Protein AF-A0A1V9YBP5-F1 (afdb_monomer_lite)

Radius of gyration: 39.42 Å; chains: 1; bounding box: 159×113×120 Å

Secondary structure (DSSP, 8-state):
----------PPPP--S---PPTT-EEEEE-TTSPEEEEEET-STT-SSSEEEEEEESSGGGSEEEEEEEETTEEEEE-TTS-EEEEEES-STTBSSSEEEEEEES-SSS-GGGPEEEEEEETTEEEEE-TTS-EEEEEET-BTTS-SEEEEEEESSTTS-GGG-EEEEETTEE-S-S--PPP-PPPP----------------------------------------PPPPP-PPPPP-------------------------PPP---GGGTT-SSEEETTTTSEEETT--HHHHTTSTTEEE-----------------------------------------------------------------------------PPP-----------------------------------------------PPPS----SPEEE-BGGGS-HHHHHHHHHHHHHHHHTTHHHHHHHHHHSHHHHHHHSSSTTHHHHHHHHHHHHHHHHHHH-GGGTT--PPB--HHHHHHHHHTTS-SSHHHH-THHHHSS-SS-SEEEEEEETTEEEEEEEE--TTGGG--SSTT-SS----EEE--TTT----GGGSHHHHHHHHHTSSSHHHHHHHHIIIIIHHHHHHH-BGGG-TTTGGGSTHHHHHHHHHHHHHHHHIIIIIGGG---HHHHTT-TTT---EESTTS-EE-TTPBP--EEEETTEEEETTT-TTTHHHHTTS--BGGGTT-TT-SGGG-EEEEE-HHHHHHHHHGGGTTTSS--------SS----TTS---EE---TT-HHHHHHHHHHHHHHHHHHHTT--HHHHHHHHHHHHHHHHHHHSTT-S-PPPHHHHHHTT--S--HHHHHHHHHHTTSS---STTHHHHHHHHH--------

Organism: Achlya hypogyna (NCBI:txid1202772)

Structure (mmCIF, N/CA/C/O backbone):
data_AF-A0A1V9YBP5-F1
#
_entry.id   AF-A0A1V9YBP5-F1
#
loop_
_atom_site.group_PDB
_atom_site.id
_atom_site.type_symbol
_atom_site.label_atom_id
_atom_site.label_alt_id
_atom_site.label_comp_id
_atom_site.label_asym_id
_atom_site.label_entity_id
_atom_site.label_seq_id
_atom_site.pdbx_PDB_ins_code
_atom_site.Cartn_x
_atom_site.Cartn_y
_atom_site.Cartn_z
_atom_site.occupancy
_atom_site.B_iso_or_equiv
_atom_site.auth_seq_id
_atom_site.auth_comp_id
_atom_site.auth_asym_id
_atom_site.auth_atom_id
_atom_site.pdbx_PDB_model_num
ATOM 1 N N . MET A 1 1 ? 101.303 16.355 13.276 1.00 32.88 1 MET A N 1
ATOM 2 C CA . MET A 1 1 ? 100.341 17.468 13.483 1.00 32.88 1 MET A CA 1
ATOM 3 C C . MET A 1 1 ? 99.201 16.957 14.373 1.00 32.88 1 MET A C 1
ATOM 5 O O . MET A 1 1 ? 99.223 15.772 14.683 1.00 32.88 1 MET A O 1
ATOM 9 N N . ARG A 1 2 ? 98.310 17.809 14.899 1.00 33.19 2 ARG A N 1
ATOM 10 C CA . ARG A 1 2 ? 97.448 17.455 16.053 1.00 33.19 2 ARG A CA 1
ATOM 11 C C . ARG A 1 2 ? 96.240 16.567 15.702 1.00 33.19 2 ARG A C 1
ATOM 13 O O . ARG A 1 2 ? 95.628 16.759 14.660 1.00 33.19 2 ARG A O 1
ATOM 20 N N . LEU A 1 3 ? 95.873 15.681 16.633 1.00 34.09 3 LEU A N 1
ATOM 21 C CA . LEU A 1 3 ? 94.508 15.154 16.797 1.00 34.09 3 LEU A CA 1
ATOM 22 C C . LEU A 1 3 ? 93.605 16.255 17.392 1.00 34.09 3 LEU A C 1
ATOM 24 O O . LEU A 1 3 ? 94.118 17.103 18.122 1.00 34.09 3 LEU A O 1
ATOM 28 N N . PHE A 1 4 ? 92.285 16.187 17.185 1.00 32.62 4 PHE A N 1
ATOM 29 C CA . PHE A 1 4 ? 91.336 15.867 18.271 1.00 32.62 4 PHE A CA 1
ATOM 30 C C . PHE A 1 4 ? 89.932 15.513 17.733 1.00 32.62 4 PHE A C 1
ATOM 32 O O . PHE A 1 4 ? 89.625 15.727 16.564 1.00 32.62 4 PHE A O 1
ATOM 39 N N . THR A 1 5 ? 89.145 14.881 18.602 1.00 32.84 5 THR A N 1
ATOM 40 C CA . THR A 1 5 ? 87.885 14.149 18.390 1.00 32.84 5 THR A CA 1
ATOM 41 C C . THR A 1 5 ? 86.724 14.957 17.788 1.00 32.84 5 THR A C 1
ATOM 43 O O . THR A 1 5 ? 86.536 16.120 18.134 1.00 32.84 5 THR A O 1
ATOM 46 N N . LEU A 1 6 ? 85.872 14.295 16.992 1.00 29.83 6 LEU A N 1
ATOM 47 C CA . LEU A 1 6 ? 84.506 14.740 16.675 1.00 29.83 6 LEU A CA 1
ATOM 48 C C . LEU A 1 6 ? 83.512 14.014 17.601 1.00 29.83 6 LEU A C 1
ATOM 50 O O . LEU A 1 6 ? 83.576 12.791 17.713 1.00 29.83 6 LEU A O 1
ATOM 54 N N . ALA A 1 7 ? 82.612 14.747 18.258 1.00 31.89 7 ALA A N 1
ATOM 55 C CA . ALA A 1 7 ? 81.588 14.190 19.147 1.00 31.89 7 ALA A CA 1
ATOM 56 C C . ALA A 1 7 ? 80.187 14.313 18.527 1.00 31.89 7 ALA A C 1
ATOM 58 O O . ALA A 1 7 ? 79.909 15.261 17.794 1.00 31.89 7 ALA A O 1
ATOM 59 N N . VAL A 1 8 ? 79.313 13.348 18.822 1.00 35.44 8 VAL A N 1
ATOM 60 C CA . VAL A 1 8 ? 77.949 13.280 18.275 1.00 35.44 8 VAL A CA 1
ATOM 61 C C . VAL A 1 8 ? 77.046 14.311 18.950 1.00 35.44 8 VAL A C 1
ATOM 63 O O . VAL A 1 8 ? 76.961 14.353 20.175 1.00 35.44 8 VAL A O 1
ATOM 66 N N . VAL A 1 9 ? 76.310 15.077 18.143 1.00 32.53 9 VAL A N 1
ATOM 67 C CA . VAL A 1 9 ? 75.100 15.782 18.578 1.00 32.53 9 VAL A CA 1
ATOM 68 C C . VAL A 1 9 ? 73.909 14.996 18.044 1.00 32.53 9 VAL A C 1
ATOM 70 O O . VAL A 1 9 ? 73.707 14.925 16.833 1.00 32.53 9 VAL A O 1
ATOM 73 N N . LEU A 1 10 ? 73.132 14.395 18.944 1.00 36.44 10 LEU A N 1
ATOM 74 C CA . LEU A 1 10 ? 71.813 13.860 18.614 1.00 36.44 10 LEU A CA 1
ATOM 75 C C . LEU A 1 10 ? 70.867 15.048 18.423 1.00 36.44 10 LEU A C 1
ATOM 77 O O . LEU A 1 10 ? 70.403 15.641 19.395 1.00 36.44 10 LEU A O 1
ATOM 81 N N . GLY A 1 11 ? 70.621 15.421 17.167 1.00 30.00 11 GLY A N 1
ATOM 82 C CA . GLY A 1 11 ? 69.506 16.302 16.835 1.00 30.00 11 GLY A CA 1
ATOM 83 C C . GLY A 1 11 ? 68.195 15.595 17.171 1.00 30.00 11 GLY A C 1
ATOM 84 O O . GLY A 1 11 ? 68.036 14.420 16.840 1.00 30.00 11 GLY A O 1
ATOM 85 N N . CYS A 1 12 ? 67.279 16.290 17.846 1.00 32.78 12 CYS A N 1
ATOM 86 C CA . CYS A 1 12 ? 65.944 15.752 18.085 1.00 32.78 12 CYS A CA 1
ATOM 87 C C . CYS A 1 12 ? 65.242 15.525 16.737 1.00 32.78 12 CYS A C 1
ATOM 89 O O . CYS A 1 12 ? 65.378 16.352 15.832 1.00 32.78 12 CYS A O 1
ATOM 91 N N . GLY A 1 13 ? 64.519 14.411 16.602 1.00 30.84 13 GLY A N 1
ATOM 92 C CA . GLY A 1 13 ? 63.706 14.143 15.417 1.00 30.84 13 GLY A CA 1
ATOM 93 C C . GLY A 1 13 ? 62.585 15.172 15.258 1.00 30.84 13 GLY A C 1
ATOM 94 O O . GLY A 1 13 ? 62.211 15.851 16.216 1.00 30.84 13 GLY A O 1
ATOM 95 N N . ALA A 1 14 ? 62.049 15.292 14.044 1.00 36.19 14 ALA A N 1
ATOM 96 C CA . ALA A 1 14 ? 60.869 16.113 13.814 1.00 36.19 14 ALA A CA 1
ATOM 97 C C . ALA A 1 14 ? 59.649 15.467 14.489 1.00 36.19 14 ALA A C 1
ATOM 99 O O . ALA A 1 14 ? 59.275 14.351 14.142 1.00 36.19 14 ALA A O 1
ATOM 100 N N . CYS A 1 15 ? 59.033 16.187 15.428 1.00 39.16 15 CYS A N 1
ATOM 101 C CA . CYS A 1 15 ? 57.689 15.902 15.923 1.00 39.16 15 CYS A CA 1
ATOM 102 C C . CYS A 1 15 ? 56.752 16.979 15.365 1.00 39.16 15 CYS A C 1
ATOM 104 O O . CYS A 1 15 ? 56.537 18.017 15.991 1.00 39.16 15 CYS A O 1
ATOM 106 N N . ALA A 1 16 ? 56.277 16.739 14.149 1.00 41.00 16 ALA A N 1
ATOM 107 C CA . ALA A 1 16 ? 55.246 17.480 13.433 1.00 41.00 16 ALA A CA 1
ATOM 108 C C . ALA A 1 16 ? 54.466 16.465 12.574 1.00 41.00 16 ALA A C 1
ATOM 110 O O . ALA A 1 16 ? 54.913 15.327 12.441 1.00 41.00 16 ALA A O 1
ATOM 111 N N . ASP A 1 17 ? 53.328 16.872 12.012 1.00 48.16 17 ASP A N 1
ATOM 112 C CA . ASP A 1 17 ? 52.487 16.053 11.122 1.00 48.16 17 ASP A CA 1
ATOM 113 C C . ASP A 1 17 ? 51.824 14.831 11.807 1.00 48.16 17 ASP A C 1
ATOM 115 O O . ASP A 1 17 ? 51.869 13.705 11.319 1.00 48.16 17 ASP A O 1
ATOM 119 N N . GLN A 1 18 ? 51.167 15.059 12.955 1.00 58.06 18 GLN A N 1
ATOM 120 C CA . GLN A 1 18 ? 50.241 14.099 13.577 1.00 58.06 18 GLN A CA 1
ATOM 121 C C . GLN A 1 18 ? 49.046 14.842 14.198 1.00 58.06 18 GLN A C 1
ATOM 123 O O . GLN A 1 18 ? 49.235 15.721 15.032 1.00 58.06 18 GLN A O 1
ATOM 128 N N . CYS A 1 19 ? 47.814 14.469 13.835 1.00 71.12 19 CYS A N 1
ATOM 129 C CA . CYS A 1 19 ? 46.570 15.208 14.133 1.00 71.12 19 CYS A CA 1
ATOM 130 C C . CYS A 1 19 ? 46.096 15.251 15.611 1.00 71.12 19 CYS A C 1
ATOM 132 O O . CYS A 1 19 ? 44.968 15.664 15.879 1.00 71.12 19 CYS A O 1
ATOM 134 N N . CYS A 1 20 ? 46.932 14.840 16.570 1.00 75.69 20 CYS A N 1
ATOM 135 C CA . CYS A 1 20 ? 46.666 14.909 18.015 1.00 75.69 20 CYS A CA 1
ATOM 136 C C . CYS A 1 20 ? 45.340 14.252 18.485 1.00 75.69 20 CYS A C 1
ATOM 138 O O . CYS A 1 20 ? 44.567 14.878 19.212 1.00 75.69 20 CYS A O 1
ATOM 140 N N . PHE A 1 21 ? 45.095 12.992 18.097 1.00 83.38 21 PHE A N 1
ATOM 141 C CA . PHE A 1 21 ? 43.982 12.159 18.593 1.00 83.38 21 PHE A CA 1
ATOM 142 C C . PHE A 1 21 ? 44.439 11.146 19.656 1.00 83.38 21 PHE A C 1
ATOM 144 O O . PHE A 1 21 ? 45.539 10.596 19.559 1.00 83.38 21 PHE A O 1
ATOM 151 N N . ASN A 1 22 ? 43.573 10.839 20.622 1.00 85.12 22 ASN A N 1
ATOM 152 C CA . ASN A 1 22 ? 43.739 9.726 21.563 1.00 85.12 22 ASN A CA 1
ATOM 153 C C . ASN A 1 22 ? 42.967 8.486 21.090 1.00 85.12 22 ASN A C 1
ATOM 155 O O . ASN A 1 22 ? 41.990 8.584 20.349 1.00 85.12 22 ASN A O 1
ATOM 159 N N . ASP A 1 23 ? 43.373 7.315 21.578 1.00 88.19 23 ASP A N 1
ATOM 160 C CA . ASP A 1 23 ? 42.643 6.069 21.339 1.00 88.19 23 ASP A CA 1
ATOM 161 C C . ASP A 1 23 ? 41.297 6.095 22.076 1.00 88.19 23 ASP A C 1
ATOM 163 O O . ASP A 1 23 ? 41.251 6.224 23.302 1.00 88.19 23 ASP A O 1
ATOM 167 N N . GLY A 1 24 ? 40.204 5.962 21.326 1.00 85.81 24 GLY A N 1
ATOM 168 C CA . GLY A 1 24 ? 38.839 6.094 21.834 1.00 85.81 24 GLY A CA 1
ATOM 169 C C . GLY A 1 24 ? 38.232 7.497 21.712 1.00 85.81 24 GLY A C 1
ATOM 170 O O . GLY A 1 24 ? 37.089 7.670 22.135 1.00 85.81 24 GLY A O 1
ATOM 171 N N . ASP A 1 25 ? 38.931 8.482 21.128 1.00 88.06 25 ASP A N 1
ATOM 172 C CA . ASP A 1 25 ? 38.303 9.752 20.728 1.00 88.06 25 ASP A CA 1
ATOM 173 C C . ASP A 1 25 ? 37.150 9.461 19.741 1.00 88.06 25 ASP A C 1
ATOM 175 O O . ASP A 1 25 ? 37.312 8.674 18.806 1.00 88.06 25 ASP A O 1
ATOM 179 N N . VAL A 1 26 ? 35.990 10.103 19.914 1.00 87.88 26 VAL A N 1
ATOM 180 C CA . VAL A 1 26 ? 34.838 9.970 19.003 1.00 87.88 26 VAL A CA 1
ATOM 181 C C . VAL A 1 26 ? 34.671 11.263 18.215 1.00 87.88 26 VAL A C 1
ATOM 183 O O . VAL A 1 26 ? 34.482 12.326 18.803 1.00 87.88 26 VAL A O 1
ATOM 186 N N . ILE A 1 27 ? 34.747 11.180 16.886 1.00 90.69 27 ILE A N 1
ATOM 187 C CA . ILE A 1 27 ? 34.760 12.353 16.001 1.00 90.69 27 ILE A CA 1
ATOM 188 C C . ILE A 1 27 ? 33.713 12.271 14.896 1.00 90.69 27 ILE A C 1
ATOM 190 O O . ILE A 1 27 ? 33.258 11.190 14.526 1.00 90.69 27 ILE A O 1
ATOM 194 N N . SER A 1 28 ? 33.384 13.422 14.316 1.00 90.44 28 SER A N 1
ATOM 195 C CA . SER A 1 28 ? 32.557 13.531 13.109 1.00 90.44 28 SER A CA 1
ATOM 196 C C . SER A 1 28 ? 33.322 14.282 12.019 1.00 90.44 28 SER A C 1
ATOM 198 O O . SER A 1 28 ? 33.986 15.282 12.298 1.00 90.44 28 SER A O 1
ATOM 200 N N . LEU A 1 29 ? 33.262 13.775 10.784 1.00 94.12 29 LEU A N 1
ATOM 201 C CA . LEU A 1 29 ? 34.045 14.267 9.644 1.00 94.12 29 LEU A CA 1
ATOM 202 C C . LEU A 1 29 ? 33.153 15.082 8.699 1.00 94.12 29 LEU A C 1
ATOM 204 O O . LEU A 1 29 ? 32.482 14.508 7.842 1.00 94.12 29 LEU A O 1
ATOM 208 N N . GLN A 1 30 ? 33.123 16.405 8.853 1.00 93.31 30 GLN A N 1
ATOM 209 C CA . GLN A 1 30 ? 32.312 17.291 8.013 1.00 93.31 30 GLN A CA 1
ATOM 210 C C . GLN A 1 30 ? 33.035 17.625 6.701 1.00 93.31 30 GLN A C 1
ATOM 212 O O . GLN A 1 30 ? 34.189 18.050 6.719 1.00 93.31 30 GLN A O 1
ATOM 217 N N . ALA A 1 31 ? 32.356 17.470 5.567 1.00 93.94 31 ALA A N 1
ATOM 218 C CA . ALA A 1 31 ? 32.867 17.868 4.258 1.00 93.94 31 ALA A CA 1
ATOM 219 C C . ALA A 1 31 ? 32.564 19.342 3.931 1.00 93.94 31 ALA A C 1
ATOM 221 O O . ALA A 1 31 ? 31.793 20.019 4.612 1.00 93.94 31 ALA A O 1
ATOM 222 N N . ASP A 1 32 ? 33.088 19.812 2.801 1.00 90.88 32 ASP A N 1
ATOM 223 C CA . ASP A 1 32 ? 32.848 21.148 2.238 1.00 90.88 32 ASP A CA 1
ATOM 224 C C . ASP A 1 32 ? 31.381 21.469 1.879 1.00 90.88 32 ASP A C 1
ATOM 226 O O . ASP A 1 32 ? 31.049 22.630 1.648 1.00 90.88 32 ASP A O 1
ATOM 230 N N . THR A 1 33 ? 30.488 20.474 1.871 1.00 87.31 33 THR A N 1
ATOM 231 C CA . THR A 1 33 ? 29.030 20.659 1.748 1.00 87.31 33 THR A CA 1
ATOM 232 C C . THR A 1 33 ? 28.329 20.953 3.078 1.00 87.31 33 THR A C 1
ATOM 234 O O . THR A 1 33 ? 27.140 21.259 3.071 1.00 87.31 33 THR A O 1
ATOM 237 N N . GLY A 1 34 ? 29.022 20.838 4.216 1.00 85.19 34 GLY A N 1
ATOM 238 C CA . GLY A 1 34 ? 28.441 20.940 5.561 1.00 85.19 34 GLY A CA 1
ATOM 239 C C . GLY A 1 34 ? 27.801 19.645 6.085 1.00 85.19 34 GLY A C 1
ATOM 240 O O . GLY A 1 34 ? 27.433 19.584 7.257 1.00 85.19 34 GLY A O 1
ATOM 241 N N . HIS A 1 35 ? 27.707 18.604 5.252 1.00 87.50 35 HIS A N 1
ATOM 242 C CA . HIS A 1 35 ? 27.275 17.259 5.644 1.00 87.50 35 HIS A CA 1
ATOM 243 C C . HIS A 1 35 ? 28.467 16.418 6.130 1.00 87.50 35 HIS A C 1
ATOM 245 O O . HIS A 1 35 ? 29.611 16.669 5.745 1.00 87.50 35 HIS A O 1
ATOM 251 N N . TYR A 1 36 ? 28.202 15.394 6.941 1.00 91.44 36 TYR A N 1
ATOM 252 C CA . TYR A 1 36 ? 29.223 14.526 7.534 1.00 91.44 36 TYR A CA 1
ATOM 253 C C . TYR A 1 36 ? 29.358 13.193 6.784 1.00 91.44 36 TYR A C 1
ATOM 255 O O . TYR A 1 36 ? 28.393 12.669 6.215 1.00 91.44 36 TYR A O 1
ATOM 263 N N . LEU A 1 37 ? 30.569 12.631 6.798 1.00 95.69 37 LEU A N 1
ATOM 264 C CA . LEU A 1 37 ? 30.846 11.279 6.321 1.00 95.69 37 LEU A CA 1
ATOM 265 C C . LEU A 1 37 ? 30.224 10.244 7.266 1.00 95.69 37 LEU A C 1
ATOM 267 O O . LEU A 1 37 ? 30.518 10.242 8.462 1.00 95.69 37 LEU A O 1
ATOM 271 N N . GLY A 1 38 ? 29.422 9.333 6.719 1.00 91.25 38 GLY A N 1
ATOM 272 C CA . GLY A 1 38 ? 28.832 8.211 7.449 1.00 91.25 38 GLY A CA 1
ATOM 273 C C . GLY A 1 38 ? 28.881 6.906 6.656 1.00 91.25 38 GLY A C 1
ATOM 274 O O . GLY A 1 38 ? 28.979 6.910 5.424 1.00 91.25 38 GLY A O 1
ATOM 275 N N . ARG A 1 39 ? 28.792 5.785 7.378 1.00 89.44 39 ARG A N 1
ATOM 276 C CA . ARG A 1 39 ? 28.556 4.446 6.819 1.00 89.44 39 ARG A CA 1
ATOM 277 C C . ARG A 1 39 ? 27.153 4.385 6.207 1.00 89.44 39 ARG A C 1
ATOM 279 O O . ARG A 1 39 ? 26.213 4.946 6.762 1.00 89.44 39 ARG A O 1
ATOM 286 N N . CYS A 1 40 ? 27.014 3.714 5.071 1.00 82.69 40 CYS A N 1
ATOM 287 C CA . CYS A 1 40 ? 25.776 3.616 4.310 1.00 82.69 40 CYS A CA 1
ATOM 288 C C . CYS A 1 40 ? 25.564 2.153 3.900 1.00 82.69 40 CYS A C 1
ATOM 290 O O . CYS A 1 40 ? 26.357 1.599 3.143 1.00 82.69 40 CYS A O 1
ATOM 292 N N . ASN A 1 41 ? 24.510 1.518 4.421 1.00 82.94 41 ASN A N 1
ATOM 293 C CA . ASN A 1 41 ? 24.295 0.082 4.245 1.00 82.94 41 ASN A CA 1
ATOM 294 C C . ASN A 1 41 ? 23.496 -0.234 2.966 1.00 82.94 41 ASN A C 1
ATOM 296 O O . ASN A 1 41 ? 22.398 0.300 2.789 1.00 82.94 41 ASN A O 1
ATOM 300 N N . ASN A 1 42 ? 24.002 -1.139 2.119 1.00 75.44 42 ASN A N 1
ATOM 301 C CA . ASN A 1 42 ? 23.423 -1.500 0.814 1.00 75.44 42 ASN A CA 1
ATOM 302 C C . ASN A 1 42 ? 23.148 -0.250 -0.048 1.00 75.44 42 ASN A C 1
ATOM 304 O O . ASN A 1 42 ? 22.003 0.029 -0.435 1.00 75.44 42 ASN A O 1
ATOM 308 N N . CYS A 1 43 ? 24.188 0.565 -0.260 1.00 72.88 43 CYS A N 1
ATOM 309 C CA . CYS A 1 43 ? 24.088 1.913 -0.829 1.00 72.88 43 CYS A CA 1
ATOM 310 C C . CYS A 1 43 ? 24.525 2.056 -2.287 1.00 72.88 43 CYS A C 1
ATOM 312 O O . CYS A 1 43 ? 24.180 3.058 -2.922 1.00 72.88 43 CYS A O 1
ATOM 314 N N . ILE A 1 44 ? 25.186 1.038 -2.830 1.00 74.19 44 ILE A N 1
ATOM 315 C CA . ILE A 1 44 ? 25.568 0.916 -4.237 1.00 74.19 44 ILE A CA 1
ATOM 316 C C . ILE A 1 44 ? 25.048 -0.440 -4.750 1.00 74.19 44 ILE A C 1
ATOM 318 O O . ILE A 1 44 ? 25.001 -1.413 -3.998 1.00 74.19 44 ILE A O 1
ATOM 322 N N . TRP A 1 45 ? 24.606 -0.509 -6.010 1.00 55.78 45 TRP A N 1
ATOM 323 C CA . TRP A 1 45 ? 24.168 -1.771 -6.622 1.00 55.78 45 TRP A CA 1
ATOM 324 C C . TRP A 1 45 ? 25.360 -2.698 -6.884 1.00 55.78 45 TRP A C 1
ATOM 326 O O . TRP A 1 45 ? 26.410 -2.236 -7.325 1.00 55.78 45 TRP A O 1
ATOM 336 N N . ASP A 1 46 ? 25.180 -3.995 -6.618 1.00 71.94 46 ASP A N 1
ATOM 337 C CA . ASP A 1 46 ? 26.199 -5.048 -6.752 1.00 71.94 46 ASP A CA 1
ATOM 338 C C . ASP A 1 46 ? 27.538 -4.740 -6.034 1.00 71.94 46 ASP A C 1
ATOM 340 O O . ASP A 1 46 ? 28.610 -5.180 -6.455 1.00 71.94 46 ASP A O 1
ATOM 344 N N . GLU A 1 47 ? 27.493 -3.978 -4.931 1.00 79.50 47 GLU A N 1
ATOM 345 C CA . GLU A 1 47 ? 28.689 -3.598 -4.170 1.00 79.50 47 GLU A CA 1
ATOM 346 C C . GLU A 1 47 ? 29.356 -4.782 -3.452 1.00 79.50 47 GLU A C 1
ATOM 348 O O . GLU A 1 47 ? 28.697 -5.645 -2.871 1.00 79.50 47 GLU A O 1
ATOM 353 N N . VAL A 1 48 ? 30.694 -4.812 -3.465 1.00 83.12 48 VAL A N 1
ATOM 354 C CA . VAL A 1 48 ? 31.489 -5.951 -2.954 1.00 83.12 48 VAL A CA 1
ATOM 355 C C . VAL A 1 48 ? 31.342 -6.137 -1.436 1.00 83.12 48 VAL A C 1
ATOM 357 O O . VAL A 1 48 ? 31.453 -7.256 -0.932 1.00 83.12 48 VAL A O 1
ATOM 360 N N . TYR A 1 49 ? 31.051 -5.057 -0.708 1.00 88.62 49 TYR A N 1
ATOM 361 C CA . TYR A 1 49 ? 30.757 -5.073 0.724 1.00 88.62 49 TYR A CA 1
ATOM 362 C C . TYR A 1 49 ? 29.564 -4.168 1.009 1.00 88.62 49 TYR A C 1
ATOM 364 O O . TYR A 1 49 ? 29.563 -3.016 0.599 1.00 88.62 49 TYR A O 1
ATOM 372 N N . ALA A 1 50 ? 28.586 -4.642 1.776 1.00 81.81 50 ALA A N 1
ATOM 373 C CA . ALA A 1 50 ? 27.312 -3.949 1.989 1.00 81.81 50 ALA A CA 1
ATOM 374 C C . ALA A 1 50 ? 27.371 -2.658 2.846 1.00 81.81 50 ALA A C 1
ATOM 376 O O . ALA A 1 50 ? 26.338 -2.259 3.372 1.00 81.81 50 ALA A O 1
ATOM 377 N N . ASP A 1 51 ? 28.542 -2.044 3.046 1.00 90.12 51 ASP A N 1
ATOM 378 C CA . ASP A 1 51 ? 28.763 -0.847 3.872 1.00 90.12 51 ASP A CA 1
ATOM 379 C C . ASP A 1 51 ? 29.741 0.127 3.185 1.00 90.12 51 ASP A C 1
ATOM 381 O O . ASP A 1 51 ? 30.934 0.184 3.499 1.00 90.12 51 ASP A O 1
ATOM 385 N N . SER A 1 52 ? 29.238 0.911 2.235 1.00 92.88 52 SER A N 1
ATOM 386 C CA . SER A 1 52 ? 29.973 1.987 1.554 1.00 92.88 52 SER A CA 1
ATOM 387 C C . SER A 1 52 ? 29.953 3.298 2.358 1.00 92.88 52 SER A C 1
ATOM 389 O O . SER A 1 52 ? 29.097 3.508 3.220 1.00 92.88 52 SER A O 1
ATOM 391 N N . ALA A 1 53 ? 30.908 4.203 2.119 1.00 95.19 53 ALA A N 1
ATOM 392 C CA . ALA A 1 53 ? 30.996 5.487 2.824 1.00 95.19 53 ALA A CA 1
ATOM 393 C C . ALA A 1 53 ? 30.452 6.656 1.979 1.00 95.19 53 ALA A C 1
ATOM 395 O O . ALA A 1 53 ? 30.846 6.852 0.829 1.00 95.19 53 ALA A O 1
ATOM 396 N N . PHE A 1 54 ? 29.559 7.459 2.567 1.00 93.62 54 PHE A N 1
ATOM 397 C CA . PHE A 1 54 ? 28.847 8.550 1.888 1.00 93.62 54 PHE A CA 1
ATOM 398 C C . PHE A 1 54 ? 28.756 9.811 2.753 1.00 93.62 54 PHE A C 1
ATOM 400 O O . PHE A 1 54 ? 28.498 9.746 3.956 1.00 93.62 54 PHE A O 1
ATOM 407 N N . VAL A 1 55 ? 28.888 10.978 2.125 1.00 92.81 55 VAL A N 1
ATOM 408 C CA . VAL A 1 55 ? 28.729 12.296 2.754 1.00 92.81 55 VAL A CA 1
ATOM 409 C C . VAL A 1 55 ? 27.267 12.731 2.664 1.00 92.81 55 VAL A C 1
ATOM 411 O O . VAL A 1 55 ? 26.873 13.500 1.790 1.00 92.81 55 VAL A O 1
ATOM 414 N N . HIS A 1 56 ? 26.451 12.180 3.558 1.00 83.50 56 HIS A N 1
ATOM 415 C CA . HIS A 1 56 ? 24.989 12.301 3.521 1.00 83.50 56 HIS A CA 1
ATOM 416 C C . HIS A 1 56 ? 24.376 12.700 4.872 1.00 83.50 56 HIS A C 1
ATOM 418 O O . HIS A 1 56 ? 23.250 13.194 4.931 1.00 83.50 56 HIS A O 1
ATOM 424 N N . ILE A 1 57 ? 25.124 12.531 5.963 1.00 83.75 57 ILE A N 1
ATOM 425 C CA . ILE A 1 57 ? 24.656 12.792 7.321 1.00 83.75 57 ILE A CA 1
ATOM 426 C C . ILE A 1 57 ? 24.489 14.302 7.543 1.00 83.75 57 ILE A C 1
ATOM 428 O O . ILE A 1 57 ? 25.391 15.078 7.237 1.00 83.75 57 ILE A O 1
ATOM 432 N N . THR A 1 58 ? 23.351 14.726 8.095 1.00 79.75 58 THR A N 1
ATOM 433 C CA . THR A 1 58 ? 23.063 16.141 8.405 1.00 79.75 58 THR A CA 1
ATOM 434 C C . THR A 1 58 ? 23.455 16.555 9.823 1.00 79.75 58 THR A C 1
ATOM 436 O O . THR A 1 58 ? 23.690 17.734 10.056 1.00 79.75 58 THR A O 1
ATOM 439 N N . GLU A 1 59 ? 23.529 15.606 10.760 1.00 75.19 59 GLU A N 1
ATOM 440 C CA . GLU A 1 59 ? 23.751 15.853 12.191 1.00 75.19 59 GLU A CA 1
ATOM 441 C C . GLU A 1 59 ? 24.985 15.074 12.682 1.00 75.19 59 GLU A C 1
ATOM 443 O O . GLU A 1 59 ? 25.042 13.858 12.468 1.00 75.19 59 GLU A O 1
ATOM 448 N N . PRO A 1 60 ? 25.961 15.704 13.362 1.00 74.00 60 PRO A N 1
ATOM 449 C CA . PRO A 1 60 ? 27.275 15.100 13.619 1.00 74.00 60 PRO A CA 1
ATOM 450 C C . PRO A 1 60 ? 27.199 13.785 14.407 1.00 74.00 60 PRO A C 1
ATOM 452 O O . PRO A 1 60 ? 27.892 12.820 14.089 1.00 74.00 60 PRO A O 1
ATOM 455 N N . TRP A 1 61 ? 26.285 13.686 15.380 1.00 72.00 61 TRP A N 1
ATOM 456 C CA . TRP A 1 61 ? 26.122 12.491 16.220 1.00 72.00 61 TRP A CA 1
ATOM 457 C C . TRP A 1 61 ? 25.617 11.241 15.473 1.00 72.00 61 TRP A C 1
ATOM 459 O O . TRP A 1 61 ? 25.617 10.159 16.052 1.00 72.00 61 TRP A O 1
ATOM 469 N N . LEU A 1 62 ? 25.196 11.361 14.207 1.00 70.69 62 LEU A N 1
ATOM 470 C CA . LEU A 1 62 ? 24.838 10.228 13.341 1.00 70.69 62 LEU A CA 1
ATOM 471 C C . LEU A 1 62 ? 25.994 9.787 12.419 1.00 70.69 62 LEU A C 1
ATOM 473 O O . LEU A 1 62 ? 25.893 8.756 11.763 1.00 70.69 62 LEU A O 1
ATOM 477 N N . GLY A 1 63 ? 27.083 10.561 12.358 1.00 81.94 63 GLY A N 1
ATOM 478 C CA . GLY A 1 63 ? 28.272 10.321 11.530 1.00 81.94 63 GLY A CA 1
ATOM 479 C C . GLY A 1 63 ? 29.530 10.158 12.382 1.00 81.94 63 GLY A C 1
ATOM 480 O O . GLY A 1 63 ? 30.556 10.779 12.097 1.00 81.94 63 GLY A O 1
ATOM 481 N N . GLN A 1 64 ? 29.419 9.401 13.477 1.00 88.88 64 GLN A N 1
ATOM 482 C CA . GLN A 1 64 ? 30.487 9.226 14.461 1.00 88.88 64 GLN A CA 1
ATOM 483 C C . GLN A 1 64 ? 31.455 8.097 14.097 1.00 88.88 64 GLN A C 1
ATOM 485 O O . GLN A 1 64 ? 31.047 7.006 13.702 1.00 88.88 64 GLN A O 1
ATOM 490 N N . TRP A 1 65 ? 32.741 8.367 14.314 1.00 94.38 65 TRP A N 1
ATOM 491 C CA . TRP A 1 65 ? 33.850 7.440 14.113 1.00 94.38 65 TRP A CA 1
ATOM 492 C C . TRP A 1 65 ? 34.706 7.392 15.379 1.00 94.38 65 TRP A C 1
ATOM 494 O O . TRP A 1 65 ? 35.101 8.442 15.891 1.00 94.38 65 TRP A O 1
ATOM 504 N N . THR A 1 66 ? 35.015 6.197 15.882 1.00 94.19 66 THR A N 1
ATOM 505 C CA . THR A 1 66 ? 35.966 6.024 16.990 1.00 94.19 66 THR A CA 1
ATOM 506 C C . THR A 1 66 ? 37.383 5.930 16.433 1.00 94.19 66 THR A C 1
ATOM 508 O O . THR A 1 66 ? 37.670 5.087 15.581 1.00 94.19 66 THR A O 1
ATOM 511 N N . VAL A 1 67 ? 38.268 6.810 16.898 1.00 93.88 67 VAL A N 1
ATOM 512 C CA . VAL A 1 67 ? 39.654 6.915 16.432 1.00 93.88 67 VAL A CA 1
ATOM 513 C C . VAL A 1 67 ? 40.565 6.008 17.255 1.00 93.88 67 VAL A C 1
ATOM 515 O O . VAL A 1 67 ? 40.481 5.980 18.483 1.00 93.88 67 VAL A O 1
ATOM 518 N N . PHE A 1 68 ? 41.492 5.321 16.589 1.00 93.31 68 PHE A N 1
ATOM 519 C CA . PHE A 1 68 ? 42.640 4.678 17.237 1.00 93.31 68 PHE A CA 1
ATOM 520 C C . PHE A 1 68 ? 43.926 5.006 16.471 1.00 93.31 68 PHE A C 1
ATOM 522 O O . PHE A 1 68 ? 43.916 5.112 15.243 1.00 93.31 68 PHE A O 1
ATOM 529 N N . ASN A 1 69 ? 45.041 5.165 17.180 1.00 91.88 69 ASN A N 1
ATOM 530 C CA . ASN A 1 69 ? 46.352 5.410 16.588 1.00 91.88 69 ASN A CA 1
ATOM 531 C C . ASN A 1 69 ? 46.956 4.094 16.074 1.00 91.88 69 ASN A C 1
ATOM 533 O O . ASN A 1 69 ? 47.203 3.167 16.842 1.00 91.88 69 ASN A O 1
ATOM 537 N N . ALA A 1 70 ? 47.275 4.036 14.780 1.00 88.56 70 ALA A N 1
ATOM 538 C CA . ALA A 1 70 ? 47.946 2.883 14.169 1.00 88.56 70 ALA A CA 1
ATOM 539 C C . ALA A 1 70 ? 49.486 2.955 14.249 1.00 88.56 70 ALA A C 1
ATOM 541 O O . ALA A 1 70 ? 50.170 2.019 13.837 1.00 88.56 70 ALA A O 1
ATOM 542 N N . GLY A 1 71 ? 50.033 4.050 14.789 1.00 82.88 71 GLY A N 1
ATOM 543 C CA . GLY A 1 71 ? 51.468 4.351 14.800 1.00 82.88 71 GLY A CA 1
ATOM 544 C C . GLY A 1 71 ? 51.909 5.176 13.587 1.00 82.88 71 GLY A C 1
ATOM 545 O O . GLY A 1 71 ? 51.132 5.406 12.666 1.00 82.88 71 GLY A O 1
ATOM 546 N N . ASP A 1 72 ? 53.152 5.665 13.610 1.00 81.62 72 ASP A N 1
ATOM 547 C CA . ASP A 1 72 ? 53.819 6.364 12.496 1.00 81.62 72 ASP A CA 1
ATOM 548 C C . ASP A 1 72 ? 52.982 7.472 11.805 1.00 81.62 72 ASP A C 1
ATOM 550 O O . ASP A 1 72 ? 52.988 7.609 10.584 1.00 81.62 72 ASP A O 1
ATOM 554 N N . GLY A 1 73 ? 52.239 8.265 12.592 1.00 79.69 73 GLY A N 1
ATOM 555 C CA . GLY A 1 73 ? 51.385 9.362 12.100 1.00 79.69 73 GLY A CA 1
ATOM 556 C C . GLY A 1 73 ? 50.012 8.934 11.555 1.00 79.69 73 GLY A C 1
ATOM 557 O O . GLY A 1 73 ? 49.243 9.774 11.081 1.00 79.69 73 GLY A O 1
ATOM 558 N N . LYS A 1 74 ? 49.676 7.641 11.627 1.00 91.44 74 LYS A N 1
ATOM 559 C CA . LYS A 1 74 ? 48.423 7.084 11.111 1.00 91.44 74 LYS A CA 1
ATOM 560 C C . LYS A 1 74 ? 47.350 6.882 12.175 1.00 91.44 74 LYS A C 1
ATOM 562 O O . LYS A 1 74 ? 47.637 6.546 13.326 1.00 91.44 74 LYS A O 1
ATOM 567 N N . ILE A 1 75 ? 46.101 6.968 11.730 1.00 95.19 75 ILE A N 1
ATOM 568 C CA . ILE A 1 75 ? 44.904 6.603 12.490 1.00 95.19 75 ILE A CA 1
ATOM 569 C C . ILE A 1 75 ? 44.054 5.577 11.737 1.00 95.19 75 ILE A C 1
ATOM 571 O O . ILE A 1 75 ? 44.154 5.433 10.518 1.00 95.19 75 ILE A O 1
ATOM 575 N N . VAL A 1 76 ? 43.183 4.893 12.469 1.00 96.94 76 VAL A N 1
ATOM 576 C CA . VAL A 1 76 ? 42.083 4.083 11.932 1.00 96.94 76 VAL A CA 1
ATOM 577 C C . VAL A 1 76 ? 40.761 4.618 12.475 1.00 96.94 76 VAL A C 1
ATOM 579 O O . VAL A 1 76 ? 40.714 5.169 13.577 1.00 96.94 76 VAL A O 1
ATOM 582 N N . LEU A 1 77 ? 39.696 4.477 11.687 1.00 97.62 77 LEU A N 1
ATOM 583 C CA . LEU A 1 77 ? 38.371 5.021 11.983 1.00 97.62 77 LEU A CA 1
ATOM 584 C C . LEU A 1 77 ? 37.368 3.871 12.064 1.00 97.62 77 LEU A C 1
ATOM 586 O O . LEU A 1 77 ? 37.004 3.293 11.041 1.00 97.62 77 LEU A O 1
ATOM 590 N N . GLN A 1 78 ? 36.954 3.517 13.278 1.00 96.88 78 GLN A N 1
ATOM 591 C CA . GLN A 1 78 ? 35.963 2.472 13.527 1.00 96.88 78 GLN A CA 1
ATOM 592 C C . GLN A 1 78 ? 34.549 3.052 13.436 1.00 96.88 78 GLN A C 1
ATOM 594 O O . GLN A 1 78 ? 34.288 4.120 13.992 1.00 96.88 78 GLN A O 1
ATOM 599 N N . ALA A 1 79 ? 33.639 2.353 12.761 1.00 91.94 79 ALA A N 1
ATOM 600 C CA . ALA A 1 79 ? 32.218 2.692 12.754 1.00 91.94 79 ALA A CA 1
ATOM 601 C C . ALA A 1 79 ? 31.445 1.949 13.856 1.00 91.94 79 ALA A C 1
ATOM 603 O O . ALA A 1 79 ? 31.958 1.041 14.513 1.00 91.94 79 ALA A O 1
ATOM 604 N N . ASP A 1 80 ? 30.160 2.271 13.979 1.00 84.50 80 ASP A N 1
ATOM 605 C CA . ASP A 1 80 ? 29.181 1.610 14.847 1.00 84.50 80 ASP A CA 1
ATOM 606 C C . ASP A 1 80 ? 29.057 0.085 14.624 1.00 84.50 80 ASP A C 1
ATOM 608 O O . ASP A 1 80 ? 28.699 -0.649 15.544 1.00 84.50 80 ASP A O 1
ATOM 612 N N . SER A 1 81 ? 29.408 -0.414 13.434 1.00 82.75 81 SER A N 1
ATOM 613 C CA . SER A 1 81 ? 29.507 -1.848 13.122 1.00 82.75 81 SER A CA 1
ATOM 614 C C . SER A 1 81 ? 30.690 -2.573 13.779 1.00 82.75 81 SER A C 1
ATOM 616 O O . SER A 1 81 ? 30.764 -3.795 13.695 1.00 82.75 81 SER A O 1
ATOM 618 N N . GLY A 1 82 ? 31.659 -1.856 14.355 1.00 89.62 82 GLY A N 1
ATOM 619 C CA . GLY A 1 82 ? 32.934 -2.415 14.827 1.00 89.62 82 GLY A CA 1
ATOM 620 C C . GLY A 1 82 ? 33.987 -2.620 13.726 1.00 89.62 82 GLY A C 1
ATOM 621 O O . GLY A 1 82 ? 35.174 -2.703 14.035 1.00 89.62 82 GLY A O 1
ATOM 622 N N . ASN A 1 83 ? 33.582 -2.633 12.454 1.00 94.81 83 ASN A N 1
ATOM 623 C CA . ASN A 1 83 ? 34.487 -2.575 11.301 1.00 94.81 83 ASN A CA 1
ATOM 624 C C . ASN A 1 83 ? 35.093 -1.171 11.099 1.00 94.81 83 ASN A C 1
ATOM 626 O O . ASN A 1 83 ? 34.547 -0.160 11.552 1.00 94.81 83 ASN A O 1
ATOM 630 N N . PHE A 1 84 ? 36.203 -1.114 10.365 1.00 97.88 84 PHE A N 1
ATOM 631 C CA . PHE A 1 84 ? 37.000 0.082 10.097 1.00 97.88 84 PHE A CA 1
ATOM 632 C C . PHE A 1 84 ? 36.805 0.605 8.667 1.00 97.88 84 PHE A C 1
ATOM 634 O O . PHE A 1 84 ? 36.694 -0.170 7.713 1.00 97.88 84 PHE A O 1
ATOM 641 N N . LEU A 1 85 ? 36.796 1.935 8.522 1.00 98.31 85 LEU A N 1
ATOM 642 C CA . LEU A 1 85 ? 36.804 2.627 7.234 1.00 98.31 85 LEU A CA 1
ATOM 643 C C . LEU A 1 85 ? 38.128 2.374 6.511 1.00 98.31 85 LEU A C 1
ATOM 645 O O . LEU A 1 85 ? 39.198 2.684 7.037 1.00 98.31 85 LEU A O 1
ATOM 649 N N . ALA A 1 86 ? 38.048 1.865 5.287 1.00 98.06 86 ALA A N 1
ATOM 650 C CA . ALA A 1 86 ? 39.208 1.484 4.500 1.00 98.06 86 ALA A CA 1
ATOM 651 C C . ALA A 1 86 ? 39.019 1.805 3.013 1.00 98.06 86 ALA A C 1
ATOM 653 O O . ALA A 1 86 ? 37.894 1.811 2.502 1.00 98.06 86 ALA A O 1
ATOM 654 N N . ARG A 1 87 ? 40.131 2.039 2.307 1.00 97.88 87 ARG A N 1
ATOM 655 C CA . ARG A 1 87 ? 40.138 2.081 0.843 1.00 97.88 87 ARG A CA 1
ATOM 656 C C . ARG A 1 87 ? 39.718 0.713 0.309 1.00 97.88 87 ARG A C 1
ATOM 658 O O . ARG A 1 87 ? 40.222 -0.316 0.752 1.00 97.88 87 ARG A O 1
ATOM 665 N N . CYS A 1 88 ? 38.808 0.716 -0.647 1.00 96.81 88 CYS A N 1
ATOM 666 C CA . CYS A 1 88 ? 38.343 -0.454 -1.379 1.00 96.81 88 CYS A CA 1
ATOM 667 C C . CYS A 1 88 ? 38.725 -0.268 -2.852 1.00 96.81 88 CYS A C 1
ATOM 669 O O . CYS A 1 88 ? 38.877 0.873 -3.281 1.00 96.81 88 CYS A O 1
ATOM 671 N N . ASN A 1 89 ? 38.958 -1.345 -3.606 1.00 96.06 89 ASN A N 1
ATOM 672 C CA . ASN A 1 89 ? 39.406 -1.237 -4.995 1.00 96.06 89 ASN A CA 1
ATOM 673 C C . ASN A 1 89 ? 38.456 -1.973 -5.946 1.00 96.06 89 ASN A C 1
ATOM 675 O O . ASN A 1 89 ? 38.340 -3.196 -5.872 1.00 96.06 89 ASN A O 1
ATOM 679 N N . ASN A 1 90 ? 37.819 -1.225 -6.850 1.00 92.94 90 ASN A N 1
ATOM 680 C CA . ASN A 1 90 ? 36.735 -1.673 -7.730 1.00 92.94 90 ASN A CA 1
ATOM 681 C C . ASN A 1 90 ? 35.568 -2.322 -6.954 1.00 92.94 90 ASN A C 1
ATOM 683 O O . ASN A 1 90 ? 34.984 -3.311 -7.399 1.00 92.94 90 ASN A O 1
ATOM 687 N N . CYS A 1 91 ? 35.247 -1.780 -5.778 1.00 90.81 91 CYS A N 1
ATOM 688 C CA . CYS A 1 91 ? 34.179 -2.276 -4.915 1.00 90.81 91 CYS A CA 1
ATOM 689 C C . CYS A 1 91 ? 32.795 -1.699 -5.257 1.00 90.81 91 CYS A C 1
ATOM 691 O O . CYS A 1 91 ? 31.792 -2.239 -4.787 1.00 90.81 91 CYS A O 1
ATOM 693 N N . ALA A 1 92 ? 32.735 -0.642 -6.076 1.00 87.31 92 ALA A N 1
ATOM 694 C CA . ALA A 1 92 ? 31.511 -0.042 -6.596 1.00 87.31 92 ALA A CA 1
ATOM 695 C C . ALA A 1 92 ? 31.403 -0.232 -8.126 1.00 87.31 92 ALA A C 1
ATOM 697 O O . ALA A 1 92 ? 32.099 0.441 -8.895 1.00 87.31 92 ALA A O 1
ATOM 698 N N . PRO A 1 93 ? 30.517 -1.119 -8.612 1.00 78.94 93 PRO A N 1
ATOM 699 C CA . PRO A 1 93 ? 30.283 -1.301 -10.042 1.00 78.94 93 PRO A CA 1
ATOM 700 C C . PRO A 1 93 ? 29.893 0.001 -10.756 1.00 78.94 93 PRO A C 1
ATOM 702 O O . PRO A 1 93 ? 29.042 0.764 -10.301 1.00 78.94 93 PRO A O 1
ATOM 705 N N . GLY A 1 94 ? 30.526 0.268 -11.902 1.00 77.12 94 GLY A N 1
ATOM 706 C CA . GLY A 1 94 ? 30.247 1.465 -12.703 1.00 77.12 94 GLY A CA 1
ATOM 707 C C . GLY A 1 94 ? 30.673 2.792 -12.057 1.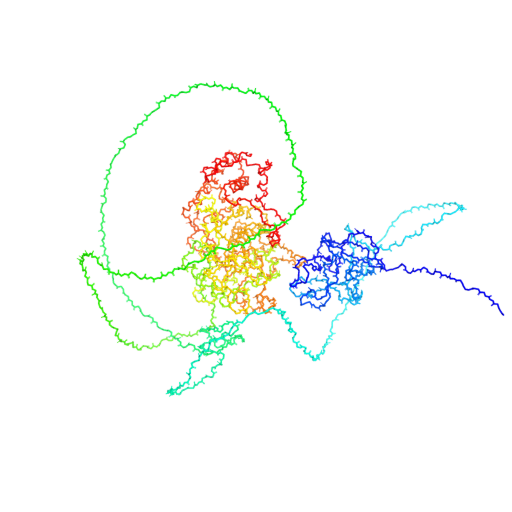00 77.12 94 GLY A C 1
ATOM 708 O O . GLY A 1 94 ? 30.147 3.839 -12.444 1.00 77.12 94 GLY A O 1
ATOM 709 N N . ALA A 1 95 ? 31.592 2.760 -11.086 1.00 86.31 95 ALA A N 1
ATOM 710 C CA . ALA A 1 95 ? 32.193 3.947 -10.489 1.00 86.31 95 ALA A CA 1
ATOM 711 C C . ALA A 1 95 ? 33.122 4.716 -11.448 1.00 86.31 95 ALA A C 1
ATOM 713 O O . ALA A 1 95 ? 33.730 4.159 -12.361 1.00 86.31 95 ALA A O 1
ATOM 714 N N . SER A 1 96 ? 33.264 6.019 -11.196 1.00 88.00 96 SER A N 1
ATOM 715 C CA . SER A 1 96 ? 34.115 6.936 -11.975 1.00 88.00 96 SER A CA 1
ATOM 716 C C . SER A 1 96 ? 35.613 6.829 -11.648 1.00 88.00 96 SER A C 1
ATOM 718 O O . SER A 1 96 ? 36.448 7.321 -12.406 1.00 88.00 96 SER A O 1
ATOM 720 N N . TYR A 1 97 ? 35.957 6.185 -10.531 1.00 92.75 97 TYR A N 1
ATOM 721 C CA . TYR A 1 97 ? 37.322 5.926 -10.074 1.00 92.75 97 TYR A CA 1
ATOM 722 C C . TYR A 1 97 ? 37.394 4.505 -9.492 1.00 92.75 97 TYR A C 1
ATOM 724 O O . TYR A 1 97 ? 36.382 4.022 -8.995 1.00 92.75 97 TYR A O 1
ATOM 732 N N . PRO A 1 98 ? 38.559 3.835 -9.511 1.00 92.88 98 PRO A N 1
ATOM 733 C CA . PRO A 1 98 ? 38.687 2.450 -9.056 1.00 92.88 98 PRO A CA 1
ATOM 734 C C . PRO A 1 98 ? 39.001 2.306 -7.558 1.00 92.88 98 PRO A C 1
ATOM 736 O O . PRO A 1 98 ? 39.272 1.193 -7.130 1.00 92.88 98 PRO A O 1
ATOM 739 N N . ASP A 1 99 ? 39.057 3.395 -6.784 1.00 96.69 99 ASP A N 1
ATOM 740 C CA . ASP A 1 99 ? 39.421 3.384 -5.359 1.00 96.69 99 ASP A CA 1
ATOM 741 C C . ASP A 1 99 ? 38.344 4.090 -4.517 1.00 96.69 99 ASP A C 1
ATOM 743 O O . ASP A 1 99 ? 38.335 5.318 -4.392 1.00 96.69 99 ASP A O 1
ATOM 747 N N . GLU A 1 100 ? 37.424 3.319 -3.944 1.00 94.62 100 GLU A N 1
ATOM 748 C CA . GLU A 1 100 ? 36.330 3.793 -3.090 1.00 94.62 100 GLU A CA 1
ATOM 749 C C . GLU A 1 100 ? 36.702 3.784 -1.595 1.00 94.62 100 GLU A C 1
ATOM 751 O O . GLU A 1 100 ? 37.772 3.313 -1.206 1.00 94.62 100 GLU A O 1
ATOM 756 N N . ALA A 1 101 ? 35.800 4.252 -0.726 1.00 97.31 101 ALA A N 1
ATOM 757 C CA . ALA A 1 101 ? 35.888 4.055 0.722 1.00 97.31 101 ALA A CA 1
ATOM 758 C C . ALA A 1 101 ? 34.704 3.218 1.252 1.00 97.31 101 ALA A C 1
ATOM 760 O O . ALA A 1 101 ? 33.541 3.545 1.015 1.00 97.31 101 ALA A O 1
ATOM 761 N N . PHE A 1 102 ? 35.004 2.139 1.982 1.00 97.19 102 PHE A N 1
ATOM 762 C CA . PHE A 1 102 ? 34.036 1.172 2.525 1.00 97.19 102 PHE A CA 1
ATOM 763 C C . PHE A 1 102 ? 34.407 0.774 3.961 1.00 97.19 102 PHE A C 1
ATOM 765 O O . PHE A 1 102 ? 35.588 0.696 4.301 1.00 97.19 102 PHE A O 1
ATOM 772 N N . VAL A 1 103 ? 33.418 0.445 4.791 1.00 97.06 103 VAL A N 1
ATOM 773 C CA . VAL A 1 103 ? 33.598 0.031 6.193 1.00 97.06 103 VAL A CA 1
ATOM 774 C C . VAL A 1 103 ? 33.553 -1.497 6.311 1.00 97.06 103 VAL A C 1
ATOM 776 O O . VAL A 1 103 ? 32.581 -2.089 6.778 1.00 97.06 103 VAL A O 1
ATOM 779 N N . HIS A 1 104 ? 34.611 -2.152 5.834 1.00 96.06 104 HIS A N 1
ATOM 780 C CA . HIS A 1 104 ? 34.614 -3.599 5.576 1.00 96.06 104 HIS A CA 1
ATOM 781 C C . HIS A 1 104 ? 35.737 -4.386 6.270 1.00 96.06 104 HIS A C 1
ATOM 783 O O . HIS A 1 104 ? 35.707 -5.613 6.258 1.00 96.06 104 HIS A O 1
ATOM 789 N N . VAL A 1 105 ? 36.724 -3.704 6.858 1.00 96.94 105 VAL A N 1
ATOM 790 C CA . VAL A 1 105 ? 37.872 -4.342 7.523 1.00 96.94 105 VAL A CA 1
ATOM 791 C C . VAL A 1 105 ? 37.556 -4.586 8.997 1.00 96.94 105 VAL A C 1
ATOM 793 O O . VAL A 1 105 ? 37.109 -3.668 9.679 1.00 96.94 105 VAL A O 1
ATOM 796 N N . ASP A 1 106 ? 37.824 -5.789 9.498 1.00 93.94 106 ASP A N 1
ATOM 797 C CA . ASP A 1 106 ? 37.700 -6.172 10.910 1.00 93.94 106 ASP A CA 1
ATOM 798 C C . ASP A 1 106 ? 39.041 -6.056 11.667 1.00 93.94 106 ASP A C 1
ATOM 800 O O . ASP A 1 106 ? 39.080 -5.514 12.771 1.00 93.94 106 ASP A O 1
ATOM 804 N N . ASP A 1 107 ? 40.153 -6.476 11.051 1.00 94.19 107 ASP A N 1
ATOM 805 C CA . ASP A 1 107 ? 41.521 -6.291 11.561 1.00 94.19 107 ASP A CA 1
ATOM 806 C C . ASP A 1 107 ? 42.330 -5.288 10.715 1.00 94.19 107 ASP A C 1
ATOM 808 O O . ASP A 1 107 ? 42.853 -5.593 9.637 1.00 94.19 107 ASP A O 1
ATOM 812 N N . TRP A 1 108 ? 42.490 -4.070 11.240 1.00 94.25 108 TRP A N 1
ATOM 813 C CA . TRP A 1 108 ? 43.313 -3.017 10.635 1.00 94.25 108 TRP A CA 1
ATOM 814 C C . TRP A 1 108 ? 44.825 -3.245 10.781 1.00 94.25 108 TRP A C 1
ATOM 816 O O . TRP A 1 108 ? 45.607 -2.633 10.049 1.00 94.25 108 TRP A O 1
ATOM 826 N N . THR A 1 109 ? 45.271 -4.107 11.702 1.00 92.81 109 THR A N 1
ATOM 827 C CA . THR A 1 109 ? 46.703 -4.357 11.940 1.00 92.81 109 THR A CA 1
ATOM 828 C C . THR A 1 109 ? 47.325 -5.154 10.792 1.00 92.81 109 THR A C 1
ATOM 830 O O . THR A 1 109 ? 48.475 -4.912 10.421 1.00 92.81 109 THR A O 1
ATOM 833 N N . ALA A 1 110 ? 46.531 -6.027 10.164 1.00 90.50 110 ALA A N 1
ATOM 834 C CA . ALA A 1 110 ? 46.878 -6.768 8.954 1.00 90.50 110 ALA A CA 1
ATOM 835 C C . ALA A 1 110 ? 46.547 -6.026 7.639 1.00 90.50 110 ALA A C 1
ATOM 837 O O . ALA A 1 110 ? 46.962 -6.482 6.571 1.00 90.50 110 ALA A O 1
ATOM 838 N N . SER A 1 111 ? 45.834 -4.892 7.701 1.00 94.75 111 SER A N 1
ATOM 839 C CA . SER A 1 111 ? 45.186 -4.253 6.542 1.00 94.75 111 SER A CA 1
ATOM 840 C C . SER A 1 111 ? 45.636 -2.793 6.340 1.00 94.75 111 SER A C 1
ATOM 842 O O . SER A 1 111 ? 44.957 -1.869 6.794 1.00 94.75 111 SER A O 1
ATOM 844 N N . PRO A 1 112 ? 46.762 -2.531 5.641 1.00 94.44 112 PRO A N 1
ATOM 845 C CA . PRO A 1 112 ? 47.287 -1.176 5.433 1.00 94.44 112 PRO A CA 1
ATOM 846 C C . PRO A 1 112 ? 46.305 -0.183 4.798 1.00 94.44 112 PRO A C 1
ATOM 848 O O . PRO A 1 112 ? 46.370 1.001 5.109 1.00 94.44 112 PRO A O 1
ATOM 851 N N . TRP A 1 113 ? 45.379 -0.653 3.957 1.00 95.56 113 TRP A N 1
ATOM 852 C CA . TRP A 1 113 ? 44.345 0.163 3.307 1.00 95.56 113 TRP A CA 1
ATOM 853 C C . TRP A 1 113 ? 43.251 0.674 4.266 1.00 95.56 113 TRP A C 1
ATOM 855 O O . TRP A 1 113 ? 42.467 1.539 3.880 1.00 95.56 113 TRP A O 1
ATOM 865 N N . ALA A 1 114 ? 43.212 0.194 5.516 1.00 96.94 114 ALA A N 1
ATOM 866 C CA . ALA A 1 114 ? 42.389 0.749 6.598 1.00 96.94 114 ALA A CA 1
ATOM 867 C C . ALA A 1 114 ? 43.104 1.839 7.422 1.00 96.94 114 ALA A C 1
ATOM 869 O O . ALA A 1 114 ? 42.476 2.484 8.260 1.00 96.94 114 ALA A O 1
ATOM 870 N N . GLN A 1 115 ? 44.414 2.030 7.222 1.00 97.00 115 GLN A N 1
ATOM 871 C CA . GLN A 1 115 ? 45.246 2.939 8.010 1.00 97.00 115 GLN A CA 1
ATOM 872 C C . GLN A 1 115 ? 45.486 4.244 7.248 1.00 97.00 115 GLN A C 1
ATOM 874 O O . GLN A 1 115 ? 46.159 4.258 6.216 1.00 97.00 115 GLN A O 1
ATOM 879 N N . TRP A 1 116 ? 45.000 5.350 7.798 1.00 97.25 116 TRP A N 1
ATOM 880 C CA . TRP A 1 116 ? 45.040 6.661 7.161 1.00 97.25 116 TRP A CA 1
ATOM 881 C C . TRP A 1 116 ? 46.149 7.516 7.770 1.00 97.25 116 TRP A C 1
ATOM 883 O O . TRP A 1 116 ? 46.112 7.815 8.965 1.00 97.25 116 TRP A O 1
ATOM 893 N N . THR A 1 117 ? 47.126 7.943 6.969 1.00 95.62 117 THR A N 1
ATOM 894 C CA . THR A 1 117 ? 48.094 8.966 7.395 1.00 95.62 117 THR A CA 1
ATOM 895 C C . THR A 1 117 ? 47.344 10.287 7.535 1.00 95.62 117 THR A C 1
ATOM 897 O O . THR A 1 117 ? 46.751 10.766 6.564 1.00 95.62 117 THR A O 1
ATOM 900 N N . CYS A 1 118 ? 47.326 10.858 8.740 1.00 92.25 118 CYS A N 1
ATOM 901 C CA . CYS A 1 118 ? 46.522 12.041 9.021 1.00 92.25 118 CYS A CA 1
ATOM 902 C C . CYS A 1 118 ? 47.346 13.321 8.862 1.00 92.25 118 CYS A C 1
ATOM 904 O O . CYS A 1 118 ? 48.328 13.525 9.573 1.00 92.25 118 CYS A O 1
ATOM 906 N N . VAL A 1 119 ? 46.920 14.193 7.947 1.00 91.12 119 VAL A N 1
ATOM 907 C CA . VAL A 1 119 ? 47.582 15.465 7.638 1.00 91.12 119 VAL A CA 1
ATOM 908 C C . VAL A 1 119 ? 46.723 16.615 8.159 1.00 91.12 119 VAL A C 1
ATOM 910 O O . VAL A 1 119 ? 45.596 16.790 7.701 1.00 91.12 119 VAL A O 1
ATOM 913 N N . ASP A 1 120 ? 47.244 17.413 9.092 1.00 87.19 120 ASP A N 1
ATOM 914 C CA . ASP A 1 120 ? 46.621 18.682 9.497 1.00 87.19 120 ASP A CA 1
ATOM 915 C C . ASP A 1 120 ? 46.762 19.691 8.343 1.00 87.19 120 ASP A C 1
ATOM 917 O O . ASP A 1 120 ? 47.869 19.937 7.858 1.00 87.19 120 ASP A O 1
ATOM 921 N N . VAL A 1 121 ? 45.641 20.246 7.871 1.00 86.12 121 VAL A N 1
ATOM 922 C CA . VAL A 1 121 ? 45.613 21.247 6.785 1.00 86.12 121 VAL A CA 1
ATOM 923 C C . VAL A 1 121 ? 45.198 22.639 7.281 1.00 86.12 121 VAL A C 1
ATOM 925 O O . VAL A 1 121 ? 44.973 23.549 6.483 1.00 86.12 121 VAL A O 1
ATOM 928 N N . GLY A 1 122 ? 45.143 22.830 8.603 1.00 82.00 122 GLY A N 1
ATOM 929 C CA . GLY A 1 122 ? 44.780 24.075 9.268 1.00 82.00 122 GLY A CA 1
ATOM 930 C C . GLY A 1 122 ? 43.278 24.248 9.507 1.00 82.00 122 GLY A C 1
ATOM 931 O O . GLY A 1 122 ? 42.439 23.469 9.060 1.00 82.00 122 GLY A O 1
ATOM 932 N N . GLU A 1 123 ? 42.925 25.301 10.250 1.00 79.31 123 GLU A N 1
ATOM 933 C CA . GLU A 1 123 ? 41.534 25.706 10.543 1.00 79.31 123 GLU A CA 1
ATOM 934 C C . GLU A 1 123 ? 40.654 24.630 11.226 1.00 79.31 123 GLU A C 1
ATOM 936 O O . GLU A 1 123 ? 39.429 24.731 11.204 1.00 79.31 123 GLU A O 1
ATOM 941 N N . GLY A 1 124 ? 41.251 23.608 11.853 1.00 78.75 124 GLY A N 1
ATOM 942 C CA . GLY A 1 124 ? 40.520 22.468 12.432 1.00 78.75 124 GLY A CA 1
ATOM 943 C C . GLY A 1 124 ? 40.094 21.404 11.410 1.00 78.75 124 GLY A C 1
ATOM 944 O O . GLY A 1 124 ? 39.204 20.600 11.697 1.00 78.75 124 GLY A O 1
ATOM 945 N N . LYS A 1 125 ? 40.711 21.405 10.222 1.00 87.62 125 LYS A N 1
ATOM 946 C CA . LYS A 1 125 ? 40.498 20.434 9.144 1.00 87.62 125 LYS A CA 1
ATOM 947 C C . LYS A 1 125 ? 41.691 19.488 9.018 1.00 87.62 125 LYS A C 1
ATOM 949 O O . LYS A 1 125 ? 42.835 19.888 9.233 1.00 87.62 125 LYS A O 1
ATOM 954 N N . ILE A 1 126 ? 41.429 18.261 8.583 1.00 92.50 126 ILE A N 1
ATOM 955 C CA . ILE A 1 126 ? 42.459 17.286 8.200 1.00 92.50 126 ILE A CA 1
ATOM 956 C C . ILE A 1 126 ? 42.241 16.811 6.760 1.00 92.50 126 ILE A C 1
ATOM 958 O O . ILE A 1 126 ? 41.141 16.915 6.214 1.00 92.50 126 ILE A O 1
ATOM 962 N N . ALA A 1 127 ? 43.275 16.219 6.176 1.00 94.69 127 ALA A N 1
ATOM 963 C CA . ALA A 1 127 ? 43.168 15.325 5.033 1.00 94.69 127 ALA A CA 1
ATOM 964 C C . ALA A 1 127 ? 43.657 13.923 5.438 1.00 94.69 127 ALA A C 1
ATOM 966 O O . ALA A 1 127 ? 44.571 13.785 6.255 1.00 94.69 127 ALA A O 1
ATOM 967 N N . LEU A 1 128 ? 43.043 12.881 4.877 1.00 97.06 128 LEU A N 1
ATOM 968 C CA . LEU A 1 128 ? 43.331 11.481 5.205 1.00 97.06 128 LEU A CA 1
ATOM 969 C C . LEU A 1 128 ? 43.943 10.789 3.986 1.00 97.06 128 LEU A C 1
ATOM 971 O O . LEU A 1 128 ? 43.252 10.585 2.989 1.00 97.06 128 LEU A O 1
ATOM 975 N N . GLN A 1 129 ? 45.231 10.453 4.047 1.00 97.19 129 GLN A N 1
ATOM 976 C CA . GLN A 1 129 ? 45.946 9.773 2.962 1.00 97.19 129 GLN A CA 1
ATOM 977 C C . GLN A 1 129 ? 45.908 8.254 3.161 1.00 97.19 129 GLN A C 1
ATOM 979 O O . GLN A 1 129 ? 46.199 7.776 4.257 1.00 97.19 129 GLN A O 1
ATOM 984 N N . ALA A 1 130 ? 45.589 7.496 2.114 1.00 97.19 130 ALA A N 1
ATOM 985 C CA . ALA A 1 130 ? 45.605 6.035 2.152 1.00 97.19 130 ALA A CA 1
ATOM 986 C C . ALA A 1 130 ? 46.974 5.444 1.769 1.00 97.19 130 ALA A C 1
ATOM 988 O O . ALA A 1 130 ? 47.910 6.140 1.371 1.00 97.19 130 ALA A O 1
ATOM 989 N N . ASP A 1 131 ? 47.061 4.116 1.823 1.00 94.81 131 ASP A N 1
ATOM 990 C CA . ASP A 1 131 ? 48.221 3.311 1.430 1.00 94.81 131 ASP A CA 1
ATOM 991 C C . ASP A 1 131 ? 48.644 3.468 -0.045 1.00 94.81 131 ASP A C 1
ATOM 993 O O . ASP A 1 131 ? 49.822 3.295 -0.356 1.00 94.81 131 ASP A O 1
ATOM 997 N N . ASN A 1 132 ? 47.721 3.831 -0.947 1.00 94.69 132 ASN A N 1
ATOM 998 C CA . ASN A 1 132 ? 48.026 4.136 -2.353 1.00 94.69 132 ASN A CA 1
ATOM 999 C C . ASN A 1 132 ? 48.640 5.541 -2.562 1.00 94.69 132 ASN A C 1
ATOM 1001 O O . ASN A 1 132 ? 49.066 5.856 -3.671 1.00 94.69 132 ASN A O 1
ATOM 1005 N N . GLY A 1 133 ? 48.697 6.380 -1.519 1.00 95.06 133 GLY A N 1
ATOM 1006 C CA . GLY A 1 133 ? 49.207 7.754 -1.572 1.00 95.06 133 GLY A CA 1
ATOM 1007 C C . GLY A 1 133 ? 48.188 8.818 -2.003 1.00 95.06 133 GLY A C 1
ATOM 1008 O O . GLY A 1 133 ? 48.492 10.006 -1.888 1.00 95.06 133 GLY A O 1
ATOM 1009 N N . ASN A 1 134 ? 46.987 8.427 -2.435 1.00 97.38 134 ASN A N 1
ATOM 1010 C CA . ASN A 1 134 ? 45.876 9.349 -2.676 1.00 97.38 134 ASN A CA 1
ATOM 1011 C C . ASN A 1 134 ? 45.130 9.664 -1.366 1.00 97.38 134 ASN A C 1
ATOM 1013 O O . ASN A 1 134 ? 45.292 8.990 -0.346 1.00 97.38 134 ASN A O 1
ATOM 1017 N N . PHE A 1 135 ? 44.282 10.691 -1.403 1.00 98.12 135 PHE A N 1
ATOM 1018 C CA . PHE A 1 135 ? 43.522 11.191 -0.260 1.00 98.12 135 PHE A CA 1
ATOM 1019 C C . PHE A 1 135 ? 42.028 10.866 -0.356 1.00 98.12 135 PHE A C 1
ATOM 1021 O O . PHE A 1 135 ? 41.442 10.886 -1.444 1.00 98.12 135 PHE A O 1
ATOM 1028 N N . LEU A 1 136 ? 41.415 10.611 0.805 1.00 98.25 136 LEU A N 1
ATOM 1029 C CA . LEU A 1 136 ? 39.970 10.472 0.974 1.00 98.25 136 LEU A CA 1
ATOM 1030 C C . LEU A 1 136 ? 39.269 11.796 0.654 1.00 98.25 136 LEU A C 1
ATOM 1032 O O . LEU A 1 136 ? 39.576 12.834 1.244 1.00 98.25 136 LEU A O 1
ATOM 1036 N N . ALA A 1 137 ? 38.300 11.732 -0.247 1.00 97.56 137 ALA A N 1
ATOM 1037 C CA . ALA A 1 137 ? 37.634 12.878 -0.834 1.00 97.56 137 ALA A CA 1
ATOM 1038 C C . ALA A 1 137 ? 36.143 12.604 -1.086 1.00 97.56 137 ALA A C 1
ATOM 1040 O O . ALA A 1 137 ? 35.747 11.485 -1.426 1.00 97.56 137 ALA A O 1
ATOM 1041 N N . ARG A 1 138 ? 35.310 13.642 -0.951 1.00 95.62 138 ARG A N 1
ATOM 1042 C CA . ARG A 1 138 ? 33.903 13.615 -1.371 1.00 95.62 138 ARG A CA 1
ATOM 1043 C C . ARG A 1 138 ? 33.823 13.668 -2.898 1.00 95.62 138 ARG A C 1
ATOM 1045 O O . ARG A 1 138 ? 34.289 14.616 -3.523 1.00 95.62 138 ARG A O 1
ATOM 1052 N N . CYS A 1 139 ? 33.155 12.685 -3.484 1.00 93.62 139 CYS A N 1
ATOM 1053 C CA . CYS A 1 139 ? 33.032 12.497 -4.920 1.00 93.62 139 CYS A CA 1
ATOM 1054 C C . CYS A 1 139 ? 31.557 12.618 -5.330 1.00 93.62 139 CYS A C 1
ATOM 1056 O O . CYS A 1 139 ? 30.734 11.759 -5.001 1.00 93.62 139 CYS A O 1
ATOM 1058 N N . LYS A 1 140 ? 31.206 13.713 -6.018 1.00 89.56 140 LYS A N 1
ATOM 1059 C CA . LYS A 1 140 ? 29.826 13.965 -6.453 1.00 89.56 140 LYS A CA 1
ATOM 1060 C C . LYS A 1 140 ? 29.483 13.154 -7.708 1.00 89.56 140 LYS A C 1
ATOM 1062 O O . LYS A 1 140 ? 30.218 13.211 -8.686 1.00 89.56 140 LYS A O 1
ATOM 1067 N N . ASP A 1 141 ? 28.338 12.472 -7.674 1.00 84.00 141 ASP A N 1
ATOM 1068 C CA . ASP A 1 141 ? 27.742 11.681 -8.764 1.00 84.00 141 ASP A CA 1
ATOM 1069 C C . ASP A 1 141 ? 28.689 10.597 -9.334 1.00 84.00 141 ASP A C 1
ATOM 1071 O O . ASP A 1 141 ? 28.529 10.128 -10.457 1.00 84.00 141 ASP A O 1
ATOM 1075 N N . CYS A 1 142 ? 29.683 10.170 -8.543 1.00 85.56 142 CYS A N 1
ATOM 1076 C CA . CYS A 1 142 ? 30.755 9.273 -8.984 1.00 85.56 142 CYS A CA 1
ATOM 1077 C C . CYS A 1 142 ? 30.364 7.788 -9.071 1.00 85.56 142 CYS A C 1
ATOM 1079 O O . CYS A 1 142 ? 31.192 6.983 -9.500 1.00 85.56 142 CYS A O 1
ATOM 1081 N N . VAL A 1 143 ? 29.142 7.415 -8.671 1.00 80.25 143 VAL A N 1
ATOM 1082 C CA . VAL A 1 143 ? 28.601 6.047 -8.745 1.00 80.25 143 VAL A CA 1
ATOM 1083 C C . VAL A 1 143 ? 27.179 6.100 -9.289 1.00 80.25 143 VAL A C 1
ATOM 1085 O O . VAL A 1 143 ? 26.320 6.802 -8.755 1.00 80.25 143 VAL A O 1
ATOM 1088 N N . ASN A 1 144 ? 26.919 5.337 -10.347 1.00 68.00 144 ASN A N 1
ATOM 1089 C CA . ASN A 1 144 ? 25.613 5.300 -10.995 1.00 68.00 144 ASN A CA 1
ATOM 1090 C C . ASN A 1 144 ? 24.577 4.572 -10.117 1.00 68.00 144 ASN A C 1
ATOM 1092 O O . ASN A 1 144 ? 24.841 3.495 -9.593 1.00 68.00 144 ASN A O 1
ATOM 1096 N N . GLY A 1 145 ? 23.385 5.156 -9.951 1.00 59.56 145 GLY A N 1
ATOM 1097 C CA . GLY A 1 145 ? 22.283 4.551 -9.182 1.00 59.56 145 GLY A CA 1
ATOM 1098 C C . GLY A 1 145 ? 22.425 4.585 -7.650 1.00 59.56 145 GLY A C 1
ATOM 1099 O O . GLY A 1 145 ? 21.538 4.085 -6.957 1.00 59.56 145 GLY A O 1
ATOM 1100 N N . ALA A 1 146 ? 23.496 5.185 -7.125 1.00 66.94 146 ALA A N 1
ATOM 1101 C CA . ALA A 1 146 ? 23.726 5.407 -5.698 1.00 66.94 146 ALA A CA 1
ATOM 1102 C C . ALA A 1 146 ? 23.338 6.838 -5.264 1.00 66.94 146 ALA A C 1
ATOM 1104 O O . ALA A 1 146 ? 22.832 7.625 -6.063 1.00 66.94 146 ALA A O 1
ATOM 1105 N N . TYR A 1 147 ? 23.584 7.183 -3.994 1.00 67.19 147 TYR A N 1
ATOM 1106 C CA . TYR A 1 147 ? 23.460 8.562 -3.499 1.00 67.19 147 TYR A CA 1
ATOM 1107 C C . TYR A 1 147 ? 24.442 9.515 -4.202 1.00 67.19 147 TYR A C 1
ATOM 1109 O O . TYR A 1 147 ? 25.556 9.130 -4.557 1.00 67.19 147 TYR A O 1
ATOM 1117 N N . SER A 1 148 ? 24.083 10.795 -4.316 1.00 78.75 148 SER A N 1
ATOM 1118 C CA . SER A 1 148 ? 24.880 11.780 -5.067 1.00 78.75 148 SER A CA 1
ATOM 1119 C C . SER A 1 148 ? 26.251 12.145 -4.463 1.00 78.75 148 SER A C 1
ATOM 1121 O O . SER A 1 148 ? 27.047 12.787 -5.144 1.00 78.75 148 SER A O 1
ATOM 1123 N N . GLN A 1 149 ? 26.562 11.787 -3.207 1.00 85.88 149 GLN A N 1
ATOM 1124 C CA . GLN A 1 149 ? 27.776 12.230 -2.485 1.00 85.88 149 GLN A CA 1
ATOM 1125 C C . GLN A 1 149 ? 28.593 11.062 -1.894 1.00 85.88 149 GLN A C 1
ATOM 1127 O O . GLN A 1 149 ? 28.653 10.880 -0.678 1.00 85.88 149 GLN A O 1
ATOM 1132 N N . ALA A 1 150 ? 29.228 10.257 -2.743 1.00 91.19 150 ALA A N 1
ATOM 1133 C CA . ALA A 1 150 ? 30.079 9.142 -2.312 1.00 91.19 150 ALA A CA 1
ATOM 1134 C C . ALA A 1 150 ? 31.433 9.609 -1.738 1.00 91.19 150 ALA A C 1
ATOM 1136 O O . ALA A 1 150 ? 31.845 10.751 -1.952 1.00 91.19 150 ALA A O 1
ATOM 1137 N N . ALA A 1 151 ? 32.156 8.725 -1.045 1.00 96.12 151 ALA A N 1
ATOM 1138 C CA . ALA A 1 151 ? 33.540 8.953 -0.625 1.00 96.12 151 ALA A CA 1
ATOM 1139 C C . ALA A 1 151 ? 34.521 8.014 -1.349 1.00 96.12 151 ALA A C 1
ATOM 1141 O O . ALA A 1 151 ? 34.300 6.808 -1.454 1.00 96.12 151 ALA A O 1
ATOM 1142 N N . PHE A 1 152 ? 35.607 8.591 -1.861 1.00 97.00 152 PHE A N 1
ATOM 1143 C CA . PHE A 1 152 ? 36.582 7.944 -2.744 1.00 97.00 152 PHE A CA 1
ATOM 1144 C C . PHE A 1 152 ? 38.010 8.330 -2.365 1.00 97.00 152 PHE A C 1
ATOM 1146 O O . PHE A 1 152 ? 38.238 9.393 -1.795 1.00 97.00 152 PHE A O 1
ATOM 1153 N N . VAL A 1 153 ? 38.992 7.517 -2.751 1.00 97.69 153 VAL A N 1
ATOM 1154 C CA . VAL A 1 153 ? 40.422 7.766 -2.511 1.00 97.69 153 VAL A CA 1
ATOM 1155 C C . VAL A 1 153 ? 41.122 8.140 -3.822 1.00 97.69 153 VAL A C 1
ATOM 1157 O O . VAL A 1 153 ? 42.018 7.454 -4.322 1.00 97.69 153 VAL A O 1
ATOM 1160 N N . HIS A 1 154 ? 40.646 9.239 -4.413 1.00 96.31 154 HIS A N 1
ATOM 1161 C CA . HIS A 1 154 ? 40.966 9.655 -5.784 1.00 96.31 154 HIS A CA 1
ATOM 1162 C C . HIS A 1 154 ? 41.724 10.990 -5.890 1.00 96.31 154 HIS A C 1
ATOM 1164 O O . HIS A 1 154 ? 42.209 11.323 -6.970 1.00 96.31 154 HIS A O 1
ATOM 1170 N N . ALA A 1 155 ? 41.822 11.763 -4.803 1.00 96.12 155 ALA A N 1
ATOM 1171 C CA . ALA A 1 155 ? 42.537 13.037 -4.806 1.00 96.12 155 ALA A CA 1
ATOM 1172 C C . ALA A 1 155 ? 44.053 12.806 -4.716 1.00 96.12 155 ALA A C 1
ATOM 1174 O O . ALA A 1 155 ? 44.526 12.065 -3.857 1.00 96.12 155 ALA A O 1
ATOM 1175 N N . SER A 1 156 ? 44.814 13.455 -5.593 1.00 95.25 156 SER A N 1
ATOM 1176 C CA . SER A 1 156 ? 46.270 13.310 -5.714 1.00 95.25 156 SER A CA 1
ATOM 1177 C C . SER A 1 156 ? 47.058 14.141 -4.694 1.00 95.25 156 SER A C 1
ATOM 1179 O O . SER A 1 156 ? 48.234 13.872 -4.442 1.00 95.25 156 SER A O 1
ATOM 1181 N N . GLY A 1 157 ? 46.414 15.129 -4.069 1.00 93.19 157 GLY A N 1
ATOM 1182 C CA . GLY A 1 157 ? 47.007 15.948 -3.022 1.00 93.19 157 GLY A CA 1
ATOM 1183 C C . GLY A 1 157 ? 45.993 16.767 -2.226 1.00 93.19 157 GLY A C 1
ATOM 1184 O O . GLY A 1 157 ? 44.846 16.968 -2.623 1.00 93.19 157 GLY A O 1
ATOM 1185 N N . ILE A 1 158 ? 46.455 17.320 -1.101 1.00 92.38 158 ILE A N 1
ATOM 1186 C CA . ILE A 1 158 ? 45.660 18.178 -0.202 1.00 92.38 158 ILE A CA 1
ATOM 1187 C C . ILE A 1 158 ? 45.215 19.517 -0.822 1.00 92.38 158 ILE A C 1
ATOM 1189 O O . ILE A 1 158 ? 44.522 20.285 -0.164 1.00 92.38 158 ILE A O 1
ATOM 1193 N N . ASN A 1 159 ? 45.630 19.825 -2.054 1.00 91.94 159 ASN A N 1
ATOM 1194 C CA . ASN A 1 159 ? 45.309 21.073 -2.755 1.00 91.94 159 ASN A CA 1
ATOM 1195 C C . ASN A 1 159 ? 44.331 20.874 -3.927 1.00 91.94 159 ASN A C 1
ATOM 1197 O O . ASN A 1 159 ? 43.997 21.849 -4.596 1.00 91.94 159 ASN A O 1
ATOM 1201 N N . ASP A 1 160 ? 43.881 19.642 -4.188 1.00 87.38 160 ASP A N 1
ATOM 1202 C CA . ASP A 1 160 ? 43.063 19.316 -5.364 1.00 87.38 160 ASP A CA 1
ATOM 1203 C C . ASP A 1 160 ? 41.659 19.944 -5.293 1.00 87.38 160 ASP A C 1
ATOM 1205 O O . ASP A 1 160 ? 41.083 20.281 -6.326 1.00 87.38 160 ASP A O 1
ATOM 1209 N N . GLY A 1 161 ? 41.130 20.155 -4.081 1.00 90.94 161 GLY A N 1
ATOM 1210 C CA . GLY A 1 161 ? 39.899 20.905 -3.836 1.00 90.94 161 GLY A CA 1
ATOM 1211 C C . GLY A 1 161 ? 39.424 20.845 -2.383 1.00 90.94 161 GLY A C 1
ATOM 1212 O O . GLY A 1 161 ? 39.961 20.103 -1.563 1.00 90.94 161 GLY A O 1
ATOM 1213 N N . SER A 1 162 ? 38.379 21.614 -2.065 1.00 91.56 162 SER A N 1
ATOM 1214 C CA . SER A 1 162 ? 37.753 21.655 -0.731 1.00 91.56 162 SER A CA 1
ATOM 1215 C C . SER A 1 162 ? 37.175 20.307 -0.291 1.00 91.56 162 SER A C 1
ATOM 1217 O O . SER A 1 162 ? 37.147 19.998 0.895 1.00 91.56 162 SER A O 1
ATOM 1219 N N . TRP A 1 163 ? 36.769 19.479 -1.252 1.00 91.88 163 TRP A N 1
ATOM 1220 C CA . TRP A 1 163 ? 36.211 18.140 -1.056 1.00 91.88 163 TRP A CA 1
ATOM 1221 C C . TRP A 1 163 ? 37.206 17.105 -0.502 1.00 91.88 163 TRP A C 1
ATOM 1223 O O . TRP A 1 163 ? 36.801 15.984 -0.207 1.00 91.88 163 TRP A O 1
ATOM 1233 N N . VAL A 1 164 ? 38.491 17.459 -0.368 1.00 95.94 164 VAL A N 1
ATOM 1234 C CA . VAL A 1 164 ? 39.551 16.636 0.251 1.00 95.94 164 VAL A CA 1
ATOM 1235 C C . VAL A 1 164 ? 39.734 16.972 1.744 1.00 95.94 164 VAL A C 1
ATOM 1237 O O . VAL A 1 164 ? 40.444 16.270 2.464 1.00 95.94 164 VAL A O 1
ATOM 1240 N N . HIS A 1 165 ? 39.124 18.062 2.226 1.00 94.88 165 HIS A N 1
ATOM 1241 C CA . HIS A 1 165 ? 39.281 18.554 3.597 1.00 94.88 165 HIS A CA 1
ATOM 1242 C C . HIS A 1 165 ? 38.092 18.153 4.465 1.00 94.88 165 HIS A C 1
ATOM 1244 O O . HIS A 1 165 ? 36.944 18.461 4.150 1.00 94.88 165 HIS A O 1
ATOM 1250 N N . TRP A 1 166 ? 38.392 17.536 5.603 1.00 94.44 166 TRP A N 1
ATOM 1251 C CA . TRP A 1 166 ? 37.410 17.085 6.581 1.00 94.44 166 TRP A CA 1
ATOM 1252 C C . TRP A 1 166 ? 37.539 17.945 7.837 1.00 94.44 166 TRP A C 1
ATOM 1254 O O . TRP A 1 166 ? 38.564 17.895 8.517 1.00 94.44 166 TRP A O 1
ATOM 1264 N N . MET A 1 167 ? 36.536 18.772 8.135 1.00 91.19 167 MET A N 1
ATOM 1265 C CA . MET A 1 167 ? 36.488 19.562 9.368 1.00 91.19 167 MET A CA 1
ATOM 1266 C C . MET A 1 167 ? 36.044 18.665 10.524 1.00 91.19 167 MET A C 1
ATOM 1268 O O . MET A 1 167 ? 35.085 17.906 10.376 1.00 91.19 167 MET A O 1
ATOM 1272 N N . ILE A 1 168 ? 36.752 18.720 11.657 1.00 88.44 168 ILE A N 1
ATOM 1273 C CA . ILE A 1 168 ? 36.569 17.734 12.730 1.00 88.44 168 ILE A CA 1
ATOM 1274 C C . ILE A 1 168 ? 35.792 18.310 13.906 1.00 88.44 168 ILE A C 1
ATOM 1276 O O . ILE A 1 168 ? 36.285 19.181 14.632 1.00 88.44 168 ILE A O 1
ATOM 1280 N N . GLU A 1 169 ? 34.620 17.735 14.144 1.00 82.75 169 GLU A N 1
ATOM 1281 C CA . GLU A 1 169 ? 33.779 18.021 15.302 1.00 82.75 169 GLU A CA 1
ATOM 1282 C C . GLU A 1 169 ? 33.920 16.932 16.379 1.00 82.75 169 GLU A C 1
ATOM 1284 O O . GLU A 1 169 ? 34.173 15.763 16.078 1.00 82.75 169 GLU A O 1
ATOM 1289 N N . SER A 1 170 ? 33.782 17.336 17.644 1.00 77.69 170 SER A N 1
ATOM 1290 C CA . SER A 1 170 ? 33.717 16.474 18.831 1.00 77.69 170 SER A CA 1
ATOM 1291 C C . SER A 1 170 ? 32.747 17.113 19.826 1.00 77.69 170 SER A C 1
ATOM 1293 O O . SER A 1 170 ? 32.831 18.318 20.054 1.00 77.69 170 SER A O 1
ATOM 1295 N N . ASP A 1 171 ? 31.825 16.345 20.411 1.00 63.06 171 ASP A N 1
ATOM 1296 C CA . ASP A 1 171 ? 30.881 16.802 21.453 1.00 63.06 171 ASP A CA 1
ATOM 1297 C C . ASP A 1 171 ? 30.128 18.124 21.157 1.00 63.06 171 ASP A C 1
ATOM 1299 O O . ASP A 1 171 ? 29.881 18.937 22.053 1.00 63.06 171 ASP A O 1
ATOM 1303 N N . GLY A 1 172 ? 29.757 18.363 19.894 1.00 53.78 172 GLY A N 1
ATOM 1304 C CA . GLY A 1 172 ? 29.061 19.589 19.483 1.00 53.78 172 GLY A CA 1
ATOM 1305 C C . GLY A 1 172 ? 29.970 20.816 19.319 1.00 53.78 172 GLY A C 1
ATOM 1306 O O . GLY A 1 172 ? 29.482 21.949 19.357 1.00 53.78 172 GLY A O 1
ATOM 1307 N N . GLN A 1 173 ? 31.295 20.628 19.239 1.00 58.91 173 GLN A N 1
ATOM 1308 C CA . GLN A 1 173 ? 32.277 21.707 19.123 1.00 58.91 173 GLN A CA 1
ATOM 1309 C C . GLN A 1 173 ? 33.314 21.444 18.024 1.00 58.91 173 GLN A C 1
ATOM 1311 O O . GLN A 1 173 ? 33.991 20.413 17.986 1.00 58.91 173 GLN A O 1
ATOM 1316 N N . TYR A 1 174 ? 33.497 22.447 17.164 1.00 64.81 174 TYR A N 1
ATOM 1317 C CA . TYR A 1 174 ? 34.641 22.540 16.260 1.00 64.81 174 TYR A CA 1
ATOM 1318 C C . TYR A 1 174 ? 35.934 22.728 17.059 1.00 64.81 174 TYR A C 1
ATOM 1320 O O . TYR A 1 174 ? 35.976 23.516 18.008 1.00 64.81 174 TYR A O 1
ATOM 1328 N N . LEU A 1 175 ? 37.013 22.058 16.646 1.00 62.88 175 LEU A N 1
ATOM 1329 C CA . LEU A 1 175 ? 38.308 22.098 17.335 1.00 62.88 175 LEU A CA 1
ATOM 1330 C C . LEU A 1 175 ? 39.384 22.788 16.467 1.00 62.88 175 LEU A C 1
ATOM 1332 O O . LEU A 1 175 ? 40.198 22.114 15.836 1.00 62.88 175 LEU A O 1
ATOM 1336 N N . PRO A 1 176 ? 39.420 24.140 16.433 1.00 50.91 176 PRO A N 1
ATOM 1337 C CA . PRO A 1 176 ? 40.177 24.923 15.444 1.00 50.91 176 PRO A CA 1
ATOM 1338 C C . PRO A 1 176 ? 41.705 24.922 15.627 1.00 50.91 176 PRO A C 1
ATOM 1340 O O . PRO A 1 176 ? 42.410 25.496 14.803 1.00 50.91 176 PRO A O 1
ATOM 1343 N N . ASN A 1 177 ? 42.226 24.342 16.713 1.00 55.84 177 ASN A N 1
ATOM 1344 C CA . ASN A 1 177 ? 43.661 24.225 17.001 1.00 55.84 177 ASN A CA 1
ATOM 1345 C C . ASN A 1 177 ? 43.930 22.915 17.769 1.00 55.84 177 ASN A C 1
ATOM 1347 O O . ASN A 1 177 ? 44.122 22.946 18.985 1.00 55.84 177 ASN A O 1
ATOM 1351 N N . ARG A 1 178 ? 43.918 21.763 17.079 1.00 59.00 178 ARG A N 1
ATOM 1352 C CA . ARG A 1 178 ? 44.124 20.430 17.692 1.00 59.00 178 ARG A CA 1
ATOM 1353 C C . ARG A 1 178 ? 45.472 20.315 18.422 1.00 59.00 178 ARG A C 1
ATOM 1355 O O . ARG A 1 178 ? 45.514 19.860 19.560 1.00 59.00 178 ARG A O 1
ATOM 1362 N N . CYS A 1 179 ? 46.560 20.774 17.802 1.00 59.03 179 CYS A N 1
ATOM 1363 C CA . CYS A 1 179 ? 47.922 20.579 18.307 1.00 59.03 179 CYS A CA 1
ATOM 1364 C C . CYS A 1 179 ? 48.534 21.848 18.942 1.00 59.03 179 CYS A C 1
ATOM 1366 O O . CYS A 1 179 ? 49.452 22.467 18.402 1.00 59.03 179 CYS A O 1
ATOM 1368 N N . GLN A 1 180 ? 48.056 22.237 20.130 1.00 43.94 180 GLN A N 1
ATOM 1369 C CA . GLN A 1 180 ? 48.752 23.212 20.986 1.00 43.94 180 GLN A CA 1
ATOM 1370 C C . GLN A 1 180 ? 49.887 22.524 21.767 1.00 43.94 180 GLN A C 1
ATOM 1372 O O . GLN A 1 180 ? 49.643 21.804 22.734 1.00 43.94 180 GLN A O 1
ATOM 1377 N N . MET A 1 181 ? 51.142 22.769 21.373 1.00 36.44 181 MET A N 1
ATOM 1378 C CA . MET A 1 181 ? 52.325 22.305 22.117 1.00 36.44 181 MET A CA 1
ATOM 1379 C C . MET A 1 181 ? 52.320 22.842 23.564 1.00 36.44 181 MET A C 1
ATOM 1381 O O . MET A 1 181 ? 52.130 24.049 23.749 1.00 36.44 181 MET A O 1
ATOM 1385 N N . PRO A 1 182 ? 52.591 22.015 24.596 1.00 34.53 182 PRO A N 1
ATOM 1386 C CA . PRO A 1 182 ? 52.647 22.488 25.977 1.00 34.53 182 PRO A CA 1
ATOM 1387 C C . PRO A 1 182 ? 53.728 23.560 26.164 1.00 34.53 182 PRO A C 1
ATOM 1389 O O . PRO A 1 182 ? 54.919 23.307 25.972 1.00 34.53 182 PRO A O 1
ATOM 1392 N N . THR A 1 183 ? 53.338 24.764 26.586 1.00 34.06 183 THR A N 1
ATOM 1393 C CA . THR A 1 183 ? 54.300 25.813 26.945 1.00 34.06 183 THR A CA 1
ATOM 1394 C C . THR A 1 183 ? 55.109 25.368 28.162 1.00 34.06 183 THR A C 1
ATOM 1396 O O . THR A 1 183 ? 54.535 25.173 29.233 1.00 34.06 183 THR A O 1
ATOM 1399 N N . ASN A 1 184 ? 56.427 25.216 27.986 1.00 34.09 184 ASN A N 1
ATOM 1400 C CA . ASN A 1 184 ? 57.371 24.659 28.963 1.00 34.09 184 ASN A CA 1
ATOM 1401 C C . ASN A 1 184 ? 57.064 25.026 30.427 1.00 34.09 184 ASN A C 1
ATOM 1403 O O . ASN A 1 184 ? 57.207 26.184 30.828 1.00 34.09 184 ASN A O 1
ATOM 1407 N N . ALA A 1 185 ? 56.746 24.020 31.247 1.00 27.41 185 ALA A N 1
ATOM 1408 C CA . ALA A 1 185 ? 56.766 24.166 32.697 1.00 27.41 185 ALA A CA 1
ATOM 1409 C C . ALA A 1 185 ? 58.219 24.439 33.154 1.00 27.41 185 ALA A C 1
ATOM 1411 O O . ALA A 1 185 ? 59.117 23.672 32.794 1.00 27.41 185 ALA A O 1
ATOM 1412 N N . PRO A 1 186 ? 58.494 25.525 33.898 1.00 36.06 186 PRO A N 1
ATOM 1413 C CA . PRO A 1 186 ? 59.863 25.932 34.194 1.00 36.06 186 PRO A CA 1
ATOM 1414 C C . PRO A 1 186 ? 60.499 25.074 35.293 1.00 36.06 186 PRO A C 1
ATOM 1416 O O . PRO A 1 186 ? 59.884 24.805 36.325 1.00 36.06 186 PRO A O 1
ATOM 1419 N N . CYS A 1 187 ? 61.771 24.716 35.110 1.00 28.20 187 CYS A N 1
ATOM 1420 C CA . CYS A 1 187 ? 62.584 24.131 36.174 1.00 28.20 187 CYS A CA 1
ATOM 1421 C C . CYS A 1 187 ? 62.717 25.114 37.346 1.00 28.20 187 CYS A C 1
ATOM 1423 O O . CYS A 1 187 ? 63.069 26.279 37.154 1.00 28.20 187 CYS A O 1
ATOM 1425 N N . THR A 1 188 ? 62.486 24.636 38.565 1.00 33.47 188 THR A N 1
ATOM 1426 C CA . THR A 1 188 ? 62.713 25.411 39.786 1.00 33.47 188 THR A CA 1
ATOM 1427 C C . THR A 1 188 ? 64.195 25.470 40.132 1.00 33.47 188 THR A C 1
ATOM 1429 O O . THR A 1 188 ? 64.781 24.424 40.400 1.00 33.47 188 THR A O 1
ATOM 1432 N N . ASP A 1 189 ? 64.756 26.674 40.264 1.00 30.33 189 ASP A N 1
ATOM 1433 C CA . ASP A 1 189 ? 65.680 26.944 41.370 1.00 30.33 189 ASP A CA 1
ATOM 1434 C C . ASP A 1 189 ? 65.716 28.434 41.777 1.00 30.33 189 ASP A C 1
ATOM 1436 O O . ASP A 1 189 ? 65.151 29.300 41.107 1.00 30.33 189 ASP A O 1
ATOM 1440 N N . VAL A 1 190 ? 66.277 28.689 42.962 1.00 29.81 190 VAL A N 1
ATOM 1441 C CA . VAL A 1 190 ? 65.975 29.825 43.869 1.00 29.81 190 VAL A CA 1
ATOM 1442 C C . VAL A 1 190 ? 66.738 31.160 43.538 1.00 29.81 190 VAL A C 1
ATOM 1444 O O . VAL A 1 190 ? 67.486 31.201 42.566 1.00 29.81 190 VAL A O 1
ATOM 1447 N N . PRO A 1 191 ? 66.545 32.309 44.245 1.00 55.06 191 PRO A N 1
ATOM 1448 C CA . PRO A 1 191 ? 65.732 33.452 43.779 1.00 55.06 191 PRO A CA 1
ATOM 1449 C C . PRO A 1 191 ? 66.485 34.812 43.687 1.00 55.06 191 PRO A C 1
ATOM 1451 O O . PRO A 1 191 ? 67.636 34.912 44.105 1.00 55.06 191 PRO A O 1
ATOM 1454 N N . THR A 1 192 ? 65.800 35.919 43.323 1.00 26.39 192 THR A N 1
ATOM 1455 C CA . THR A 1 192 ? 65.921 37.227 44.042 1.00 26.39 192 THR A CA 1
ATOM 1456 C C . THR A 1 192 ? 64.855 38.296 43.686 1.00 26.39 192 THR A C 1
ATOM 1458 O O . THR A 1 192 ? 64.444 38.435 42.543 1.00 26.39 192 THR A O 1
ATOM 1461 N N . THR A 1 193 ? 64.454 39.081 44.702 1.00 28.34 193 THR A N 1
ATOM 1462 C CA . THR A 1 193 ? 63.900 40.470 44.679 1.00 28.34 193 THR A CA 1
ATOM 1463 C C . THR A 1 193 ? 62.691 40.870 43.792 1.00 28.34 193 THR A C 1
ATOM 1465 O O . THR A 1 193 ? 62.844 41.402 42.700 1.00 28.34 193 THR A O 1
ATOM 1468 N N . THR A 1 194 ? 61.490 40.759 44.380 1.00 28.66 194 THR A N 1
ATOM 1469 C CA . THR A 1 194 ? 60.446 41.813 44.611 1.00 28.66 194 THR A CA 1
ATOM 1470 C C . THR A 1 194 ? 60.690 43.289 44.189 1.00 28.66 194 THR A C 1
ATOM 1472 O O . THR A 1 194 ? 61.837 43.722 44.309 1.00 28.66 194 THR A O 1
ATOM 1475 N N . PRO A 1 195 ? 59.636 44.158 44.060 1.00 45.38 195 PRO A N 1
ATOM 1476 C CA . PRO A 1 195 ? 58.187 43.914 43.800 1.00 45.38 195 PRO A CA 1
ATOM 1477 C C . PRO A 1 195 ? 57.424 45.016 42.968 1.00 45.38 195 PRO A C 1
ATOM 1479 O O . PRO A 1 195 ? 57.995 46.039 42.607 1.00 45.38 195 PRO A O 1
ATOM 1482 N N . CYS A 1 196 ? 56.084 44.864 42.848 1.00 24.84 196 CYS A N 1
ATOM 1483 C CA . CYS A 1 196 ? 55.034 45.902 42.617 1.00 24.84 196 CYS A CA 1
ATOM 1484 C C . CYS A 1 196 ? 54.847 46.524 41.203 1.00 24.84 196 CYS A C 1
ATOM 1486 O O . CYS A 1 196 ? 55.816 46.714 40.483 1.00 24.84 196 CYS A O 1
ATOM 1488 N N . ALA A 1 197 ? 53.645 46.967 40.770 1.00 27.73 197 ALA A N 1
ATOM 1489 C CA . ALA A 1 197 ? 52.238 46.708 41.180 1.00 27.73 197 ALA A CA 1
ATOM 1490 C C . ALA A 1 197 ? 51.226 47.365 40.186 1.00 27.73 197 ALA A C 1
ATOM 1492 O O . ALA A 1 197 ? 51.585 48.379 39.605 1.00 27.73 197 ALA A O 1
ATOM 1493 N N . ASN A 1 198 ? 49.963 46.876 40.135 1.00 29.11 198 ASN A N 1
ATOM 1494 C CA . ASN A 1 198 ? 48.689 47.597 39.815 1.00 29.11 198 ASN A CA 1
ATOM 1495 C C . ASN A 1 198 ? 48.528 48.337 38.440 1.00 29.11 198 ASN A C 1
ATOM 1497 O O . ASN A 1 198 ? 49.501 48.794 37.864 1.00 29.11 198 ASN A O 1
ATOM 1501 N N . THR A 1 199 ? 47.350 48.554 37.814 1.00 28.00 199 THR A N 1
ATOM 1502 C CA . THR A 1 199 ? 45.919 48.195 38.048 1.00 28.00 199 THR A CA 1
ATOM 1503 C C . THR A 1 199 ? 45.065 48.414 36.767 1.00 28.00 199 THR A C 1
ATOM 1505 O O . THR A 1 199 ? 45.464 49.169 35.890 1.00 28.00 199 THR A O 1
ATOM 1508 N N . SER A 1 200 ? 43.837 47.862 36.753 1.00 28.36 200 SER A N 1
ATOM 1509 C CA . SER A 1 200 ? 42.591 48.375 36.108 1.00 28.36 200 SER A CA 1
ATOM 1510 C C . SER A 1 200 ? 42.424 48.530 34.571 1.00 28.36 200 SER A C 1
ATOM 1512 O O . SER A 1 200 ? 42.975 49.417 33.932 1.00 28.36 200 SER A O 1
ATOM 1514 N N . THR A 1 201 ? 41.470 47.733 34.075 1.00 29.47 201 THR A N 1
ATOM 1515 C CA . THR A 1 201 ? 40.471 47.856 32.973 1.00 29.47 201 THR A CA 1
ATOM 1516 C C . THR A 1 201 ? 39.663 49.182 32.872 1.00 29.47 201 THR A C 1
ATOM 1518 O O . THR A 1 201 ? 39.723 49.940 33.842 1.00 29.47 201 THR A O 1
ATOM 1521 N N . PRO A 1 202 ? 38.748 49.410 31.871 1.00 55.84 202 PRO A N 1
ATOM 1522 C CA . PRO A 1 202 ? 38.506 48.756 30.546 1.00 55.84 202 PRO A CA 1
ATOM 1523 C C . PRO A 1 202 ? 38.058 49.691 29.355 1.00 55.84 202 PRO A C 1
ATOM 1525 O O . PRO A 1 202 ? 37.842 50.887 29.528 1.00 55.84 202 PRO A O 1
ATOM 1528 N N . ALA A 1 203 ? 37.713 49.064 28.207 1.00 26.98 203 ALA A N 1
ATOM 1529 C CA . ALA A 1 203 ? 36.598 49.412 27.277 1.00 26.98 203 ALA A CA 1
ATOM 1530 C C . ALA A 1 203 ? 36.885 50.358 26.050 1.00 26.98 203 ALA A C 1
ATOM 1532 O O . ALA A 1 203 ? 38.029 50.768 25.877 1.00 26.98 203 ALA A O 1
ATOM 1533 N N . PRO A 1 204 ? 35.944 50.557 25.079 1.00 59.56 204 PRO A N 1
ATOM 1534 C CA . PRO A 1 204 ? 35.999 49.856 23.769 1.00 59.56 204 PRO A CA 1
ATOM 1535 C C . PRO A 1 204 ? 35.693 50.736 22.516 1.00 59.56 204 PRO A C 1
ATOM 1537 O O . PRO A 1 204 ? 35.287 51.879 22.676 1.00 59.56 204 PRO A O 1
ATOM 1540 N N . TYR A 1 205 ? 35.790 50.214 21.273 1.00 27.12 205 TYR A N 1
ATOM 1541 C CA . TYR A 1 205 ? 35.179 50.829 20.058 1.00 27.12 205 TYR A CA 1
ATOM 1542 C C . TYR A 1 205 ? 34.971 49.851 18.869 1.00 27.12 205 TYR A C 1
ATOM 1544 O O . TYR A 1 205 ? 35.444 48.718 18.913 1.00 27.12 205 TYR A O 1
ATOM 1552 N N . THR A 1 206 ? 34.236 50.281 17.825 1.00 35.53 206 THR A N 1
ATOM 1553 C CA . THR A 1 206 ? 33.730 49.471 16.684 1.00 35.53 206 THR A CA 1
ATOM 1554 C C . THR A 1 206 ? 33.750 50.200 15.317 1.00 35.53 206 THR A C 1
ATOM 1556 O O . THR A 1 206 ? 33.781 51.428 15.270 1.00 35.53 206 THR A O 1
ATOM 1559 N N . GLY A 1 207 ? 33.648 49.434 14.209 1.00 29.81 207 GLY A N 1
ATOM 1560 C CA . GLY A 1 207 ? 33.441 49.896 12.811 1.00 29.81 207 GLY A CA 1
ATOM 1561 C C . GLY A 1 207 ? 34.701 49.852 11.912 1.00 29.81 207 GLY A C 1
ATOM 1562 O O . GLY A 1 207 ? 35.804 49.853 12.442 1.00 29.81 207 GLY A O 1
ATOM 1563 N N . ALA A 1 208 ? 34.654 49.835 10.566 1.00 26.34 208 ALA A N 1
ATOM 1564 C CA . ALA A 1 208 ? 33.567 49.686 9.570 1.00 26.34 208 ALA A CA 1
ATOM 1565 C C . ALA A 1 208 ? 34.200 49.425 8.138 1.00 26.34 208 ALA A C 1
ATOM 1567 O O . ALA A 1 208 ? 35.411 49.207 8.091 1.00 26.34 208 ALA A O 1
ATOM 1568 N N . PRO A 1 209 ? 33.466 49.380 6.990 1.00 59.16 209 PRO A N 1
ATOM 1569 C CA . PRO A 1 209 ? 33.775 48.480 5.841 1.00 59.16 209 PRO A CA 1
ATOM 1570 C C . PRO A 1 209 ? 34.098 49.158 4.476 1.00 59.16 209 PRO A C 1
ATOM 1572 O O . PRO A 1 209 ? 33.964 50.375 4.393 1.00 59.16 209 PRO A O 1
ATOM 1575 N N . THR A 1 210 ? 34.340 48.377 3.388 1.00 32.50 210 THR A N 1
ATOM 1576 C CA . THR A 1 210 ? 33.961 48.730 1.975 1.00 32.50 210 THR A CA 1
ATOM 1577 C C . THR A 1 210 ? 34.114 47.630 0.874 1.00 32.50 210 THR A C 1
ATOM 1579 O O . THR A 1 210 ? 35.205 47.120 0.666 1.00 32.50 210 THR A O 1
ATOM 1582 N N . THR A 1 211 ? 33.041 47.417 0.079 1.00 30.94 211 THR A N 1
ATOM 1583 C CA . THR A 1 211 ? 32.929 47.150 -1.404 1.00 30.94 211 THR A CA 1
ATOM 1584 C C . THR A 1 211 ? 33.684 46.028 -2.175 1.00 30.94 211 THR A C 1
ATOM 1586 O O . THR A 1 211 ? 34.781 45.623 -1.826 1.00 30.94 211 THR A O 1
ATOM 1589 N N . ALA A 1 212 ? 33.101 45.611 -3.321 1.00 37.84 212 ALA A N 1
ATOM 1590 C CA . ALA A 1 212 ? 33.594 44.601 -4.286 1.00 37.84 212 ALA A CA 1
ATOM 1591 C C . ALA A 1 212 ? 33.343 45.004 -5.772 1.00 37.84 212 ALA A C 1
ATOM 1593 O O . ALA A 1 212 ? 32.529 45.897 -6.005 1.00 37.84 212 ALA A O 1
ATOM 1594 N N . LEU A 1 213 ? 33.974 44.328 -6.758 1.00 31.55 213 LEU A N 1
ATOM 1595 C CA . LEU A 1 213 ? 33.627 44.311 -8.209 1.00 31.55 213 LEU A CA 1
ATOM 1596 C C . LEU A 1 213 ? 34.123 43.003 -8.928 1.00 31.55 213 LEU A C 1
ATOM 1598 O O . LEU A 1 213 ? 34.938 42.302 -8.330 1.00 31.55 213 LEU A O 1
ATOM 1602 N N . PRO A 1 214 ? 33.646 42.647 -10.157 1.00 57.12 214 PRO A N 1
ATOM 1603 C CA . PRO A 1 214 ? 33.747 41.289 -10.762 1.00 57.12 214 PRO A CA 1
ATOM 1604 C C . PRO A 1 214 ? 34.454 41.193 -12.151 1.00 57.12 214 PRO A C 1
ATOM 1606 O O . PRO A 1 214 ? 34.817 42.232 -12.695 1.00 57.12 214 PRO A O 1
ATOM 1609 N N . TYR A 1 215 ? 34.554 39.980 -12.755 1.00 29.50 215 TYR A N 1
ATOM 1610 C CA . TYR A 1 215 ? 34.551 39.668 -14.226 1.00 29.50 215 TYR A CA 1
ATOM 1611 C C . TYR A 1 215 ? 34.523 38.117 -14.489 1.00 29.50 215 TYR A C 1
ATOM 1613 O O . TYR A 1 215 ? 35.269 37.415 -13.818 1.00 29.50 215 TYR A O 1
ATOM 1621 N N . THR A 1 216 ? 33.534 37.508 -15.187 1.00 28.41 216 THR A N 1
ATOM 1622 C CA . THR A 1 216 ? 33.372 37.132 -16.642 1.00 28.41 216 THR A CA 1
ATOM 1623 C C . THR A 1 216 ? 34.036 35.831 -17.166 1.00 28.41 216 THR A C 1
ATOM 1625 O O . THR A 1 216 ? 35.225 35.623 -16.952 1.00 28.41 216 THR A O 1
ATOM 1628 N N . ASP A 1 217 ? 33.292 35.056 -17.977 1.00 33.56 217 ASP A N 1
ATOM 1629 C CA . ASP A 1 217 ? 33.649 33.755 -18.600 1.00 33.56 217 ASP A CA 1
ATOM 1630 C C . ASP A 1 217 ? 34.306 33.784 -20.010 1.00 33.56 217 ASP A C 1
ATOM 1632 O O . ASP A 1 217 ? 34.286 34.813 -20.689 1.00 33.56 217 ASP A O 1
ATOM 1636 N N . ALA A 1 218 ? 34.719 32.574 -20.464 1.00 27.95 218 ALA A N 1
ATOM 1637 C CA . ALA A 1 218 ? 34.828 32.031 -21.848 1.00 27.95 218 ALA A CA 1
ATOM 1638 C C . ALA A 1 218 ? 36.261 31.693 -22.370 1.00 27.95 218 ALA A C 1
ATOM 1640 O O . ALA A 1 218 ? 37.227 32.312 -21.934 1.00 27.95 218 ALA A O 1
ATOM 1641 N N . PRO A 1 219 ? 36.432 30.820 -23.401 1.00 46.91 219 PRO A N 1
ATOM 1642 C CA . PRO A 1 219 ? 35.922 29.436 -23.528 1.00 46.91 219 PRO A CA 1
ATOM 1643 C C . PRO A 1 219 ? 36.969 28.446 -24.160 1.00 46.91 219 PRO A C 1
ATOM 1645 O O . PRO A 1 219 ? 38.161 28.732 -24.222 1.00 46.91 219 PRO A O 1
ATOM 1648 N N . THR A 1 220 ? 36.478 27.343 -24.761 1.00 28.67 220 THR A N 1
ATOM 1649 C CA . THR A 1 220 ? 37.011 26.537 -25.908 1.00 28.67 220 THR A CA 1
ATOM 1650 C C . THR A 1 220 ? 37.856 25.245 -25.760 1.00 28.67 220 THR A C 1
ATOM 1652 O O . THR A 1 220 ? 38.922 25.206 -25.161 1.00 28.67 220 THR A O 1
ATOM 1655 N N . THR A 1 221 ? 37.418 24.260 -26.573 1.00 29.36 221 THR A N 1
ATOM 1656 C CA . THR A 1 221 ? 38.134 23.167 -27.290 1.00 29.36 221 THR A CA 1
ATOM 1657 C C . THR A 1 221 ? 38.614 21.890 -26.581 1.00 29.36 221 THR A C 1
ATOM 1659 O O . THR A 1 221 ? 39.362 21.917 -25.614 1.00 29.36 221 THR A O 1
ATOM 1662 N N . ALA A 1 222 ? 38.252 20.755 -27.198 1.00 33.06 222 ALA A N 1
ATOM 1663 C CA . ALA A 1 222 ? 38.796 19.409 -26.984 1.00 33.06 222 ALA A CA 1
ATOM 1664 C C . ALA A 1 222 ? 39.824 19.036 -28.077 1.00 33.06 222 ALA A C 1
ATOM 1666 O O . ALA A 1 222 ? 39.950 19.752 -29.077 1.00 33.06 222 ALA A O 1
ATOM 1667 N N . PRO A 1 223 ? 40.490 17.876 -27.948 1.00 36.00 223 PRO A N 1
ATOM 1668 C CA . PRO A 1 223 ? 40.585 16.963 -29.094 1.00 36.00 223 PRO A CA 1
ATOM 1669 C C . PRO A 1 223 ? 40.255 15.495 -28.745 1.00 36.00 223 PRO A C 1
ATOM 1671 O O . PRO A 1 223 ? 40.177 15.113 -27.581 1.00 36.00 223 PRO A O 1
ATOM 1674 N N . SER A 1 224 ? 40.081 14.671 -29.782 1.00 31.52 224 SER A N 1
ATOM 1675 C CA . SER A 1 224 ? 39.836 13.220 -29.714 1.00 31.52 224 SER A CA 1
ATOM 1676 C C . SER A 1 224 ? 41.031 12.435 -30.280 1.00 31.52 224 SER A C 1
ATOM 1678 O O . SER A 1 224 ? 41.703 12.930 -31.186 1.00 31.52 224 SER A O 1
ATOM 1680 N N . THR A 1 225 ? 41.267 11.215 -29.778 1.00 31.53 225 THR A N 1
ATOM 1681 C CA . THR A 1 225 ? 42.176 10.203 -30.357 1.00 31.53 225 THR A CA 1
ATOM 1682 C C . THR A 1 225 ? 41.655 8.786 -30.089 1.00 31.53 225 THR A C 1
ATOM 1684 O O . THR A 1 225 ? 41.125 8.528 -29.009 1.00 31.53 225 THR A O 1
ATOM 1687 N N . ASP A 1 226 ? 41.825 7.875 -31.049 1.00 29.08 226 ASP A N 1
ATOM 1688 C CA . ASP A 1 226 ? 41.190 6.549 -31.075 1.00 29.08 226 ASP A CA 1
ATOM 1689 C C . ASP A 1 226 ? 41.814 5.445 -30.186 1.00 29.08 226 ASP A C 1
ATOM 1691 O O . ASP A 1 226 ? 43.026 5.373 -29.997 1.00 29.08 226 ASP A O 1
ATOM 1695 N N . LEU A 1 227 ? 40.921 4.553 -29.726 1.00 32.19 227 LEU A N 1
ATOM 1696 C CA . LEU A 1 227 ? 40.988 3.079 -29.571 1.00 32.19 227 LEU A CA 1
ATOM 1697 C C . LEU A 1 227 ? 42.358 2.348 -29.628 1.00 32.19 227 LEU A C 1
ATOM 1699 O O . LEU A 1 227 ? 43.152 2.543 -30.549 1.00 32.19 227 LEU A O 1
ATOM 1703 N N . PRO A 1 228 ? 42.552 1.321 -28.766 1.00 30.98 228 PRO A N 1
ATOM 1704 C CA . PRO A 1 228 ? 42.105 -0.026 -29.170 1.00 30.98 228 PRO A CA 1
ATOM 1705 C C . PRO A 1 228 ? 41.356 -0.848 -28.096 1.00 30.98 228 PRO A C 1
ATOM 1707 O O . PRO A 1 228 ? 41.534 -0.670 -26.896 1.00 30.98 228 PRO A O 1
ATOM 1710 N N . ILE A 1 229 ? 40.552 -1.812 -28.564 1.00 32.38 229 ILE A N 1
ATOM 1711 C CA . ILE A 1 229 ? 39.734 -2.744 -27.762 1.00 32.38 229 ILE A CA 1
ATOM 1712 C C . ILE A 1 229 ? 40.527 -4.022 -27.405 1.00 32.38 229 ILE A C 1
ATOM 1714 O O . ILE A 1 229 ? 41.046 -4.671 -28.319 1.00 32.38 229 ILE A O 1
ATOM 1718 N N . PRO A 1 230 ? 40.554 -4.463 -26.132 1.00 31.94 230 PRO A N 1
ATOM 1719 C CA . PRO A 1 230 ? 40.878 -5.841 -25.746 1.00 31.94 230 PRO A CA 1
ATOM 1720 C C . PRO A 1 230 ? 39.654 -6.775 -25.841 1.00 31.94 230 PRO A C 1
ATOM 1722 O O . PRO A 1 230 ? 38.525 -6.368 -25.579 1.00 31.94 230 PRO A O 1
ATOM 1725 N N . ALA A 1 231 ? 39.874 -8.043 -26.195 1.00 28.52 231 ALA A N 1
ATOM 1726 C CA . ALA A 1 231 ? 38.817 -9.056 -26.324 1.00 28.52 231 ALA A CA 1
ATOM 1727 C C . ALA A 1 231 ? 38.263 -9.538 -24.956 1.00 28.52 231 ALA A C 1
ATOM 1729 O O . ALA A 1 231 ? 38.985 -9.469 -23.958 1.00 28.52 231 ALA A O 1
ATOM 1730 N N . PRO A 1 232 ? 37.017 -10.058 -24.890 1.00 32.81 232 PRO A N 1
ATOM 1731 C CA . PRO A 1 232 ? 36.412 -10.523 -23.639 1.00 32.81 232 PRO A CA 1
ATOM 1732 C C . PRO A 1 232 ? 37.087 -11.787 -23.084 1.00 32.81 232 PRO A C 1
ATOM 1734 O O . PRO A 1 232 ? 37.384 -12.727 -23.823 1.00 32.81 232 PRO A O 1
ATOM 1737 N N . TYR A 1 233 ? 37.263 -11.834 -21.762 1.00 28.23 233 TYR A N 1
ATOM 1738 C CA . TYR A 1 233 ? 37.763 -13.008 -21.046 1.00 28.23 233 TYR A CA 1
ATOM 1739 C C . TYR A 1 233 ? 36.619 -13.951 -20.661 1.00 28.23 233 TYR A C 1
ATOM 1741 O O . TYR A 1 233 ? 35.721 -13.584 -19.907 1.00 28.23 233 TYR A O 1
ATOM 1749 N N . THR A 1 234 ? 36.677 -15.193 -21.140 1.00 28.28 234 THR A N 1
ATOM 1750 C CA . THR A 1 234 ? 35.777 -16.276 -20.723 1.00 28.28 234 THR A CA 1
ATOM 1751 C C . THR A 1 234 ? 36.410 -17.090 -19.595 1.00 28.28 234 THR A C 1
ATOM 1753 O O . THR A 1 234 ? 37.404 -17.782 -19.830 1.00 28.28 234 THR A O 1
ATOM 1756 N N . ASN A 1 235 ? 35.820 -17.077 -18.399 1.00 30.78 235 ASN A N 1
ATOM 1757 C CA . ASN A 1 235 ? 36.191 -18.023 -17.344 1.00 30.78 235 ASN A CA 1
ATOM 1758 C C . ASN A 1 235 ? 35.564 -19.397 -17.625 1.00 30.78 235 ASN A C 1
ATOM 1760 O O . ASN A 1 235 ? 34.365 -19.502 -17.878 1.00 30.78 235 ASN A O 1
ATOM 1764 N N . ALA A 1 236 ? 36.382 -20.451 -17.595 1.00 26.19 236 ALA A N 1
ATOM 1765 C CA . ALA A 1 236 ? 35.936 -21.825 -17.816 1.00 26.19 236 ALA A CA 1
ATOM 1766 C C . ALA A 1 236 ? 35.507 -22.492 -16.492 1.00 26.19 236 ALA A C 1
ATOM 1768 O O . ALA A 1 236 ? 36.186 -22.299 -15.480 1.00 26.19 236 ALA A O 1
ATOM 1769 N N . PRO A 1 237 ? 34.429 -23.300 -16.476 1.00 31.72 237 PRO A N 1
ATOM 1770 C CA . PRO A 1 237 ? 34.009 -24.031 -15.284 1.00 31.72 237 PRO A CA 1
ATOM 1771 C C . PRO A 1 237 ? 34.941 -25.216 -14.993 1.00 31.72 237 PRO A C 1
ATOM 1773 O O . PRO A 1 237 ? 35.443 -25.877 -15.906 1.00 31.72 237 PRO A O 1
ATOM 1776 N N . THR A 1 238 ? 35.137 -25.524 -13.711 1.00 30.84 238 THR A N 1
ATOM 1777 C CA . THR A 1 238 ? 35.834 -26.737 -13.270 1.00 30.84 238 THR A CA 1
ATOM 1778 C C . THR A 1 238 ? 34.968 -27.979 -13.481 1.00 30.84 238 THR A C 1
ATOM 1780 O O . THR A 1 238 ? 33.754 -27.964 -13.294 1.00 30.84 238 THR A O 1
ATOM 1783 N N . THR A 1 239 ? 35.603 -29.068 -13.905 1.00 27.92 239 THR A N 1
ATOM 1784 C CA . THR A 1 239 ? 34.935 -30.313 -14.300 1.00 27.92 239 THR A CA 1
ATOM 1785 C C . THR A 1 239 ? 34.626 -31.227 -13.123 1.00 27.92 239 THR A C 1
ATOM 1787 O O . THR A 1 239 ? 35.518 -31.480 -12.316 1.00 27.92 239 THR A O 1
ATOM 1790 N N . ASP A 1 240 ? 33.468 -31.887 -13.168 1.00 27.38 240 ASP A N 1
ATOM 1791 C CA . ASP A 1 240 ? 33.368 -33.282 -12.729 1.00 27.38 240 ASP A CA 1
ATOM 1792 C C . ASP A 1 240 ? 32.444 -34.090 -13.661 1.00 27.38 240 ASP A C 1
ATOM 1794 O O . ASP A 1 240 ? 31.538 -33.543 -14.298 1.00 27.38 240 ASP A O 1
ATOM 1798 N N . SER A 1 241 ? 32.750 -35.376 -13.849 1.00 27.06 241 SER A N 1
ATOM 1799 C CA . SER A 1 241 ? 32.132 -36.286 -14.837 1.00 27.06 241 SER A CA 1
ATOM 1800 C C . SER A 1 241 ? 32.715 -37.706 -14.699 1.00 27.06 241 SER A C 1
ATOM 1802 O O . SER A 1 241 ? 33.782 -37.837 -14.099 1.00 27.06 241 SER A O 1
ATOM 1804 N N . PRO A 1 242 ? 32.125 -38.773 -15.293 1.00 41.84 242 PRO A N 1
ATOM 1805 C CA . PRO A 1 242 ? 31.012 -38.784 -16.256 1.00 41.84 242 PRO A CA 1
ATOM 1806 C C . PRO A 1 242 ? 29.865 -39.763 -15.901 1.00 41.84 242 PRO A C 1
ATOM 1808 O O . PRO A 1 242 ? 29.988 -40.583 -14.995 1.00 41.84 242 PRO A O 1
ATOM 1811 N N . TYR A 1 243 ? 28.826 -39.811 -16.742 1.00 25.95 243 TYR A N 1
ATOM 1812 C CA . TYR A 1 243 ? 28.515 -41.058 -17.466 1.00 25.95 243 TYR A CA 1
ATOM 1813 C C . TYR A 1 243 ? 27.835 -40.765 -18.813 1.00 25.95 243 TYR A C 1
ATOM 1815 O O . TYR A 1 243 ? 27.273 -39.688 -19.008 1.00 25.95 243 TYR A O 1
ATOM 1823 N N . THR A 1 244 ? 27.939 -41.694 -19.763 1.00 26.27 244 THR A N 1
ATOM 1824 C CA . THR A 1 244 ? 27.419 -41.555 -21.132 1.00 26.27 244 THR A CA 1
ATOM 1825 C C . THR A 1 244 ? 26.069 -42.247 -21.312 1.00 26.27 244 THR A C 1
ATOM 1827 O O . THR A 1 244 ? 25.781 -43.226 -20.631 1.00 26.27 244 THR A O 1
ATOM 1830 N N . ASP A 1 245 ? 25.272 -41.786 -22.279 1.00 24.50 245 ASP A N 1
ATOM 1831 C CA . ASP A 1 245 ? 25.102 -42.534 -23.536 1.00 24.50 245 ASP A CA 1
ATOM 1832 C C . ASP A 1 245 ? 24.428 -41.680 -24.624 1.00 24.50 245 ASP A C 1
ATOM 1834 O O . ASP A 1 245 ? 23.936 -40.581 -24.368 1.00 24.50 245 ASP A O 1
ATOM 1838 N N . ALA A 1 246 ? 24.515 -42.144 -25.874 1.00 25.14 246 ALA A N 1
ATOM 1839 C CA . ALA A 1 246 ? 24.169 -41.384 -27.077 1.00 25.14 246 ALA A CA 1
ATOM 1840 C C . ALA A 1 246 ? 23.268 -42.224 -28.033 1.00 25.14 246 ALA A C 1
ATOM 1842 O O . ALA A 1 246 ? 22.634 -43.172 -27.572 1.00 25.14 246 ALA A O 1
ATOM 1843 N N . PRO A 1 247 ? 23.019 -41.844 -29.303 1.00 38.78 247 PRO A N 1
ATOM 1844 C CA . PRO A 1 247 ? 21.673 -41.432 -29.691 1.00 38.78 247 PRO A CA 1
ATOM 1845 C C . PRO A 1 247 ? 21.000 -42.378 -30.701 1.00 38.78 247 PRO A C 1
ATOM 1847 O O . PRO A 1 247 ? 21.625 -43.275 -31.263 1.00 38.78 247 PRO A O 1
ATOM 1850 N N . SER A 1 248 ? 19.729 -42.107 -31.023 1.00 26.05 248 SER A N 1
ATOM 1851 C CA . SER A 1 248 ? 19.074 -42.670 -32.212 1.00 26.05 248 SER A CA 1
ATOM 1852 C C . SER A 1 248 ? 18.605 -41.564 -33.160 1.00 26.05 248 SER A C 1
ATOM 1854 O O . SER A 1 248 ? 18.023 -40.563 -32.749 1.00 26.05 248 SER A O 1
ATOM 1856 N N . THR A 1 249 ? 18.915 -41.734 -34.443 1.00 28.39 249 THR A N 1
ATOM 1857 C CA . THR A 1 249 ? 18.552 -40.836 -35.546 1.00 28.39 249 THR A CA 1
ATOM 1858 C C . THR A 1 249 ? 17.518 -41.507 -36.451 1.00 28.39 249 THR A C 1
ATOM 1860 O O . THR A 1 249 ? 17.419 -42.731 -36.452 1.00 28.39 249 THR A O 1
ATOM 1863 N N . VAL A 1 250 ? 16.798 -40.723 -37.266 1.00 27.88 250 VAL A N 1
ATOM 1864 C CA . VAL A 1 250 ? 16.591 -40.960 -38.717 1.00 27.88 250 VAL A CA 1
ATOM 1865 C C . VAL A 1 250 ? 15.777 -39.791 -39.328 1.00 27.88 250 VAL A C 1
ATOM 1867 O O . VAL A 1 250 ? 14.894 -39.266 -38.652 1.00 27.88 250 VAL A O 1
ATOM 1870 N N . PRO A 1 251 ? 16.076 -39.327 -40.563 1.00 29.78 251 PRO A N 1
ATOM 1871 C CA . PRO A 1 251 ? 15.518 -38.084 -41.121 1.00 29.78 251 PRO A CA 1
ATOM 1872 C C . PRO A 1 251 ? 14.329 -38.281 -42.086 1.00 29.78 251 PRO A C 1
ATOM 1874 O O . PRO A 1 251 ? 14.064 -39.389 -42.553 1.00 29.78 251 PRO A O 1
ATOM 1877 N N . GLN A 1 252 ? 13.674 -37.175 -42.467 1.00 26.00 252 GLN A N 1
ATOM 1878 C CA . GLN A 1 252 ? 12.742 -37.102 -43.608 1.00 26.00 252 GLN A CA 1
ATOM 1879 C C . GLN A 1 252 ? 13.370 -36.416 -44.839 1.00 26.00 252 GLN A C 1
ATOM 1881 O O . GLN A 1 252 ? 14.406 -35.759 -44.743 1.00 26.00 252 GLN A O 1
ATOM 1886 N N . THR A 1 253 ? 12.763 -36.619 -46.014 1.00 26.91 253 THR A N 1
ATOM 1887 C CA . THR A 1 253 ? 13.351 -36.363 -47.342 1.00 26.91 253 THR A CA 1
ATOM 1888 C C . THR A 1 253 ? 12.576 -35.332 -48.177 1.00 26.91 253 THR A C 1
ATOM 1890 O O . THR A 1 253 ? 11.353 -35.258 -48.117 1.00 26.91 253 THR A O 1
ATOM 1893 N N . ASN A 1 254 ? 13.293 -34.572 -49.020 1.00 26.95 254 ASN A N 1
ATOM 1894 C CA . ASN A 1 254 ? 12.738 -33.563 -49.938 1.00 26.95 254 ASN A CA 1
ATOM 1895 C C . ASN A 1 254 ? 12.694 -34.052 -51.400 1.00 26.95 254 ASN A C 1
ATOM 1897 O O . ASN A 1 254 ? 13.739 -34.411 -51.939 1.00 26.95 254 ASN A O 1
ATOM 1901 N N . VAL A 1 255 ? 11.537 -33.947 -52.071 1.00 26.88 255 VAL A N 1
ATOM 1902 C CA . VAL A 1 255 ? 11.367 -33.863 -53.549 1.00 26.88 255 VAL A CA 1
ATOM 1903 C C . VAL A 1 255 ? 9.994 -33.198 -53.880 1.00 26.88 255 VAL A C 1
ATOM 1905 O O . VAL A 1 255 ? 9.223 -32.989 -52.944 1.00 26.88 255 VAL A O 1
ATOM 1908 N N . PRO A 1 256 ? 9.696 -32.698 -55.109 1.00 29.64 256 PRO A N 1
ATOM 1909 C CA . PRO A 1 256 ? 9.439 -31.253 -55.220 1.00 29.64 256 PRO A CA 1
ATOM 1910 C C . PRO A 1 256 ? 8.187 -30.795 -56.013 1.00 29.64 256 PRO A C 1
ATOM 1912 O O . PRO A 1 256 ? 7.628 -31.528 -56.819 1.00 29.64 256 PRO A O 1
ATOM 1915 N N . VAL A 1 257 ? 7.866 -29.503 -55.842 1.00 25.83 257 VAL A N 1
ATOM 1916 C CA . VAL A 1 257 ? 7.326 -28.525 -56.825 1.00 25.83 257 VAL A CA 1
ATOM 1917 C C . VAL A 1 257 ? 6.172 -28.935 -57.762 1.00 25.83 257 VAL A C 1
ATOM 1919 O O . VAL A 1 257 ? 6.349 -29.664 -58.733 1.00 25.83 257 VAL A O 1
ATOM 1922 N N . MET A 1 258 ? 5.065 -28.190 -57.646 1.00 24.22 258 MET A N 1
ATOM 1923 C CA . MET A 1 258 ? 4.367 -27.615 -58.806 1.00 24.22 258 MET A CA 1
ATOM 1924 C C . MET A 1 258 ? 4.026 -26.142 -58.541 1.00 24.22 258 MET A C 1
ATOM 1926 O O . MET A 1 258 ? 3.654 -25.779 -57.429 1.00 24.22 258 MET A O 1
ATOM 1930 N N . THR A 1 259 ? 4.128 -25.303 -59.573 1.00 28.50 259 THR A N 1
ATOM 1931 C CA . THR A 1 259 ? 3.601 -23.928 -59.597 1.00 28.50 259 THR A CA 1
ATOM 1932 C C . THR A 1 259 ? 2.377 -23.847 -60.512 1.00 28.50 259 THR A C 1
ATOM 1934 O O . THR A 1 259 ? 2.165 -24.711 -61.367 1.00 28.50 259 THR A O 1
ATOM 1937 N N . PRO A 1 260 ? 1.562 -22.798 -60.349 1.00 30.55 260 PRO A N 1
ATOM 1938 C CA . PRO A 1 260 ? 1.419 -21.872 -61.472 1.00 30.55 260 PRO A CA 1
ATOM 1939 C C . PRO A 1 260 ? 1.592 -20.409 -61.038 1.00 30.55 260 PRO A C 1
ATOM 1941 O O . PRO A 1 260 ? 1.333 -20.044 -59.895 1.00 30.55 260 PRO A O 1
ATOM 1944 N N . ALA A 1 261 ? 2.034 -19.562 -61.968 1.00 28.72 261 ALA A N 1
ATOM 1945 C CA . ALA A 1 261 ? 2.247 -18.137 -61.729 1.00 28.72 261 ALA A CA 1
ATOM 1946 C C . ALA A 1 261 ? 1.128 -17.281 -62.338 1.00 28.72 261 ALA A C 1
ATOM 1948 O O . ALA A 1 261 ? 0.603 -17.587 -63.409 1.00 28.72 261 ALA A O 1
ATOM 1949 N N . THR A 1 262 ? 0.826 -16.144 -61.714 1.00 28.72 262 THR A N 1
ATOM 1950 C CA . THR A 1 262 ? 0.218 -14.989 -62.393 1.00 28.72 262 THR A CA 1
ATOM 1951 C C . THR A 1 262 ? 0.738 -13.719 -61.723 1.00 28.72 262 THR A C 1
ATOM 1953 O O . THR A 1 262 ? 0.771 -13.634 -60.500 1.00 28.72 262 THR A O 1
ATOM 1956 N N . THR A 1 263 ? 1.224 -12.763 -62.515 1.00 33.66 263 THR A N 1
ATOM 1957 C CA . THR A 1 263 ? 2.060 -11.649 -62.038 1.00 33.66 263 THR A CA 1
ATOM 1958 C C . THR A 1 263 ? 1.348 -10.303 -62.096 1.00 33.66 263 THR A C 1
ATOM 1960 O O . THR A 1 263 ? 0.895 -9.909 -63.167 1.00 33.66 263 THR A O 1
ATOM 1963 N N . LEU A 1 264 ? 1.385 -9.555 -60.994 1.00 27.84 264 LEU A N 1
ATOM 1964 C CA . LEU A 1 264 ? 1.283 -8.089 -60.914 1.00 27.84 264 LEU A CA 1
ATOM 1965 C C . LEU A 1 264 ? 2.194 -7.623 -59.744 1.00 27.84 264 LEU A C 1
ATOM 1967 O O . LEU A 1 264 ? 2.703 -8.486 -59.023 1.00 27.84 264 LEU A O 1
ATOM 1971 N N . PRO A 1 265 ? 2.561 -6.331 -59.628 1.00 30.73 265 PRO A N 1
ATOM 1972 C CA . PRO A 1 265 ? 3.865 -5.950 -59.081 1.00 30.73 265 PRO A CA 1
ATOM 1973 C C . PRO A 1 265 ? 4.005 -6.177 -57.574 1.00 30.73 265 PRO A C 1
ATOM 1975 O O . PRO A 1 265 ? 3.168 -5.749 -56.784 1.00 30.73 265 PRO A O 1
ATOM 1978 N N . ALA A 1 266 ? 5.132 -6.773 -57.184 1.00 32.59 266 ALA A N 1
ATOM 1979 C CA . ALA A 1 266 ? 5.554 -6.828 -55.794 1.00 32.59 266 ALA A CA 1
ATOM 1980 C C . ALA A 1 266 ? 6.088 -5.458 -55.352 1.00 32.59 266 ALA A C 1
ATOM 1982 O O . ALA A 1 266 ? 7.125 -5.002 -55.838 1.00 32.59 266 ALA A O 1
ATOM 1983 N N . THR A 1 267 ? 5.425 -4.834 -54.380 1.00 39.62 267 THR A N 1
ATOM 1984 C CA . THR A 1 267 ? 6.114 -3.938 -53.449 1.00 39.62 267 THR A CA 1
ATOM 1985 C C . THR A 1 267 ? 7.113 -4.772 -52.644 1.00 39.62 267 THR A C 1
ATOM 1987 O O . THR A 1 267 ? 6.799 -5.870 -52.178 1.00 39.62 267 THR A O 1
ATOM 1990 N N . THR A 1 268 ? 8.353 -4.299 -52.518 1.00 44.47 268 THR A N 1
ATOM 1991 C CA . THR A 1 268 ? 9.441 -5.044 -51.865 1.00 44.47 268 THR A CA 1
ATOM 1992 C C . THR A 1 268 ? 9.293 -5.006 -50.345 1.00 44.47 268 THR A C 1
ATOM 1994 O O . THR A 1 268 ? 9.914 -4.190 -49.668 1.00 44.47 268 THR A O 1
ATOM 1997 N N . ARG A 1 269 ? 8.441 -5.889 -49.821 1.00 53.12 269 ARG A N 1
ATOM 1998 C CA . ARG A 1 269 ? 8.184 -6.078 -48.388 1.00 53.12 269 ARG A CA 1
ATOM 1999 C C . ARG A 1 269 ? 9.477 -6.483 -47.647 1.00 53.12 269 ARG A C 1
ATOM 2001 O O . ARG A 1 269 ? 10.133 -7.424 -48.103 1.00 53.12 269 ARG A O 1
ATOM 2008 N N . PRO A 1 270 ? 9.856 -5.816 -46.537 1.00 60.28 270 PRO A N 1
ATOM 2009 C CA . PRO A 1 270 ? 11.084 -6.128 -45.802 1.00 60.28 270 PRO A CA 1
ATOM 2010 C C . PRO A 1 270 ? 11.153 -7.581 -45.316 1.00 60.28 270 PRO A C 1
ATOM 2012 O O . PRO A 1 270 ? 10.147 -8.165 -44.916 1.00 60.28 270 PRO A O 1
ATOM 2015 N N . VAL A 1 271 ? 12.358 -8.164 -45.298 1.00 59.50 271 VAL A N 1
ATOM 2016 C CA . VAL A 1 271 ? 12.571 -9.576 -44.911 1.00 59.50 271 VAL A CA 1
ATOM 2017 C C . VAL A 1 271 ? 12.193 -9.838 -43.445 1.00 59.50 271 VAL A C 1
ATOM 2019 O O . VAL A 1 271 ? 11.704 -10.919 -43.129 1.00 59.50 271 VAL A O 1
ATOM 2022 N N . ALA A 1 272 ? 12.338 -8.835 -42.572 1.00 65.50 272 ALA A N 1
ATOM 2023 C CA . ALA A 1 272 ? 11.936 -8.906 -41.164 1.00 65.50 272 ALA A CA 1
ATOM 2024 C C . ALA A 1 272 ? 10.431 -9.182 -40.965 1.00 65.50 272 ALA A C 1
ATOM 2026 O O . ALA A 1 272 ? 10.041 -9.750 -39.955 1.00 65.50 272 ALA A O 1
ATOM 2027 N N . CYS A 1 273 ? 9.582 -8.842 -41.940 1.00 67.75 273 CYS A N 1
ATOM 2028 C CA . CYS A 1 273 ? 8.129 -8.824 -41.784 1.00 67.75 273 CYS A CA 1
ATOM 2029 C C . CYS A 1 273 ? 7.433 -10.184 -41.619 1.00 67.75 273 CYS A C 1
ATOM 2031 O O . CYS A 1 273 ? 6.219 -10.193 -41.438 1.00 67.75 273 CYS A O 1
ATOM 2033 N N . GLY A 1 274 ? 8.113 -11.331 -41.746 1.00 73.31 274 GLY A N 1
ATOM 2034 C CA . GLY A 1 274 ? 7.502 -12.658 -41.551 1.00 73.31 274 GLY A CA 1
ATOM 2035 C C . GLY A 1 274 ? 6.165 -12.831 -42.297 1.00 73.31 274 GLY A C 1
ATOM 2036 O O . GLY A 1 274 ? 6.109 -12.712 -43.525 1.00 73.31 274 GLY A O 1
ATOM 2037 N N . THR A 1 275 ? 5.070 -13.030 -41.554 1.00 69.62 275 THR A N 1
ATOM 2038 C CA . THR A 1 275 ? 3.664 -13.073 -42.028 1.00 69.62 275 THR A CA 1
ATOM 2039 C C . THR A 1 275 ? 2.869 -11.772 -41.802 1.00 69.62 275 THR A C 1
ATOM 2041 O O . THR A 1 275 ? 1.701 -11.698 -42.173 1.00 69.62 275 THR A O 1
ATOM 2044 N N . CYS A 1 276 ? 3.492 -10.734 -41.240 1.00 71.88 276 CYS A N 1
ATOM 2045 C CA . CYS A 1 276 ? 2.883 -9.457 -40.862 1.00 71.88 276 CYS A CA 1
ATOM 2046 C C . CYS A 1 276 ? 2.415 -8.615 -42.061 1.00 71.88 276 CYS A C 1
ATOM 2048 O O . CYS A 1 276 ? 3.186 -8.402 -42.999 1.00 71.88 276 CYS A O 1
ATOM 2050 N N . ASN A 1 277 ? 1.186 -8.093 -42.031 1.00 72.19 277 ASN A N 1
ATOM 2051 C CA . ASN A 1 277 ? 0.594 -7.343 -43.155 1.00 72.19 277 ASN A CA 1
ATOM 2052 C C . ASN A 1 277 ? 0.309 -5.861 -42.845 1.00 72.19 277 ASN A C 1
ATOM 2054 O O . ASN A 1 277 ? -0.296 -5.175 -43.669 1.00 72.19 277 ASN A O 1
ATOM 2058 N N . ASN A 1 278 ? 0.750 -5.377 -41.681 1.00 83.94 278 ASN A N 1
ATOM 2059 C CA . ASN A 1 278 ? 0.655 -3.978 -41.270 1.00 83.94 278 ASN A CA 1
ATOM 2060 C C . ASN A 1 278 ? 1.970 -3.531 -40.592 1.00 83.94 278 ASN A C 1
ATOM 2062 O O . ASN A 1 278 ? 2.971 -3.411 -41.299 1.00 83.94 278 ASN A O 1
ATOM 2066 N N . CYS A 1 279 ? 2.029 -3.357 -39.268 1.00 78.25 279 CYS A N 1
ATOM 2067 C CA . CYS A 1 279 ? 3.247 -2.958 -38.556 1.00 78.25 279 CYS A CA 1
ATOM 2068 C C . CYS A 1 279 ? 3.838 -4.110 -37.722 1.00 78.25 279 CYS A C 1
ATOM 2070 O O . CYS A 1 279 ? 3.118 -4.792 -36.996 1.00 78.25 279 CYS A O 1
ATOM 2072 N N . PHE A 1 280 ? 5.148 -4.342 -37.833 1.00 79.00 280 PHE A N 1
ATOM 2073 C CA . PHE A 1 280 ? 5.867 -5.438 -37.174 1.00 79.00 280 PHE A CA 1
ATOM 2074 C C . PHE A 1 280 ? 6.802 -4.918 -36.079 1.00 79.00 280 PHE A C 1
ATOM 2076 O O . PHE A 1 280 ? 7.609 -4.028 -36.342 1.00 79.00 280 PHE A O 1
ATOM 2083 N N . TYR A 1 281 ? 6.736 -5.493 -34.878 1.00 74.56 281 TYR A N 1
ATOM 2084 C CA . TYR A 1 281 ? 7.618 -5.155 -33.758 1.00 74.56 281 TYR A CA 1
ATOM 2085 C C . TYR A 1 281 ? 8.685 -6.238 -33.567 1.00 74.56 281 TYR A C 1
ATOM 2087 O O . TYR A 1 281 ? 8.386 -7.365 -33.160 1.00 74.56 281 TYR A O 1
ATOM 2095 N N . ALA A 1 282 ? 9.938 -5.891 -33.872 1.00 56.56 282 ALA A N 1
ATOM 2096 C CA . ALA A 1 282 ? 11.055 -6.836 -33.866 1.00 56.56 282 ALA A CA 1
ATOM 2097 C C . ALA A 1 282 ? 11.695 -7.006 -32.477 1.00 56.56 282 ALA A C 1
ATOM 2099 O O . ALA A 1 282 ? 12.165 -8.091 -32.144 1.00 56.56 282 ALA A O 1
ATOM 2100 N N . ALA A 1 283 ? 11.714 -5.942 -31.665 1.00 49.62 283 ALA A N 1
ATOM 2101 C CA . ALA A 1 283 ? 12.507 -5.880 -30.433 1.00 49.62 283 ALA A CA 1
ATOM 2102 C C . ALA A 1 283 ? 11.932 -6.682 -29.245 1.00 49.62 283 ALA A C 1
ATOM 2104 O O . ALA A 1 283 ? 12.631 -6.877 -28.256 1.00 49.62 283 ALA A O 1
ATOM 2105 N N . GLY A 1 284 ? 10.692 -7.173 -29.340 1.00 49.00 284 GLY A N 1
ATOM 2106 C CA . GLY A 1 284 ? 10.055 -7.985 -28.301 1.00 49.00 284 GLY A CA 1
ATOM 2107 C C . GLY A 1 284 ? 9.029 -8.959 -28.875 1.00 49.00 284 GLY A C 1
ATOM 2108 O O . GLY A 1 284 ? 7.831 -8.699 -28.846 1.00 49.00 284 GLY A O 1
ATOM 2109 N N . GLY A 1 285 ? 9.505 -10.091 -29.403 1.00 50.25 285 GLY A N 1
ATOM 2110 C CA . GLY A 1 285 ? 8.660 -11.271 -29.642 1.00 50.25 285 GLY A CA 1
ATOM 2111 C C . GLY A 1 285 ? 8.008 -11.423 -31.023 1.00 50.25 285 GLY A C 1
ATOM 2112 O O . GLY A 1 285 ? 7.140 -12.279 -31.164 1.00 50.25 285 GLY A O 1
ATOM 2113 N N . ASN A 1 286 ? 8.431 -10.675 -32.053 1.00 57.47 286 ASN A N 1
ATOM 2114 C CA . ASN A 1 286 ? 7.912 -10.781 -33.433 1.00 57.47 286 ASN A CA 1
ATOM 2115 C C . ASN A 1 286 ? 6.395 -10.498 -33.563 1.00 57.47 286 ASN A C 1
ATOM 2117 O O . ASN A 1 286 ? 5.669 -11.231 -34.241 1.00 57.47 286 ASN A O 1
ATOM 2121 N N . LEU A 1 287 ? 5.909 -9.442 -32.905 1.00 62.22 287 LEU A N 1
ATOM 2122 C CA . LEU A 1 287 ? 4.481 -9.108 -32.840 1.00 62.22 287 LEU A CA 1
ATOM 2123 C C . LEU A 1 287 ? 3.984 -8.327 -34.067 1.00 62.22 287 LEU A C 1
ATOM 2125 O O . LEU A 1 287 ? 4.740 -7.607 -34.723 1.00 62.22 287 LEU A O 1
ATOM 2129 N N . CYS A 1 288 ? 2.680 -8.440 -34.338 1.00 65.25 288 CYS A N 1
ATOM 2130 C CA . CYS A 1 288 ? 1.995 -7.772 -35.443 1.00 65.25 288 CYS A CA 1
ATOM 2131 C C . CYS A 1 288 ? 0.869 -6.860 -34.961 1.00 65.25 288 CYS A C 1
ATOM 2133 O O . CYS A 1 288 ? -0.045 -7.298 -34.267 1.00 65.25 288 CYS A O 1
ATOM 2135 N N . TRP A 1 289 ? 0.929 -5.605 -35.395 1.00 60.91 289 TRP A N 1
ATOM 2136 C CA . TRP A 1 289 ? -0.021 -4.545 -35.091 1.00 60.91 289 TRP A CA 1
ATOM 2137 C C . TRP A 1 289 ? -0.811 -4.189 -36.347 1.00 60.91 289 TRP A C 1
ATOM 2139 O O . TRP A 1 289 ? -0.266 -3.587 -37.273 1.00 60.91 289 TRP A O 1
ATOM 2149 N N . ASP A 1 290 ? -2.091 -4.553 -36.383 1.00 60.53 290 ASP A N 1
ATOM 2150 C CA . ASP A 1 290 ? -2.992 -4.183 -37.475 1.00 60.53 290 ASP A CA 1
ATOM 2151 C C . ASP A 1 290 ? -3.543 -2.756 -37.318 1.00 60.53 290 ASP A C 1
ATOM 2153 O O . ASP A 1 290 ? -3.715 -2.236 -36.216 1.00 60.53 290 ASP A O 1
ATOM 2157 N N . ASN A 1 291 ? -3.882 -2.137 -38.451 1.00 58.94 291 ASN A N 1
ATOM 2158 C CA . ASN A 1 291 ? -4.486 -0.801 -38.573 1.00 58.94 291 ASN A CA 1
ATOM 2159 C C . ASN A 1 291 ? -3.612 0.397 -38.147 1.00 58.94 291 ASN A C 1
ATOM 2161 O O . ASN A 1 291 ? -4.132 1.506 -38.012 1.00 58.94 291 ASN A O 1
ATOM 2165 N N . TRP A 1 292 ? -2.293 0.229 -38.014 1.00 56.84 292 TRP A N 1
ATOM 2166 C CA . TRP A 1 292 ? -1.370 1.370 -37.987 1.00 56.84 292 TRP A CA 1
ATOM 2167 C C . TRP A 1 292 ? -1.216 1.973 -39.395 1.00 56.84 292 TRP A C 1
ATOM 2169 O O . TRP A 1 292 ? -1.524 1.333 -40.407 1.00 56.84 292 TRP A O 1
ATOM 2179 N N . THR A 1 293 ? -0.744 3.222 -39.465 1.00 70.81 293 THR A N 1
ATOM 2180 C CA . THR A 1 293 ? -0.288 3.851 -40.715 1.00 70.81 293 THR A CA 1
ATOM 2181 C C . THR A 1 293 ? 1.218 3.670 -40.885 1.00 70.81 293 THR A C 1
ATOM 2183 O O . THR A 1 293 ? 1.944 3.530 -39.902 1.00 70.81 293 THR A O 1
ATOM 2186 N N . GLU A 1 294 ? 1.706 3.769 -42.124 1.00 73.62 294 GLU A N 1
ATOM 2187 C CA . GLU A 1 294 ? 3.141 3.736 -42.443 1.00 73.62 294 GLU A CA 1
ATOM 2188 C C . GLU A 1 294 ? 3.933 4.727 -41.583 1.00 73.62 294 GLU A C 1
ATOM 2190 O O . GLU A 1 294 ? 4.883 4.346 -40.909 1.00 73.62 294 GLU A O 1
ATOM 2195 N N . SER A 1 295 ? 3.446 5.968 -41.497 1.00 63.41 295 SER A N 1
ATOM 2196 C CA . SER A 1 295 ? 4.044 7.042 -40.698 1.00 63.41 295 SER A CA 1
ATOM 2197 C C . SER A 1 295 ? 4.023 6.811 -39.185 1.00 63.41 295 SER A C 1
ATOM 2199 O O . SER A 1 295 ? 4.833 7.408 -38.487 1.00 63.41 295 SER A O 1
ATOM 2201 N N . ALA A 1 296 ? 3.082 6.014 -38.665 1.00 54.78 296 ALA A N 1
ATOM 2202 C CA . ALA A 1 296 ? 3.058 5.631 -37.254 1.00 54.78 296 ALA A CA 1
ATOM 2203 C C . ALA A 1 296 ? 4.036 4.478 -36.998 1.00 54.78 296 ALA A C 1
ATOM 2205 O O . ALA A 1 296 ? 4.749 4.478 -36.001 1.00 54.78 296 ALA A O 1
ATOM 2206 N N . CYS A 1 297 ? 4.113 3.524 -37.929 1.00 70.94 297 CYS A N 1
ATOM 2207 C CA . CYS A 1 297 ? 5.022 2.391 -37.826 1.00 70.94 297 CYS A CA 1
ATOM 2208 C C . CYS A 1 297 ? 6.493 2.813 -37.953 1.00 70.94 297 CYS A C 1
ATOM 2210 O O . CYS A 1 297 ? 7.330 2.345 -37.197 1.00 70.94 297 CYS A O 1
ATOM 2212 N N . THR A 1 298 ? 6.822 3.745 -38.852 1.00 70.00 298 THR A N 1
ATOM 2213 C CA . THR A 1 298 ? 8.190 4.271 -39.005 1.00 70.00 298 THR A CA 1
ATOM 2214 C C . THR A 1 298 ? 8.491 5.460 -38.080 1.00 70.00 298 THR A C 1
ATOM 2216 O O . THR A 1 298 ? 9.387 6.247 -38.378 1.00 70.00 298 THR A O 1
ATOM 2219 N N . ALA A 1 299 ? 7.732 5.645 -36.992 1.00 63.78 299 ALA A N 1
ATOM 2220 C CA . ALA A 1 299 ? 7.992 6.691 -35.994 1.00 63.78 299 ALA A CA 1
ATOM 2221 C C . ALA A 1 299 ? 9.047 6.280 -34.944 1.00 63.78 299 ALA A C 1
ATOM 2223 O O . ALA A 1 299 ? 9.473 7.111 -34.145 1.00 63.78 299 ALA A O 1
ATOM 2224 N N . SER A 1 300 ? 9.455 5.007 -34.930 1.00 68.69 300 SER A N 1
ATOM 2225 C CA . SER A 1 300 ? 10.482 4.454 -34.046 1.00 68.69 300 SER A CA 1
ATOM 2226 C C . SER A 1 300 ? 11.188 3.286 -34.737 1.00 68.69 300 SER A C 1
ATOM 2228 O O . SER A 1 300 ? 10.528 2.406 -35.287 1.00 68.69 300 SER A O 1
ATOM 2230 N N . ASP A 1 301 ? 12.519 3.240 -34.653 1.00 68.00 301 ASP A N 1
ATOM 2231 C CA . ASP A 1 301 ? 13.360 2.218 -35.301 1.00 68.00 301 ASP A CA 1
ATOM 2232 C C . ASP A 1 301 ? 13.141 0.785 -34.763 1.00 68.00 301 ASP A C 1
ATOM 2234 O O . ASP A 1 301 ? 13.649 -0.184 -35.326 1.00 68.00 301 ASP A O 1
ATOM 2238 N N . LEU A 1 302 ? 12.363 0.627 -33.684 1.00 58.81 302 LEU A N 1
ATOM 2239 C CA . LEU A 1 302 ? 11.974 -0.672 -33.118 1.00 58.81 302 LEU A CA 1
ATOM 2240 C C . LEU A 1 302 ? 10.892 -1.401 -33.945 1.00 58.81 302 LEU A C 1
ATOM 2242 O O . LEU A 1 302 ? 10.616 -2.584 -33.709 1.00 58.81 302 LEU A O 1
ATOM 2246 N N . TYR A 1 303 ? 10.265 -0.694 -34.890 1.00 72.75 303 TYR A N 1
ATOM 2247 C CA . TYR A 1 303 ? 9.127 -1.149 -35.682 1.00 72.75 303 TYR A CA 1
ATOM 2248 C C . TYR A 1 303 ? 9.452 -1.146 -37.185 1.00 72.75 303 TYR A C 1
ATOM 2250 O O . TYR A 1 303 ? 10.231 -0.341 -37.686 1.00 72.75 303 TYR A O 1
ATOM 2258 N N . THR A 1 304 ? 8.860 -2.075 -37.937 1.00 81.56 304 THR A N 1
ATOM 2259 C CA . THR A 1 304 ? 9.047 -2.220 -39.389 1.00 81.56 304 THR A CA 1
ATOM 2260 C C . THR A 1 304 ? 7.699 -2.227 -40.101 1.00 81.56 304 THR A C 1
ATOM 2262 O O . THR A 1 304 ? 6.818 -3.020 -39.771 1.00 81.56 304 THR A O 1
ATOM 2265 N N . TRP A 1 305 ? 7.541 -1.374 -41.116 1.00 81.25 305 TRP A N 1
ATOM 2266 C CA . TRP A 1 305 ? 6.334 -1.345 -41.944 1.00 81.25 305 TRP A CA 1
ATOM 2267 C C . TRP A 1 305 ? 6.322 -2.488 -42.966 1.00 81.25 305 TRP A C 1
ATOM 2269 O O . TRP A 1 305 ? 7.296 -2.708 -43.689 1.00 81.25 305 TRP A O 1
ATOM 2279 N N . CYS A 1 306 ? 5.206 -3.214 -43.029 1.00 83.31 306 CYS A N 1
ATOM 2280 C CA . CYS A 1 306 ? 5.095 -4.484 -43.749 1.00 83.31 306 CYS A CA 1
ATOM 2281 C C . CYS A 1 306 ? 3.943 -4.552 -44.761 1.00 83.31 306 CYS A C 1
ATOM 2283 O O . CYS A 1 306 ? 3.814 -5.556 -45.467 1.00 83.31 306 CYS A O 1
ATOM 2285 N N . GLY A 1 307 ? 3.126 -3.502 -44.861 1.00 75.38 307 GLY A N 1
ATOM 2286 C CA . GLY A 1 307 ? 1.988 -3.403 -45.775 1.00 75.38 307 GLY A CA 1
ATOM 2287 C C . GLY A 1 307 ? 0.820 -2.654 -45.140 1.00 75.38 307 GLY A C 1
ATOM 2288 O O . GLY A 1 307 ? 0.960 -2.097 -44.061 1.00 75.38 307 GLY A O 1
ATOM 2289 N N . ALA A 1 308 ? -0.341 -2.661 -45.795 1.00 64.38 308 ALA A N 1
ATOM 2290 C CA . ALA A 1 308 ? -1.584 -2.168 -45.209 1.00 64.38 308 ALA A CA 1
ATOM 2291 C C . ALA A 1 308 ? -2.698 -3.215 -45.347 1.00 64.38 308 ALA A C 1
ATOM 2293 O O . ALA A 1 308 ? -2.962 -3.736 -46.435 1.00 64.38 308 ALA A O 1
ATOM 2294 N N . THR A 1 309 ? -3.384 -3.485 -44.241 1.00 56.44 309 THR A N 1
ATOM 2295 C CA . THR A 1 309 ? -4.546 -4.371 -44.151 1.00 56.44 309 THR A CA 1
ATOM 2296 C C . THR A 1 309 ? -5.775 -3.720 -44.787 1.00 56.44 309 THR A C 1
ATOM 2298 O O . THR A 1 309 ? -6.325 -2.747 -44.277 1.00 56.44 309 THR A O 1
ATOM 2301 N N . THR A 1 310 ? -6.223 -4.246 -45.928 1.00 38.31 310 THR A N 1
ATOM 2302 C CA . THR A 1 310 ? -7.333 -3.668 -46.700 1.00 38.31 310 THR A CA 1
ATOM 2303 C C . THR A 1 310 ? -8.690 -4.201 -46.237 1.00 38.31 310 THR A C 1
ATOM 2305 O O . THR A 1 310 ? -9.175 -5.222 -46.722 1.00 38.31 310 THR A O 1
ATOM 2308 N N . TRP A 1 311 ? -9.338 -3.480 -45.316 1.00 30.08 311 TRP A N 1
ATOM 2309 C CA . TRP A 1 311 ? -10.733 -3.732 -44.941 1.00 30.08 311 TRP A CA 1
ATOM 2310 C C . TRP A 1 311 ? -11.510 -2.430 -44.708 1.00 30.08 311 TRP A C 1
ATOM 2312 O O . TRP A 1 311 ? -11.033 -1.522 -44.034 1.00 30.08 311 TRP A O 1
ATOM 2322 N N . THR A 1 312 ? -12.720 -2.337 -45.266 1.00 26.81 312 THR A N 1
ATOM 2323 C CA . THR A 1 312 ? -13.587 -1.146 -45.186 1.00 26.81 312 THR A CA 1
ATOM 2324 C C . THR A 1 312 ? -15.048 -1.557 -44.962 1.00 26.81 312 THR A C 1
ATOM 2326 O O . THR A 1 312 ?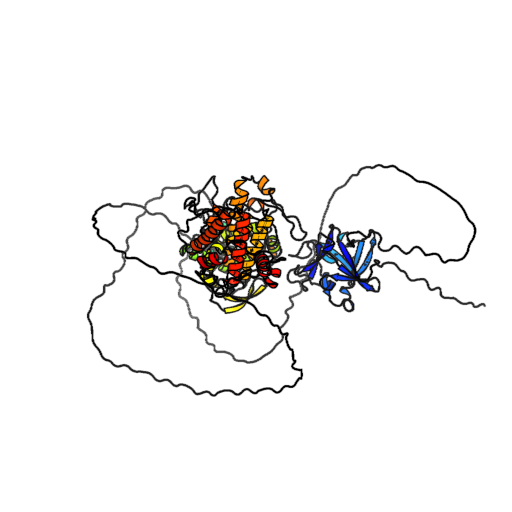 -15.630 -2.169 -45.861 1.00 26.81 312 THR A O 1
ATOM 2329 N N . PRO A 1 313 ? -15.667 -1.228 -43.812 1.00 35.91 313 PRO A N 1
ATOM 2330 C CA . PRO A 1 313 ? -17.068 -1.544 -43.531 1.00 35.91 313 PRO A CA 1
ATOM 2331 C C . PRO A 1 313 ? -18.039 -0.469 -44.053 1.00 35.91 313 PRO A C 1
ATOM 2333 O O . PRO A 1 313 ? -17.687 0.703 -44.184 1.00 35.91 313 PRO A O 1
ATOM 2336 N N . THR A 1 314 ? -19.291 -0.844 -44.330 1.00 27.33 314 THR A N 1
ATOM 2337 C CA . THR A 1 314 ? -20.442 0.070 -44.546 1.00 27.33 314 THR A CA 1
ATOM 2338 C C . THR A 1 314 ? -21.769 -0.719 -44.363 1.00 27.33 314 THR A C 1
ATOM 2340 O O . THR A 1 314 ? -21.696 -1.930 -44.146 1.00 27.33 314 THR A O 1
ATOM 2343 N N . PRO A 1 315 ? -22.966 -0.100 -44.245 1.00 30.92 315 PRO A N 1
ATOM 2344 C CA . PRO A 1 315 ? -23.706 -0.182 -42.983 1.00 30.92 315 PRO A CA 1
ATOM 2345 C C . PRO A 1 315 ? -25.071 -0.896 -43.065 1.00 30.92 315 PRO A C 1
ATOM 2347 O O . PRO A 1 315 ? -25.582 -1.208 -44.140 1.00 30.92 315 PRO A O 1
ATOM 2350 N N . ALA A 1 316 ? -25.688 -1.115 -41.900 1.00 36.31 316 ALA A N 1
ATOM 2351 C CA . ALA A 1 316 ? -26.999 -1.752 -41.766 1.00 36.31 316 ALA A CA 1
ATOM 2352 C C . ALA A 1 316 ? -28.187 -0.775 -41.955 1.00 36.31 316 ALA A C 1
ATOM 2354 O O . ALA A 1 316 ? -28.110 0.370 -41.503 1.00 36.31 316 ALA A O 1
ATOM 2355 N N . PRO A 1 317 ? -29.315 -1.233 -42.537 1.00 26.95 317 PRO A N 1
ATOM 2356 C CA . PRO A 1 317 ? -30.607 -0.549 -42.492 1.00 26.95 317 PRO A CA 1
ATOM 2357 C C . PRO A 1 317 ? -31.608 -1.199 -41.509 1.00 26.95 317 PRO A C 1
ATOM 2359 O O . PRO A 1 317 ? -31.600 -2.407 -41.278 1.00 26.95 317 PRO A O 1
ATOM 2362 N N . SER A 1 318 ? -32.517 -0.378 -40.979 1.00 29.05 318 SER A N 1
ATOM 2363 C CA . SER A 1 318 ? -33.667 -0.760 -40.133 1.00 29.05 318 SER A CA 1
ATOM 2364 C C . SER A 1 318 ? -34.847 -1.312 -40.986 1.00 29.05 318 SER A C 1
ATOM 2366 O O . SER A 1 318 ? -34.730 -1.385 -42.204 1.00 29.05 318 SER A O 1
ATOM 2368 N N . THR A 1 319 ? -36.039 -1.707 -40.500 1.00 27.94 319 THR A N 1
ATOM 2369 C CA . THR A 1 319 ? -36.782 -1.433 -39.242 1.00 27.94 319 THR A CA 1
ATOM 2370 C C . THR A 1 319 ? -37.962 -2.432 -39.077 1.00 27.94 319 THR A C 1
ATOM 2372 O O . THR A 1 319 ? -38.243 -3.205 -39.987 1.00 27.94 319 THR A O 1
ATOM 2375 N N . THR A 1 320 ? -38.752 -2.259 -38.003 1.00 24.66 320 THR A N 1
ATOM 2376 C CA . THR A 1 320 ? -40.196 -2.589 -37.815 1.00 24.66 320 THR A CA 1
ATOM 2377 C C . THR A 1 320 ? -40.605 -3.811 -36.974 1.00 24.66 320 THR A C 1
ATOM 2379 O O . THR A 1 320 ? -40.296 -4.961 -37.264 1.00 24.66 320 THR A O 1
ATOM 2382 N N . THR A 1 321 ? -41.389 -3.500 -35.937 1.00 30.39 321 THR A N 1
ATOM 2383 C CA . THR A 1 321 ? -42.222 -4.377 -35.096 1.00 30.39 321 THR A CA 1
ATOM 2384 C C . THR A 1 321 ? -43.523 -4.772 -35.815 1.00 30.39 321 THR A C 1
ATOM 2386 O O . THR A 1 321 ? -43.933 -4.097 -36.761 1.00 30.39 321 THR A O 1
ATOM 2389 N N . PRO A 1 322 ? -44.268 -5.761 -35.288 1.00 26.44 322 PRO A N 1
ATOM 2390 C CA . PRO A 1 322 ? -45.647 -5.429 -34.898 1.00 26.44 322 PRO A CA 1
ATOM 2391 C C . PRO A 1 322 ? -46.043 -5.884 -33.477 1.00 26.44 322 PRO A C 1
ATOM 2393 O O . PRO A 1 322 ? -45.496 -6.829 -32.917 1.00 26.44 322 PRO A O 1
ATOM 2396 N N . THR A 1 323 ? -47.017 -5.176 -32.902 1.00 27.27 323 THR A N 1
ATOM 2397 C CA . THR A 1 323 ? -47.437 -5.223 -31.487 1.00 27.27 323 THR A CA 1
ATOM 2398 C C . THR A 1 323 ? -48.692 -6.075 -31.259 1.00 27.27 323 THR A C 1
ATOM 2400 O O . THR A 1 323 ? -49.628 -5.966 -32.048 1.00 27.27 323 THR A O 1
ATOM 2403 N N . ALA A 1 324 ? -48.789 -6.793 -30.126 1.00 24.27 324 ALA A N 1
ATOM 2404 C CA . ALA A 1 324 ? -50.069 -7.139 -29.480 1.00 24.27 324 ALA A CA 1
ATOM 2405 C C . ALA A 1 324 ? -49.916 -7.487 -27.976 1.00 24.27 324 ALA A C 1
ATOM 2407 O O . ALA A 1 324 ? -48.912 -8.053 -27.553 1.00 24.27 324 ALA A O 1
ATOM 2408 N N . THR A 1 325 ? -50.945 -7.167 -27.189 1.00 26.84 325 THR A N 1
ATOM 2409 C CA . THR A 1 325 ? -51.138 -7.360 -25.727 1.00 26.84 325 THR A CA 1
ATOM 2410 C C . THR A 1 325 ? -52.611 -7.792 -25.493 1.00 26.84 325 THR A C 1
ATOM 2412 O O . THR A 1 325 ? -53.330 -7.916 -26.486 1.00 26.84 325 THR A O 1
ATOM 2415 N N . PRO A 1 326 ? -53.176 -7.880 -24.265 1.00 47.53 326 PRO A N 1
ATOM 2416 C CA . PRO A 1 326 ? -52.717 -8.442 -22.979 1.00 47.53 326 PRO A CA 1
ATOM 2417 C C . PRO A 1 326 ? -53.752 -9.439 -22.356 1.00 47.53 326 PRO A C 1
ATOM 2419 O O . PRO A 1 326 ? -54.818 -9.668 -22.918 1.00 47.53 326 PRO A O 1
ATOM 2422 N N . GLY A 1 327 ? -53.489 -9.950 -21.142 1.00 24.70 327 GLY A N 1
ATOM 2423 C CA . GLY A 1 327 ? -54.488 -10.550 -20.223 1.00 24.70 327 GLY A CA 1
ATOM 2424 C C . GLY A 1 327 ? -53.795 -11.214 -19.016 1.00 24.70 327 GLY A C 1
ATOM 2425 O O . GLY A 1 327 ? -52.888 -12.008 -19.231 1.00 24.70 327 GLY A O 1
ATOM 2426 N N . THR A 1 328 ? -53.932 -10.774 -17.756 1.00 30.22 328 THR A N 1
ATOM 2427 C CA . THR A 1 328 ? -55.091 -10.805 -16.822 1.00 30.22 328 THR A CA 1
ATOM 2428 C C . THR A 1 328 ? -55.538 -12.209 -16.406 1.00 30.22 328 THR A C 1
ATOM 2430 O O . THR A 1 328 ? -56.202 -12.889 -17.180 1.00 30.22 328 THR A O 1
ATOM 2433 N N . ASP A 1 329 ? -55.224 -12.613 -15.166 1.00 27.64 329 ASP A N 1
ATOM 2434 C CA . ASP A 1 329 ? -56.241 -12.726 -14.101 1.00 27.64 329 ASP A CA 1
ATOM 2435 C C . ASP A 1 329 ? -55.643 -13.036 -12.710 1.00 27.64 329 ASP A C 1
ATOM 2437 O O . ASP A 1 329 ? -54.481 -13.416 -12.570 1.00 27.64 329 ASP A O 1
ATOM 2441 N N . SER A 1 330 ? -56.450 -12.820 -11.665 1.00 29.98 330 SER A N 1
ATOM 2442 C CA . SER A 1 330 ? -56.202 -13.166 -10.255 1.00 29.98 330 SER A CA 1
ATOM 2443 C C . SER A 1 330 ? -57.558 -13.360 -9.561 1.00 29.98 330 SER A C 1
ATOM 2445 O O . SER A 1 330 ? -58.503 -12.648 -9.914 1.00 29.98 330 SER A O 1
ATOM 2447 N N . PRO A 1 331 ? -57.700 -14.298 -8.600 1.00 41.66 331 PRO A N 1
ATOM 2448 C CA . PRO A 1 331 ? -58.044 -13.828 -7.249 1.00 41.66 331 PRO A CA 1
ATOM 2449 C C . PRO A 1 331 ? -57.549 -14.686 -6.057 1.00 41.66 331 PRO A C 1
ATOM 2451 O O . PRO A 1 331 ? -57.729 -15.897 -5.996 1.00 41.66 331 PRO A O 1
ATOM 2454 N N . THR A 1 332 ? -57.038 -13.987 -5.039 1.00 29.97 332 THR A N 1
ATOM 2455 C CA . THR A 1 332 ? -57.489 -13.986 -3.623 1.00 29.97 332 THR A CA 1
ATOM 2456 C C . THR A 1 332 ? -58.198 -15.218 -3.013 1.00 29.97 332 THR A C 1
ATOM 2458 O O . THR A 1 332 ? -59.314 -15.531 -3.418 1.00 29.97 332 THR A O 1
ATOM 2461 N N . THR A 1 333 ? -57.700 -15.744 -1.872 1.00 29.61 333 THR A N 1
ATOM 2462 C CA . THR A 1 333 ? -58.486 -15.930 -0.608 1.00 29.61 333 THR A CA 1
ATOM 2463 C C . THR A 1 333 ? -57.664 -16.386 0.624 1.00 29.61 333 THR A C 1
ATOM 2465 O O . THR A 1 333 ? -56.579 -16.941 0.500 1.00 29.61 333 THR A O 1
ATOM 2468 N N . ALA A 1 334 ? -58.218 -16.122 1.819 1.00 29.41 334 ALA A N 1
ATOM 2469 C CA . ALA A 1 334 ? -57.839 -16.536 3.194 1.00 29.41 334 ALA A CA 1
ATOM 2470 C C . ALA A 1 334 ? -59.165 -16.571 4.041 1.00 29.41 334 ALA A C 1
ATOM 2472 O O . ALA A 1 334 ? -60.198 -16.321 3.406 1.00 29.41 334 ALA A O 1
ATOM 2473 N N . PRO A 1 335 ? -59.257 -16.785 5.392 1.00 54.47 335 PRO A N 1
ATOM 2474 C CA . PRO A 1 335 ? -58.239 -16.882 6.466 1.00 54.47 335 PRO A CA 1
ATOM 2475 C C . PRO A 1 335 ? -58.567 -17.951 7.579 1.00 54.47 335 PRO A C 1
ATOM 2477 O O . PRO A 1 335 ? -59.181 -18.968 7.273 1.00 54.47 335 PRO A O 1
ATOM 2480 N N . SER A 1 336 ? -58.247 -17.661 8.865 1.00 29.05 336 SER A N 1
ATOM 2481 C CA . SER A 1 336 ? -58.592 -18.359 10.150 1.00 29.05 336 SER A CA 1
ATOM 2482 C C . SER A 1 336 ? -57.696 -19.550 10.583 1.00 29.05 336 SER A C 1
ATOM 2484 O O . SER A 1 336 ? -57.164 -20.234 9.716 1.00 29.05 336 SER A O 1
ATOM 2486 N N . SER A 1 337 ? -57.458 -19.855 11.878 1.00 29.80 337 SER A N 1
ATOM 2487 C CA . SER A 1 337 ? -57.652 -19.107 13.157 1.00 29.80 337 SER A CA 1
ATOM 2488 C C . SER A 1 337 ? -56.920 -19.761 14.362 1.00 29.80 337 SER A C 1
ATOM 2490 O O . SER A 1 337 ? -56.774 -20.975 14.388 1.00 29.80 337 SER A O 1
ATOM 2492 N N . ASP A 1 338 ? -56.567 -18.936 15.361 1.00 30.12 338 ASP A N 1
ATOM 2493 C CA . ASP A 1 338 ? -56.472 -19.170 16.827 1.00 30.12 338 ASP A CA 1
ATOM 2494 C C . ASP A 1 338 ? -55.675 -20.344 17.469 1.00 30.12 338 ASP A C 1
ATOM 2496 O O . ASP A 1 338 ? -56.003 -21.517 17.335 1.00 30.12 338 ASP A O 1
ATOM 2500 N N . TYR A 1 339 ? -54.660 -19.965 18.273 1.00 31.00 339 TYR A N 1
ATOM 2501 C CA . TYR A 1 339 ? -54.528 -20.125 19.749 1.00 31.00 339 TYR A CA 1
ATOM 2502 C C . TYR A 1 339 ? -55.170 -21.336 20.491 1.00 31.00 339 TYR A C 1
ATOM 2504 O O . TYR A 1 339 ? -56.291 -21.720 20.171 1.00 31.00 339 TYR A O 1
ATOM 2512 N N . PRO A 1 340 ? -54.542 -21.875 21.580 1.00 45.47 340 PRO A N 1
ATOM 2513 C CA . PRO A 1 340 ? -54.119 -21.060 22.737 1.00 45.47 340 PRO A CA 1
ATOM 2514 C C . PRO A 1 340 ? -52.812 -21.430 23.481 1.00 45.47 340 PRO A C 1
ATOM 2516 O O . PRO A 1 340 ? -52.143 -22.424 23.214 1.00 45.47 340 PRO A O 1
ATOM 2519 N N . VAL A 1 341 ? -52.484 -20.574 24.457 1.00 35.69 341 VAL A N 1
ATOM 2520 C CA . VAL A 1 341 ? -51.396 -20.680 25.450 1.00 35.69 341 VAL A CA 1
ATOM 2521 C C . VAL A 1 341 ? -51.936 -21.246 26.774 1.00 35.69 341 VAL A C 1
ATOM 2523 O O . VAL A 1 341 ? -53.108 -21.046 27.088 1.00 35.69 341 VAL A O 1
ATOM 2526 N N . ALA A 1 342 ? -51.076 -21.863 27.592 1.00 29.55 342 ALA A N 1
ATOM 2527 C CA . ALA A 1 342 ? -51.295 -22.018 29.033 1.00 29.55 342 ALA A CA 1
ATOM 2528 C C . ALA A 1 342 ? -49.977 -21.814 29.808 1.00 29.55 342 ALA A C 1
ATOM 2530 O O . ALA A 1 342 ? -48.914 -22.217 29.337 1.00 29.55 342 ALA A O 1
ATOM 2531 N N . THR A 1 343 ? -50.051 -21.193 30.986 1.00 34.06 343 THR A N 1
ATOM 2532 C CA . THR A 1 343 ? -48.925 -20.909 31.894 1.00 34.06 343 THR A CA 1
ATOM 2533 C C . THR A 1 343 ? -49.205 -21.471 33.290 1.00 34.06 343 THR A C 1
ATOM 2535 O O . THR A 1 343 ? -50.367 -21.659 33.642 1.00 34.06 343 THR A O 1
ATOM 2538 N N . ASP A 1 344 ? -48.159 -21.756 34.078 1.00 31.23 344 ASP A N 1
ATOM 2539 C CA . ASP A 1 344 ? -47.902 -21.111 35.388 1.00 31.23 344 ASP A CA 1
ATOM 2540 C C . ASP A 1 344 ? -46.818 -21.841 36.219 1.00 31.23 344 ASP A C 1
ATOM 2542 O O . ASP A 1 344 ? -46.408 -22.963 35.925 1.00 31.23 344 ASP A O 1
ATOM 2546 N N . ALA A 1 345 ? -46.311 -21.142 37.241 1.00 33.53 345 ALA A N 1
ATOM 2547 C CA . ALA A 1 345 ? -45.324 -21.585 38.242 1.00 33.53 345 ALA A CA 1
ATOM 2548 C C . ALA A 1 345 ? -46.049 -21.735 39.622 1.00 33.53 345 ALA A C 1
ATOM 2550 O O . ALA A 1 345 ? -47.257 -21.973 39.590 1.00 33.53 345 ALA A O 1
ATOM 2551 N N . PRO A 1 346 ? -45.468 -21.537 40.837 1.00 53.16 346 PRO A N 1
ATOM 2552 C CA . PRO A 1 346 ? -44.063 -21.466 41.300 1.00 53.16 346 PRO A CA 1
ATOM 2553 C C . PRO A 1 346 ? -43.769 -22.255 42.616 1.00 53.16 346 PRO A C 1
ATOM 2555 O O . PRO A 1 346 ? -44.690 -22.734 43.262 1.00 53.16 346 PRO A O 1
ATOM 2558 N N . THR A 1 347 ? -42.505 -22.270 43.088 1.00 29.41 347 THR A N 1
ATOM 2559 C CA . THR A 1 347 ? -42.101 -22.308 44.534 1.00 29.41 347 THR A CA 1
ATOM 2560 C C . THR A 1 347 ? -40.587 -22.015 44.675 1.00 29.41 347 THR A C 1
ATOM 2562 O O . THR A 1 347 ? -39.785 -22.732 44.091 1.00 29.41 347 THR A O 1
ATOM 2565 N N . THR A 1 348 ? -40.152 -20.852 45.191 1.00 31.02 348 THR A N 1
ATOM 2566 C CA . THR A 1 348 ? -39.737 -20.518 46.591 1.00 31.02 348 THR A CA 1
ATOM 2567 C C . THR A 1 348 ? -38.380 -21.063 47.104 1.00 31.02 348 THR A C 1
ATOM 2569 O O . THR A 1 348 ? -38.208 -22.262 47.288 1.00 31.02 348 THR A O 1
ATOM 2572 N N . GLN A 1 349 ? -37.471 -20.128 47.428 1.00 35.31 349 GLN A N 1
ATOM 2573 C CA . GLN A 1 349 ? -36.213 -20.234 48.218 1.00 35.31 349 GLN A CA 1
ATOM 2574 C C . GLN A 1 349 ? -36.486 -20.000 49.740 1.00 35.31 349 GLN A C 1
ATOM 2576 O O . GLN A 1 349 ? -37.668 -19.831 50.058 1.00 35.31 349 GLN A O 1
ATOM 2581 N N . PRO A 1 350 ? -35.508 -19.883 50.693 1.00 60.28 350 PRO A N 1
ATOM 2582 C CA . PRO A 1 350 ? -34.017 -19.931 50.673 1.00 60.28 350 PRO A CA 1
ATOM 2583 C C . PRO A 1 350 ? -33.513 -21.069 51.641 1.00 60.28 350 PRO A C 1
ATOM 2585 O O . PRO A 1 350 ? -34.178 -22.104 51.604 1.00 60.28 350 PRO A O 1
ATOM 2588 N N . PRO A 1 351 ? -32.476 -21.007 52.539 1.00 53.50 351 PRO A N 1
ATOM 2589 C CA . PRO A 1 351 ? -31.302 -20.115 52.715 1.00 53.50 351 PRO A CA 1
ATOM 2590 C C . PRO A 1 351 ? -29.914 -20.753 53.079 1.00 53.50 351 PRO A C 1
ATOM 2592 O O . PRO A 1 351 ? -29.819 -21.813 53.682 1.00 53.50 351 PRO A O 1
ATOM 2595 N N . LEU A 1 352 ? -28.848 -19.975 52.816 1.00 32.50 352 LEU A N 1
ATOM 2596 C CA . LEU A 1 352 ? -27.628 -19.699 53.626 1.00 32.50 352 LEU A CA 1
ATOM 2597 C C . LEU A 1 352 ? -26.805 -20.814 54.340 1.00 32.50 352 LEU A C 1
ATOM 2599 O O . LEU A 1 352 ? -27.235 -21.347 55.358 1.00 32.50 352 LEU A O 1
ATOM 2603 N N . ALA A 1 353 ? -25.511 -20.927 53.977 1.00 28.70 353 ALA A N 1
ATOM 2604 C CA . ALA A 1 353 ? -24.378 -21.052 54.923 1.00 28.70 353 ALA A CA 1
ATOM 2605 C C . ALA A 1 353 ? -23.004 -20.773 54.256 1.00 28.70 353 ALA A C 1
ATOM 2607 O O . ALA A 1 353 ? -22.687 -21.360 53.226 1.00 28.70 353 ALA A O 1
ATOM 2608 N N . THR A 1 354 ? -22.159 -19.951 54.891 1.00 36.09 354 THR A N 1
ATOM 2609 C CA . THR A 1 354 ? -20.701 -19.843 54.634 1.00 36.09 354 THR A CA 1
ATOM 2610 C C . THR A 1 354 ? -19.967 -20.364 55.876 1.00 36.09 354 THR A C 1
ATOM 2612 O O . THR A 1 354 ? -20.491 -20.183 56.979 1.00 36.09 354 THR A O 1
ATOM 2615 N N . PRO A 1 355 ? -18.774 -20.983 55.758 1.00 39.88 355 PRO A N 1
ATOM 2616 C CA . PRO A 1 355 ? -17.585 -20.255 56.228 1.00 39.88 355 PRO A CA 1
ATOM 2617 C C . PRO A 1 355 ? -16.251 -20.583 55.515 1.00 39.88 355 PRO A C 1
ATOM 2619 O O . PRO A 1 355 ? -15.971 -21.716 55.136 1.00 39.88 355 PRO A O 1
ATOM 2622 N N . SER A 1 356 ? -15.374 -19.580 55.497 1.00 32.75 356 SER A N 1
ATOM 2623 C CA . SER A 1 356 ? -13.902 -19.710 55.496 1.00 32.75 356 SER A CA 1
ATOM 2624 C C . SER A 1 356 ? -13.387 -19.246 56.882 1.00 32.75 356 SER A C 1
ATOM 2626 O O . SER A 1 356 ? -14.203 -18.706 57.637 1.00 32.75 356 SER A O 1
ATOM 2628 N N . PRO A 1 357 ? -12.085 -19.332 57.249 1.00 54.81 357 PRO A N 1
ATOM 2629 C CA . PRO A 1 357 ? -10.929 -19.895 56.533 1.00 54.81 357 PRO A CA 1
ATOM 2630 C C . PRO A 1 357 ? -10.073 -20.873 57.382 1.00 54.81 357 PRO A C 1
ATOM 2632 O O . PRO A 1 357 ? -10.235 -20.971 58.597 1.00 54.81 357 PRO A O 1
ATOM 2635 N N . THR A 1 358 ? -9.039 -21.488 56.792 1.00 28.89 358 THR A N 1
ATOM 2636 C CA . THR A 1 358 ? -7.756 -21.716 57.503 1.00 28.89 358 THR A CA 1
ATOM 2637 C C . THR A 1 358 ? -6.585 -21.837 56.523 1.00 28.89 358 THR A C 1
ATOM 2639 O O . THR A 1 358 ? -6.771 -22.215 55.369 1.00 28.89 358 THR A O 1
ATOM 2642 N N . THR A 1 359 ? -5.379 -21.493 56.976 1.00 37.09 359 THR A N 1
ATOM 2643 C CA . THR A 1 359 ? -4.135 -21.456 56.193 1.00 37.09 359 THR A CA 1
ATOM 2644 C C . THR A 1 359 ? -3.163 -22.568 56.592 1.00 37.09 359 THR A C 1
ATOM 2646 O O . THR A 1 359 ? -3.068 -22.926 57.764 1.00 37.09 359 THR A O 1
ATOM 2649 N N . SER A 1 360 ? -2.340 -23.028 55.647 1.00 30.31 360 SER A N 1
ATOM 2650 C CA . SER A 1 360 ? -0.934 -23.353 55.927 1.00 30.31 360 SER A CA 1
ATOM 2651 C C . SER A 1 360 ? -0.109 -23.379 54.638 1.00 30.31 360 SER A C 1
ATOM 2653 O O . SER A 1 360 ? -0.665 -23.547 53.556 1.00 30.31 360 SER A O 1
ATOM 2655 N N . ALA A 1 361 ? 1.206 -23.196 54.751 1.00 37.25 361 ALA A N 1
ATOM 2656 C CA . ALA A 1 361 ? 2.131 -23.099 53.622 1.00 37.25 361 ALA A CA 1
ATOM 2657 C C . ALA A 1 361 ? 3.298 -24.087 53.764 1.00 37.25 361 ALA A C 1
ATOM 2659 O O . ALA A 1 361 ? 3.652 -24.491 54.870 1.00 37.25 361 ALA A O 1
ATOM 2660 N N . SER A 1 362 ? 3.937 -24.440 52.649 1.00 30.91 362 SER A N 1
ATOM 2661 C CA . SER A 1 362 ? 5.281 -25.035 52.626 1.00 30.91 362 SER A CA 1
ATOM 2662 C C . SER A 1 362 ? 5.992 -24.703 51.307 1.00 30.91 362 SER A C 1
ATOM 2664 O O . SER A 1 362 ? 5.346 -24.429 50.297 1.00 30.91 362 SER A O 1
ATOM 2666 N N . GLN A 1 363 ? 7.324 -24.632 51.354 1.00 35.22 363 GLN A N 1
ATOM 2667 C CA . GLN A 1 363 ? 8.200 -24.172 50.266 1.00 35.22 363 GLN A CA 1
ATOM 2668 C C . GLN A 1 363 ? 8.836 -25.350 49.486 1.00 35.22 363 GLN A C 1
ATOM 2670 O O . GLN A 1 363 ? 8.727 -26.495 49.930 1.00 35.22 363 GLN A O 1
ATOM 2675 N N . PRO A 1 364 ? 9.466 -25.107 48.317 1.00 47.78 364 PRO A N 1
ATOM 2676 C CA . PRO A 1 364 ? 9.874 -26.167 47.393 1.00 47.78 364 PRO A CA 1
ATOM 2677 C C . PRO A 1 364 ? 11.160 -26.893 47.811 1.00 47.78 364 PRO A C 1
ATOM 2679 O O . PRO A 1 364 ? 11.932 -26.424 48.645 1.00 47.78 364 PRO A O 1
ATOM 2682 N N . THR A 1 365 ? 11.428 -28.026 47.158 1.00 29.30 365 THR A N 1
ATOM 2683 C CA . THR A 1 365 ? 12.700 -28.759 47.247 1.00 29.30 365 THR A CA 1
ATOM 2684 C C . THR A 1 365 ? 13.256 -29.012 45.846 1.00 29.30 365 THR A C 1
ATOM 2686 O O . THR A 1 365 ? 12.500 -29.292 44.921 1.00 29.30 365 THR A O 1
ATOM 2689 N N . SER A 1 366 ? 14.578 -28.915 45.693 1.00 35.69 366 SER A N 1
ATOM 2690 C CA . SER A 1 366 ? 15.308 -29.108 44.433 1.00 35.69 366 SER A CA 1
ATOM 2691 C C . SER A 1 366 ? 16.321 -30.244 44.581 1.00 35.69 366 SER A C 1
ATOM 2693 O O . SER A 1 366 ? 16.979 -30.332 45.617 1.00 35.69 366 SER A O 1
ATOM 2695 N N . VAL A 1 367 ? 16.464 -31.083 43.549 1.00 34.56 367 VAL A N 1
ATOM 2696 C CA . VAL A 1 367 ? 17.577 -32.035 43.381 1.00 34.56 367 VAL A CA 1
ATOM 2697 C C . VAL A 1 367 ? 17.949 -32.183 41.901 1.00 34.56 367 VAL A C 1
ATOM 2699 O O . VAL A 1 367 ? 17.096 -32.135 41.017 1.00 34.56 367 VAL A O 1
ATOM 2702 N N . THR A 1 368 ? 19.246 -32.342 41.648 1.00 37.97 368 THR A N 1
ATOM 2703 C CA . THR A 1 368 ? 19.911 -32.340 40.334 1.00 37.97 368 THR A CA 1
ATOM 2704 C C . THR A 1 368 ? 19.985 -33.719 39.666 1.00 37.97 368 THR A C 1
ATOM 2706 O O . THR A 1 368 ? 19.968 -34.745 40.346 1.00 37.97 368 THR A O 1
ATOM 2709 N N . PRO A 1 369 ? 20.245 -33.747 38.348 1.00 38.50 369 PRO A N 1
ATOM 2710 C CA . PRO A 1 369 ? 21.097 -34.757 37.713 1.00 38.50 369 PRO A CA 1
ATOM 2711 C C . PRO A 1 369 ? 22.489 -34.190 37.366 1.00 38.50 369 PRO A C 1
ATOM 2713 O O . PRO A 1 369 ? 22.653 -32.983 37.201 1.00 38.50 369 PRO A O 1
ATOM 2716 N N . ALA A 1 370 ? 23.493 -35.064 37.242 1.00 28.64 370 ALA A N 1
ATOM 2717 C CA . ALA A 1 370 ? 24.879 -34.706 36.912 1.00 28.64 370 ALA A CA 1
ATOM 2718 C C . ALA A 1 370 ? 25.275 -35.118 35.478 1.00 28.64 370 ALA A C 1
ATOM 2720 O O . ALA A 1 370 ? 24.641 -35.976 34.865 1.00 28.64 370 ALA A O 1
ATOM 2721 N N . THR A 1 371 ? 26.346 -34.519 34.954 1.00 40.38 371 THR A N 1
ATOM 2722 C CA . THR A 1 371 ? 26.871 -34.726 33.594 1.00 40.38 371 THR A CA 1
ATOM 2723 C C . THR A 1 371 ? 27.871 -35.882 33.488 1.00 40.38 371 THR A C 1
ATOM 2725 O O . THR A 1 371 ? 28.745 -36.031 34.336 1.00 40.38 371 THR A O 1
ATOM 2728 N N . THR A 1 372 ? 27.814 -36.644 32.387 1.00 30.31 372 THR A N 1
ATOM 2729 C CA . THR A 1 372 ? 28.956 -37.386 31.803 1.00 30.31 372 THR A CA 1
ATOM 2730 C C . THR A 1 372 ? 28.770 -37.556 30.287 1.00 30.31 372 THR A C 1
ATOM 2732 O O . THR A 1 372 ? 27.644 -37.639 29.803 1.00 30.31 372 THR A O 1
ATOM 2735 N N . SER A 1 373 ? 29.888 -37.626 29.558 1.00 34.00 373 SER A N 1
ATOM 2736 C CA . SER A 1 373 ? 30.012 -37.818 28.098 1.00 34.00 373 SER A CA 1
ATOM 2737 C C . SER A 1 373 ? 31.349 -38.539 27.817 1.00 34.00 373 SER A C 1
ATOM 2739 O O . SER A 1 373 ? 32.186 -38.550 28.725 1.00 34.00 373 SER A O 1
ATOM 2741 N N . PRO A 1 374 ? 31.673 -39.018 26.593 1.00 56.16 374 PRO A N 1
ATOM 2742 C CA . PRO A 1 374 ? 30.851 -39.374 25.421 1.00 56.16 374 PRO A CA 1
ATOM 2743 C C . PRO A 1 374 ? 31.137 -40.832 24.938 1.00 56.16 374 PRO A C 1
ATOM 2745 O O . PRO A 1 374 ? 31.873 -41.558 25.604 1.00 56.16 374 PRO A O 1
ATOM 2748 N N . THR A 1 375 ? 30.635 -41.246 23.756 1.00 28.94 375 THR A N 1
ATOM 2749 C CA . THR A 1 375 ? 31.378 -41.913 22.631 1.00 28.94 375 THR A CA 1
ATOM 2750 C C . THR A 1 375 ? 30.431 -42.680 21.677 1.00 28.94 375 THR A C 1
ATOM 2752 O O . THR A 1 375 ? 29.421 -43.233 22.101 1.00 28.94 375 THR A O 1
ATOM 2755 N N . THR A 1 376 ? 30.760 -42.705 20.379 1.00 38.97 376 THR A N 1
ATOM 2756 C CA . THR A 1 376 ? 29.910 -43.134 19.244 1.00 38.97 376 THR A CA 1
ATOM 2757 C C . THR A 1 376 ? 30.225 -44.541 18.708 1.00 38.97 376 THR A C 1
ATOM 2759 O O . THR A 1 376 ? 31.397 -44.847 18.516 1.00 38.97 376 THR A O 1
ATOM 2762 N N . ILE A 1 377 ? 29.203 -45.323 18.313 1.00 33.34 377 ILE A N 1
ATOM 2763 C CA . ILE A 1 377 ? 29.239 -46.312 17.201 1.00 33.34 377 ILE A CA 1
ATOM 2764 C C . ILE A 1 377 ? 27.889 -46.247 16.441 1.00 33.34 377 ILE A C 1
ATOM 2766 O O . ILE A 1 377 ? 26.864 -45.928 17.040 1.00 33.34 377 ILE A O 1
ATOM 2770 N N . ALA A 1 378 ? 27.891 -46.494 15.124 1.00 38.97 378 ALA A N 1
ATOM 2771 C CA . ALA A 1 378 ? 26.757 -46.283 14.208 1.00 38.97 378 ALA A CA 1
ATOM 2772 C C . ALA A 1 378 ? 25.877 -47.536 13.940 1.00 38.97 378 ALA A C 1
ATOM 2774 O O . ALA A 1 378 ? 26.357 -48.661 14.098 1.00 38.97 378 ALA A O 1
ATOM 2775 N N . PRO A 1 379 ? 24.619 -47.367 13.469 1.00 41.00 379 PRO A N 1
ATOM 2776 C CA . PRO A 1 379 ? 23.764 -48.446 12.961 1.00 41.00 379 PRO A CA 1
ATOM 2777 C C . PRO A 1 379 ? 23.925 -48.680 11.443 1.00 41.00 379 PRO A C 1
ATOM 2779 O O . PRO A 1 379 ? 24.243 -47.763 10.688 1.00 41.00 379 PRO A O 1
ATOM 2782 N N . THR A 1 380 ? 23.664 -49.907 10.980 1.00 33.75 380 THR A N 1
ATOM 2783 C CA . THR A 1 380 ? 23.803 -50.332 9.569 1.00 33.75 380 THR A CA 1
ATOM 2784 C C . THR A 1 380 ? 22.444 -50.513 8.882 1.00 33.75 380 THR A C 1
ATOM 2786 O O . THR A 1 380 ? 21.527 -51.081 9.472 1.00 33.75 380 THR A O 1
ATOM 2789 N N . THR A 1 381 ? 22.317 -50.096 7.620 1.00 36.25 381 THR A N 1
ATOM 2790 C CA . THR A 1 381 ? 21.110 -50.264 6.787 1.00 36.25 381 THR A CA 1
ATOM 2791 C C . THR A 1 381 ? 21.135 -51.557 5.965 1.00 36.25 381 THR A C 1
ATOM 2793 O O . THR A 1 381 ? 22.145 -51.879 5.345 1.00 36.25 381 THR A O 1
ATOM 2796 N N . VAL A 1 382 ? 20.001 -52.269 5.892 1.00 34.94 382 VAL A N 1
ATOM 2797 C CA . VAL A 1 382 ? 19.761 -53.411 4.982 1.00 34.94 382 VAL A CA 1
ATOM 2798 C C . VAL A 1 382 ? 18.322 -53.326 4.444 1.00 34.94 382 VAL A C 1
ATOM 2800 O O . VAL A 1 382 ? 17.422 -52.894 5.163 1.00 34.94 382 VAL A O 1
ATOM 2803 N N . ALA A 1 383 ? 18.110 -53.688 3.175 1.00 37.22 383 ALA A N 1
ATOM 2804 C CA . ALA A 1 383 ? 16.880 -53.419 2.418 1.00 37.22 383 ALA A CA 1
ATOM 2805 C C . ALA A 1 383 ? 15.845 -54.577 2.414 1.00 37.22 383 ALA A C 1
ATOM 2807 O O . ALA A 1 383 ? 16.227 -55.736 2.597 1.00 37.22 383 ALA A O 1
ATOM 2808 N N . PRO A 1 384 ? 14.547 -54.293 2.160 1.00 42.53 384 PRO A N 1
ATOM 2809 C CA . PRO A 1 384 ? 13.505 -55.305 1.941 1.00 42.53 384 PRO A CA 1
ATOM 2810 C C . PRO A 1 384 ? 13.476 -55.844 0.485 1.00 42.53 384 PRO A C 1
ATOM 2812 O O . PRO A 1 384 ? 14.022 -55.203 -0.413 1.00 42.53 384 PRO A O 1
ATOM 2815 N N . PRO A 1 385 ? 12.846 -57.012 0.227 1.00 45.12 385 PRO A N 1
ATOM 2816 C CA . PRO A 1 385 ? 12.899 -57.707 -1.067 1.00 45.12 385 PRO A CA 1
ATOM 2817 C C . PRO A 1 385 ? 11.736 -57.394 -2.033 1.00 45.12 385 PRO A C 1
ATOM 2819 O O . PRO A 1 385 ? 10.659 -56.967 -1.623 1.00 45.12 385 PRO A O 1
ATOM 2822 N N . THR A 1 386 ? 11.933 -57.726 -3.316 1.00 38.69 386 THR A N 1
ATOM 2823 C CA . THR A 1 386 ? 10.968 -57.523 -4.418 1.00 38.69 386 THR A CA 1
ATOM 2824 C C . THR A 1 386 ? 10.420 -58.849 -4.965 1.00 38.69 386 THR A C 1
ATOM 2826 O O . THR A 1 386 ? 11.177 -59.799 -5.158 1.00 38.69 386 THR A O 1
ATOM 2829 N N . ALA A 1 387 ? 9.131 -58.888 -5.318 1.00 33.91 387 ALA A N 1
ATOM 2830 C CA . ALA A 1 387 ? 8.530 -59.890 -6.209 1.00 33.91 387 ALA A CA 1
ATOM 2831 C C . ALA A 1 387 ? 7.443 -59.227 -7.086 1.00 33.91 387 ALA A C 1
ATOM 2833 O O . ALA A 1 387 ? 6.840 -58.240 -6.671 1.00 33.91 387 ALA A O 1
ATOM 2834 N N . ALA A 1 388 ? 7.233 -59.724 -8.311 1.00 36.41 388 ALA A N 1
ATOM 2835 C CA . ALA A 1 388 ? 6.540 -58.993 -9.383 1.00 36.41 388 ALA A CA 1
ATOM 2836 C C . ALA A 1 388 ? 5.089 -59.461 -9.664 1.00 36.41 388 ALA A C 1
ATOM 2838 O O . ALA A 1 388 ? 4.761 -60.617 -9.389 1.00 36.41 388 ALA A O 1
ATOM 2839 N N . PRO A 1 389 ? 4.232 -58.600 -10.257 1.00 40.66 389 PRO A N 1
ATOM 2840 C CA . PRO A 1 389 ? 2.896 -58.961 -10.738 1.00 40.66 389 PRO A CA 1
ATOM 2841 C C . PRO A 1 389 ? 2.892 -59.478 -12.192 1.00 40.66 389 PRO A C 1
ATOM 2843 O O . PRO A 1 389 ? 3.778 -59.159 -12.986 1.00 40.66 389 PRO A O 1
ATOM 2846 N N . THR A 1 390 ? 1.834 -60.204 -12.570 1.00 34.47 390 THR A N 1
ATOM 2847 C CA . THR A 1 390 ? 1.575 -60.677 -13.946 1.00 34.47 390 THR A CA 1
ATOM 2848 C C . THR A 1 390 ? 0.096 -60.511 -14.317 1.00 34.47 390 THR A C 1
ATOM 2850 O O . THR A 1 390 ? -0.778 -60.618 -13.459 1.00 34.47 390 THR A O 1
ATOM 2853 N N . THR A 1 391 ? -0.194 -60.261 -15.599 1.00 42.03 391 THR A N 1
ATOM 2854 C CA . THR A 1 391 ? -1.511 -59.785 -16.077 1.00 42.03 391 THR A CA 1
ATOM 2855 C C . THR A 1 391 ? -2.269 -60.831 -16.904 1.00 42.03 391 THR A C 1
ATOM 2857 O O . THR A 1 391 ? -1.681 -61.451 -17.787 1.00 42.03 391 THR A O 1
ATOM 2860 N N . ALA A 1 392 ? -3.590 -60.954 -16.708 1.00 31.94 392 ALA A N 1
ATOM 2861 C CA . ALA A 1 392 ? -4.519 -61.593 -17.654 1.00 31.94 392 ALA A CA 1
ATOM 2862 C C . ALA A 1 392 ? -5.947 -61.004 -17.546 1.00 31.94 392 ALA A C 1
ATOM 2864 O O . ALA A 1 392 ? -6.323 -60.463 -16.508 1.00 31.94 392 ALA A O 1
ATOM 2865 N N . ALA A 1 393 ? -6.718 -61.069 -18.637 1.00 34.50 393 ALA A N 1
ATOM 2866 C CA . ALA A 1 393 ? -7.941 -60.284 -18.867 1.00 34.50 393 ALA A CA 1
ATOM 2867 C C . ALA A 1 393 ? -9.264 -60.917 -18.357 1.00 34.50 393 ALA A C 1
ATOM 2869 O O . ALA A 1 393 ? -9.339 -62.134 -18.189 1.00 34.50 393 ALA A O 1
ATOM 2870 N N . PRO A 1 394 ? -10.346 -60.120 -18.204 1.00 41.91 394 PRO A N 1
ATOM 2871 C CA . PRO A 1 394 ? -11.722 -60.608 -18.067 1.00 41.91 394 PRO A CA 1
ATOM 2872 C C . PRO A 1 394 ? -12.422 -60.807 -19.431 1.00 41.91 394 PRO A C 1
ATOM 2874 O O . PRO A 1 394 ? -12.015 -60.256 -20.452 1.00 41.91 394 PRO A O 1
ATOM 2877 N N . THR A 1 395 ? -13.521 -61.569 -19.460 1.00 28.47 395 THR A N 1
ATOM 2878 C CA . THR A 1 395 ? -14.402 -61.751 -20.636 1.00 28.47 395 THR A CA 1
ATOM 2879 C C . THR A 1 395 ? -15.879 -61.707 -20.209 1.00 28.47 395 THR A C 1
ATOM 2881 O O . THR A 1 395 ? -16.210 -62.013 -19.067 1.00 28.47 395 THR A O 1
ATOM 2884 N N . ILE A 1 396 ? -16.755 -61.259 -21.113 1.00 37.22 396 ILE A N 1
ATOM 2885 C CA . ILE A 1 396 ? -18.176 -60.910 -20.893 1.00 37.22 396 ILE A CA 1
ATOM 2886 C C . ILE A 1 396 ? -19.103 -62.137 -21.059 1.00 37.22 396 ILE A C 1
ATOM 2888 O O . ILE A 1 396 ? -18.775 -62.993 -21.874 1.00 37.22 396 ILE A O 1
ATOM 2892 N N . VAL A 1 397 ? -20.277 -62.178 -20.384 1.00 30.92 397 VAL A N 1
ATOM 2893 C CA . VAL A 1 397 ? -21.605 -62.563 -20.963 1.00 30.92 397 VAL A CA 1
ATOM 2894 C C . VAL A 1 397 ? -22.785 -62.468 -19.957 1.00 30.92 397 VAL A C 1
ATOM 2896 O O . VAL A 1 397 ? -22.828 -63.223 -18.997 1.00 30.92 397 VAL A O 1
ATOM 2899 N N . ALA A 1 398 ? -23.750 -61.577 -20.278 1.00 31.58 398 ALA A N 1
ATOM 2900 C CA . ALA A 1 398 ? -25.225 -61.592 -20.052 1.00 31.58 398 ALA A CA 1
ATOM 2901 C C . ALA A 1 398 ? -25.817 -61.851 -18.626 1.00 31.58 398 ALA A C 1
ATOM 2903 O O . ALA A 1 398 ? -25.091 -62.177 -17.702 1.00 31.58 398 ALA A O 1
ATOM 2904 N N . THR A 1 399 ? -27.110 -61.656 -18.293 1.00 31.73 399 THR A N 1
ATOM 2905 C CA . THR A 1 399 ? -28.418 -61.421 -18.986 1.00 31.73 399 THR A CA 1
ATOM 2906 C C . THR A 1 399 ? -29.354 -60.569 -18.082 1.00 31.73 399 THR A C 1
ATOM 2908 O O . THR A 1 399 ? -29.159 -60.633 -16.874 1.00 31.73 399 THR A O 1
ATOM 2911 N N . THR A 1 400 ? -30.472 -59.895 -18.432 1.00 33.41 400 THR A N 1
ATOM 2912 C CA . THR A 1 400 ? -31.123 -59.245 -19.617 1.00 33.41 400 THR A CA 1
ATOM 2913 C C . THR A 1 400 ? -32.475 -58.652 -19.130 1.00 33.41 400 THR A C 1
ATOM 2915 O O . THR A 1 400 ? -33.075 -59.303 -18.280 1.00 33.41 400 THR A O 1
ATOM 2918 N N . THR A 1 401 ? -33.005 -57.534 -19.680 1.00 30.36 401 THR A N 1
ATOM 2919 C CA . THR A 1 401 ? -34.450 -57.205 -19.988 1.00 30.36 401 THR A CA 1
ATOM 2920 C C . THR A 1 401 ? -34.554 -55.740 -20.517 1.00 30.36 401 THR A C 1
ATOM 2922 O O . THR A 1 401 ? -33.562 -55.020 -20.439 1.00 30.36 401 THR A O 1
ATOM 2925 N N . ALA A 1 402 ? -35.659 -55.311 -21.162 1.00 34.94 402 ALA A N 1
ATOM 2926 C CA . ALA A 1 402 ? -35.616 -54.317 -22.256 1.00 34.94 402 ALA A CA 1
ATOM 2927 C C . ALA A 1 402 ? -36.740 -53.231 -22.326 1.00 34.94 402 ALA A C 1
ATOM 2929 O O . ALA A 1 402 ? -37.888 -53.538 -22.029 1.00 34.94 402 ALA A O 1
ATOM 2930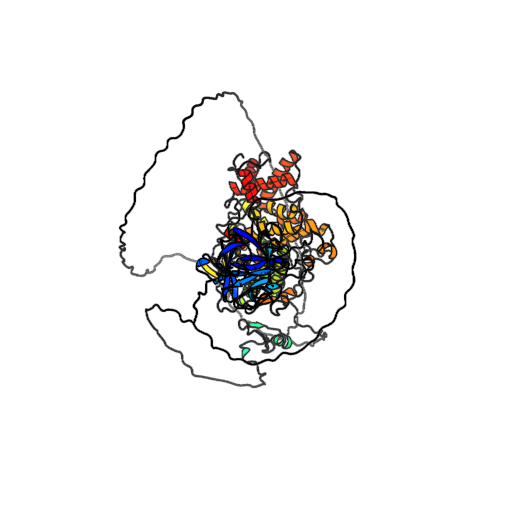 N N . VAL A 1 403 ? -36.375 -52.032 -22.849 1.00 36.88 403 VAL A N 1
ATOM 2931 C CA . VAL A 1 403 ? -36.999 -51.257 -23.982 1.00 36.88 403 VAL A CA 1
ATOM 2932 C C . VAL A 1 403 ? -38.473 -50.774 -23.841 1.00 36.88 403 VAL A C 1
ATOM 2934 O O . VAL A 1 403 ? -39.339 -51.613 -23.608 1.00 36.88 403 VAL A O 1
ATOM 2937 N N . PRO A 1 404 ? -38.809 -49.460 -24.053 1.00 46.88 404 PRO A N 1
ATOM 2938 C CA . PRO A 1 404 ? -38.997 -48.929 -25.433 1.00 46.88 404 PRO A CA 1
ATOM 2939 C C . PRO A 1 404 ? -38.808 -47.405 -25.759 1.00 46.88 404 PRO A C 1
ATOM 2941 O O . PRO A 1 404 ? -39.396 -46.552 -25.108 1.00 46.88 404 PRO A O 1
ATOM 2944 N N . THR A 1 405 ? -38.133 -47.120 -26.901 1.00 36.88 405 THR A N 1
ATOM 2945 C CA . THR A 1 405 ? -38.374 -46.054 -27.948 1.00 36.88 405 THR A CA 1
ATOM 2946 C C . THR A 1 405 ? -38.419 -44.532 -27.582 1.00 36.88 405 THR A C 1
ATOM 2948 O O . THR A 1 405 ? -38.700 -44.182 -26.450 1.00 36.88 405 THR A O 1
ATOM 2951 N N . THR A 1 406 ? -38.162 -43.529 -28.459 1.00 35.03 406 THR A N 1
ATOM 2952 C CA . THR A 1 406 ? -38.176 -43.445 -29.953 1.00 35.03 406 THR A CA 1
ATOM 2953 C C . THR A 1 406 ? -37.362 -42.252 -30.546 1.00 35.03 406 THR A C 1
ATOM 2955 O O . THR A 1 406 ? -37.350 -41.190 -29.942 1.00 35.03 406 THR A O 1
ATOM 2958 N N . ALA A 1 407 ? -36.881 -42.400 -31.800 1.00 33.84 407 ALA A N 1
ATOM 2959 C CA . ALA A 1 407 ? -36.697 -41.381 -32.877 1.00 33.84 407 ALA A CA 1
ATOM 2960 C C . ALA A 1 407 ? -35.676 -40.204 -32.774 1.00 33.84 407 ALA A C 1
ATOM 2962 O O . ALA A 1 407 ? -35.289 -39.761 -31.701 1.00 33.84 407 ALA A O 1
ATOM 2963 N N . ALA A 1 408 ? -35.264 -39.688 -33.952 1.00 38.88 408 ALA A N 1
ATOM 2964 C CA . ALA A 1 408 ? -34.334 -38.560 -34.168 1.00 38.88 408 ALA A CA 1
ATOM 2965 C C . ALA A 1 408 ? -34.609 -37.809 -35.512 1.00 38.88 408 ALA A C 1
ATOM 2967 O O . ALA A 1 408 ? -35.218 -38.411 -36.401 1.00 38.88 408 ALA A O 1
ATOM 2968 N N . PRO A 1 409 ? -34.171 -36.537 -35.693 1.00 37.50 409 PRO A N 1
ATOM 2969 C CA . PRO A 1 409 ? -34.310 -35.748 -36.935 1.00 37.50 409 PRO A CA 1
ATOM 2970 C C . PRO A 1 409 ? -33.004 -35.618 -37.768 1.00 37.50 409 PRO A C 1
ATOM 2972 O O . PRO A 1 409 ? -31.956 -36.116 -37.363 1.00 37.50 409 PRO A O 1
ATOM 2975 N N . ALA A 1 410 ? -33.063 -34.956 -38.939 1.00 30.36 410 ALA A N 1
ATOM 2976 C CA . ALA A 1 410 ? -32.018 -34.979 -39.984 1.00 30.36 410 ALA A CA 1
ATOM 2977 C C . ALA A 1 410 ? -31.619 -33.595 -40.577 1.00 30.36 410 ALA A C 1
ATOM 2979 O O . ALA A 1 410 ? -32.155 -32.555 -40.202 1.00 30.36 410 ALA A O 1
ATOM 2980 N N . THR A 1 411 ? -30.649 -33.611 -41.502 1.00 40.47 411 THR A N 1
ATOM 2981 C CA . THR A 1 411 ? -29.889 -32.481 -42.088 1.00 40.47 411 THR A CA 1
ATOM 2982 C C . THR A 1 411 ? -30.597 -31.683 -43.198 1.00 40.47 411 THR A C 1
ATOM 2984 O O . THR A 1 411 ? -31.353 -32.254 -43.978 1.00 40.47 411 THR A O 1
ATOM 2987 N N . MET A 1 412 ? -30.214 -30.406 -43.384 1.00 31.00 412 MET A N 1
ATOM 2988 C CA . MET A 1 412 ? -30.347 -29.642 -44.646 1.00 31.00 412 MET A CA 1
ATOM 2989 C C . MET A 1 412 ? -29.173 -28.652 -44.848 1.00 31.00 412 MET A C 1
ATOM 2991 O O . MET A 1 412 ? -28.378 -28.444 -43.934 1.00 31.00 412 MET A O 1
ATOM 2995 N N . ALA A 1 413 ? -29.038 -28.092 -46.059 1.00 29.72 413 ALA A N 1
ATOM 2996 C CA . ALA A 1 413 ? -27.866 -27.347 -46.553 1.00 29.72 413 ALA A CA 1
ATOM 2997 C C . ALA A 1 413 ? -28.183 -25.869 -46.922 1.00 29.72 413 ALA A C 1
ATOM 2999 O O . ALA A 1 413 ? -29.352 -25.549 -47.149 1.00 29.72 413 ALA A O 1
ATOM 3000 N N . PRO A 1 414 ? -27.181 -24.963 -46.998 1.00 32.50 414 PRO A N 1
ATOM 3001 C CA . PRO A 1 414 ? -27.395 -23.530 -47.247 1.00 32.50 414 PRO A CA 1
ATOM 3002 C C . PRO A 1 414 ? -27.646 -23.182 -48.727 1.00 32.50 414 PRO A C 1
ATOM 3004 O O . PRO A 1 414 ? -27.329 -23.952 -49.631 1.00 32.50 414 PRO A O 1
ATOM 3007 N N . THR A 1 415 ? -28.196 -21.991 -48.991 1.00 28.80 415 THR A N 1
ATOM 3008 C CA . THR A 1 415 ? -28.446 -21.452 -50.345 1.00 28.80 415 THR A CA 1
ATOM 3009 C C . THR A 1 415 ? -28.085 -19.964 -50.413 1.00 28.80 415 THR A C 1
ATOM 3011 O O . THR A 1 415 ? -28.359 -19.216 -49.478 1.00 28.80 415 THR A O 1
ATOM 3014 N N . THR A 1 416 ? -27.468 -19.537 -51.517 1.00 35.44 416 THR A N 1
ATOM 3015 C CA . THR A 1 416 ? -26.913 -18.185 -51.721 1.00 35.44 416 THR A CA 1
ATOM 3016 C C . THR A 1 416 ? -27.860 -17.273 -52.506 1.00 35.44 416 THR A C 1
ATOM 3018 O O . THR A 1 416 ? -28.414 -17.711 -53.509 1.00 35.44 416 THR A O 1
ATOM 3021 N N . LEU A 1 417 ? -27.942 -15.983 -52.151 1.00 25.91 417 LEU A N 1
ATOM 3022 C CA . LEU A 1 417 ? -28.355 -14.897 -53.059 1.00 25.91 417 LEU A CA 1
ATOM 3023 C C . LEU A 1 417 ? -27.566 -13.602 -52.778 1.00 25.91 417 LEU A C 1
ATOM 3025 O O . LEU A 1 417 ? -26.987 -13.432 -51.708 1.00 25.91 417 LEU A O 1
ATOM 3029 N N . THR A 1 418 ? -27.505 -12.719 -53.777 1.00 33.09 418 THR A N 1
ATOM 3030 C CA . THR A 1 418 ? -26.561 -11.590 -53.880 1.00 33.09 418 THR A CA 1
ATOM 3031 C C . THR A 1 418 ? -27.174 -10.222 -53.538 1.00 33.09 418 THR A C 1
ATOM 3033 O O . THR A 1 418 ? -28.296 -9.952 -53.973 1.00 33.09 418 THR A O 1
ATOM 3036 N N . PRO A 1 419 ? -26.440 -9.303 -52.877 1.00 27.02 419 PRO A N 1
ATOM 3037 C CA . PRO A 1 419 ? -26.859 -7.909 -52.705 1.00 27.02 419 PRO A CA 1
ATOM 3038 C C . PRO A 1 419 ? -26.627 -7.066 -53.975 1.00 27.02 419 PRO A C 1
ATOM 3040 O O . PRO A 1 419 ? -25.763 -7.374 -54.794 1.00 27.02 419 PRO A O 1
ATOM 3043 N N . THR A 1 420 ? -27.393 -5.980 -54.129 1.00 26.50 420 THR A N 1
ATOM 3044 C CA . THR A 1 420 ? -27.326 -5.047 -55.276 1.00 26.50 420 THR A CA 1
ATOM 3045 C C . THR A 1 420 ? -26.714 -3.705 -54.862 1.00 26.50 420 THR A C 1
ATOM 3047 O O . THR A 1 420 ? -26.969 -3.222 -53.762 1.00 26.50 420 THR A O 1
ATOM 3050 N N . THR A 1 421 ? -25.921 -3.089 -55.741 1.00 37.62 421 THR A N 1
ATOM 3051 C CA . THR A 1 421 ? -25.234 -1.812 -55.488 1.00 37.62 421 THR A CA 1
ATOM 3052 C C . THR A 1 421 ? -26.194 -0.616 -55.433 1.00 37.62 421 THR A C 1
ATOM 3054 O O . THR A 1 421 ? -27.027 -0.445 -56.321 1.00 37.62 421 THR A O 1
ATOM 3057 N N . ALA A 1 422 ? -25.999 0.271 -54.455 1.00 26.80 422 ALA A N 1
ATOM 3058 C CA . ALA A 1 422 ? -26.527 1.637 -54.437 1.00 26.80 422 ALA A CA 1
ATOM 3059 C C . ALA A 1 422 ? -25.375 2.628 -54.173 1.00 26.80 422 ALA A C 1
ATOM 3061 O O . ALA A 1 422 ? -24.375 2.263 -53.556 1.00 26.80 422 ALA A O 1
ATOM 3062 N N . ALA A 1 423 ? -25.475 3.849 -54.706 1.00 28.12 423 ALA A N 1
ATOM 3063 C CA . ALA A 1 423 ? -24.351 4.787 -54.789 1.00 28.12 423 ALA A CA 1
ATOM 3064 C C . ALA A 1 423 ? -24.123 5.622 -53.511 1.00 28.12 423 ALA A C 1
ATOM 3066 O O . ALA A 1 423 ? -25.006 5.757 -52.666 1.00 28.12 423 ALA A O 1
ATOM 3067 N N . ALA A 1 424 ? -22.920 6.190 -53.393 1.00 29.75 424 ALA A N 1
ATOM 3068 C CA . ALA A 1 424 ? -22.463 6.924 -52.217 1.00 29.75 424 ALA A CA 1
ATOM 3069 C C . ALA A 1 424 ? -23.039 8.349 -52.097 1.00 29.75 424 ALA A C 1
ATOM 3071 O O . ALA A 1 424 ? -23.221 9.045 -53.096 1.00 29.75 424 ALA A O 1
ATOM 3072 N N . THR A 1 425 ? -23.177 8.811 -50.851 1.00 25.39 425 THR A N 1
ATOM 3073 C CA . THR A 1 425 ? -23.311 10.232 -50.494 1.00 25.39 425 THR A CA 1
ATOM 3074 C C . THR A 1 425 ? -22.120 10.623 -49.624 1.00 25.39 425 THR A C 1
ATOM 3076 O O . THR A 1 425 ? -21.840 9.969 -48.621 1.00 25.39 425 THR A O 1
ATOM 3079 N N . THR A 1 426 ? -21.400 11.672 -50.016 1.00 27.31 426 THR A N 1
ATOM 3080 C CA . THR A 1 426 ? -20.133 12.077 -49.394 1.00 27.31 426 THR A CA 1
ATOM 3081 C C . THR A 1 426 ? -20.320 12.687 -48.004 1.00 27.31 426 THR A C 1
ATOM 3083 O O . THR A 1 426 ? -21.058 13.659 -47.851 1.00 27.31 426 THR A O 1
ATOM 3086 N N . ILE A 1 427 ? -19.548 12.207 -47.027 1.00 26.03 427 ILE A N 1
ATOM 3087 C CA . ILE A 1 427 ? -19.141 12.986 -45.846 1.00 26.03 427 ILE A CA 1
ATOM 3088 C C . ILE A 1 427 ? -17.649 13.307 -45.970 1.00 26.03 427 ILE A C 1
ATOM 3090 O O . ILE A 1 427 ? -16.856 12.464 -46.387 1.00 26.03 427 ILE A O 1
ATOM 3094 N N . VAL A 1 428 ? -17.287 14.558 -45.686 1.00 28.58 428 VAL A N 1
ATOM 3095 C CA . VAL A 1 428 ? -15.924 15.085 -45.861 1.00 28.58 428 VAL A CA 1
ATOM 3096 C C . VAL A 1 428 ? -15.044 14.626 -44.690 1.00 28.58 428 VAL A C 1
ATOM 3098 O O . VAL A 1 428 ? -15.485 14.742 -43.547 1.00 28.58 428 VAL A O 1
ATOM 3101 N N . PRO A 1 429 ? -13.821 14.117 -44.931 1.00 34.78 429 PRO A N 1
ATOM 3102 C CA . PRO A 1 429 ? -12.955 13.634 -43.862 1.00 34.78 429 PRO A CA 1
ATOM 3103 C C . PRO A 1 429 ? -12.293 14.781 -43.089 1.00 34.78 429 PRO A C 1
ATOM 3105 O O . PRO A 1 429 ? -11.841 15.764 -43.676 1.00 34.78 429 PRO A O 1
ATOM 3108 N N . THR A 1 430 ? -12.135 14.595 -41.780 1.00 26.78 430 THR A N 1
ATOM 3109 C CA . THR A 1 430 ? -11.151 15.312 -40.960 1.00 26.78 430 THR A CA 1
ATOM 3110 C C . THR A 1 430 ? -10.075 14.331 -40.498 1.00 26.78 430 THR A C 1
ATOM 3112 O O . THR A 1 430 ? -10.364 13.223 -40.055 1.00 26.78 430 THR A O 1
ATOM 3115 N N . THR A 1 431 ? -8.816 14.725 -40.666 1.00 38.47 431 THR A N 1
ATOM 3116 C CA . THR A 1 431 ? -7.626 13.901 -40.416 1.00 38.47 431 THR A CA 1
ATOM 3117 C C . THR A 1 431 ? -7.416 13.604 -38.933 1.00 38.47 431 THR A C 1
ATOM 3119 O O . THR A 1 431 ? -7.493 14.522 -38.118 1.00 38.47 431 THR A O 1
ATOM 3122 N N . GLY A 1 432 ? -7.037 12.369 -38.596 1.00 26.45 432 GLY A N 1
ATOM 3123 C CA . GLY A 1 432 ? -6.622 11.988 -37.246 1.00 26.45 432 GLY A CA 1
ATOM 3124 C C . GLY A 1 432 ? -5.648 10.809 -37.247 1.00 26.45 432 GLY A C 1
ATOM 3125 O O . GLY A 1 432 ? -5.832 9.852 -37.995 1.00 26.45 432 GLY A O 1
ATOM 3126 N N . SER A 1 433 ? -4.619 10.897 -36.400 1.00 30.05 433 SER A N 1
ATOM 3127 C CA . SER A 1 433 ? -3.822 9.746 -35.947 1.00 30.05 433 SER A CA 1
ATOM 3128 C C . SER A 1 433 ? -4.726 8.750 -35.203 1.00 30.05 433 SER A C 1
ATOM 3130 O O . SER A 1 433 ? -5.730 9.197 -34.637 1.00 30.05 433 SER A O 1
ATOM 3132 N N . PRO A 1 434 ? -4.395 7.445 -35.114 1.00 38.78 434 PRO A N 1
ATOM 3133 C CA . PRO A 1 434 ? -4.984 6.603 -34.078 1.00 38.78 434 PRO A CA 1
ATOM 3134 C C . PRO A 1 434 ? -4.765 7.268 -32.711 1.00 38.78 434 PRO A C 1
ATOM 3136 O O . PRO A 1 434 ? -3.632 7.552 -32.319 1.00 38.78 434 PRO A O 1
ATOM 3139 N N . GLY A 1 435 ? -5.865 7.593 -32.032 1.00 38.53 435 GLY A N 1
ATOM 3140 C CA . GLY A 1 435 ? -5.852 8.007 -30.632 1.00 38.53 435 GLY A CA 1
ATOM 3141 C C . GLY A 1 435 ? -5.830 6.789 -29.703 1.00 38.53 435 GLY A C 1
ATOM 3142 O O . GLY A 1 435 ? -5.990 5.662 -30.178 1.00 38.53 435 GLY A O 1
ATOM 3143 N N . PRO A 1 436 ? -5.683 6.991 -28.381 1.00 53.41 436 PRO A N 1
ATOM 3144 C CA . PRO A 1 436 ? -5.901 5.916 -27.415 1.00 53.41 436 PRO A CA 1
ATOM 3145 C C . PRO A 1 436 ? -7.316 5.343 -27.573 1.00 53.41 436 PRO A C 1
ATOM 3147 O O . PRO A 1 436 ? -8.242 6.074 -27.933 1.00 53.41 436 PRO A O 1
ATOM 3150 N N . TYR A 1 437 ? -7.504 4.052 -27.284 1.00 67.88 437 TYR A N 1
ATOM 3151 C CA . TYR A 1 437 ? -8.828 3.432 -27.341 1.00 67.88 437 TYR A CA 1
ATOM 3152 C C . TYR A 1 437 ? -9.790 4.160 -26.383 1.00 67.88 437 TYR A C 1
ATOM 3154 O O . TYR A 1 437 ? -9.620 4.149 -25.163 1.00 67.88 437 TYR A O 1
ATOM 3162 N N . LEU A 1 438 ? -10.784 4.854 -26.945 1.00 69.12 438 LEU A N 1
ATOM 3163 C CA . LEU A 1 438 ? -11.628 5.780 -26.190 1.00 69.12 438 LEU A CA 1
ATOM 3164 C C . LEU A 1 438 ? -12.745 5.047 -25.444 1.00 69.12 438 LEU A C 1
ATOM 3166 O O . LEU A 1 438 ? -13.842 4.855 -25.971 1.00 69.12 438 LEU A O 1
ATOM 3170 N N . CYS A 1 439 ? -12.497 4.710 -24.180 1.00 81.38 439 CYS A N 1
ATOM 3171 C CA . CYS A 1 439 ? -13.589 4.431 -23.255 1.00 81.38 439 CYS A CA 1
ATOM 3172 C C . CYS A 1 439 ? -14.419 5.700 -23.018 1.00 81.38 439 CYS A C 1
ATOM 3174 O O . CYS A 1 439 ? -13.886 6.737 -22.628 1.00 81.38 439 CYS A O 1
ATOM 3176 N N . THR A 1 440 ? -15.733 5.608 -23.221 1.00 77.56 440 THR A N 1
ATOM 3177 C CA . THR A 1 440 ? -16.687 6.710 -22.998 1.00 77.56 440 THR A CA 1
ATOM 3178 C C . THR A 1 440 ? -17.271 6.740 -21.583 1.00 77.56 440 THR A C 1
ATOM 3180 O O . THR A 1 440 ? -18.081 7.612 -21.280 1.00 77.56 440 THR A O 1
ATOM 3183 N N . GLN A 1 441 ? -16.884 5.791 -20.726 1.00 82.44 441 GLN A N 1
ATOM 3184 C CA . GLN A 1 441 ? -17.330 5.690 -19.336 1.00 82.44 441 GLN A CA 1
ATOM 3185 C C . GLN A 1 441 ? -16.308 6.326 -18.378 1.00 82.44 441 GLN A C 1
ATOM 3187 O O . GLN A 1 441 ? -15.105 6.272 -18.661 1.00 82.44 441 GLN A O 1
ATOM 3192 N N . PRO A 1 442 ? -16.744 6.888 -17.233 1.00 85.50 442 PRO A N 1
ATOM 3193 C CA . PRO A 1 442 ? -15.832 7.264 -16.156 1.00 85.50 442 PRO A CA 1
ATOM 3194 C C . PRO A 1 442 ? -15.022 6.054 -15.677 1.00 85.50 442 PRO A C 1
ATOM 3196 O O . PRO A 1 442 ? -15.521 4.929 -15.642 1.00 85.50 442 PRO A O 1
ATOM 3199 N N . ARG A 1 443 ? -13.779 6.294 -15.251 1.00 93.19 443 ARG A N 1
ATOM 3200 C CA . ARG A 1 443 ? -12.989 5.303 -14.511 1.00 93.19 443 ARG A CA 1
ATOM 3201 C C . ARG A 1 443 ? -13.637 5.093 -13.138 1.00 93.19 443 ARG A C 1
ATOM 3203 O O . ARG A 1 443 ? -13.771 6.058 -12.388 1.00 93.19 443 ARG A O 1
ATOM 3210 N N . VAL A 1 444 ? -14.017 3.861 -12.802 1.00 94.75 444 VAL A N 1
ATOM 3211 C CA . VAL A 1 444 ? -14.574 3.506 -11.488 1.00 94.75 444 VAL A CA 1
ATOM 3212 C C . VAL A 1 444 ? -13.867 2.271 -10.939 1.00 94.75 444 VAL A C 1
ATOM 3214 O O . VAL A 1 444 ? -14.169 1.148 -11.337 1.00 94.75 444 VAL A O 1
ATOM 3217 N N . ARG A 1 445 ? -12.956 2.473 -9.985 1.00 97.94 445 ARG A N 1
ATOM 3218 C CA . ARG A 1 445 ? -12.316 1.383 -9.245 1.00 97.94 445 ARG A CA 1
ATOM 3219 C C . ARG A 1 445 ? -13.310 0.770 -8.261 1.00 97.94 445 ARG A C 1
ATOM 3221 O O . ARG A 1 445 ? -13.945 1.478 -7.479 1.00 97.94 445 ARG A O 1
ATOM 3228 N N . LYS A 1 446 ? -13.437 -0.552 -8.309 1.00 96.69 446 LYS A N 1
ATOM 3229 C CA . LYS A 1 446 ? -14.403 -1.361 -7.551 1.00 96.69 446 LYS A CA 1
ATOM 3230 C C . LYS A 1 446 ? -13.684 -2.342 -6.637 1.00 96.69 446 LYS A C 1
ATOM 3232 O O . LYS A 1 446 ? -12.543 -2.706 -6.919 1.00 96.69 446 LYS A O 1
ATOM 3237 N N . ALA A 1 447 ? -14.358 -2.834 -5.602 1.00 97.19 447 ALA A N 1
ATOM 3238 C CA . ALA A 1 447 ? -13.869 -4.005 -4.883 1.00 97.19 447 ALA A CA 1
ATOM 3239 C C . ALA A 1 447 ? -13.831 -5.200 -5.848 1.00 97.19 447 ALA A C 1
ATOM 3241 O O . ALA A 1 447 ? -14.755 -5.374 -6.643 1.00 97.19 447 ALA A O 1
ATOM 3242 N N . TRP A 1 448 ? -12.831 -6.080 -5.748 1.00 98.00 448 TRP A N 1
ATOM 3243 C CA . TRP A 1 448 ? -12.797 -7.301 -6.572 1.00 98.00 448 TRP A CA 1
ATOM 3244 C C . TRP A 1 448 ? -14.096 -8.125 -6.472 1.00 98.00 448 TRP A C 1
ATOM 3246 O O . TRP A 1 448 ? -14.584 -8.669 -7.460 1.00 98.00 448 TRP A O 1
ATOM 3256 N N . ALA A 1 449 ? -14.709 -8.153 -5.285 1.00 94.00 449 ALA A N 1
ATOM 3257 C CA . ALA A 1 449 ? -15.973 -8.838 -5.029 1.00 94.00 449 ALA A CA 1
ATOM 3258 C C . ALA A 1 449 ? -17.234 -8.132 -5.592 1.00 94.00 449 ALA A C 1
ATOM 3260 O O . ALA A 1 449 ? -18.304 -8.735 -5.543 1.00 94.00 449 ALA A O 1
ATOM 3261 N N . SER A 1 450 ? -17.142 -6.896 -6.115 1.00 93.50 450 SER A N 1
ATOM 3262 C CA . SER A 1 450 ? -18.219 -6.244 -6.894 1.00 93.50 450 SER A CA 1
ATOM 3263 C C . SER A 1 450 ? -17.950 -6.191 -8.406 1.00 93.50 450 SER A C 1
ATOM 3265 O O . SER A 1 450 ? -18.801 -5.711 -9.159 1.00 93.50 450 SER A O 1
ATOM 3267 N N . LEU A 1 451 ? -16.824 -6.745 -8.880 1.00 95.75 451 LEU A N 1
ATOM 3268 C CA . LEU A 1 451 ? -16.641 -7.045 -10.301 1.00 95.75 451 LEU A CA 1
ATOM 3269 C C . LEU A 1 451 ? -17.546 -8.204 -10.735 1.00 95.75 451 LEU A C 1
ATOM 3271 O O . LEU A 1 451 ? -17.634 -9.235 -10.067 1.00 95.75 451 LEU A O 1
ATOM 3275 N N . SER A 1 452 ? -18.152 -8.071 -11.912 1.00 96.25 452 SER A N 1
ATOM 3276 C CA . SER A 1 452 ? -18.718 -9.206 -12.641 1.00 96.25 452 SER A CA 1
ATOM 3277 C C . SER A 1 452 ? -17.617 -10.139 -13.157 1.00 96.25 452 SER A C 1
ATOM 3279 O O . SER A 1 452 ? -16.487 -9.715 -13.396 1.00 96.25 452 SER A O 1
ATOM 3281 N N . GLU A 1 453 ? -17.951 -11.406 -13.418 1.00 96.81 453 GLU A N 1
ATOM 3282 C CA . GLU A 1 453 ? -16.998 -12.368 -14.000 1.00 96.81 453 GLU A CA 1
ATOM 3283 C C . GLU A 1 453 ? -16.415 -11.895 -15.341 1.00 96.81 453 GLU A C 1
ATOM 3285 O O . GLU A 1 453 ? -15.263 -12.185 -15.645 1.00 96.81 453 GLU A O 1
ATOM 3290 N N . ALA A 1 454 ? -17.166 -11.103 -16.116 1.00 97.00 454 ALA A N 1
ATOM 3291 C CA . ALA A 1 454 ? -16.650 -10.470 -17.326 1.00 97.00 454 ALA A CA 1
ATOM 3292 C C . ALA A 1 454 ? -15.541 -9.451 -17.006 1.00 97.00 454 ALA A C 1
ATOM 3294 O O . ALA A 1 454 ? -14.468 -9.530 -17.590 1.00 97.00 454 ALA A O 1
ATOM 3295 N N . GLU A 1 455 ? -15.755 -8.550 -16.040 1.00 97.44 455 GLU A N 1
ATOM 3296 C CA . GLU A 1 455 ? -14.735 -7.584 -15.601 1.00 97.44 455 GLU A CA 1
ATOM 3297 C C . GLU A 1 455 ? -13.500 -8.287 -15.005 1.00 97.44 455 GLU A C 1
ATOM 3299 O O . GLU A 1 455 ? -12.373 -7.911 -15.330 1.00 97.44 455 GLU A O 1
ATOM 3304 N N . LYS A 1 456 ? -13.688 -9.343 -14.195 1.00 98.50 456 LYS A N 1
ATOM 3305 C CA . LYS A 1 456 ? -12.586 -10.155 -13.640 1.00 98.50 456 LYS A CA 1
ATOM 3306 C C . LYS A 1 456 ? -11.772 -10.854 -14.728 1.00 98.50 456 LYS A C 1
ATOM 3308 O O . LYS A 1 456 ? -10.544 -10.876 -14.649 1.00 98.50 456 LYS A O 1
ATOM 3313 N N . THR A 1 457 ? -12.435 -11.438 -15.729 1.00 98.44 457 THR A N 1
ATOM 3314 C CA . THR A 1 457 ? -11.766 -12.062 -16.878 1.00 98.44 457 THR A CA 1
ATOM 3315 C C . THR A 1 457 ? -11.008 -11.013 -17.678 1.00 98.44 457 THR A C 1
ATOM 3317 O O . THR A 1 457 ? -9.799 -11.133 -17.812 1.00 98.44 457 THR A O 1
ATOM 3320 N N . THR A 1 458 ? -11.659 -9.921 -18.087 1.00 98.25 458 THR A N 1
ATOM 3321 C CA . THR A 1 458 ? -11.028 -8.844 -18.866 1.00 98.25 458 THR A CA 1
ATOM 3322 C C . THR A 1 458 ? -9.830 -8.204 -18.144 1.00 98.25 458 THR A C 1
ATOM 3324 O O . THR A 1 458 ? -8.841 -7.874 -18.795 1.00 98.25 458 THR A O 1
ATOM 3327 N N . TYR A 1 459 ? -9.855 -8.086 -16.809 1.00 98.75 459 TYR A N 1
ATOM 3328 C CA . TYR A 1 459 ? -8.684 -7.659 -16.033 1.00 98.75 459 TYR A CA 1
ATOM 3329 C C . TYR A 1 459 ? -7.534 -8.677 -16.098 1.00 98.75 459 TYR A C 1
ATOM 3331 O O . TYR A 1 459 ? -6.396 -8.297 -16.370 1.00 98.75 459 TYR A O 1
ATOM 3339 N N . LYS A 1 460 ? -7.811 -9.974 -15.906 1.00 98.75 460 LYS A N 1
ATOM 3340 C CA . LYS A 1 460 ? -6.786 -11.032 -15.998 1.00 98.75 460 LYS A CA 1
ATOM 3341 C C . LYS A 1 460 ? -6.211 -11.173 -17.406 1.00 98.75 460 LYS A C 1
ATOM 3343 O O . LYS A 1 460 ? -4.998 -11.310 -17.535 1.00 98.75 460 LYS A O 1
ATOM 3348 N N . ASP A 1 461 ? -7.050 -11.047 -18.430 1.00 98.62 461 ASP A N 1
ATOM 3349 C CA . ASP A 1 461 ? -6.645 -11.029 -19.836 1.00 98.62 461 ASP A CA 1
ATOM 3350 C C . ASP A 1 461 ? -5.659 -9.883 -20.113 1.00 98.62 461 ASP A C 1
ATOM 3352 O O . ASP A 1 461 ? -4.666 -10.073 -20.817 1.00 98.62 461 ASP A O 1
ATOM 3356 N N . ALA A 1 462 ? -5.889 -8.699 -19.533 1.00 98.56 462 ALA A N 1
ATOM 3357 C CA . ALA A 1 462 ? -4.986 -7.560 -19.672 1.00 98.56 462 ALA A CA 1
ATOM 3358 C C . ALA A 1 462 ? -3.663 -7.748 -18.917 1.00 98.56 462 ALA A C 1
ATOM 3360 O O . ALA A 1 462 ? -2.614 -7.405 -19.457 1.00 98.56 462 ALA A O 1
ATOM 3361 N N . ILE A 1 463 ? -3.690 -8.336 -17.716 1.00 98.44 463 ILE A N 1
ATOM 3362 C CA . ILE A 1 463 ? -2.477 -8.686 -16.957 1.00 98.44 463 ILE A CA 1
ATOM 3363 C C . ILE A 1 463 ? -1.629 -9.714 -17.723 1.00 98.44 463 ILE A C 1
ATOM 3365 O O . ILE A 1 463 ? -0.428 -9.507 -17.882 1.00 98.44 463 ILE A O 1
ATOM 3369 N N . ALA A 1 464 ? -2.246 -10.778 -18.249 1.00 96.94 464 ALA A N 1
ATOM 3370 C CA . ALA A 1 464 ? -1.561 -11.791 -19.053 1.00 96.94 464 ALA A CA 1
ATOM 3371 C C . ALA A 1 464 ? -0.900 -11.175 -20.298 1.00 96.94 464 ALA A C 1
ATOM 3373 O O . ALA A 1 464 ? 0.293 -11.363 -20.521 1.00 96.94 464 ALA A O 1
ATOM 3374 N N . VAL A 1 465 ? -1.640 -10.354 -21.055 1.00 95.81 465 VAL A N 1
ATOM 3375 C CA . VAL A 1 465 ? -1.099 -9.658 -22.235 1.00 95.81 465 VAL A CA 1
ATOM 3376 C C . VAL A 1 465 ? 0.021 -8.686 -21.850 1.00 95.81 465 VAL A C 1
ATOM 3378 O O . VAL A 1 465 ? 1.013 -8.611 -22.567 1.00 95.81 465 VAL A O 1
ATOM 3381 N N . ALA A 1 466 ? -0.086 -7.970 -20.725 1.00 95.00 466 ALA A N 1
ATOM 3382 C CA . ALA A 1 466 ? 0.972 -7.076 -20.249 1.00 95.00 466 ALA A CA 1
ATOM 3383 C C . ALA A 1 466 ? 2.277 -7.825 -19.925 1.00 95.00 466 ALA A C 1
ATOM 3385 O O . ALA A 1 466 ? 3.359 -7.297 -20.188 1.00 95.00 466 ALA A O 1
ATOM 3386 N N . MET A 1 467 ? 2.176 -9.039 -19.370 1.00 93.00 467 MET A N 1
ATOM 3387 C CA . MET A 1 467 ? 3.320 -9.918 -19.109 1.00 93.00 467 MET A CA 1
ATOM 3388 C C . MET A 1 467 ? 3.898 -10.511 -20.405 1.00 93.00 467 MET A C 1
ATOM 3390 O O . MET A 1 467 ? 5.117 -10.508 -20.568 1.00 93.00 467 MET A O 1
ATOM 3394 N N . ASP A 1 468 ? 3.046 -10.946 -21.344 1.00 89.81 468 ASP A N 1
ATOM 3395 C CA . ASP A 1 468 ? 3.457 -11.501 -22.646 1.00 89.81 468 ASP A CA 1
ATOM 3396 C C . ASP A 1 468 ? 4.257 -10.497 -23.496 1.00 89.81 468 ASP A C 1
ATOM 3398 O O . ASP A 1 468 ? 5.191 -10.885 -24.198 1.00 89.81 468 ASP A O 1
ATOM 3402 N N . VAL A 1 469 ? 3.904 -9.205 -23.447 1.00 86.38 469 VAL A N 1
ATOM 3403 C CA . VAL A 1 469 ? 4.574 -8.143 -24.229 1.00 86.38 469 VAL A CA 1
ATOM 3404 C C . VAL A 1 469 ? 5.713 -7.435 -23.478 1.00 86.38 469 VAL A C 1
ATOM 3406 O O . VAL A 1 469 ? 6.265 -6.462 -23.988 1.00 86.38 469 VAL A O 1
ATOM 3409 N N . GLY A 1 470 ? 6.065 -7.883 -22.268 1.00 87.19 470 GLY A N 1
ATOM 3410 C CA . GLY A 1 470 ? 7.162 -7.319 -21.467 1.00 87.19 470 GLY A CA 1
ATOM 3411 C C . GLY A 1 470 ? 6.860 -5.990 -20.753 1.00 87.19 470 GLY A C 1
ATOM 3412 O O . GLY A 1 470 ? 7.713 -5.465 -20.037 1.00 87.19 470 GLY A O 1
ATOM 3413 N N . LEU A 1 471 ? 5.663 -5.415 -20.922 1.00 90.44 471 LEU A N 1
ATOM 3414 C CA . LEU A 1 471 ? 5.312 -4.121 -20.321 1.00 90.44 471 LEU A CA 1
ATOM 3415 C C . LEU A 1 471 ? 5.048 -4.221 -18.814 1.00 90.44 471 LEU A C 1
ATOM 3417 O O . LEU A 1 471 ? 5.354 -3.279 -18.086 1.00 90.44 471 LEU A O 1
ATOM 3421 N N . TYR A 1 472 ? 4.557 -5.362 -18.325 1.00 93.56 472 TYR A N 1
ATOM 3422 C CA . TYR A 1 472 ? 4.419 -5.622 -16.888 1.00 93.56 472 TYR A CA 1
ATOM 3423 C C . TYR A 1 472 ? 5.783 -5.542 -16.180 1.00 93.56 472 TYR A C 1
ATOM 3425 O O . TYR A 1 472 ? 5.923 -4.910 -15.134 1.00 93.56 472 TYR A O 1
ATOM 3433 N N . GLN A 1 473 ? 6.815 -6.125 -16.794 1.00 88.88 473 GLN A N 1
ATOM 3434 C CA . GLN A 1 473 ? 8.181 -6.154 -16.280 1.00 88.88 473 GLN A CA 1
ATOM 3435 C C . GLN A 1 473 ? 8.782 -4.747 -16.193 1.00 88.88 473 GLN A C 1
ATOM 3437 O O . GLN A 1 473 ? 9.466 -4.451 -15.219 1.00 88.88 473 GLN A O 1
ATOM 3442 N N . ARG A 1 474 ? 8.467 -3.836 -17.125 1.00 89.12 474 ARG A N 1
ATOM 3443 C CA . ARG A 1 474 ? 8.907 -2.432 -17.013 1.00 89.12 474 ARG A CA 1
ATOM 3444 C C . ARG A 1 474 ? 8.326 -1.730 -15.795 1.00 89.12 474 ARG A C 1
ATOM 3446 O O . ARG A 1 474 ? 9.071 -1.049 -15.096 1.00 89.12 474 ARG A O 1
ATOM 3453 N N . PHE A 1 475 ? 7.049 -1.952 -15.484 1.00 93.56 475 PHE A N 1
ATOM 3454 C CA . PHE A 1 475 ? 6.456 -1.438 -14.247 1.00 93.56 475 PHE A CA 1
ATOM 3455 C C . PHE A 1 475 ? 7.087 -2.066 -12.996 1.00 93.56 475 PHE A C 1
ATOM 3457 O O . PHE A 1 475 ? 7.321 -1.350 -12.022 1.00 93.56 475 PHE A O 1
ATOM 3464 N N . LEU A 1 476 ? 7.450 -3.352 -13.023 1.00 91.00 476 LEU A N 1
ATOM 3465 C CA . LEU A 1 476 ? 8.253 -3.969 -11.960 1.00 91.00 476 LEU A CA 1
ATOM 3466 C C . LEU A 1 476 ? 9.629 -3.286 -11.810 1.00 91.00 476 LEU A C 1
ATOM 3468 O O . LEU A 1 476 ? 10.035 -3.011 -10.684 1.00 91.00 476 LEU A O 1
ATOM 3472 N N . THR A 1 477 ? 10.318 -2.936 -12.908 1.00 87.81 477 THR A N 1
ATOM 3473 C CA . THR A 1 477 ? 11.626 -2.253 -12.817 1.00 87.81 477 THR A CA 1
ATOM 3474 C C . THR A 1 477 ? 11.562 -0.883 -12.142 1.00 87.81 477 THR A C 1
ATOM 3476 O O . THR A 1 477 ? 12.499 -0.541 -11.431 1.00 87.81 477 THR A O 1
ATOM 3479 N N . MET A 1 478 ? 10.468 -0.125 -12.306 1.00 91.25 478 MET A N 1
ATOM 3480 C CA . MET A 1 478 ? 10.319 1.200 -11.679 1.00 91.25 478 MET A CA 1
ATOM 3481 C C . MET A 1 478 ? 10.303 1.094 -10.152 1.00 91.25 478 MET A C 1
ATOM 3483 O O . MET A 1 478 ? 11.003 1.810 -9.455 1.00 91.25 478 MET A O 1
ATOM 3487 N N . HIS A 1 479 ? 9.540 0.145 -9.615 1.00 91.69 479 HIS A N 1
ATOM 3488 C CA . HIS A 1 479 ? 9.428 -0.056 -8.169 1.00 91.69 479 HIS A CA 1
ATOM 3489 C C . HIS A 1 479 ? 10.671 -0.729 -7.553 1.00 91.69 479 HIS A C 1
ATOM 3491 O O . HIS A 1 479 ? 10.961 -0.548 -6.365 1.00 91.69 479 HIS A O 1
ATOM 3497 N N . ALA A 1 480 ? 11.405 -1.497 -8.367 1.00 84.88 480 ALA A N 1
ATOM 3498 C CA . ALA A 1 480 ? 12.681 -2.097 -7.998 1.00 84.88 480 ALA A CA 1
ATOM 3499 C C . ALA A 1 480 ? 13.867 -1.116 -8.094 1.00 84.88 480 ALA A C 1
ATOM 3501 O O . ALA A 1 480 ? 14.893 -1.361 -7.459 1.00 84.88 480 ALA A O 1
ATOM 3502 N N . ASP A 1 481 ? 13.753 -0.007 -8.837 1.00 80.69 481 ASP A N 1
ATOM 3503 C CA . ASP A 1 481 ? 14.783 1.032 -8.859 1.00 80.69 481 ASP A CA 1
ATOM 3504 C C . ASP A 1 481 ? 14.977 1.638 -7.461 1.00 80.69 481 ASP A C 1
ATOM 3506 O O . ASP A 1 481 ? 14.034 1.992 -6.755 1.00 80.69 481 ASP A O 1
ATOM 3510 N N . ARG A 1 482 ? 16.239 1.771 -7.048 1.00 64.88 482 ARG A N 1
ATOM 3511 C CA . ARG A 1 482 ? 16.586 2.116 -5.665 1.00 64.88 482 ARG A CA 1
ATOM 3512 C C . ARG A 1 482 ? 16.181 3.540 -5.273 1.00 64.88 482 ARG A C 1
ATOM 3514 O O . ARG A 1 482 ? 15.845 3.755 -4.111 1.00 64.88 482 ARG A O 1
ATOM 3521 N N . MET A 1 483 ? 16.209 4.502 -6.199 1.00 62.31 483 MET A N 1
ATOM 3522 C CA . MET A 1 483 ? 15.844 5.896 -5.902 1.00 62.31 483 MET A CA 1
ATOM 3523 C C . MET A 1 483 ? 14.328 6.075 -5.897 1.00 62.31 483 MET A C 1
ATOM 3525 O O . MET A 1 483 ? 13.795 6.711 -4.988 1.00 62.31 483 MET A O 1
ATOM 3529 N N . ASP A 1 484 ? 13.643 5.460 -6.861 1.00 70.69 484 ASP A N 1
ATOM 3530 C CA . ASP A 1 484 ? 12.185 5.354 -6.884 1.00 70.69 484 ASP A CA 1
ATOM 3531 C C . ASP A 1 484 ? 11.678 4.727 -5.584 1.00 70.69 484 ASP A C 1
ATOM 3533 O O . ASP A 1 484 ? 10.894 5.344 -4.868 1.00 70.69 484 ASP A O 1
ATOM 3537 N N . ASN A 1 485 ? 12.206 3.558 -5.209 1.00 74.06 485 ASN A N 1
ATOM 3538 C CA . ASN A 1 485 ? 11.841 2.854 -3.984 1.00 74.06 485 ASN A CA 1
ATOM 3539 C C . ASN A 1 485 ? 12.070 3.700 -2.718 1.00 74.06 485 ASN A C 1
ATOM 3541 O O . ASN A 1 485 ? 11.235 3.716 -1.815 1.00 74.06 485 ASN A O 1
ATOM 3545 N N . MET A 1 486 ? 13.183 4.443 -2.664 1.00 70.94 486 MET A N 1
ATOM 3546 C CA . MET A 1 486 ? 13.506 5.371 -1.573 1.00 70.94 486 MET A CA 1
ATOM 3547 C C . MET A 1 486 ? 12.608 6.613 -1.517 1.00 70.94 486 MET A C 1
ATOM 3549 O O . MET A 1 486 ? 12.484 7.198 -0.445 1.00 70.94 486 MET A O 1
ATOM 3553 N N . GLN A 1 487 ? 11.995 7.034 -2.624 1.00 79.06 487 GLN A N 1
ATOM 3554 C CA . GLN A 1 487 ? 10.976 8.086 -2.619 1.00 79.06 487 GLN A CA 1
ATOM 3555 C C . GLN A 1 487 ? 9.586 7.512 -2.299 1.00 79.06 487 GLN A C 1
ATOM 3557 O O . GLN A 1 487 ? 8.809 8.135 -1.572 1.00 79.06 487 GLN A O 1
ATOM 3562 N N . ALA A 1 488 ? 9.301 6.313 -2.806 1.00 85.81 488 ALA A N 1
ATOM 3563 C CA . ALA A 1 488 ? 8.047 5.594 -2.661 1.00 85.81 488 ALA A CA 1
ATOM 3564 C C . ALA A 1 488 ? 7.796 5.056 -1.245 1.00 85.81 488 ALA A C 1
ATOM 3566 O O . ALA A 1 488 ? 6.637 4.841 -0.916 1.00 85.81 488 ALA A O 1
ATOM 3567 N N . HIS A 1 489 ? 8.823 4.865 -0.406 1.00 88.75 489 HIS A N 1
ATOM 3568 C CA . HIS A 1 489 ? 8.682 4.265 0.929 1.00 88.75 489 HIS A CA 1
ATOM 3569 C C . HIS A 1 489 ? 9.415 5.034 2.034 1.00 88.75 489 HIS A C 1
ATOM 3571 O O . HIS A 1 489 ? 10.558 5.458 1.869 1.00 88.75 489 HIS A O 1
ATOM 3577 N N . GLY A 1 490 ? 8.768 5.180 3.191 1.00 85.25 490 GLY A N 1
ATOM 3578 C CA . GLY A 1 490 ? 9.286 5.859 4.379 1.00 85.25 490 GLY A CA 1
ATOM 3579 C C . GLY A 1 490 ? 9.302 7.388 4.284 1.00 85.25 490 GLY A C 1
ATOM 3580 O O . GLY A 1 490 ? 9.938 8.042 5.112 1.00 85.25 490 GLY A O 1
ATOM 3581 N N . THR A 1 491 ? 8.630 7.982 3.289 1.00 85.62 491 THR A N 1
ATOM 3582 C CA . THR A 1 491 ? 8.666 9.432 3.022 1.00 85.62 491 THR A CA 1
ATOM 3583 C C . THR A 1 491 ? 7.275 10.039 2.803 1.00 85.62 491 THR A C 1
ATOM 3585 O O . THR A 1 491 ? 6.284 9.347 2.570 1.00 85.62 491 THR A O 1
ATOM 3588 N N . CYS A 1 492 ? 7.202 11.374 2.798 1.00 87.38 492 CYS A N 1
ATOM 3589 C CA . CYS A 1 492 ? 6.016 12.134 2.390 1.00 87.38 492 CYS A CA 1
ATOM 3590 C C . CYS A 1 492 ? 5.530 11.817 0.958 1.00 87.38 492 CYS A C 1
ATOM 3592 O O . CYS A 1 492 ? 4.365 12.078 0.645 1.00 87.38 492 CYS A O 1
ATOM 3594 N N . GLY A 1 493 ? 6.386 11.238 0.107 1.00 89.19 493 GLY A N 1
ATOM 3595 C CA . GLY A 1 493 ? 6.057 10.851 -1.261 1.00 89.19 493 GLY A CA 1
ATOM 3596 C C . GLY A 1 493 ? 5.179 9.601 -1.389 1.00 89.19 493 GLY A C 1
ATOM 3597 O O . GLY A 1 493 ? 4.432 9.513 -2.366 1.00 89.19 493 GLY A O 1
ATOM 3598 N N . PHE A 1 494 ? 5.200 8.697 -0.394 1.00 93.25 494 PHE A N 1
ATOM 3599 C CA . PHE A 1 494 ? 4.622 7.339 -0.433 1.00 93.25 494 PHE A CA 1
ATOM 3600 C C . PHE A 1 494 ? 3.288 7.230 -1.181 1.00 93.25 494 PHE A C 1
ATOM 3602 O O . PHE A 1 494 ? 3.179 6.529 -2.186 1.00 93.25 494 PHE A O 1
ATOM 3609 N N . MET A 1 495 ? 2.277 7.970 -0.727 1.00 95.19 495 MET A N 1
ATOM 3610 C CA . MET A 1 495 ? 0.919 7.870 -1.263 1.00 95.19 495 MET A CA 1
ATOM 3611 C C . MET A 1 495 ? 0.801 8.353 -2.716 1.00 95.19 495 MET A C 1
ATOM 3613 O O . MET A 1 495 ? 0.013 7.833 -3.503 1.00 95.19 495 MET A O 1
ATOM 3617 N N . TYR A 1 496 ? 1.569 9.378 -3.076 1.00 94.75 496 TYR A N 1
ATOM 3618 C CA . TYR A 1 496 ? 1.411 10.096 -4.339 1.00 94.75 496 TYR A CA 1
ATOM 3619 C C . TYR A 1 496 ? 2.252 9.471 -5.451 1.00 94.75 496 TYR A C 1
ATOM 3621 O O . TYR A 1 496 ? 1.783 9.401 -6.587 1.00 94.75 496 TYR A O 1
ATOM 3629 N N . TRP A 1 497 ? 3.427 8.935 -5.101 1.00 95.81 497 TRP A N 1
ATOM 3630 C CA . TRP A 1 497 ? 4.225 8.074 -5.975 1.00 95.81 497 TRP A CA 1
ATOM 3631 C C . TRP A 1 497 ? 3.400 6.849 -6.390 1.00 95.81 497 TRP A C 1
ATOM 3633 O O . TRP A 1 497 ? 3.166 6.631 -7.579 1.00 95.81 497 TRP A O 1
ATOM 3643 N N . HIS A 1 498 ? 2.821 6.131 -5.418 1.00 98.25 498 HIS A N 1
ATOM 3644 C CA . HIS A 1 498 ? 1.973 4.969 -5.695 1.00 98.25 498 HIS A CA 1
ATOM 3645 C C . HIS A 1 498 ? 0.696 5.326 -6.470 1.00 98.25 498 HIS A C 1
ATOM 3647 O O . HIS A 1 498 ? 0.314 4.593 -7.382 1.00 98.25 498 HIS A O 1
ATOM 3653 N N . ARG A 1 499 ? 0.064 6.478 -6.202 1.00 98.19 499 ARG A N 1
ATOM 3654 C CA . ARG A 1 499 ? -1.072 6.957 -7.008 1.00 98.19 499 ARG A CA 1
ATOM 3655 C C . ARG A 1 499 ? -0.682 7.196 -8.471 1.00 98.19 499 ARG A C 1
ATOM 3657 O O . ARG A 1 499 ? -1.404 6.743 -9.358 1.00 98.19 499 ARG A O 1
ATOM 3664 N N . GLN A 1 500 ? 0.449 7.852 -8.743 1.00 97.44 500 GLN A N 1
ATOM 3665 C CA . GLN A 1 500 ? 0.942 8.050 -10.112 1.00 97.44 500 GLN A CA 1
ATOM 3666 C C . GLN A 1 500 ? 1.274 6.709 -10.792 1.00 97.44 500 GLN A C 1
ATOM 3668 O O . GLN A 1 500 ? 0.866 6.487 -11.933 1.00 97.44 500 GLN A O 1
ATOM 3673 N N . TYR A 1 501 ? 1.928 5.793 -10.073 1.00 98.25 501 TYR A N 1
ATOM 3674 C CA . TYR A 1 501 ? 2.290 4.454 -10.545 1.00 98.25 501 TYR A CA 1
ATOM 3675 C C . TYR A 1 501 ? 1.056 3.624 -10.940 1.00 98.25 501 TYR A C 1
ATOM 3677 O O . TYR A 1 501 ? 0.989 3.098 -12.053 1.00 98.25 501 TYR A O 1
ATOM 3685 N N . LEU A 1 502 ? 0.024 3.590 -10.085 1.00 98.69 502 LEU A N 1
ATOM 3686 C CA . LEU A 1 502 ? -1.261 2.938 -10.371 1.00 98.69 502 LEU A CA 1
ATOM 3687 C C . LEU A 1 502 ? -1.945 3.520 -11.616 1.00 98.69 502 LEU A C 1
ATOM 3689 O O . LEU A 1 502 ? -2.519 2.775 -12.406 1.00 98.69 502 LEU A O 1
ATOM 3693 N N . ILE A 1 503 ? -1.906 4.842 -11.812 1.00 98.19 503 ILE A N 1
ATOM 3694 C CA . ILE A 1 503 ? -2.496 5.488 -12.996 1.00 98.19 503 ILE A CA 1
ATOM 3695 C C . ILE A 1 503 ? -1.718 5.117 -14.264 1.00 98.19 503 ILE A C 1
ATOM 3697 O O . ILE A 1 503 ? -2.338 4.784 -15.273 1.00 98.19 503 ILE A O 1
ATOM 3701 N N . GLY A 1 504 ? -0.382 5.129 -14.214 1.00 97.56 504 GLY A N 1
ATOM 3702 C CA . GLY A 1 504 ? 0.468 4.689 -15.321 1.00 97.56 504 GLY A CA 1
ATOM 3703 C C . GLY A 1 504 ? 0.200 3.232 -15.706 1.00 97.56 504 GLY A C 1
ATOM 3704 O O . GLY A 1 504 ? 0.004 2.933 -16.882 1.00 97.56 504 GLY A O 1
ATOM 3705 N N . PHE A 1 505 ? 0.098 2.336 -14.720 1.00 98.69 505 PHE A N 1
ATOM 3706 C CA . PHE A 1 505 ? -0.190 0.919 -14.952 1.00 98.69 505 PHE A CA 1
ATOM 3707 C C . PHE A 1 505 ? -1.594 0.710 -15.537 1.00 98.69 505 PHE A C 1
ATOM 3709 O O . PHE A 1 505 ? -1.768 -0.021 -16.510 1.00 98.69 505 PHE A O 1
ATOM 3716 N N . GLU A 1 506 ? -2.601 1.415 -15.015 1.00 98.50 506 GLU A N 1
ATOM 3717 C CA . GLU A 1 506 ? -3.965 1.387 -15.549 1.00 98.50 506 GLU A CA 1
ATOM 3718 C C . GLU A 1 506 ? -4.025 1.921 -16.994 1.00 98.50 506 GLU A C 1
ATOM 3720 O O . GLU A 1 506 ? -4.704 1.344 -17.844 1.00 98.50 506 GLU A O 1
ATOM 3725 N N . ASN A 1 507 ? -3.275 2.983 -17.306 1.00 96.69 507 ASN A N 1
ATOM 3726 C CA . ASN A 1 507 ? -3.144 3.524 -18.661 1.00 96.69 507 ASN A CA 1
ATOM 3727 C C . ASN A 1 507 ? -2.442 2.546 -19.613 1.00 96.69 507 ASN A C 1
ATOM 3729 O O . ASN A 1 507 ? -2.872 2.410 -20.759 1.00 96.69 507 ASN A O 1
ATOM 3733 N N . MET A 1 508 ? -1.414 1.838 -19.135 1.00 97.25 508 MET A N 1
ATOM 3734 C CA . MET A 1 508 ? -0.749 0.768 -19.876 1.00 97.25 508 MET A CA 1
ATOM 3735 C C . MET A 1 508 ? -1.747 -0.344 -20.217 1.00 97.25 508 MET A C 1
ATOM 3737 O O . MET A 1 508 ? -1.964 -0.586 -21.404 1.00 97.25 508 MET A O 1
ATOM 3741 N N . LEU A 1 509 ? -2.459 -0.919 -19.235 1.00 98.06 509 LEU A N 1
ATOM 3742 C CA . LEU A 1 509 ? -3.459 -1.975 -19.476 1.00 98.06 509 LEU A CA 1
ATOM 3743 C C . LEU A 1 509 ? -4.537 -1.545 -20.488 1.00 98.06 509 LEU A C 1
ATOM 3745 O O . LEU A 1 509 ? -4.833 -2.278 -21.434 1.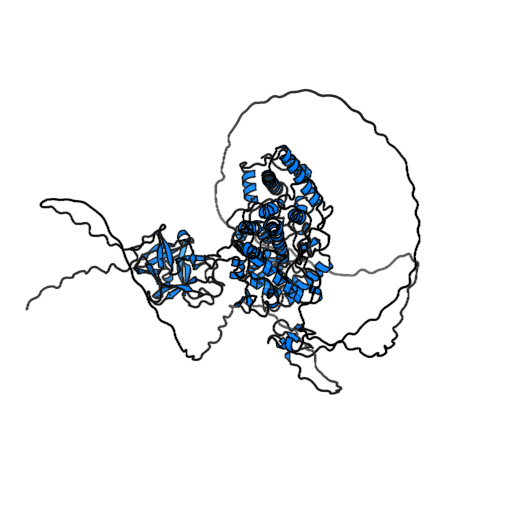00 98.06 509 LEU A O 1
ATOM 3749 N N . ARG A 1 510 ? -5.079 -0.327 -20.337 1.00 95.44 510 ARG A N 1
ATOM 3750 C CA . ARG A 1 510 ? -6.104 0.247 -21.234 1.00 95.44 510 ARG A CA 1
ATOM 3751 C C . ARG A 1 510 ? -5.603 0.490 -22.663 1.00 95.44 510 ARG A C 1
ATOM 3753 O O . ARG A 1 510 ? -6.421 0.641 -23.570 1.00 95.44 510 ARG A O 1
ATOM 3760 N N . SER A 1 511 ? -4.288 0.542 -22.879 1.00 93.19 511 SER A N 1
ATOM 3761 C CA . SER A 1 511 ? -3.684 0.775 -24.198 1.00 93.19 511 SER A CA 1
ATOM 3762 C C . SER A 1 511 ? -3.476 -0.493 -25.033 1.00 93.19 511 SER A C 1
ATOM 3764 O O . SER A 1 511 ? -3.411 -0.394 -26.256 1.00 93.19 511 SER A O 1
ATOM 3766 N N . LEU A 1 512 ? -3.397 -1.676 -24.407 1.00 91.50 512 LEU A N 1
ATOM 3767 C CA . LEU A 1 512 ? -2.955 -2.901 -25.092 1.00 91.50 512 LEU A CA 1
ATOM 3768 C C . LEU A 1 512 ? -3.959 -3.378 -26.156 1.00 91.50 512 LEU A C 1
ATOM 3770 O O . LEU A 1 512 ? -3.547 -3.867 -27.206 1.00 91.50 512 LEU A O 1
ATOM 3774 N N . LYS A 1 513 ? -5.271 -3.258 -25.895 1.00 90.81 513 LYS A N 1
ATOM 3775 C CA . LYS A 1 513 ? -6.345 -3.739 -26.785 1.00 90.81 513 LYS A CA 1
ATOM 3776 C C . LYS A 1 513 ? -7.655 -2.937 -26.661 1.00 90.81 513 LYS A C 1
ATOM 3778 O O . LYS A 1 513 ? -7.920 -2.396 -25.586 1.00 90.81 513 LYS A O 1
ATOM 3783 N N . PRO A 1 514 ? -8.524 -2.921 -27.697 1.00 90.00 514 PRO A N 1
ATOM 3784 C CA . PRO A 1 514 ? -9.826 -2.248 -27.650 1.00 90.00 514 PRO A CA 1
ATOM 3785 C C . PRO A 1 514 ? -10.742 -2.715 -26.509 1.00 90.00 514 PRO A C 1
ATOM 3787 O O . PRO A 1 514 ? -11.391 -1.888 -25.874 1.00 90.00 514 PRO A O 1
ATOM 3790 N N . GLU A 1 515 ? -10.788 -4.019 -26.221 1.00 92.50 515 GLU A N 1
ATOM 3791 C CA . GLU A 1 515 ? -11.595 -4.589 -25.134 1.00 92.50 515 GLU A CA 1
ATOM 3792 C C . GLU A 1 515 ? -11.134 -4.137 -23.737 1.00 92.50 515 GLU A C 1
ATOM 3794 O O . GLU A 1 515 ? -11.938 -4.072 -22.809 1.00 92.50 515 GLU A O 1
ATOM 3799 N N . PHE A 1 516 ? -9.862 -3.755 -23.591 1.00 95.50 516 PHE A N 1
ATOM 3800 C CA . PHE A 1 516 ? -9.279 -3.316 -22.323 1.00 95.50 516 PHE A CA 1
ATOM 3801 C C . PHE A 1 516 ? -9.433 -1.810 -22.076 1.00 95.50 516 PHE A C 1
ATOM 3803 O O . PHE A 1 516 ? -9.179 -1.341 -20.969 1.00 95.50 516 PHE A O 1
ATOM 3810 N N . ALA A 1 517 ? -9.894 -1.044 -23.070 1.00 91.25 517 ALA A N 1
ATOM 3811 C CA . ALA A 1 517 ? -9.961 0.419 -23.043 1.00 91.25 517 ALA A CA 1
ATOM 3812 C C . ALA A 1 517 ? -10.669 1.009 -21.810 1.00 91.25 517 ALA A C 1
ATOM 3814 O O . ALA A 1 517 ? -10.352 2.122 -21.388 1.00 91.25 517 ALA A O 1
ATOM 3815 N N . CYS A 1 518 ? -11.638 0.280 -21.243 1.00 92.69 518 CYS A N 1
ATOM 3816 C CA . CYS A 1 518 ? -12.407 0.687 -20.067 1.00 92.69 518 CYS A CA 1
ATOM 3817 C C . CYS A 1 518 ? -11.924 0.097 -18.729 1.00 92.69 518 CYS A C 1
ATOM 3819 O O . CYS A 1 518 ? -12.499 0.459 -17.705 1.00 92.69 518 CYS A O 1
ATOM 3821 N N . ILE A 1 519 ? -10.889 -0.754 -18.701 1.00 95.56 519 ILE A N 1
ATOM 3822 C CA . ILE A 1 519 ? -10.374 -1.364 -17.461 1.00 95.56 519 ILE A CA 1
ATOM 3823 C C . ILE A 1 519 ? -9.976 -0.295 -16.443 1.00 95.56 519 ILE A C 1
ATOM 3825 O O . ILE A 1 519 ? -9.378 0.724 -16.785 1.00 95.56 519 ILE A O 1
ATOM 3829 N N . THR A 1 520 ? -10.250 -0.571 -15.176 1.00 97.12 520 THR A N 1
ATOM 3830 C CA . THR A 1 520 ? -9.671 0.129 -14.029 1.00 97.12 520 THR A CA 1
ATOM 3831 C C . THR A 1 520 ? -9.147 -0.887 -13.030 1.00 97.12 520 THR A C 1
ATOM 3833 O O . THR A 1 520 ? -9.680 -1.995 -12.960 1.00 97.12 520 THR A O 1
ATOM 3836 N N . ILE A 1 521 ? -8.139 -0.520 -12.242 1.00 98.62 521 ILE A N 1
ATOM 3837 C CA . ILE A 1 521 ? -7.580 -1.425 -11.229 1.00 98.62 521 ILE A CA 1
ATOM 3838 C C . ILE A 1 521 ? -8.648 -1.690 -10.143 1.00 98.62 521 ILE A C 1
ATOM 3840 O O . ILE A 1 521 ? -9.184 -0.730 -9.582 1.00 98.62 521 ILE A O 1
ATOM 3844 N N . PRO A 1 522 ? -9.015 -2.951 -9.848 1.00 98.62 522 PRO A N 1
ATOM 3845 C CA . PRO A 1 522 ? -9.883 -3.270 -8.719 1.00 98.62 522 PRO A CA 1
ATOM 3846 C C . PRO A 1 522 ? -9.109 -3.169 -7.405 1.00 98.62 522 PRO A C 1
ATOM 3848 O O . PRO A 1 522 ? -7.900 -3.369 -7.382 1.00 98.62 522 PRO A O 1
ATOM 3851 N N . TYR A 1 523 ? -9.797 -2.914 -6.295 1.00 98.75 523 TYR A N 1
ATOM 3852 C CA . TYR A 1 523 ? -9.176 -2.864 -4.975 1.00 98.75 523 TYR A CA 1
ATOM 3853 C C . TYR A 1 523 ? -9.451 -4.135 -4.152 1.00 98.75 523 TYR A C 1
ATOM 3855 O O . TYR A 1 523 ? -10.530 -4.738 -4.219 1.00 98.75 523 TYR A O 1
ATOM 3863 N N . PHE A 1 524 ? -8.458 -4.551 -3.365 1.00 98.50 524 PHE A N 1
ATOM 3864 C CA . PHE A 1 524 ? -8.573 -5.637 -2.394 1.00 98.50 524 PHE A CA 1
ATOM 3865 C C . PHE A 1 524 ? -9.205 -5.080 -1.113 1.00 98.50 524 PHE A C 1
ATOM 3867 O O . PHE A 1 524 ? -8.532 -4.444 -0.309 1.00 98.50 524 PHE A O 1
ATOM 3874 N N . ASP A 1 525 ? -10.506 -5.308 -0.914 1.00 97.06 525 ASP A N 1
ATOM 3875 C CA . ASP A 1 525 ? -11.249 -4.835 0.264 1.00 97.06 525 ASP A CA 1
ATOM 3876 C C . ASP A 1 525 ? -10.952 -5.675 1.523 1.00 97.06 525 ASP A C 1
ATOM 3878 O O . ASP A 1 525 ? -11.840 -6.268 2.141 1.00 97.06 525 ASP A O 1
ATOM 3882 N N . TYR A 1 526 ? -9.680 -5.710 1.933 1.00 97.50 526 TYR A N 1
ATOM 3883 C CA . TYR A 1 526 ? -9.244 -6.421 3.133 1.00 97.50 526 TYR A CA 1
ATOM 3884 C C . TYR A 1 526 ? -9.934 -5.915 4.408 1.00 97.50 526 TYR A C 1
ATOM 3886 O O . TYR A 1 526 ? -9.948 -6.633 5.397 1.00 97.50 526 TYR A O 1
ATOM 3894 N N . VAL A 1 527 ? -10.556 -4.729 4.409 1.00 96.19 527 VAL A N 1
ATOM 3895 C CA . VAL A 1 527 ? -11.285 -4.189 5.570 1.00 96.19 527 VAL A CA 1
ATOM 3896 C C . VAL A 1 527 ? -12.667 -4.828 5.708 1.00 96.19 527 VAL A C 1
ATOM 3898 O O . VAL A 1 527 ? -13.024 -5.274 6.800 1.00 96.19 527 VAL A O 1
ATOM 3901 N N . ASN A 1 528 ? -13.452 -4.924 4.630 1.00 94.06 528 ASN A N 1
ATOM 3902 C CA . ASN A 1 528 ? -14.702 -5.685 4.669 1.00 94.06 528 ASN A CA 1
ATOM 3903 C C . ASN A 1 528 ? -14.424 -7.195 4.784 1.00 94.06 528 ASN A C 1
ATOM 3905 O O . ASN A 1 528 ? -15.092 -7.867 5.575 1.00 94.06 528 ASN A O 1
ATOM 3909 N N . ASP A 1 529 ? -13.407 -7.724 4.097 1.00 96.56 529 ASP A N 1
ATOM 3910 C CA . ASP A 1 529 ? -13.050 -9.146 4.167 1.00 96.56 529 ASP A CA 1
ATOM 3911 C C . ASP A 1 529 ? -12.570 -9.549 5.574 1.00 96.56 529 ASP A C 1
ATOM 3913 O O . ASP A 1 529 ? -13.001 -10.577 6.103 1.00 96.56 529 ASP A O 1
ATOM 3917 N N . ASN A 1 530 ? -11.816 -8.684 6.260 1.00 97.19 530 ASN A N 1
ATOM 3918 C CA . ASN A 1 530 ? -11.459 -8.864 7.666 1.00 97.19 530 ASN A CA 1
ATOM 3919 C C . ASN A 1 530 ? -12.684 -8.949 8.593 1.00 97.19 530 ASN A C 1
ATOM 3921 O O . ASN A 1 530 ? -12.674 -9.699 9.568 1.00 97.19 530 ASN A O 1
ATOM 3925 N N . THR A 1 531 ? -13.787 -8.254 8.297 1.00 94.50 531 THR A N 1
ATOM 3926 C CA . THR A 1 531 ? -14.994 -8.385 9.135 1.00 94.50 531 THR A CA 1
ATOM 3927 C C . THR A 1 531 ? -15.682 -9.737 8.976 1.00 94.50 531 THR A C 1
ATOM 3929 O O . THR A 1 531 ? -16.322 -10.185 9.926 1.00 94.50 531 THR A O 1
ATOM 3932 N N . LYS A 1 532 ? -15.513 -10.435 7.841 1.00 95.25 532 LYS A N 1
ATOM 3933 C CA . LYS A 1 532 ? -15.935 -11.841 7.695 1.00 95.25 532 LYS A CA 1
ATOM 3934 C C . LYS A 1 532 ? -15.141 -12.734 8.651 1.00 95.25 532 LYS A C 1
ATOM 3936 O O . LYS A 1 532 ? -15.737 -13.579 9.321 1.00 95.25 532 LYS A O 1
ATOM 3941 N N . TYR A 1 533 ? -13.831 -12.491 8.758 1.00 96.62 533 TYR A N 1
ATOM 3942 C CA . TYR A 1 533 ? -12.933 -13.186 9.681 1.00 96.62 533 TYR A CA 1
ATOM 3943 C C . TYR A 1 533 ? -13.310 -12.913 11.144 1.00 96.62 533 TYR A C 1
ATOM 3945 O O . TYR A 1 533 ? -13.622 -13.841 11.889 1.00 96.62 533 TYR A O 1
ATOM 3953 N N . MET A 1 534 ? -13.437 -11.638 11.534 1.00 95.00 534 MET A N 1
ATOM 3954 C CA . MET A 1 534 ? -13.882 -11.256 12.881 1.00 95.00 534 MET A CA 1
ATOM 3955 C C . MET A 1 534 ? -15.278 -11.805 13.224 1.00 95.00 534 MET A C 1
ATOM 3957 O O . MET A 1 534 ? -15.528 -12.180 14.367 1.00 95.00 534 MET A O 1
ATOM 3961 N N . ALA A 1 535 ? -16.184 -11.906 12.247 1.00 93.62 535 ALA A N 1
ATOM 3962 C CA . ALA A 1 535 ? -17.507 -12.508 12.413 1.00 93.62 535 ALA A CA 1
ATOM 3963 C C . ALA A 1 535 ? -17.497 -14.048 12.511 1.00 93.62 535 ALA A C 1
ATOM 3965 O O . ALA A 1 535 ? -18.554 -14.621 12.803 1.00 93.62 535 ALA A O 1
ATOM 3966 N N . ARG A 1 536 ? -16.350 -14.703 12.261 1.00 92.62 536 ARG A N 1
ATOM 3967 C CA . ARG A 1 536 ? -16.177 -16.158 12.081 1.00 92.62 536 ARG A CA 1
ATOM 3968 C C . ARG A 1 536 ? -17.074 -16.732 10.974 1.00 92.62 536 ARG A C 1
ATOM 3970 O O . ARG A 1 536 ? -17.731 -17.753 11.143 1.00 92.62 536 ARG A O 1
ATOM 3977 N N . SER A 1 537 ? -17.141 -16.025 9.844 1.00 92.88 537 SER A N 1
ATOM 3978 C CA . SER A 1 537 ? -17.836 -16.458 8.613 1.00 92.88 537 SER A CA 1
ATOM 3979 C C . SER A 1 537 ? -16.906 -17.153 7.600 1.00 92.88 537 SER A C 1
ATOM 3981 O O . SER A 1 537 ? -17.370 -17.632 6.571 1.00 92.88 537 SER A O 1
ATOM 3983 N N . CYS A 1 538 ? -15.608 -17.171 7.894 1.00 95.25 538 CYS A N 1
ATOM 3984 C CA . CYS A 1 538 ? -14.485 -17.765 7.164 1.00 95.25 538 CYS A CA 1
ATOM 3985 C C . CYS A 1 538 ? -13.324 -17.924 8.172 1.00 95.25 538 CYS A C 1
ATOM 3987 O O . CYS A 1 538 ? -13.404 -17.353 9.267 1.00 95.25 538 CYS A O 1
ATOM 3989 N N . ASN A 1 539 ? -12.280 -18.695 7.845 1.00 94.06 539 ASN A N 1
ATOM 3990 C CA . ASN A 1 539 ? -11.252 -19.090 8.828 1.00 94.06 539 ASN A CA 1
ATOM 3991 C C . ASN A 1 539 ? -9.874 -18.459 8.588 1.00 94.06 539 ASN A C 1
ATOM 3993 O O . ASN A 1 539 ? -9.075 -18.399 9.514 1.00 94.06 539 ASN A O 1
ATOM 3997 N N . ASP A 1 540 ? -9.600 -18.024 7.364 1.00 96.62 540 ASP A N 1
ATOM 3998 C CA . ASP A 1 540 ? -8.269 -17.736 6.821 1.00 96.62 540 ASP A CA 1
ATOM 3999 C C . ASP A 1 540 ? -8.405 -16.700 5.689 1.00 96.62 540 ASP A C 1
ATOM 4001 O O . ASP A 1 540 ? -9.512 -16.437 5.202 1.00 96.62 540 ASP A O 1
ATOM 4005 N N . MET A 1 541 ? -7.307 -16.068 5.267 1.00 96.81 541 MET A N 1
ATOM 4006 C CA . MET A 1 541 ? -7.386 -15.000 4.262 1.00 96.81 541 MET A CA 1
ATOM 4007 C C . MET A 1 541 ? -7.956 -15.488 2.925 1.00 96.81 541 MET A C 1
ATOM 4009 O O . MET A 1 541 ? -8.750 -14.761 2.323 1.00 96.81 541 MET A O 1
ATOM 4013 N N . ALA A 1 542 ? -7.624 -16.706 2.492 1.00 96.81 542 ALA A N 1
ATOM 4014 C CA . ALA A 1 542 ? -8.114 -17.305 1.251 1.00 96.81 542 ALA A CA 1
ATOM 4015 C C . ALA A 1 542 ? -9.642 -17.511 1.231 1.00 96.81 542 ALA A C 1
ATOM 4017 O O . ALA A 1 542 ? -10.299 -17.179 0.243 1.00 96.81 542 ALA A O 1
ATOM 4018 N N . SER A 1 543 ? -10.222 -18.029 2.316 1.00 97.25 543 SER A N 1
ATOM 4019 C CA . SER A 1 543 ? -11.665 -18.271 2.456 1.00 97.25 543 SER A CA 1
ATOM 4020 C C . SER A 1 543 ? -12.463 -17.001 2.753 1.00 97.25 543 SER A C 1
ATOM 4022 O O . SER A 1 543 ? -13.663 -16.946 2.476 1.00 97.25 543 SER A O 1
ATOM 4024 N N . CYS A 1 544 ? -11.819 -15.958 3.281 1.00 97.25 544 CYS A N 1
ATOM 4025 C CA . CYS A 1 544 ? -12.442 -14.650 3.461 1.00 97.25 544 CYS A CA 1
ATOM 4026 C C . CYS A 1 544 ? -12.400 -13.773 2.198 1.00 97.25 544 CYS A C 1
ATOM 4028 O O . CYS A 1 544 ? -13.353 -13.022 1.968 1.00 97.25 544 CYS A O 1
ATOM 4030 N N . SER A 1 545 ? -11.341 -13.867 1.386 1.00 97.62 545 SER A N 1
ATOM 4031 C CA . SER A 1 545 ? -10.992 -12.882 0.348 1.00 97.62 545 SER A CA 1
ATOM 4032 C C . SER A 1 545 ? -10.968 -13.516 -1.053 1.00 97.62 545 SER A C 1
ATOM 4034 O O . SER A 1 545 ? -9.940 -14.067 -1.453 1.00 97.62 545 SER A O 1
ATOM 4036 N N . PRO A 1 546 ? -12.058 -13.439 -1.846 1.00 96.31 546 PRO A N 1
ATOM 4037 C CA . PRO A 1 546 ? -12.163 -14.169 -3.116 1.00 96.31 546 PRO A CA 1
ATOM 4038 C C . PRO A 1 546 ? -11.051 -13.855 -4.124 1.00 96.31 546 PRO A C 1
ATOM 4040 O O . PRO A 1 546 ? -10.620 -14.743 -4.851 1.00 96.31 546 PRO A O 1
ATOM 4043 N N . ILE A 1 547 ? -10.519 -12.625 -4.117 1.00 98.44 547 ILE A N 1
ATOM 4044 C CA . ILE A 1 547 ? -9.405 -12.209 -4.984 1.00 98.44 547 ILE A CA 1
ATOM 4045 C C . ILE A 1 547 ? -8.189 -13.145 -4.892 1.00 98.44 547 ILE A C 1
ATOM 4047 O O . ILE A 1 547 ? -7.575 -13.446 -5.912 1.00 98.44 547 ILE A O 1
ATOM 4051 N N . LEU A 1 548 ? -7.896 -13.680 -3.703 1.00 98.12 548 LEU A N 1
ATOM 4052 C CA . LEU A 1 548 ? -6.753 -14.563 -3.451 1.00 98.12 548 LEU A CA 1
ATOM 4053 C C . LEU A 1 548 ? -6.907 -15.958 -4.091 1.00 98.12 548 LEU A C 1
ATOM 4055 O O . LEU A 1 548 ? -5.921 -16.675 -4.221 1.00 98.12 548 LEU A O 1
ATOM 4059 N N . ASN A 1 549 ? -8.122 -16.326 -4.512 1.00 96.62 549 ASN A N 1
ATOM 4060 C CA . ASN A 1 549 ? -8.450 -17.567 -5.227 1.00 96.62 549 ASN A CA 1
ATOM 4061 C C . ASN A 1 549 ? -8.952 -17.335 -6.665 1.00 96.62 549 ASN A C 1
ATOM 4063 O O . ASN A 1 549 ? -9.323 -18.284 -7.354 1.00 96.62 549 ASN A O 1
ATOM 4067 N N . GLU A 1 550 ? -9.022 -16.078 -7.110 1.00 97.81 550 GLU A N 1
ATOM 4068 C CA . GLU A 1 550 ? -9.563 -15.711 -8.421 1.00 97.81 550 GLU A CA 1
ATOM 4069 C C . GLU A 1 550 ? -8.553 -14.953 -9.296 1.00 97.81 550 GLU A C 1
ATOM 4071 O O . GLU A 1 550 ? -8.696 -14.973 -10.520 1.00 97.81 550 GLU A O 1
ATOM 4076 N N . LEU A 1 551 ? -7.533 -14.320 -8.701 1.00 97.69 551 LEU A N 1
ATOM 4077 C CA . LEU A 1 551 ? -6.377 -13.697 -9.357 1.00 97.69 551 LEU A CA 1
ATOM 4078 C C . LEU A 1 551 ? -5.137 -14.585 -9.129 1.00 97.69 551 LEU A C 1
ATOM 4080 O O . LEU A 1 551 ? -4.243 -14.260 -8.346 1.00 97.69 551 LEU A O 1
ATOM 4084 N N . GLY A 1 552 ? -5.130 -15.756 -9.769 1.00 96.56 552 GLY A N 1
ATOM 4085 C CA . GLY A 1 552 ? -4.294 -16.904 -9.397 1.00 96.56 552 GLY A CA 1
ATOM 4086 C C . GLY A 1 552 ? -4.975 -17.787 -8.334 1.00 96.56 552 GLY A C 1
ATOM 4087 O O . GLY A 1 552 ? -6.201 -17.786 -8.250 1.00 96.56 552 GLY A O 1
ATOM 4088 N N . SER A 1 553 ? -4.204 -18.529 -7.533 1.00 95.81 553 SER A N 1
ATOM 4089 C CA . SER A 1 553 ? -4.690 -19.458 -6.497 1.00 95.81 553 SER A CA 1
ATOM 4090 C C . SER A 1 553 ? -4.067 -19.198 -5.118 1.00 95.81 553 SER A C 1
ATOM 4092 O O . SER A 1 553 ? -2.902 -18.805 -4.993 1.00 95.81 553 SER A O 1
ATOM 4094 N N . ALA A 1 554 ? -4.813 -19.503 -4.052 1.00 95.12 554 ALA A N 1
ATOM 4095 C CA . ALA A 1 554 ? -4.310 -19.469 -2.680 1.00 95.12 554 ALA A CA 1
ATOM 4096 C C . ALA A 1 554 ? -3.521 -20.724 -2.271 1.00 95.12 554 ALA A C 1
ATOM 4098 O O . ALA A 1 554 ? -2.787 -20.667 -1.285 1.00 95.12 554 ALA A O 1
ATOM 4099 N N . ALA A 1 555 ? -3.681 -21.832 -3.004 1.00 93.56 555 ALA A N 1
ATOM 4100 C CA . ALA A 1 555 ? -3.196 -23.157 -2.607 1.00 93.56 555 ALA A CA 1
ATOM 4101 C C . ALA A 1 555 ? -2.305 -23.847 -3.656 1.00 93.56 555 ALA A C 1
ATOM 4103 O O . ALA A 1 555 ? -1.413 -24.610 -3.288 1.00 93.56 555 ALA A O 1
ATOM 4104 N N . ASP A 1 556 ? -2.529 -23.599 -4.949 1.00 94.94 556 ASP A N 1
ATOM 4105 C CA . ASP A 1 556 ? -1.850 -24.326 -6.029 1.00 94.94 556 ASP A CA 1
ATOM 4106 C C . ASP A 1 556 ? -0.404 -23.857 -6.256 1.00 94.94 556 ASP A C 1
ATOM 4108 O O . ASP A 1 556 ? -0.008 -22.757 -5.865 1.00 94.94 556 ASP A O 1
ATOM 4112 N N . GLY A 1 557 ? 0.396 -24.699 -6.910 1.00 93.56 557 GLY A N 1
ATOM 4113 C CA . GLY A 1 557 ? 1.816 -24.450 -7.166 1.00 93.56 557 GLY A CA 1
ATOM 4114 C C . GLY A 1 557 ? 2.746 -25.343 -6.346 1.00 93.56 557 GLY A C 1
ATOM 4115 O O . GLY A 1 557 ? 2.316 -26.260 -5.647 1.00 93.56 557 GLY A O 1
ATOM 4116 N N . ALA A 1 558 ? 4.050 -25.093 -6.453 1.00 91.94 558 ALA A N 1
ATOM 4117 C CA . ALA A 1 558 ? 5.089 -25.867 -5.772 1.00 91.94 558 ALA A CA 1
ATOM 4118 C C . ALA A 1 558 ? 6.122 -24.943 -5.120 1.00 91.94 558 ALA A C 1
ATOM 4120 O O . ALA A 1 558 ? 6.379 -23.850 -5.622 1.00 91.94 558 ALA A O 1
ATOM 4121 N N . SER A 1 559 ? 6.727 -25.375 -4.011 1.00 94.25 559 SER A N 1
ATOM 4122 C CA . SER A 1 559 ? 7.808 -24.610 -3.379 1.00 94.25 559 SER A CA 1
ATOM 4123 C C . SER A 1 559 ? 9.064 -24.646 -4.252 1.00 94.25 559 SER A C 1
ATOM 4125 O O . SER A 1 559 ? 9.587 -25.725 -4.531 1.00 94.25 559 SER A O 1
ATOM 4127 N N . THR A 1 560 ? 9.535 -23.480 -4.689 1.00 91.38 560 THR A N 1
ATOM 4128 C CA . THR A 1 560 ? 10.774 -23.316 -5.463 1.00 91.38 560 THR A CA 1
ATOM 4129 C C . THR A 1 560 ? 11.403 -21.954 -5.182 1.00 91.38 560 THR A C 1
ATOM 4131 O O . THR A 1 560 ? 10.725 -21.022 -4.742 1.00 91.38 560 THR A O 1
ATOM 4134 N N . THR A 1 561 ? 12.704 -21.839 -5.437 1.00 89.19 561 THR A N 1
ATOM 4135 C CA . THR A 1 561 ? 13.407 -20.554 -5.517 1.00 89.19 561 THR A CA 1
ATOM 4136 C C . THR A 1 561 ? 13.186 -19.935 -6.899 1.00 89.19 561 THR A C 1
ATOM 4138 O O . THR A 1 561 ? 13.148 -20.656 -7.898 1.00 89.19 561 THR A O 1
ATOM 4141 N N . VAL A 1 562 ? 13.011 -18.614 -6.946 1.00 87.31 562 VAL A N 1
ATOM 4142 C CA . VAL A 1 562 ? 12.836 -17.805 -8.159 1.00 87.31 562 VAL A CA 1
ATOM 4143 C C . VAL A 1 562 ? 13.604 -16.500 -7.994 1.00 87.31 562 VAL A C 1
ATOM 4145 O O . VAL A 1 562 ? 13.386 -15.790 -7.015 1.00 87.31 562 VAL A O 1
ATOM 4148 N N . ASP A 1 563 ? 14.447 -16.162 -8.966 1.00 84.44 563 ASP A N 1
ATOM 4149 C CA . ASP A 1 563 ? 15.199 -14.907 -8.977 1.00 84.44 563 ASP A CA 1
ATOM 4150 C C . ASP A 1 563 ? 14.436 -13.841 -9.774 1.00 84.44 563 ASP A C 1
ATOM 4152 O O . ASP A 1 563 ? 14.329 -13.914 -11.003 1.00 84.44 563 ASP A O 1
ATOM 4156 N N . VAL A 1 564 ? 13.890 -12.852 -9.064 1.00 84.12 564 VAL A N 1
ATOM 4157 C CA . VAL A 1 564 ? 13.131 -11.725 -9.628 1.00 84.12 564 VAL A CA 1
ATOM 4158 C C . VAL A 1 564 ? 13.983 -10.467 -9.532 1.00 84.12 564 VAL A C 1
ATOM 4160 O O . VAL A 1 564 ? 14.240 -10.007 -8.424 1.00 84.12 564 VAL A O 1
ATOM 4163 N N . MET A 1 565 ? 14.426 -9.901 -10.661 1.00 74.50 565 MET A N 1
ATOM 4164 C CA . MET A 1 565 ? 15.253 -8.679 -10.685 1.00 74.50 565 MET A CA 1
ATOM 4165 C C . MET A 1 565 ? 16.470 -8.737 -9.731 1.00 74.50 565 MET A C 1
ATOM 4167 O O . MET A 1 565 ? 16.782 -7.765 -9.050 1.00 74.50 565 MET A O 1
ATOM 4171 N N . GLY A 1 566 ? 17.123 -9.902 -9.631 1.00 73.56 566 GLY A N 1
ATOM 4172 C CA . GLY A 1 566 ? 18.254 -10.152 -8.720 1.00 73.56 566 GLY A CA 1
ATOM 4173 C C . GLY A 1 566 ? 17.885 -10.600 -7.294 1.00 73.56 566 GLY A C 1
ATOM 4174 O O . GLY A 1 566 ? 18.761 -11.046 -6.558 1.00 73.56 566 GLY A O 1
ATOM 4175 N N . TYR A 1 567 ? 16.609 -10.558 -6.899 1.00 76.69 567 TYR A N 1
ATOM 4176 C CA . TYR A 1 567 ? 16.149 -11.006 -5.580 1.00 76.69 567 TYR A CA 1
ATOM 4177 C C . TYR A 1 567 ? 15.663 -12.463 -5.618 1.00 76.69 567 TYR A C 1
ATOM 4179 O O . TYR A 1 567 ? 14.612 -12.762 -6.189 1.00 76.69 567 TYR A O 1
ATOM 4187 N N . SER A 1 568 ? 16.401 -13.365 -4.965 1.00 83.25 568 SER A N 1
ATOM 4188 C CA . SER A 1 568 ? 16.037 -14.780 -4.813 1.00 83.25 568 SER A CA 1
ATOM 4189 C C . SER A 1 568 ? 14.921 -14.985 -3.783 1.00 83.25 568 SER A C 1
ATOM 4191 O O . SER A 1 568 ? 15.155 -14.907 -2.577 1.00 83.25 568 SER A O 1
ATOM 4193 N N . GLN A 1 569 ? 13.714 -15.326 -4.235 1.00 83.62 569 GLN A N 1
ATOM 4194 C CA . GLN A 1 569 ? 12.576 -15.639 -3.370 1.00 83.62 569 GLN A CA 1
ATOM 4195 C C . GLN A 1 569 ? 12.277 -17.142 -3.373 1.00 83.62 569 GLN A C 1
ATOM 4197 O O . GLN A 1 569 ? 12.003 -17.717 -4.422 1.00 83.62 569 GLN A O 1
ATOM 4202 N N . THR A 1 570 ? 12.262 -17.783 -2.198 1.00 89.25 570 THR A N 1
ATOM 4203 C CA . THR A 1 570 ? 11.817 -19.185 -2.057 1.00 89.25 570 THR A CA 1
ATOM 4204 C C . THR A 1 570 ? 10.398 -19.236 -1.493 1.00 89.25 570 THR A C 1
ATOM 4206 O O . THR A 1 570 ? 10.157 -18.791 -0.371 1.00 89.25 570 THR A O 1
ATOM 4209 N N . SER A 1 571 ? 9.433 -19.736 -2.272 1.00 93.19 571 SER A N 1
ATOM 4210 C CA . SER A 1 571 ? 8.023 -19.828 -1.854 1.00 93.19 571 SER A CA 1
ATOM 4211 C C . SER A 1 571 ? 7.178 -20.718 -2.770 1.00 93.19 571 SER A C 1
ATOM 4213 O O . SER A 1 571 ? 7.689 -21.265 -3.746 1.00 93.19 571 SER A O 1
ATOM 4215 N N . ARG A 1 572 ? 5.876 -20.859 -2.468 1.00 95.19 572 ARG A N 1
ATOM 4216 C CA . ARG A 1 572 ? 4.897 -21.529 -3.343 1.00 95.19 572 ARG A CA 1
ATOM 4217 C C . ARG A 1 572 ? 4.771 -20.729 -4.639 1.00 95.19 572 ARG A C 1
ATOM 4219 O O . ARG A 1 572 ? 4.165 -19.665 -4.652 1.00 95.19 572 ARG A O 1
ATOM 4226 N N . CYS A 1 573 ? 5.354 -21.222 -5.722 1.00 94.94 573 CYS A N 1
ATOM 4227 C CA . CYS A 1 573 ? 5.278 -20.571 -7.019 1.00 94.94 573 CYS A CA 1
ATOM 4228 C C . CYS A 1 573 ? 3.979 -20.987 -7.720 1.00 94.94 573 CYS A C 1
ATOM 4230 O O . CYS A 1 573 ? 3.819 -22.139 -8.130 1.00 94.94 573 CYS A O 1
ATOM 4232 N N . ASP A 1 574 ? 3.037 -20.049 -7.791 1.00 96.62 574 ASP A N 1
ATOM 4233 C CA . ASP A 1 574 ? 1.682 -20.221 -8.314 1.00 96.62 574 ASP A CA 1
ATOM 4234 C C . ASP A 1 574 ? 1.644 -19.941 -9.822 1.00 96.62 574 ASP A C 1
ATOM 4236 O O . ASP A 1 574 ? 1.923 -18.823 -10.259 1.00 96.62 574 ASP A O 1
ATOM 4240 N N . SER A 1 575 ? 1.320 -20.962 -10.618 1.00 95.69 575 SER A N 1
ATOM 4241 C CA . SER A 1 575 ? 1.175 -20.896 -12.081 1.00 95.69 575 SER A CA 1
ATOM 4242 C C . SER A 1 575 ? -0.281 -20.734 -12.539 1.00 95.69 575 SER A C 1
ATOM 4244 O O . SER A 1 575 ? -0.593 -20.901 -13.717 1.00 95.69 575 SER A O 1
ATOM 4246 N N . THR A 1 576 ? -1.207 -20.423 -11.631 1.00 97.25 576 THR A N 1
ATOM 4247 C CA . THR A 1 576 ? -2.629 -20.258 -11.959 1.00 97.25 576 THR A CA 1
ATOM 4248 C C . THR A 1 576 ? -2.859 -18.974 -12.759 1.00 97.25 576 THR A C 1
ATOM 4250 O O . THR A 1 576 ? -2.299 -17.927 -12.445 1.00 97.25 576 THR A O 1
ATOM 4253 N N . TYR A 1 577 ? -3.709 -19.023 -13.789 1.00 97.00 577 TYR A N 1
ATOM 4254 C CA . TYR A 1 577 ? -3.963 -17.889 -14.688 1.00 97.00 577 TYR A CA 1
ATOM 4255 C C . TYR A 1 577 ? -4.371 -16.600 -13.934 1.00 97.00 577 TYR A C 1
ATOM 4257 O O . TYR A 1 577 ? -5.319 -16.645 -13.139 1.00 97.00 577 TYR A O 1
ATOM 4265 N N . PRO A 1 578 ? -3.715 -15.440 -14.175 1.00 96.94 578 PRO A N 1
ATOM 4266 C CA . PRO A 1 578 ? -2.823 -15.121 -15.303 1.00 96.94 578 PRO A CA 1
ATOM 4267 C C . PRO A 1 578 ? -1.315 -15.347 -15.054 1.00 96.94 578 PRO A C 1
ATOM 4269 O O . PRO A 1 578 ? -0.494 -14.990 -15.894 1.00 96.94 578 PRO A O 1
ATOM 4272 N N . LEU A 1 579 ? -0.914 -15.916 -13.916 1.00 96.50 579 LEU A N 1
ATOM 4273 C CA . LEU A 1 579 ? 0.485 -15.941 -13.458 1.00 96.50 579 LEU A CA 1
ATOM 4274 C C . LEU A 1 579 ? 1.401 -16.854 -14.286 1.00 96.50 579 LEU A C 1
ATOM 4276 O O . LEU A 1 579 ? 2.618 -16.677 -14.279 1.00 96.50 579 LEU A O 1
ATOM 4280 N N . ASN A 1 580 ? 0.831 -17.775 -15.069 1.00 94.56 580 ASN A N 1
ATOM 4281 C CA . ASN A 1 580 ? 1.563 -18.570 -16.059 1.00 94.56 580 ASN A CA 1
ATOM 4282 C C . ASN A 1 580 ? 2.224 -17.735 -17.172 1.00 94.56 580 ASN A C 1
ATOM 4284 O O . ASN A 1 580 ? 3.029 -18.277 -17.925 1.00 94.56 580 ASN A O 1
ATOM 4288 N N . HIS A 1 581 ? 1.884 -16.449 -17.292 1.00 93.31 581 HIS A N 1
ATOM 4289 C CA . HIS A 1 581 ? 2.513 -15.515 -18.226 1.00 93.31 581 HIS A CA 1
ATOM 4290 C C . HIS A 1 581 ? 3.736 -14.800 -17.621 1.00 93.31 581 HIS A C 1
ATOM 4292 O O . HIS A 1 581 ? 4.478 -14.133 -18.340 1.00 93.31 581 HIS A O 1
ATOM 4298 N N . PHE A 1 582 ? 3.992 -14.936 -16.312 1.00 92.38 582 PHE A N 1
ATOM 4299 C CA . PHE A 1 582 ? 5.050 -14.180 -15.646 1.00 92.38 582 PHE A CA 1
ATOM 4300 C C . PHE A 1 582 ? 6.460 -14.616 -16.081 1.00 92.38 582 PHE A C 1
ATOM 4302 O O . PHE A 1 582 ? 6.881 -15.765 -15.902 1.00 92.38 582 PHE A O 1
ATOM 4309 N N . ASN A 1 583 ? 7.216 -13.651 -16.606 1.00 87.12 583 ASN A N 1
ATOM 4310 C CA . ASN A 1 583 ? 8.663 -13.731 -16.781 1.00 87.12 583 ASN A CA 1
ATOM 4311 C C . ASN A 1 583 ? 9.341 -12.772 -15.778 1.00 87.12 583 ASN A C 1
ATOM 4313 O O . ASN A 1 583 ? 9.055 -11.575 -15.850 1.00 87.12 583 ASN A O 1
ATOM 4317 N N . PRO A 1 584 ? 10.207 -13.255 -14.865 1.00 79.69 584 PRO A N 1
ATOM 4318 C CA . PRO A 1 584 ? 10.780 -12.446 -13.785 1.00 79.69 584 PRO A CA 1
ATOM 4319 C C . PRO A 1 584 ? 11.850 -11.421 -14.191 1.00 79.69 584 PRO A C 1
ATOM 4321 O O . PRO A 1 584 ? 12.222 -10.608 -13.348 1.00 79.69 584 PRO A O 1
ATOM 4324 N N . ASN A 1 585 ? 12.368 -11.456 -15.425 1.00 72.69 585 ASN A N 1
ATOM 4325 C CA . ASN A 1 585 ? 13.475 -10.601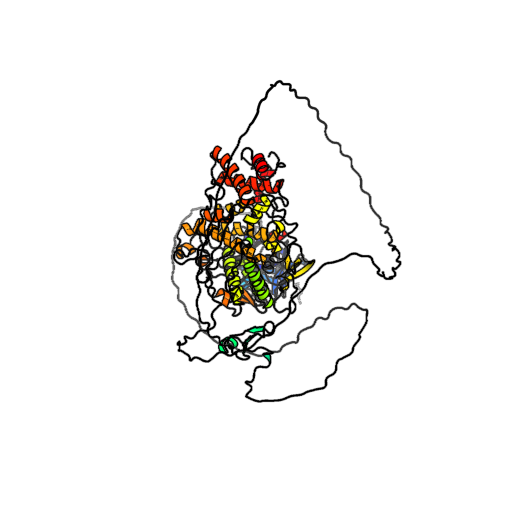 -15.874 1.00 72.69 585 ASN A CA 1
ATOM 4326 C C . ASN A 1 585 ? 13.225 -10.078 -17.309 1.00 72.69 585 ASN A C 1
ATOM 4328 O O . ASN A 1 585 ? 12.582 -10.756 -18.111 1.00 72.69 585 ASN A O 1
ATOM 4332 N N . GLU A 1 586 ? 13.705 -8.874 -17.657 1.00 67.94 586 GLU A N 1
ATOM 4333 C CA . GLU A 1 586 ? 13.581 -8.344 -19.031 1.00 67.94 586 GLU A CA 1
ATOM 4334 C C . GLU A 1 586 ? 14.533 -9.089 -19.991 1.00 67.94 586 GLU A C 1
ATOM 4336 O O . GLU A 1 586 ? 15.650 -9.458 -19.631 1.00 67.94 586 GLU A O 1
ATOM 4341 N N . GLY A 1 587 ? 14.097 -9.329 -21.232 1.00 59.22 587 GLY A N 1
ATOM 4342 C CA . GLY A 1 587 ? 14.938 -9.876 -22.307 1.00 59.22 587 GLY A CA 1
ATOM 4343 C C . GLY A 1 587 ? 15.262 -11.376 -22.225 1.00 59.22 587 GLY A C 1
ATOM 4344 O O . GLY A 1 587 ? 15.760 -11.937 -23.202 1.00 59.22 587 GLY A O 1
ATOM 4345 N N . THR A 1 588 ? 14.952 -12.058 -21.121 1.00 60.00 588 THR A N 1
ATOM 4346 C CA . THR A 1 588 ? 15.077 -13.521 -21.017 1.00 60.00 588 THR A CA 1
ATOM 4347 C C . THR A 1 588 ? 14.034 -14.232 -21.884 1.00 60.00 588 THR A C 1
ATOM 4349 O O . THR A 1 588 ? 12.856 -13.873 -21.903 1.00 60.00 588 THR A O 1
ATOM 4352 N N . SER A 1 589 ? 14.447 -15.279 -22.603 1.00 50.62 589 SER A N 1
ATOM 4353 C CA . SER A 1 589 ? 13.533 -16.114 -23.388 1.00 50.62 589 SER A CA 1
ATOM 4354 C C . SER A 1 589 ? 13.066 -17.330 -22.587 1.00 50.62 589 SER A C 1
ATOM 4356 O O . SER A 1 589 ? 13.871 -18.209 -22.276 1.00 50.62 589 SER A O 1
ATOM 4358 N N . GLY A 1 590 ? 11.761 -17.398 -22.323 1.00 54.34 590 GLY A N 1
ATOM 4359 C CA . GLY A 1 590 ? 11.127 -18.428 -21.500 1.00 54.34 590 GLY A CA 1
ATOM 4360 C C . GLY A 1 590 ? 10.557 -17.817 -20.225 1.00 54.34 590 GLY A C 1
ATOM 4361 O O . GLY A 1 590 ? 11.306 -17.431 -19.333 1.00 54.34 590 GLY A O 1
ATOM 4362 N N . ALA A 1 591 ? 9.229 -17.735 -20.141 1.00 58.53 591 ALA A N 1
ATOM 4363 C CA . ALA A 1 591 ? 8.559 -17.386 -18.898 1.00 58.53 591 ALA A CA 1
ATOM 4364 C C . ALA A 1 591 ? 8.829 -18.479 -17.854 1.00 58.53 591 ALA A C 1
ATOM 4366 O O . ALA A 1 591 ? 8.678 -19.667 -18.148 1.00 58.53 591 ALA A O 1
ATOM 4367 N N . LEU A 1 592 ? 9.190 -18.075 -16.635 1.00 66.25 592 LEU A N 1
ATOM 4368 C CA . LEU A 1 592 ? 9.256 -18.995 -15.497 1.00 66.25 592 LEU A CA 1
ATOM 4369 C C . LEU A 1 592 ? 7.850 -19.506 -15.127 1.00 66.25 592 LEU A C 1
ATOM 4371 O O . LEU A 1 592 ? 7.711 -20.608 -14.605 1.00 66.25 592 LEU A O 1
ATOM 4375 N N . GLY A 1 593 ? 6.806 -18.748 -15.485 1.00 85.81 593 GLY A N 1
ATOM 4376 C CA . GLY A 1 593 ? 5.436 -19.250 -15.572 1.00 85.81 593 GLY A CA 1
ATOM 4377 C C . GLY A 1 593 ? 4.759 -19.470 -14.223 1.00 85.81 593 GLY A C 1
ATOM 4378 O O . GLY A 1 593 ? 3.802 -20.238 -14.139 1.00 85.81 593 GLY A O 1
ATOM 4379 N N . CYS A 1 594 ? 5.256 -18.824 -13.172 1.00 93.31 594 CYS A N 1
ATOM 4380 C CA . CYS A 1 594 ? 4.609 -18.744 -11.872 1.00 93.31 594 CYS A CA 1
ATOM 4381 C C . CYS A 1 594 ? 5.142 -17.554 -11.063 1.00 93.31 594 CYS A C 1
ATOM 4383 O O . CYS A 1 594 ? 6.249 -17.075 -11.313 1.00 93.31 594 CYS A O 1
ATOM 4385 N N . VAL A 1 595 ? 4.368 -17.097 -10.076 1.00 95.50 595 VAL A N 1
ATOM 4386 C CA . VAL A 1 595 ? 4.774 -16.045 -9.125 1.00 95.50 595 VAL A CA 1
ATOM 4387 C C . VAL A 1 595 ? 4.945 -16.646 -7.721 1.00 95.50 595 VAL A C 1
ATOM 4389 O O . VAL A 1 595 ? 4.051 -17.368 -7.273 1.00 95.50 595 VAL A O 1
ATOM 4392 N N . PRO A 1 596 ? 6.048 -16.371 -6.991 1.00 95.06 596 PRO A N 1
ATOM 4393 C CA . PRO A 1 596 ? 6.221 -16.826 -5.610 1.00 95.06 596 PRO A CA 1
ATOM 4394 C C . PRO A 1 596 ? 5.229 -16.153 -4.651 1.00 95.06 596 PRO A C 1
ATOM 4396 O O . PRO A 1 596 ? 5.281 -14.944 -4.444 1.00 95.06 596 PRO A O 1
ATOM 4399 N N . ARG A 1 597 ? 4.369 -16.943 -4.007 1.00 96.88 597 ARG A N 1
ATOM 4400 C CA . ARG A 1 597 ? 3.331 -16.509 -3.061 1.00 96.88 597 ARG A CA 1
ATOM 4401 C C . ARG A 1 597 ? 3.441 -17.240 -1.724 1.00 96.88 597 ARG A C 1
ATOM 4403 O O . ARG A 1 597 ? 3.974 -18.348 -1.655 1.00 96.88 597 ARG A O 1
ATOM 4410 N N . GLY A 1 598 ? 2.883 -16.647 -0.669 1.00 95.19 598 GLY A N 1
ATOM 4411 C CA . GLY A 1 598 ? 2.601 -17.364 0.576 1.00 95.19 598 GLY A CA 1
ATOM 4412 C C . GLY A 1 598 ? 1.514 -18.439 0.412 1.00 95.19 598 GLY A C 1
ATOM 4413 O O . GLY A 1 598 ? 0.818 -18.511 -0.607 1.00 95.19 598 GLY A O 1
ATOM 4414 N N . ASP A 1 599 ? 1.354 -19.286 1.428 1.00 92.56 599 ASP A N 1
ATOM 4415 C CA . ASP A 1 599 ? 0.185 -20.162 1.573 1.00 92.56 599 ASP A CA 1
ATOM 4416 C C . ASP A 1 599 ? -0.944 -19.391 2.266 1.00 92.56 599 ASP A C 1
ATOM 4418 O O . ASP A 1 599 ? -0.985 -19.266 3.488 1.00 92.56 599 ASP A O 1
ATOM 4422 N N . TRP A 1 600 ? -1.889 -18.878 1.483 1.00 96.25 600 TRP A N 1
ATOM 4423 C CA . TRP A 1 600 ? -2.978 -18.064 2.025 1.00 96.25 600 TRP A CA 1
ATOM 4424 C C . TRP A 1 600 ? -4.095 -18.894 2.675 1.00 96.25 600 TRP A C 1
ATOM 4426 O O . TRP A 1 600 ? -5.029 -18.313 3.229 1.00 96.25 600 TRP A O 1
ATOM 4436 N N . THR A 1 601 ? -3.999 -20.231 2.641 1.00 95.94 601 THR A N 1
ATOM 4437 C CA . THR A 1 601 ? -4.946 -21.142 3.308 1.00 95.94 601 THR A CA 1
ATOM 4438 C C . THR A 1 601 ? -4.634 -21.356 4.789 1.00 95.94 601 THR A C 1
ATOM 4440 O O . THR A 1 601 ? -5.520 -21.753 5.543 1.00 95.94 601 THR A O 1
ATOM 4443 N N . THR A 1 602 ? -3.407 -21.048 5.227 1.00 94.62 602 THR A N 1
ATOM 4444 C CA . THR A 1 602 ? -3.002 -21.080 6.646 1.00 94.62 602 THR A CA 1
ATOM 4445 C C . THR A 1 602 ? -2.702 -19.695 7.237 1.00 94.62 602 THR A C 1
ATOM 4447 O O . THR A 1 602 ? -2.517 -19.576 8.450 1.00 94.62 602 THR A O 1
ATOM 4450 N N . THR A 1 603 ? -2.724 -18.643 6.412 1.00 96.31 603 THR A N 1
ATOM 4451 C CA . THR A 1 603 ? -2.554 -17.236 6.811 1.00 96.31 603 THR A CA 1
ATOM 4452 C C . THR A 1 603 ? -3.844 -16.597 7.345 1.00 96.31 603 THR A C 1
ATOM 4454 O O . THR A 1 603 ? -4.929 -16.746 6.776 1.00 96.31 603 THR A O 1
ATOM 4457 N N . TYR A 1 604 ? -3.704 -15.781 8.393 1.00 97.50 604 TYR A N 1
ATOM 4458 C CA . TYR A 1 604 ? -4.774 -14.994 9.019 1.00 97.50 604 TYR A CA 1
ATOM 4459 C C . TYR A 1 604 ? -4.536 -13.491 8.828 1.00 97.50 604 TYR A C 1
ATOM 4461 O O . TYR A 1 604 ? -3.405 -13.065 8.617 1.00 97.50 604 TYR A O 1
ATOM 4469 N N . PHE A 1 605 ? -5.587 -12.672 8.928 1.00 97.81 605 PHE A N 1
ATOM 4470 C CA . PHE A 1 605 ? -5.433 -11.217 8.824 1.00 97.81 605 PHE A CA 1
ATOM 4471 C C . PHE A 1 605 ? -4.694 -10.616 10.034 1.00 97.81 605 PHE A C 1
ATOM 4473 O O . PHE A 1 605 ? -5.009 -10.996 11.166 1.00 97.81 605 PHE A O 1
ATOM 4480 N N . PRO A 1 606 ? -3.838 -9.596 9.831 1.00 96.88 606 PRO A N 1
ATOM 4481 C CA . PRO A 1 606 ? -3.293 -8.794 10.919 1.00 96.88 606 PRO A CA 1
ATOM 4482 C C . PRO A 1 606 ? -4.387 -7.918 11.552 1.00 96.88 606 PRO A C 1
ATOM 4484 O O . PRO A 1 606 ? -5.372 -7.543 10.908 1.00 96.88 606 PRO A O 1
ATOM 4487 N N . SER A 1 607 ? -4.209 -7.540 12.817 1.00 96.81 607 SER A N 1
ATOM 4488 C CA . SER A 1 607 ? -5.158 -6.680 13.545 1.00 96.81 607 SER A CA 1
ATOM 4489 C C . SER A 1 607 ? -5.242 -5.246 12.994 1.00 96.81 607 SER A C 1
ATOM 4491 O O . SER A 1 607 ? -6.262 -4.561 13.108 1.00 96.81 607 SER A O 1
ATOM 4493 N N . GLU A 1 608 ? -4.175 -4.840 12.318 1.00 96.06 608 GLU A N 1
ATOM 4494 C CA . GLU A 1 608 ? -3.860 -3.557 11.708 1.00 96.06 608 GLU A CA 1
ATOM 4495 C C . GLU A 1 608 ? -4.825 -3.181 10.571 1.00 96.06 608 GLU A C 1
ATOM 4497 O O . GLU A 1 608 ? -5.055 -1.994 10.336 1.00 96.06 608 GLU A O 1
ATOM 4502 N N . VAL A 1 609 ? -5.441 -4.169 9.903 1.00 97.12 609 VAL A N 1
ATOM 4503 C CA . VAL A 1 609 ? -6.475 -3.939 8.873 1.00 97.12 609 VAL A CA 1
ATOM 4504 C C . VAL A 1 609 ? -7.906 -3.930 9.414 1.00 97.12 609 VAL A C 1
ATOM 4506 O O . VAL A 1 609 ? -8.855 -3.738 8.650 1.00 97.12 609 VAL A O 1
ATOM 4509 N N . SER A 1 610 ? -8.096 -4.104 10.726 1.00 96.50 610 SER A N 1
ATOM 4510 C CA . SER A 1 610 ? -9.422 -3.986 11.331 1.00 96.50 610 SER A CA 1
ATOM 4511 C C . SER A 1 610 ? -9.997 -2.579 11.125 1.00 96.50 610 SER A C 1
ATOM 4513 O O . SER A 1 610 ? -9.281 -1.577 11.168 1.00 96.50 610 SER A O 1
ATOM 4515 N N . PHE A 1 611 ? -11.319 -2.475 10.953 1.00 95.69 611 PHE A N 1
ATOM 4516 C CA . PHE A 1 611 ? -11.987 -1.183 10.742 1.00 95.69 611 PHE A CA 1
ATOM 4517 C C . PHE A 1 611 ? -11.651 -0.137 11.818 1.00 95.69 611 PHE A C 1
ATOM 4519 O O . PHE A 1 611 ? -11.554 1.045 11.492 1.00 95.69 611 PHE A O 1
ATOM 4526 N N . THR A 1 612 ? -11.442 -0.546 13.077 1.00 94.62 612 THR A N 1
ATOM 4527 C CA . THR A 1 612 ? -10.996 0.375 14.133 1.00 94.62 612 THR A CA 1
ATOM 4528 C C . THR A 1 612 ? -9.616 0.940 13.808 1.00 94.62 612 THR A C 1
ATOM 4530 O O . THR A 1 612 ? -9.481 2.153 13.696 1.00 94.62 612 THR A O 1
ATOM 4533 N N . SER A 1 613 ? -8.614 0.088 13.578 1.00 95.44 613 SER A N 1
ATOM 4534 C CA . SER A 1 613 ? -7.242 0.519 13.282 1.00 95.44 613 SER A CA 1
ATOM 4535 C C . SER A 1 613 ? -7.155 1.404 12.034 1.00 95.44 613 SER A C 1
ATOM 4537 O O . SER A 1 613 ? -6.516 2.456 12.062 1.00 95.44 613 SER A O 1
ATOM 4539 N N . ILE A 1 614 ? -7.892 1.051 10.976 1.00 97.25 614 ILE A N 1
ATOM 4540 C CA . ILE A 1 614 ? -8.018 1.865 9.758 1.00 97.25 614 ILE A CA 1
ATOM 4541 C C . ILE A 1 614 ? -8.660 3.225 10.056 1.00 97.25 614 ILE A C 1
ATOM 4543 O O . ILE A 1 614 ? -8.151 4.260 9.629 1.00 97.25 614 ILE A O 1
ATOM 4547 N N . LYS A 1 615 ? -9.760 3.254 10.818 1.00 95.62 615 LYS A N 1
ATOM 4548 C CA . LYS A 1 615 ? -10.415 4.505 11.218 1.00 95.62 615 LYS A CA 1
ATOM 4549 C C . LYS A 1 615 ? -9.464 5.401 12.014 1.00 95.62 615 LYS A C 1
ATOM 4551 O O . LYS A 1 615 ? -9.422 6.600 11.745 1.00 95.62 615 LYS A O 1
ATOM 4556 N N . GLN A 1 616 ? -8.699 4.843 12.952 1.00 93.56 616 GLN A N 1
ATOM 4557 C CA . GLN A 1 616 ? -7.729 5.598 13.746 1.00 93.56 616 GLN A CA 1
ATOM 4558 C C . GLN A 1 616 ? -6.630 6.202 12.858 1.00 93.56 616 GLN A C 1
ATOM 4560 O O . GLN A 1 616 ? -6.421 7.414 12.899 1.00 93.56 616 GLN A O 1
ATOM 4565 N N . ALA A 1 617 ? -6.030 5.399 11.969 1.00 94.19 617 ALA A N 1
ATOM 4566 C CA . ALA A 1 617 ? -4.981 5.832 11.038 1.00 94.19 617 ALA A CA 1
ATOM 4567 C C . ALA A 1 617 ? -5.377 7.032 10.152 1.00 94.19 617 ALA A C 1
ATOM 4569 O O . ALA A 1 617 ? -4.532 7.861 9.830 1.00 94.19 617 ALA A O 1
ATOM 4570 N N . LEU A 1 618 ? -6.654 7.149 9.765 1.00 95.94 618 LEU A N 1
ATOM 4571 C CA . LEU A 1 618 ? -7.137 8.258 8.929 1.00 95.94 618 LEU A CA 1
ATOM 4572 C C . LEU A 1 618 ? -7.638 9.473 9.732 1.00 95.94 618 LEU A C 1
ATOM 4574 O O . LEU A 1 618 ? -7.615 10.603 9.231 1.00 95.94 618 LEU A O 1
ATOM 4578 N N . MET A 1 619 ? -8.139 9.266 10.953 1.00 93.06 619 MET A N 1
ATOM 4579 C CA . MET A 1 619 ? -8.929 10.275 11.677 1.00 93.06 619 MET A CA 1
ATOM 4580 C C . MET A 1 619 ? -8.222 10.891 12.892 1.00 93.06 619 MET A C 1
ATOM 4582 O O . MET A 1 619 ? -8.589 12.001 13.268 1.00 93.06 619 MET A O 1
ATOM 4586 N N . GLU A 1 620 ? -7.240 10.215 13.497 1.00 88.94 620 GLU A N 1
ATOM 4587 C CA . GLU A 1 620 ? -6.599 10.667 14.747 1.00 88.94 620 GLU A CA 1
ATOM 4588 C C . GLU A 1 620 ? -5.285 11.429 14.522 1.00 88.94 620 GLU A C 1
ATOM 4590 O O . GLU A 1 620 ? -5.031 12.428 15.195 1.00 88.94 620 GLU A O 1
ATOM 4595 N N . ASP A 1 621 ? -4.463 10.989 13.567 1.00 90.88 621 ASP A N 1
ATOM 4596 C CA . ASP A 1 621 ? -3.135 11.560 13.317 1.00 90.88 621 ASP A CA 1
ATOM 4597 C C . ASP A 1 621 ? -3.222 13.015 12.769 1.00 90.88 621 ASP A C 1
ATOM 4599 O O . ASP A 1 621 ? -4.140 13.334 12.004 1.00 90.88 621 ASP A O 1
ATOM 4603 N N . PRO A 1 622 ? -2.330 13.950 13.169 1.00 88.06 622 PRO A N 1
ATOM 4604 C CA . PRO A 1 622 ? -2.588 15.396 13.075 1.00 88.06 622 PRO A CA 1
ATOM 4605 C C . PRO A 1 622 ? -2.491 15.988 11.659 1.00 88.06 622 PRO A C 1
ATOM 4607 O O . PRO A 1 622 ? -3.327 16.816 11.290 1.00 88.06 622 PRO A O 1
ATOM 4610 N N . ASN A 1 623 ? -1.502 15.562 10.873 1.00 90.69 623 ASN A N 1
ATOM 4611 C CA . ASN A 1 623 ? -1.179 16.065 9.535 1.00 90.69 623 ASN A CA 1
ATOM 4612 C C . ASN A 1 623 ? -1.126 14.920 8.505 1.00 90.69 623 ASN A C 1
ATOM 4614 O O . ASN A 1 623 ? -1.217 13.740 8.849 1.00 90.69 623 ASN A O 1
ATOM 4618 N N . VAL A 1 624 ? -1.000 15.265 7.222 1.00 92.25 624 VAL A N 1
ATOM 4619 C CA . VAL A 1 624 ? -1.004 14.294 6.118 1.00 92.25 624 VAL A CA 1
ATOM 4620 C C . VAL A 1 624 ? 0.220 13.375 6.132 1.00 92.25 624 VAL A C 1
ATOM 4622 O O . VAL A 1 624 ? 0.102 12.215 5.757 1.00 92.25 624 VAL A O 1
ATOM 4625 N N . VAL A 1 625 ? 1.371 13.837 6.633 1.00 90.31 625 VAL A N 1
ATOM 4626 C CA . VAL A 1 625 ? 2.576 13.000 6.788 1.00 90.31 625 VAL A CA 1
ATOM 4627 C C . VAL A 1 625 ? 2.373 11.925 7.856 1.00 90.31 625 VAL A C 1
ATOM 4629 O O . VAL A 1 625 ? 2.674 10.760 7.599 1.00 90.31 625 VAL A O 1
ATOM 4632 N N . ALA A 1 626 ? 1.797 12.265 9.015 1.00 91.69 626 ALA A N 1
ATOM 4633 C CA . ALA A 1 626 ? 1.476 11.274 10.040 1.00 91.69 626 ALA A CA 1
ATOM 4634 C C . ALA A 1 626 ? 0.411 10.274 9.559 1.00 91.69 626 ALA A C 1
ATOM 4636 O O . ALA A 1 626 ? 0.573 9.078 9.781 1.00 91.69 626 ALA A O 1
ATOM 4637 N N . VAL A 1 627 ? -0.624 10.727 8.836 1.00 95.06 627 VAL A N 1
ATOM 4638 C CA . VAL A 1 627 ? -1.628 9.828 8.233 1.00 95.06 627 VAL A CA 1
ATOM 4639 C C . VAL A 1 627 ? -1.016 8.925 7.158 1.00 95.06 627 VAL A C 1
ATOM 4641 O O . VAL A 1 627 ? -1.262 7.723 7.175 1.00 95.06 627 VAL A O 1
ATOM 4644 N N . ASN A 1 628 ? -0.177 9.449 6.260 1.00 94.19 628 ASN A N 1
ATOM 4645 C CA . ASN A 1 628 ? 0.498 8.636 5.245 1.00 94.19 628 ASN A CA 1
ATOM 4646 C C . ASN A 1 628 ? 1.404 7.580 5.901 1.00 94.19 628 ASN A C 1
ATOM 4648 O O . ASN A 1 628 ? 1.271 6.405 5.567 1.00 94.19 628 ASN A O 1
ATOM 4652 N N . ARG A 1 629 ? 2.216 7.949 6.908 1.00 91.69 629 ARG A N 1
ATOM 4653 C CA . ARG A 1 629 ? 3.009 6.983 7.697 1.00 91.69 629 ARG A CA 1
ATOM 4654 C C . ARG A 1 629 ? 2.115 5.975 8.429 1.00 91.69 629 ARG A C 1
ATOM 4656 O O . ARG A 1 629 ? 2.483 4.810 8.543 1.00 91.69 629 ARG A O 1
ATOM 4663 N N . ALA A 1 630 ? 0.943 6.380 8.919 1.00 94.06 630 ALA A N 1
ATOM 4664 C CA . ALA A 1 630 ? 0.004 5.488 9.600 1.00 94.06 630 ALA A CA 1
ATOM 4665 C C . ALA A 1 630 ? -0.681 4.490 8.648 1.00 94.06 630 ALA A C 1
ATOM 4667 O O . ALA A 1 630 ? -0.980 3.379 9.082 1.00 94.06 630 ALA A O 1
ATOM 4668 N N . ILE A 1 631 ? -0.909 4.855 7.379 1.00 96.44 631 ILE A N 1
ATOM 4669 C CA . ILE A 1 631 ? -1.378 3.944 6.319 1.00 96.44 631 ILE A CA 1
ATOM 4670 C C . ILE A 1 631 ? -0.241 3.008 5.875 1.00 96.44 631 ILE A C 1
ATOM 4672 O O . ILE A 1 631 ? -0.461 1.808 5.731 1.00 96.44 631 ILE A O 1
ATOM 4676 N N . GLU A 1 632 ? 0.970 3.540 5.700 1.00 95.12 632 GLU A N 1
ATOM 4677 C CA . GLU A 1 632 ? 2.165 2.777 5.326 1.00 95.12 632 GLU A CA 1
ATOM 4678 C C . GLU A 1 632 ? 2.494 1.697 6.376 1.00 95.12 632 GLU A C 1
ATOM 4680 O O . GLU A 1 632 ? 2.485 0.500 6.097 1.00 95.12 632 GLU A O 1
ATOM 4685 N N . THR A 1 633 ? 2.703 2.107 7.627 1.00 90.50 633 THR A N 1
ATOM 4686 C CA . THR A 1 633 ? 3.179 1.212 8.697 1.00 90.50 633 THR A CA 1
ATOM 4687 C C . THR A 1 633 ? 2.126 0.244 9.237 1.00 90.50 633 THR A C 1
ATOM 4689 O O . THR A 1 633 ? 2.506 -0.805 9.752 1.00 90.50 633 THR A O 1
ATOM 4692 N N . GLN A 1 634 ? 0.824 0.550 9.128 1.00 91.25 634 GLN A N 1
ATOM 4693 C CA . GLN A 1 634 ? -0.246 -0.376 9.526 1.00 91.25 634 GLN A CA 1
ATOM 4694 C C . GLN A 1 634 ? -0.720 -1.219 8.323 1.00 91.25 634 GLN A C 1
ATOM 4696 O O . GLN A 1 634 ? -0.079 -2.240 8.072 1.00 91.25 634 GLN A O 1
ATOM 4701 N N . PRO A 1 635 ? -1.781 -0.880 7.556 1.00 95.44 635 PRO A N 1
ATOM 4702 C CA . PRO A 1 635 ? -2.336 -1.808 6.570 1.00 95.44 635 PRO A CA 1
ATOM 4703 C C . PRO A 1 635 ? -1.399 -2.138 5.403 1.00 95.44 635 PRO A C 1
ATOM 4705 O O . PRO A 1 635 ? -1.451 -3.263 4.920 1.00 95.44 635 PRO A O 1
ATOM 4708 N N . HIS A 1 636 ? -0.560 -1.205 4.939 1.00 97.69 636 HIS A N 1
ATOM 4709 C CA . HIS A 1 636 ? 0.294 -1.444 3.771 1.00 97.69 636 HIS A CA 1
ATOM 4710 C C . HIS A 1 636 ? 1.394 -2.477 4.060 1.00 97.69 636 HIS A C 1
ATOM 4712 O O . HIS A 1 636 ? 1.363 -3.560 3.473 1.00 97.69 636 HIS A O 1
ATOM 4718 N N . ASN A 1 637 ? 2.301 -2.189 5.001 1.00 95.62 637 ASN A N 1
ATOM 4719 C CA . ASN A 1 637 ? 3.420 -3.079 5.333 1.00 95.62 637 ASN A CA 1
ATOM 4720 C C . ASN A 1 637 ? 2.931 -4.426 5.892 1.00 95.62 637 ASN A C 1
ATOM 4722 O O . ASN A 1 637 ? 3.485 -5.470 5.556 1.00 95.62 637 ASN A O 1
ATOM 4726 N N . ASN A 1 638 ? 1.867 -4.433 6.708 1.00 95.88 638 ASN A N 1
ATOM 4727 C CA . ASN A 1 638 ? 1.376 -5.681 7.294 1.00 95.88 638 ASN A CA 1
ATOM 4728 C C . ASN A 1 638 ? 0.677 -6.581 6.269 1.00 95.88 638 ASN A C 1
ATOM 4730 O O . ASN A 1 638 ? 0.831 -7.792 6.374 1.00 95.88 638 ASN A O 1
ATOM 4734 N N . ILE A 1 639 ? -0.043 -6.058 5.266 1.00 98.06 639 ILE A N 1
ATOM 4735 C CA . ILE A 1 639 ? -0.606 -6.915 4.202 1.00 98.06 639 ILE A CA 1
ATOM 4736 C C . ILE A 1 639 ? 0.492 -7.481 3.296 1.00 98.06 639 ILE A C 1
ATOM 4738 O O . ILE A 1 639 ? 0.408 -8.655 2.949 1.00 98.06 639 ILE A O 1
ATOM 4742 N N . HIS A 1 640 ? 1.537 -6.710 2.976 1.00 98.06 640 HIS A N 1
ATOM 4743 C CA . HIS A 1 640 ? 2.708 -7.213 2.242 1.00 98.06 640 HIS A CA 1
ATOM 4744 C C . HIS A 1 640 ? 3.356 -8.413 2.951 1.00 98.06 640 HIS A C 1
ATOM 4746 O O . HIS A 1 640 ? 3.380 -9.515 2.399 1.00 98.06 640 HIS A O 1
ATOM 4752 N N . ALA A 1 641 ? 3.768 -8.233 4.212 1.00 95.06 641 ALA A N 1
ATOM 4753 C CA . ALA A 1 641 ? 4.372 -9.294 5.022 1.00 95.06 641 ALA A CA 1
ATOM 4754 C C . ALA A 1 641 ? 3.416 -10.484 5.259 1.00 95.06 641 ALA A C 1
ATOM 4756 O O . ALA A 1 641 ? 3.825 -11.641 5.181 1.00 95.06 641 ALA A O 1
ATOM 4757 N N . THR A 1 642 ? 2.120 -10.223 5.480 1.00 96.25 642 THR A N 1
ATOM 4758 C CA . THR A 1 642 ? 1.104 -11.276 5.685 1.00 96.25 642 THR A CA 1
ATOM 4759 C C . THR A 1 642 ? 0.878 -12.119 4.424 1.00 96.25 642 THR A C 1
ATOM 4761 O O . THR A 1 642 ? 0.712 -13.336 4.517 1.00 96.25 642 THR A O 1
ATOM 4764 N N . LEU A 1 643 ? 0.863 -11.502 3.236 1.00 97.38 643 LEU A N 1
ATOM 4765 C CA . LEU A 1 643 ? 0.734 -12.231 1.971 1.00 97.38 643 LEU A CA 1
ATOM 4766 C C . LEU A 1 643 ? 2.006 -13.029 1.648 1.00 97.38 643 LEU A C 1
ATOM 4768 O O . LEU A 1 643 ? 1.903 -14.110 1.063 1.00 97.38 643 LEU A O 1
ATOM 4772 N N . GLY A 1 644 ? 3.181 -12.547 2.057 1.00 94.62 644 GLY A N 1
ATOM 4773 C CA . GLY A 1 644 ? 4.436 -13.285 1.954 1.00 94.62 644 GLY A CA 1
ATOM 4774 C C . GLY A 1 644 ? 4.818 -13.664 0.518 1.00 94.62 644 GLY A C 1
ATOM 4775 O O . GLY A 1 644 ? 4.298 -13.134 -0.466 1.00 94.62 644 GLY A O 1
ATOM 4776 N N . GLY A 1 645 ? 5.758 -14.599 0.373 1.00 93.81 645 GLY A N 1
ATOM 4777 C CA . GLY A 1 645 ? 6.361 -14.864 -0.934 1.00 93.81 645 GLY A CA 1
ATOM 4778 C C . GLY A 1 645 ? 7.019 -13.593 -1.471 1.00 93.81 645 GLY A C 1
ATOM 4779 O O . GLY A 1 645 ? 7.743 -12.930 -0.737 1.00 93.81 645 GLY A O 1
ATOM 4780 N N . ILE A 1 646 ? 6.761 -13.231 -2.728 1.00 94.25 646 ILE A N 1
ATOM 4781 C CA . ILE A 1 646 ? 7.322 -12.010 -3.318 1.00 94.25 646 ILE A CA 1
ATOM 4782 C C . ILE A 1 646 ? 6.689 -10.726 -2.753 1.00 94.25 646 ILE A C 1
ATOM 4784 O O . ILE A 1 646 ? 7.326 -9.678 -2.795 1.00 94.25 646 ILE A O 1
ATOM 4788 N N . MET A 1 647 ? 5.482 -10.796 -2.170 1.00 96.88 647 MET A N 1
ATOM 4789 C CA . MET A 1 647 ? 4.810 -9.630 -1.577 1.00 96.88 647 MET A CA 1
ATOM 4790 C C . MET A 1 647 ? 5.526 -9.081 -0.336 1.00 96.88 647 MET A C 1
ATOM 4792 O O . MET A 1 647 ? 5.382 -7.901 -0.051 1.00 96.88 647 MET A O 1
ATOM 4796 N N . ASP A 1 648 ? 6.342 -9.878 0.363 1.00 91.81 648 ASP A N 1
ATOM 4797 C CA . ASP A 1 648 ? 7.162 -9.383 1.482 1.00 91.81 648 ASP A CA 1
ATOM 4798 C C . ASP A 1 648 ? 8.345 -8.508 1.013 1.00 91.81 648 ASP A C 1
ATOM 4800 O O . ASP A 1 648 ? 8.906 -7.739 1.789 1.00 91.81 648 ASP A O 1
ATOM 4804 N N . ASN A 1 649 ? 8.730 -8.572 -0.267 1.00 89.19 649 ASN A N 1
ATOM 4805 C CA . ASN A 1 649 ? 9.866 -7.816 -0.784 1.00 89.19 649 ASN A CA 1
ATOM 4806 C C . ASN A 1 649 ? 9.462 -6.384 -1.188 1.00 89.19 649 ASN A C 1
ATOM 4808 O O . ASN A 1 649 ? 8.726 -6.169 -2.156 1.00 89.19 649 ASN A O 1
ATOM 4812 N N . ALA A 1 650 ? 10.016 -5.387 -0.492 1.00 87.12 650 ALA A N 1
ATOM 4813 C CA . ALA A 1 650 ? 9.731 -3.972 -0.732 1.00 87.12 650 ALA A CA 1
ATOM 4814 C C . ALA A 1 650 ? 10.171 -3.446 -2.108 1.00 87.12 650 ALA A C 1
ATOM 4816 O O . ALA A 1 650 ? 9.716 -2.378 -2.500 1.00 87.12 650 ALA A O 1
ATOM 4817 N N . TYR A 1 651 ? 11.005 -4.172 -2.857 1.00 85.69 651 TYR A N 1
ATOM 4818 C CA . TYR A 1 651 ? 11.435 -3.815 -4.214 1.00 85.69 651 TYR A CA 1
ATOM 4819 C C . TYR A 1 651 ? 10.645 -4.587 -5.277 1.00 85.69 651 TYR A C 1
ATOM 4821 O O . TYR A 1 651 ? 10.172 -3.991 -6.244 1.00 85.69 651 TYR A O 1
ATOM 4829 N N . THR A 1 652 ? 10.453 -5.899 -5.099 1.00 90.88 652 THR A N 1
ATOM 4830 C CA . THR A 1 652 ? 9.923 -6.788 -6.154 1.00 90.88 652 THR A CA 1
ATOM 4831 C C . THR A 1 652 ? 8.483 -7.268 -5.968 1.00 90.88 652 THR A C 1
ATOM 4833 O O . THR A 1 652 ? 7.969 -7.965 -6.842 1.00 90.88 652 THR A O 1
ATOM 4836 N N . SER A 1 653 ? 7.785 -6.843 -4.912 1.00 96.44 653 SER A N 1
ATOM 4837 C CA . SER A 1 653 ? 6.363 -7.158 -4.680 1.00 96.44 653 SER A CA 1
ATOM 4838 C C . SER A 1 653 ? 5.399 -6.899 -5.861 1.00 96.44 653 SER A C 1
ATOM 4840 O O . SER A 1 653 ? 4.487 -7.714 -6.023 1.00 96.44 653 SER A O 1
ATOM 4842 N N . PRO A 1 654 ? 5.592 -5.916 -6.775 1.00 97.00 654 PRO A N 1
ATOM 4843 C CA . PRO A 1 654 ? 4.771 -5.791 -7.990 1.00 97.00 654 PRO A CA 1
ATOM 4844 C C . PRO A 1 654 ? 4.843 -6.972 -8.962 1.00 97.00 654 PRO A C 1
ATOM 4846 O O . PRO A 1 654 ? 4.054 -7.028 -9.903 1.00 97.00 654 PRO A O 1
ATOM 4849 N N . ALA A 1 655 ? 5.755 -7.928 -8.767 1.00 95.25 655 ALA A N 1
ATOM 4850 C CA . ALA A 1 655 ? 5.762 -9.190 -9.501 1.00 95.25 655 ALA A CA 1
ATOM 4851 C C . ALA A 1 655 ? 4.440 -9.964 -9.345 1.00 95.25 655 ALA A C 1
ATOM 4853 O O . ALA A 1 655 ? 4.041 -10.675 -10.265 1.00 95.25 655 ALA A O 1
ATOM 4854 N N . ASP A 1 656 ? 3.735 -9.789 -8.222 1.00 97.69 656 ASP A N 1
ATOM 4855 C CA . ASP A 1 656 ? 2.392 -10.325 -8.020 1.00 97.69 656 ASP A CA 1
ATOM 4856 C C . ASP A 1 656 ? 1.308 -9.296 -8.407 1.00 97.69 656 ASP A C 1
ATOM 4858 O O . ASP A 1 656 ? 1.249 -8.215 -7.817 1.00 97.69 656 ASP A O 1
ATOM 4862 N N . PRO A 1 657 ? 0.378 -9.620 -9.329 1.00 98.12 657 PRO A N 1
ATOM 4863 C CA . PRO A 1 657 ? -0.764 -8.767 -9.665 1.00 98.12 657 PRO A CA 1
ATOM 4864 C C . PRO A 1 657 ? -1.650 -8.350 -8.478 1.00 98.12 657 PRO A C 1
ATOM 4866 O O . PRO A 1 657 ? -2.395 -7.370 -8.594 1.00 98.12 657 PRO A O 1
ATOM 4869 N N . ILE A 1 658 ? -1.582 -9.051 -7.336 1.00 98.69 658 ILE A N 1
ATOM 4870 C CA . ILE A 1 658 ? -2.263 -8.645 -6.098 1.00 98.69 658 ILE A CA 1
ATOM 4871 C C . ILE A 1 658 ? -1.739 -7.303 -5.560 1.00 98.69 658 ILE A C 1
ATOM 4873 O O . ILE A 1 658 ? -2.519 -6.558 -4.966 1.00 98.69 658 ILE A O 1
ATOM 4877 N N . PHE A 1 659 ? -0.477 -6.943 -5.841 1.00 98.81 659 PHE A N 1
ATOM 4878 C CA . PHE A 1 659 ? 0.141 -5.664 -5.475 1.00 98.81 659 PHE A CA 1
ATOM 4879 C C . PHE A 1 659 ? -0.724 -4.477 -5.899 1.00 98.81 659 PHE A C 1
ATOM 4881 O O . PHE A 1 659 ? -1.059 -3.620 -5.086 1.00 98.81 659 PHE A O 1
ATOM 4888 N N . PHE A 1 660 ? -1.154 -4.453 -7.162 1.00 98.88 660 PHE A N 1
ATOM 4889 C CA . PHE A 1 660 ? -1.943 -3.351 -7.716 1.00 98.88 660 PHE A CA 1
ATOM 4890 C C . PHE A 1 660 ? -3.320 -3.245 -7.046 1.00 98.88 660 PHE A C 1
ATOM 4892 O O . PHE A 1 660 ? -3.828 -2.143 -6.847 1.00 98.88 660 PHE A O 1
ATOM 4899 N N . SER A 1 661 ? -3.892 -4.376 -6.619 1.00 98.88 661 SER A N 1
ATOM 4900 C CA . SER A 1 661 ? -5.173 -4.402 -5.902 1.00 98.88 661 SER A CA 1
ATOM 4901 C C . SER A 1 661 ? -5.040 -3.993 -4.431 1.00 98.88 661 SER A C 1
ATOM 4903 O O . SER A 1 661 ? -5.917 -3.310 -3.900 1.00 98.88 661 SER A O 1
ATOM 4905 N N . HIS A 1 662 ? -3.933 -4.361 -3.781 1.00 98.81 662 HIS A N 1
ATOM 4906 C CA . HIS A 1 662 ? -3.547 -3.893 -2.446 1.00 98.81 662 HIS A CA 1
ATOM 4907 C C . HIS A 1 662 ? -3.318 -2.377 -2.439 1.00 98.81 662 HIS A C 1
ATOM 4909 O O . HIS A 1 662 ? -3.982 -1.640 -1.709 1.00 98.81 662 HIS A O 1
ATOM 4915 N N . HIS A 1 663 ? -2.476 -1.880 -3.344 1.00 98.88 663 HIS A N 1
ATOM 4916 C CA . HIS A 1 663 ? -2.200 -0.450 -3.478 1.00 98.88 663 HIS A CA 1
ATOM 4917 C C . HIS A 1 663 ? -3.422 0.360 -3.908 1.00 98.88 663 HIS A C 1
ATOM 4919 O O . HIS A 1 663 ? -3.612 1.471 -3.422 1.00 98.88 663 HIS A O 1
ATOM 4925 N N . SER A 1 664 ? -4.330 -0.198 -4.716 1.00 98.88 664 SER A N 1
ATOM 4926 C CA . SER A 1 664 ? -5.610 0.466 -4.986 1.00 98.88 664 SER A CA 1
ATOM 4927 C C . SER A 1 664 ? -6.535 0.542 -3.759 1.00 98.88 664 SER A C 1
ATOM 4929 O O . SER A 1 664 ? -7.437 1.380 -3.757 1.00 98.88 664 SER A O 1
ATOM 4931 N N . MET A 1 665 ? -6.344 -0.284 -2.724 1.00 98.75 665 MET A N 1
ATOM 4932 C CA . MET A 1 665 ? -7.044 -0.132 -1.441 1.00 98.75 665 MET A CA 1
ATOM 4933 C C . MET A 1 665 ? -6.353 0.912 -0.554 1.00 98.75 665 MET A C 1
ATOM 4935 O O . MET A 1 665 ? -7.027 1.770 0.012 1.00 98.75 665 MET A O 1
ATOM 4939 N N . VAL A 1 666 ? -5.019 0.918 -0.497 1.00 98.75 666 VAL A N 1
ATOM 4940 C CA . VAL A 1 666 ? -4.213 1.980 0.144 1.00 98.75 666 VAL A CA 1
ATOM 4941 C C . VAL A 1 666 ? -4.587 3.370 -0.401 1.00 98.75 666 VAL A C 1
ATOM 4943 O O . VAL A 1 666 ? -4.836 4.303 0.366 1.00 98.75 666 VAL A O 1
ATOM 4946 N N . ASP A 1 667 ? -4.741 3.481 -1.719 1.00 98.69 667 ASP A N 1
ATOM 4947 C CA . ASP A 1 667 ? -5.212 4.671 -2.430 1.00 98.69 667 ASP A CA 1
ATOM 4948 C C . ASP A 1 667 ? -6.661 5.059 -2.054 1.00 98.69 667 ASP A C 1
ATOM 4950 O O . ASP A 1 667 ? -6.955 6.235 -1.814 1.00 98.69 667 ASP A O 1
ATOM 4954 N N . ALA A 1 668 ? -7.560 4.077 -1.900 1.00 98.44 668 ALA A N 1
ATOM 4955 C CA . ALA A 1 668 ? -8.930 4.300 -1.423 1.00 98.44 668 ALA A CA 1
ATOM 4956 C C . ALA A 1 668 ? -8.974 4.826 0.026 1.00 98.44 668 ALA A C 1
ATOM 4958 O O . ALA A 1 668 ? -9.800 5.684 0.352 1.00 98.44 668 ALA A O 1
ATOM 4959 N N . LEU A 1 669 ? -8.062 4.375 0.897 1.00 98.44 669 LEU A N 1
ATOM 4960 C CA . LEU A 1 669 ? -7.925 4.900 2.260 1.00 98.44 669 LEU A CA 1
ATOM 4961 C C . LEU A 1 669 ? -7.493 6.378 2.255 1.00 98.44 669 LEU A C 1
ATOM 4963 O O . LEU A 1 669 ? -8.042 7.181 3.015 1.00 98.44 669 LEU A O 1
ATOM 4967 N N . ASN A 1 670 ? -6.591 6.784 1.356 1.00 97.00 670 ASN A N 1
ATOM 4968 C CA . ASN A 1 670 ? -6.265 8.202 1.181 1.00 97.00 670 ASN A CA 1
ATOM 4969 C C . ASN A 1 670 ? -7.427 9.007 0.569 1.00 97.00 670 ASN A C 1
ATOM 4971 O O . ASN A 1 670 ? -7.687 10.119 1.022 1.00 97.00 670 ASN A O 1
ATOM 4975 N N . ALA A 1 671 ? -8.185 8.452 -0.381 1.00 96.75 671 ALA A N 1
ATOM 4976 C CA . ALA A 1 671 ? -9.389 9.099 -0.912 1.00 96.75 671 ALA A CA 1
ATOM 4977 C C . ALA A 1 671 ? -10.450 9.361 0.183 1.00 96.75 671 ALA A C 1
ATOM 4979 O O . ALA A 1 671 ? -11.116 10.404 0.188 1.00 96.75 671 ALA A O 1
ATOM 4980 N N . ILE A 1 672 ? -10.571 8.454 1.162 1.00 97.00 672 ILE A N 1
ATOM 4981 C CA . ILE A 1 672 ? -11.387 8.640 2.373 1.00 97.00 672 ILE A CA 1
ATOM 4982 C C . ILE A 1 672 ? -10.827 9.768 3.249 1.00 97.00 672 ILE A C 1
ATOM 4984 O O . ILE A 1 672 ? -11.591 10.653 3.642 1.00 97.00 672 ILE A O 1
ATOM 4988 N N . TYR A 1 673 ? -9.517 9.784 3.527 1.00 96.94 673 TYR A N 1
ATOM 4989 C CA . TYR A 1 673 ? -8.867 10.883 4.256 1.00 96.94 673 TYR A CA 1
ATOM 4990 C C . TYR A 1 673 ? -9.130 12.239 3.587 1.00 96.94 673 TYR A C 1
ATOM 4992 O O . TYR A 1 673 ? -9.634 13.158 4.239 1.00 96.94 673 TYR A O 1
ATOM 5000 N N . PHE A 1 674 ? -8.875 12.340 2.279 1.00 94.88 674 PHE A N 1
ATOM 5001 C CA . PHE A 1 674 ? -9.069 13.555 1.493 1.00 94.88 674 PHE A CA 1
ATOM 5002 C C . PHE A 1 674 ? -10.511 14.061 1.608 1.00 94.88 674 PHE A C 1
ATOM 5004 O O . PHE A 1 674 ? -10.738 15.195 2.040 1.00 94.88 674 PHE A O 1
ATOM 5011 N N . LYS A 1 675 ? -11.506 13.205 1.336 1.00 94.19 675 LYS A N 1
ATOM 5012 C CA . LYS A 1 675 ? -12.927 13.570 1.455 1.00 94.19 675 LYS A CA 1
ATOM 5013 C C . LYS A 1 675 ? -13.324 13.979 2.878 1.00 94.19 675 LYS A C 1
ATOM 5015 O O . LYS A 1 675 ? -14.205 14.821 3.051 1.00 94.19 675 LYS A O 1
ATOM 5020 N N . CYS A 1 676 ? -12.731 13.370 3.901 1.00 94.38 676 CYS A N 1
ATOM 5021 C CA . CYS A 1 676 ? -13.119 13.600 5.291 1.00 94.38 676 CYS A CA 1
ATOM 5022 C C . CYS A 1 676 ? -12.428 14.795 5.955 1.00 94.38 676 CYS A C 1
ATOM 5024 O O . CYS A 1 676 ? -13.009 15.375 6.872 1.00 94.38 676 CYS A O 1
ATOM 5026 N N . ARG A 1 677 ? -11.210 15.157 5.531 1.00 94.50 677 ARG A N 1
ATOM 5027 C CA . ARG A 1 677 ? -10.359 16.137 6.234 1.00 94.50 677 ARG A CA 1
ATOM 5028 C C . ARG A 1 677 ? -9.818 17.269 5.358 1.00 94.50 677 ARG A C 1
ATOM 5030 O O . ARG A 1 677 ? -9.409 18.283 5.913 1.00 94.50 677 ARG A O 1
ATOM 5037 N N . VAL A 1 678 ? -9.856 17.138 4.029 1.00 93.12 678 VAL A N 1
ATOM 5038 C CA . VAL A 1 678 ? -9.257 18.105 3.087 1.00 93.12 678 VAL A CA 1
ATOM 5039 C C . VAL A 1 678 ? -10.318 18.760 2.202 1.00 93.12 678 VAL A C 1
ATOM 5041 O O . VAL A 1 678 ? -10.453 19.982 2.204 1.00 93.12 678 VAL A O 1
ATOM 5044 N N . ALA A 1 679 ? -11.138 17.965 1.509 1.00 91.56 679 ALA A N 1
ATOM 5045 C CA . ALA A 1 679 ? -12.199 18.451 0.624 1.00 91.56 679 ALA A CA 1
ATOM 5046 C C . ALA A 1 679 ? -13.186 19.443 1.289 1.00 91.56 679 ALA A C 1
ATOM 5048 O O . ALA A 1 679 ? -13.520 20.444 0.650 1.00 91.56 679 ALA A O 1
ATOM 5049 N N . PRO A 1 680 ? -13.609 19.276 2.567 1.00 92.38 680 PRO A N 1
ATOM 5050 C CA . PRO A 1 680 ? -14.501 20.233 3.233 1.00 92.38 680 PRO A CA 1
ATOM 5051 C C . PRO A 1 680 ? -13.895 21.629 3.447 1.00 92.38 680 PRO A C 1
ATOM 5053 O O . PRO A 1 680 ? -14.623 22.557 3.788 1.00 92.38 680 PRO A O 1
ATOM 5056 N N . LEU A 1 681 ? -12.577 21.782 3.272 1.00 92.19 681 LEU A N 1
ATOM 5057 C CA . LEU A 1 681 ? -11.852 23.045 3.436 1.00 92.19 681 LEU A CA 1
ATOM 5058 C C . LEU A 1 681 ? -11.774 23.861 2.134 1.00 92.19 681 LEU A C 1
ATOM 5060 O O . LEU A 1 681 ? -11.359 25.018 2.172 1.00 92.19 681 LEU A O 1
ATOM 5064 N N . GLY A 1 682 ? -12.182 23.285 0.993 1.00 89.38 682 GLY A N 1
ATOM 5065 C CA . GLY A 1 682 ? -12.318 23.999 -0.283 1.00 89.38 682 GLY A CA 1
ATOM 5066 C C . GLY A 1 682 ? -11.017 24.600 -0.829 1.00 89.38 682 GLY A C 1
ATOM 5067 O O . GLY A 1 682 ? -11.052 25.659 -1.453 1.00 89.38 682 GLY A O 1
ATOM 5068 N N . TYR A 1 683 ? -9.870 23.970 -0.557 1.00 88.56 683 TYR A N 1
ATOM 5069 C CA . TYR A 1 683 ? -8.554 24.503 -0.912 1.00 88.56 683 TYR A CA 1
ATOM 5070 C C . TYR A 1 683 ? -8.361 24.706 -2.421 1.00 88.56 683 TYR A C 1
ATOM 5072 O O . TYR A 1 683 ? -8.440 23.766 -3.212 1.00 88.56 683 TYR A O 1
ATOM 5080 N N . SER A 1 684 ? -7.987 25.931 -2.795 1.00 88.44 684 SER A N 1
ATOM 5081 C CA . SER A 1 684 ? -7.340 26.215 -4.079 1.00 88.44 684 SER A CA 1
ATOM 5082 C C . SER A 1 684 ? -5.951 25.571 -4.155 1.00 88.44 684 SER A C 1
ATOM 5084 O O . SER A 1 684 ? -5.334 25.283 -3.130 1.00 88.44 684 SER A O 1
ATOM 5086 N N . ASP A 1 685 ? -5.411 25.398 -5.361 1.00 85.75 685 ASP A N 1
ATOM 5087 C CA . ASP A 1 685 ? -4.095 24.781 -5.585 1.00 85.75 685 ASP A CA 1
ATOM 5088 C C . ASP A 1 685 ? -2.951 25.436 -4.789 1.00 85.75 685 ASP A C 1
ATOM 5090 O O . ASP A 1 685 ? -2.111 24.737 -4.227 1.00 85.75 685 ASP A O 1
ATOM 5094 N N . GLN A 1 686 ? -2.962 26.763 -4.635 1.00 87.50 686 GLN A N 1
ATOM 5095 C CA . GLN A 1 686 ? -1.980 27.483 -3.811 1.00 87.50 686 GLN A CA 1
ATOM 5096 C C . GLN A 1 686 ? -2.085 27.124 -2.312 1.00 87.50 686 GLN A C 1
ATOM 5098 O O . GLN A 1 686 ? -1.090 27.135 -1.585 1.00 87.50 686 GLN A O 1
ATOM 5103 N N . GLN A 1 687 ? -3.284 26.771 -1.839 1.00 89.25 687 GLN A N 1
ATOM 5104 C CA . GLN A 1 687 ? -3.511 26.278 -0.476 1.00 89.25 687 GLN A CA 1
ATOM 5105 C C . GLN A 1 687 ? -3.183 24.781 -0.354 1.00 89.25 687 GLN A C 1
ATOM 5107 O O . GLN A 1 687 ? -2.657 24.373 0.678 1.00 89.25 687 GLN A O 1
ATOM 5112 N N . LYS A 1 688 ? -3.407 23.970 -1.405 1.00 86.19 688 LYS A N 1
ATOM 5113 C CA . LYS A 1 688 ? -2.936 22.569 -1.461 1.00 86.19 688 LYS A CA 1
ATOM 5114 C C . LYS A 1 688 ? -1.412 22.499 -1.269 1.00 86.19 688 LYS A C 1
ATOM 5116 O O . LYS A 1 688 ? -0.938 21.670 -0.503 1.00 86.19 688 LYS A O 1
ATOM 5121 N N . GLN A 1 689 ? -0.667 23.412 -1.904 1.00 89.44 689 GLN A N 1
ATOM 5122 C CA . GLN A 1 689 ? 0.802 23.510 -1.845 1.00 89.44 689 GLN A CA 1
ATOM 5123 C C . GLN A 1 689 ? 1.390 23.858 -0.464 1.00 89.44 689 GLN A C 1
ATOM 5125 O O . GLN A 1 689 ? 2.598 23.735 -0.278 1.00 89.44 689 GLN A O 1
ATOM 5130 N N . SER A 1 690 ? 0.575 24.348 0.475 1.00 85.75 690 SER A N 1
ATOM 5131 C CA . SER A 1 690 ? 1.039 24.928 1.746 1.00 85.75 690 SER A CA 1
ATOM 5132 C C . SER A 1 690 ? 0.264 24.445 2.980 1.00 85.75 690 SER A C 1
ATOM 5134 O O . SER A 1 690 ? 0.493 24.935 4.085 1.00 85.75 690 SER A O 1
ATOM 5136 N N . SER A 1 691 ? -0.651 23.484 2.817 1.00 87.94 691 SER A N 1
ATOM 5137 C CA . SER A 1 691 ? -1.442 22.929 3.916 1.00 87.94 691 SER A CA 1
ATOM 5138 C C . SER A 1 691 ? -0.882 21.601 4.409 1.00 87.94 691 SER A C 1
ATOM 5140 O O . SER A 1 691 ? -0.837 20.633 3.654 1.00 87.94 691 SER A O 1
ATOM 5142 N N . ALA A 1 692 ? -0.633 21.518 5.718 1.00 90.81 692 ALA A N 1
ATOM 5143 C CA . ALA A 1 692 ? -0.313 20.287 6.447 1.00 90.81 692 ALA A CA 1
ATOM 5144 C C . ALA A 1 692 ? -1.382 19.173 6.329 1.00 90.81 692 ALA A C 1
ATOM 5146 O O . ALA A 1 692 ? -1.140 18.038 6.730 1.00 90.81 692 ALA A O 1
ATOM 5147 N N . LEU A 1 693 ? -2.574 19.465 5.791 1.00 91.12 693 LEU A N 1
ATOM 5148 C CA . LEU A 1 693 ? -3.596 18.460 5.459 1.00 91.12 693 LEU A CA 1
ATOM 5149 C C . LEU A 1 693 ? -3.640 18.108 3.960 1.00 91.12 693 LEU A C 1
ATOM 5151 O O . LEU A 1 693 ? -4.239 17.106 3.593 1.00 91.12 693 LEU A O 1
ATOM 5155 N N . GLY A 1 694 ? -3.036 18.922 3.089 1.00 86.19 694 GLY A N 1
ATOM 5156 C CA . GLY A 1 694 ? -2.924 18.654 1.653 1.00 86.19 694 GLY A CA 1
ATOM 5157 C C . GLY A 1 694 ? -1.611 17.951 1.322 1.00 86.19 694 GLY A C 1
ATOM 5158 O O . GLY A 1 694 ? -1.601 16.774 0.975 1.00 86.19 694 GLY A O 1
ATOM 5159 N N . PHE A 1 695 ? -0.498 18.669 1.470 1.00 90.06 695 PHE A N 1
ATOM 5160 C CA . PHE A 1 695 ? 0.850 18.129 1.338 1.00 90.06 695 PHE A CA 1
ATOM 5161 C C . PHE A 1 695 ? 1.807 18.843 2.297 1.00 90.06 695 PHE A C 1
ATOM 5163 O O . PHE A 1 695 ? 1.847 20.072 2.349 1.00 90.06 695 PHE A O 1
ATOM 5170 N N . GLU A 1 696 ? 2.620 18.069 3.011 1.00 88.50 696 GLU A N 1
ATOM 5171 C CA . GLU A 1 696 ? 3.689 18.566 3.876 1.00 88.50 696 GLU A CA 1
ATOM 5172 C C . GLU A 1 696 ? 5.003 17.916 3.433 1.00 88.50 696 GLU A C 1
ATOM 5174 O O . GLU A 1 696 ? 5.061 16.703 3.225 1.00 88.50 696 GLU A O 1
ATOM 5179 N N . GLY A 1 697 ? 6.023 18.744 3.199 1.00 86.50 697 GLY A N 1
ATOM 5180 C CA . GLY A 1 697 ? 7.287 18.319 2.600 1.00 86.50 697 GLY A CA 1
ATOM 5181 C C . GLY A 1 697 ? 8.208 17.564 3.555 1.00 86.50 697 GLY A C 1
ATOM 5182 O O . GLY A 1 697 ? 8.061 17.628 4.774 1.00 86.50 697 GLY A O 1
ATOM 5183 N N . CYS A 1 698 ? 9.185 16.865 2.986 1.00 81.81 698 CYS A N 1
ATOM 5184 C CA . CYS A 1 698 ? 10.161 16.063 3.716 1.00 81.81 698 CYS A CA 1
ATOM 5185 C C . CYS A 1 698 ? 11.500 16.005 2.969 1.00 81.81 698 CYS A C 1
ATOM 5187 O O . CYS A 1 698 ? 11.553 16.247 1.765 1.00 81.81 698 CYS A O 1
ATOM 5189 N N . SER A 1 699 ? 12.579 15.646 3.662 1.00 74.94 699 SER A N 1
ATOM 5190 C CA . SER A 1 699 ? 13.879 15.367 3.035 1.00 74.94 699 SER A CA 1
ATOM 5191 C C . SER A 1 699 ? 14.087 13.862 2.909 1.00 74.94 699 SER A C 1
ATOM 5193 O O . SER A 1 699 ? 13.866 13.131 3.874 1.00 74.94 699 SER A O 1
ATOM 5195 N N . VAL A 1 700 ? 14.555 13.396 1.750 1.00 63.41 700 VAL A N 1
ATOM 5196 C CA . VAL A 1 700 ? 14.966 11.996 1.565 1.00 63.41 700 VAL A CA 1
ATOM 5197 C C . VAL A 1 700 ? 16.446 11.882 1.921 1.00 63.41 700 VAL A C 1
ATOM 5199 O O . VAL A 1 700 ? 17.291 12.365 1.177 1.00 63.41 700 VAL A O 1
ATOM 5202 N N . HIS A 1 701 ? 16.748 11.292 3.082 1.00 52.97 701 HIS A N 1
ATOM 5203 C CA . HIS A 1 701 ? 18.089 10.842 3.499 1.00 52.97 701 HIS A CA 1
ATOM 5204 C C . HIS A 1 701 ? 19.274 11.784 3.162 1.00 52.97 701 HIS A C 1
ATOM 5206 O O . HIS A 1 701 ? 20.320 11.338 2.698 1.00 52.97 701 HIS A O 1
ATOM 5212 N N . GLY A 1 702 ? 19.116 13.088 3.422 1.00 45.91 702 GLY A N 1
ATOM 5213 C CA . GLY A 1 702 ? 20.168 14.102 3.248 1.00 45.91 702 GLY A CA 1
ATOM 5214 C C . GLY A 1 702 ? 20.158 14.856 1.912 1.00 45.91 702 GLY A C 1
ATOM 5215 O O . GLY A 1 702 ? 20.924 15.804 1.762 1.00 45.91 702 GLY A O 1
ATOM 5216 N N . GLU A 1 703 ? 19.290 14.493 0.963 1.00 52.44 703 GLU A N 1
ATOM 5217 C CA . GLU A 1 703 ? 19.187 15.160 -0.342 1.00 52.44 703 GLU A CA 1
ATOM 5218 C C . GLU A 1 703 ? 18.164 16.321 -0.365 1.00 52.44 703 GLU A C 1
ATOM 5220 O O . GLU A 1 703 ? 17.645 16.763 0.664 1.00 52.44 703 GLU A O 1
ATOM 5225 N N . SER A 1 704 ? 17.891 16.854 -1.563 1.00 55.88 704 SER A N 1
ATOM 5226 C CA . SER A 1 704 ? 16.987 17.993 -1.784 1.00 55.88 704 SER A CA 1
ATOM 5227 C C . SER A 1 704 ? 15.586 17.740 -1.217 1.00 55.88 704 SER A C 1
ATOM 5229 O O . SER A 1 704 ? 14.984 16.696 -1.464 1.00 55.88 704 SER A O 1
ATOM 5231 N N . ALA A 1 705 ? 15.036 18.724 -0.502 1.00 78.75 705 ALA A N 1
ATOM 5232 C CA . ALA A 1 705 ? 13.711 18.613 0.100 1.00 78.75 705 ALA A CA 1
ATOM 5233 C C . ALA A 1 705 ? 12.612 18.393 -0.959 1.00 78.75 705 ALA A C 1
ATOM 5235 O O . ALA A 1 705 ? 12.461 19.178 -1.900 1.00 78.75 705 ALA A O 1
ATOM 5236 N N . ILE A 1 706 ? 11.793 17.360 -0.761 1.00 85.44 706 ILE A N 1
ATOM 5237 C CA . ILE A 1 706 ? 10.542 17.172 -1.489 1.00 85.44 706 ILE A CA 1
ATOM 5238 C C . ILE A 1 706 ? 9.566 18.245 -1.010 1.00 85.44 706 ILE A C 1
ATOM 5240 O O . ILE A 1 706 ? 9.123 18.262 0.140 1.00 85.44 706 ILE A O 1
ATOM 5244 N N . THR A 1 707 ? 9.220 19.146 -1.922 1.00 89.88 707 THR A N 1
ATOM 5245 C CA . THR A 1 707 ? 8.199 20.175 -1.734 1.00 89.88 707 THR A CA 1
ATOM 5246 C C . THR A 1 707 ? 6.903 19.748 -2.412 1.00 89.88 707 THR A C 1
ATOM 5248 O O . THR A 1 707 ? 6.902 18.887 -3.290 1.00 89.88 707 THR A O 1
ATOM 5251 N N . ALA A 1 708 ? 5.795 20.417 -2.092 1.00 90.38 708 ALA A N 1
ATOM 5252 C CA . ALA A 1 708 ? 4.519 20.171 -2.762 1.00 90.38 708 ALA A CA 1
ATOM 5253 C C . ALA A 1 708 ? 4.575 20.398 -4.291 1.00 90.38 708 ALA A C 1
ATOM 5255 O O . ALA A 1 708 ? 3.764 19.835 -5.021 1.00 90.38 708 ALA A O 1
ATOM 5256 N N . MET A 1 709 ? 5.523 21.220 -4.764 1.00 91.19 709 MET A N 1
ATOM 5257 C CA . MET A 1 709 ? 5.776 21.529 -6.177 1.00 91.19 709 MET A CA 1
ATOM 5258 C C . MET A 1 709 ? 6.854 20.647 -6.825 1.00 91.19 709 MET A C 1
ATOM 5260 O O . MET A 1 709 ? 7.080 20.774 -8.026 1.00 91.19 709 MET A O 1
ATOM 5264 N N . SER A 1 710 ? 7.543 19.792 -6.064 1.00 90.94 710 SER A N 1
ATOM 5265 C CA . SER A 1 710 ? 8.546 18.887 -6.630 1.00 90.94 710 SER A CA 1
ATOM 5266 C C . SER A 1 710 ? 7.871 17.895 -7.580 1.00 90.94 710 SER A C 1
ATOM 5268 O O . SER A 1 710 ? 6.761 17.433 -7.309 1.00 90.94 710 SER A O 1
ATOM 5270 N N . ALA A 1 711 ? 8.542 17.577 -8.687 1.00 90.25 711 ALA A N 1
ATOM 5271 C CA . ALA A 1 711 ? 8.138 16.475 -9.551 1.00 90.25 711 ALA A CA 1
ATOM 5272 C C . ALA A 1 711 ? 8.322 15.134 -8.820 1.00 90.25 711 ALA A C 1
ATOM 5274 O O . ALA A 1 711 ? 9.209 15.017 -7.967 1.00 90.25 711 ALA A O 1
ATOM 5275 N N . ILE A 1 712 ? 7.522 14.128 -9.169 1.00 89.50 712 ILE A N 1
ATOM 5276 C CA . ILE A 1 712 ? 7.771 12.753 -8.741 1.00 89.50 712 ILE A CA 1
ATOM 5277 C C . ILE A 1 712 ? 8.964 12.195 -9.527 1.00 89.50 712 ILE A C 1
ATOM 5279 O O . ILE A 1 712 ? 9.068 12.335 -10.749 1.00 89.50 712 ILE A O 1
ATOM 5283 N N . THR A 1 713 ? 9.889 11.576 -8.799 1.00 84.12 713 THR A N 1
ATOM 5284 C CA . THR A 1 713 ? 10.972 10.773 -9.359 1.00 84.12 713 THR A CA 1
ATOM 5285 C C . THR A 1 713 ? 10.415 9.383 -9.617 1.00 84.12 713 THR A C 1
ATOM 5287 O O . THR A 1 713 ? 10.155 8.635 -8.676 1.00 84.12 713 THR A O 1
ATOM 5290 N N . MET A 1 714 ? 10.219 9.057 -10.892 1.00 89.06 714 MET A N 1
ATOM 5291 C CA . MET A 1 714 ? 9.893 7.706 -11.323 1.00 89.06 714 MET A CA 1
ATOM 5292 C C . MET A 1 714 ? 10.751 7.347 -12.540 1.00 89.06 714 MET A C 1
ATOM 5294 O O . MET A 1 714 ? 10.839 8.133 -13.491 1.00 89.06 714 MET A O 1
ATOM 5298 N N . ARG A 1 715 ? 11.428 6.198 -12.502 1.00 87.19 715 ARG A N 1
ATOM 5299 C CA . ARG A 1 715 ? 12.473 5.780 -13.442 1.00 87.19 715 ARG A CA 1
ATOM 5300 C C . ARG A 1 715 ? 12.294 4.320 -13.850 1.00 87.19 715 ARG A C 1
ATOM 5302 O O . ARG A 1 715 ? 12.417 3.418 -13.037 1.00 87.19 715 ARG A O 1
ATOM 5309 N N . VAL A 1 716 ? 12.067 4.072 -15.135 1.00 86.75 716 VAL A N 1
ATOM 5310 C CA . VAL A 1 716 ? 12.106 2.720 -15.711 1.00 86.75 716 VAL A CA 1
ATOM 5311 C C . VAL A 1 716 ? 13.562 2.304 -15.939 1.00 86.75 716 VAL A C 1
ATOM 5313 O O . VAL A 1 716 ? 14.381 3.127 -16.346 1.00 86.75 716 VAL A O 1
ATOM 5316 N N . ILE A 1 717 ? 13.906 1.036 -15.708 1.00 80.75 717 ILE A N 1
ATOM 5317 C CA . ILE A 1 717 ? 15.224 0.513 -16.093 1.00 80.75 717 ILE A CA 1
ATOM 5318 C C . ILE A 1 717 ? 15.137 0.050 -17.549 1.00 80.75 717 ILE A C 1
ATOM 5320 O O . ILE A 1 717 ? 14.323 -0.807 -17.880 1.00 80.75 717 ILE A O 1
ATOM 5324 N N . VAL A 1 718 ? 15.980 0.609 -18.418 1.00 79.25 718 VAL A N 1
ATOM 5325 C CA . VAL A 1 718 ? 16.057 0.262 -19.844 1.00 79.25 718 VAL A CA 1
ATOM 5326 C C . VAL A 1 718 ? 17.496 -0.115 -20.173 1.00 79.25 718 VAL A C 1
ATOM 5328 O O . VAL A 1 718 ? 18.411 0.697 -20.042 1.00 79.25 718 VAL A O 1
ATOM 5331 N N . GLY A 1 719 ? 17.724 -1.375 -20.558 1.00 71.31 719 GLY A N 1
ATOM 5332 C CA . GLY A 1 719 ? 19.071 -1.873 -20.873 1.00 71.31 719 GLY A CA 1
ATOM 5333 C C . GLY A 1 719 ? 20.069 -1.744 -19.711 1.00 71.31 719 GLY A C 1
ATOM 5334 O O . GLY A 1 719 ? 21.247 -1.489 -19.943 1.00 71.31 719 GLY A O 1
ATOM 5335 N N . GLY A 1 720 ? 19.590 -1.849 -18.466 1.00 69.31 720 GLY A N 1
ATOM 5336 C CA . GLY A 1 720 ? 20.388 -1.661 -17.247 1.00 69.31 720 GLY A CA 1
ATOM 5337 C C . GLY A 1 720 ? 20.566 -0.203 -16.794 1.00 69.31 720 GLY A C 1
ATOM 5338 O O . GLY A 1 720 ? 21.140 0.026 -15.735 1.00 69.31 720 GLY A O 1
ATOM 5339 N N . THR A 1 721 ? 20.062 0.784 -17.543 1.00 72.88 721 THR A N 1
ATOM 5340 C CA . THR A 1 721 ? 20.144 2.212 -17.181 1.00 72.88 721 THR A CA 1
ATOM 5341 C C . THR A 1 721 ? 18.797 2.723 -16.653 1.00 72.88 721 THR A C 1
ATOM 5343 O O . THR A 1 721 ? 17.800 2.568 -17.358 1.00 72.88 721 THR A O 1
ATOM 5346 N N . PRO A 1 722 ? 18.722 3.372 -15.474 1.00 76.75 722 PRO A N 1
ATOM 5347 C CA . PRO A 1 722 ? 17.511 4.070 -15.037 1.00 76.75 722 PRO A CA 1
ATOM 5348 C C . PRO A 1 722 ? 17.237 5.327 -15.881 1.00 76.75 722 PRO A C 1
ATOM 5350 O O . PRO A 1 722 ? 18.064 6.238 -15.938 1.00 76.75 722 PRO A O 1
ATOM 5353 N N . VAL A 1 723 ? 16.058 5.404 -16.499 1.00 82.88 723 VAL A N 1
ATOM 5354 C CA . VAL A 1 723 ? 15.583 6.523 -17.333 1.00 82.88 723 VAL A CA 1
ATOM 5355 C C . VAL A 1 723 ? 14.248 7.020 -16.782 1.00 82.88 723 VAL A C 1
ATOM 5357 O O . VAL A 1 723 ? 13.391 6.211 -16.440 1.00 82.88 723 VAL A O 1
ATOM 5360 N N . ASN A 1 724 ? 14.040 8.336 -16.680 1.00 87.69 724 ASN A N 1
ATOM 5361 C CA . ASN A 1 724 ? 12.779 8.881 -16.166 1.00 87.69 724 ASN A CA 1
ATOM 5362 C C . ASN A 1 724 ? 11.584 8.416 -17.025 1.00 87.69 724 ASN A C 1
ATOM 5364 O O . ASN A 1 724 ? 11.653 8.443 -18.255 1.00 87.69 724 ASN A O 1
ATOM 5368 N N . VAL A 1 725 ? 10.475 8.019 -16.392 1.00 89.56 725 VAL A N 1
ATOM 5369 C CA . VAL A 1 725 ? 9.297 7.490 -17.107 1.00 89.56 725 VAL A CA 1
ATOM 5370 C C . VAL A 1 725 ? 8.629 8.502 -18.039 1.00 89.56 725 VAL A C 1
ATOM 5372 O O . VAL A 1 725 ? 7.874 8.095 -18.913 1.00 89.56 725 VAL A O 1
ATOM 5375 N N . HIS A 1 726 ? 8.891 9.803 -17.889 1.00 87.25 726 HIS A N 1
ATOM 5376 C CA . HIS A 1 726 ? 8.421 10.836 -18.815 1.00 87.25 726 HIS A CA 1
ATOM 5377 C C . HIS A 1 726 ? 9.343 11.029 -20.033 1.00 87.25 726 HIS A C 1
ATOM 5379 O O . HIS A 1 726 ? 8.877 11.558 -21.042 1.00 87.25 726 HIS A O 1
ATOM 5385 N N . ASP A 1 727 ? 10.599 10.574 -19.961 1.00 88.50 727 ASP A N 1
ATOM 5386 C CA . ASP A 1 727 ? 11.607 10.720 -21.019 1.00 88.50 727 ASP A CA 1
ATOM 5387 C C . ASP A 1 727 ? 11.746 9.455 -21.889 1.00 88.50 727 ASP A C 1
ATOM 5389 O O . ASP A 1 727 ? 12.014 9.561 -23.087 1.00 88.50 727 ASP A O 1
ATOM 5393 N N . ASP A 1 728 ? 11.542 8.253 -21.328 1.00 86.38 728 ASP A N 1
ATOM 5394 C CA . ASP A 1 728 ? 11.603 7.001 -22.098 1.00 86.38 728 ASP A CA 1
ATOM 5395 C C . ASP A 1 728 ? 10.398 6.855 -23.061 1.00 86.38 728 ASP A C 1
ATOM 5397 O O . ASP A 1 728 ? 9.247 6.812 -22.605 1.00 86.38 728 ASP A O 1
ATOM 5401 N N . PRO A 1 729 ? 10.602 6.691 -24.385 1.00 85.25 729 PRO A N 1
ATOM 5402 C CA . PRO A 1 729 ? 9.507 6.541 -25.349 1.00 85.25 729 PRO A CA 1
ATOM 5403 C C . PRO A 1 729 ? 8.633 5.292 -25.160 1.00 85.25 729 PRO A C 1
ATOM 5405 O O . PRO A 1 729 ? 7.553 5.222 -25.746 1.00 85.25 729 PRO A O 1
ATOM 5408 N N . SER A 1 730 ? 9.088 4.291 -24.397 1.00 82.81 730 SER A N 1
ATOM 5409 C CA . SER A 1 730 ? 8.388 3.013 -24.239 1.00 82.81 730 SER A CA 1
ATOM 5410 C C . SER A 1 730 ? 7.385 2.985 -23.078 1.00 82.81 730 SER A C 1
ATOM 5412 O O . SER A 1 730 ? 6.484 2.145 -23.091 1.00 82.81 730 SER A O 1
ATOM 5414 N N . VAL A 1 731 ? 7.495 3.915 -22.117 1.00 89.12 731 VAL A N 1
ATOM 5415 C CA . VAL A 1 731 ? 6.538 4.068 -21.000 1.00 89.12 731 VAL A CA 1
ATOM 5416 C C . VAL A 1 731 ? 5.929 5.470 -20.869 1.00 89.12 731 VAL A C 1
ATOM 5418 O O . VAL A 1 731 ? 4.802 5.591 -20.383 1.00 89.12 731 VAL A O 1
ATOM 5421 N N . SER A 1 732 ? 6.578 6.527 -21.372 1.00 90.75 732 SER A N 1
ATOM 5422 C CA . SER A 1 732 ? 6.047 7.904 -21.319 1.00 90.75 732 SER A CA 1
ATOM 5423 C C . SER A 1 732 ? 4.642 8.110 -21.906 1.00 90.75 732 SER A C 1
ATOM 5425 O O . SER A 1 732 ? 3.910 8.942 -21.351 1.00 90.75 732 SER A O 1
ATOM 5427 N N . PRO A 1 733 ? 4.153 7.346 -22.913 1.00 91.88 733 PRO A N 1
ATOM 5428 C CA . PRO A 1 733 ? 2.763 7.452 -23.360 1.00 91.88 733 PRO A CA 1
ATOM 5429 C C . PRO A 1 733 ? 1.721 7.177 -22.264 1.00 91.88 733 PRO A C 1
ATOM 5431 O O . PRO A 1 733 ? 0.598 7.674 -22.369 1.00 91.88 733 PRO A O 1
ATOM 5434 N N . PHE A 1 734 ? 2.080 6.428 -21.214 1.00 94.81 734 PHE A N 1
ATOM 5435 C CA . PHE A 1 734 ? 1.199 6.102 -20.087 1.00 94.81 734 PHE A CA 1
ATOM 5436 C C . PHE A 1 734 ? 1.164 7.206 -19.015 1.00 94.81 734 PHE A C 1
ATOM 5438 O O . PHE A 1 734 ? 0.158 7.344 -18.315 1.00 94.81 734 PHE A O 1
ATOM 5445 N N . PHE A 1 735 ? 2.226 8.015 -18.916 1.00 93.56 735 PHE A N 1
ATOM 5446 C CA . PHE A 1 735 ? 2.406 9.046 -17.884 1.00 93.56 735 PHE A CA 1
ATOM 5447 C C . PHE A 1 735 ? 2.199 10.487 -18.383 1.00 93.56 735 PHE A C 1
ATOM 5449 O O . PHE A 1 735 ? 1.929 11.373 -17.577 1.00 93.56 735 PHE A O 1
ATOM 5456 N N . LYS A 1 736 ? 2.267 10.743 -19.698 1.00 87.75 736 LYS A N 1
ATOM 5457 C CA . LYS A 1 736 ? 2.243 12.092 -20.314 1.00 87.75 736 LYS A CA 1
ATOM 5458 C C . LYS A 1 736 ? 1.100 13.036 -19.892 1.00 87.75 736 LYS A C 1
ATOM 5460 O O . LYS A 1 736 ? 1.295 14.246 -19.899 1.00 87.75 736 LYS A O 1
ATOM 5465 N N . ASP A 1 737 ? -0.077 12.502 -19.550 1.00 88.88 737 ASP A N 1
ATOM 5466 C CA . ASP A 1 737 ? -1.258 13.286 -19.137 1.00 88.88 737 ASP A CA 1
ATOM 5467 C C . ASP A 1 737 ? -1.535 13.173 -17.619 1.00 88.88 737 ASP A C 1
ATOM 5469 O O . ASP A 1 737 ? -2.587 13.606 -17.139 1.00 88.88 737 ASP A O 1
ATOM 5473 N N . VAL A 1 738 ? -0.648 12.519 -16.862 1.00 93.25 738 VAL A N 1
ATOM 5474 C CA . VAL A 1 738 ? -0.771 12.318 -15.412 1.00 93.25 738 VAL A CA 1
ATOM 5475 C C . VAL A 1 738 ? -0.081 13.489 -14.702 1.00 93.25 738 VAL A C 1
ATOM 5477 O O . VAL A 1 738 ? 1.041 13.836 -15.074 1.00 93.25 738 VAL A O 1
ATOM 5480 N N . PRO A 1 739 ? -0.705 14.129 -13.694 1.00 94.25 739 PRO A N 1
ATOM 5481 C CA . PRO A 1 739 ? -0.039 15.182 -12.931 1.00 94.25 739 PRO A CA 1
ATOM 5482 C C . PRO A 1 739 ? 1.261 14.680 -12.287 1.00 94.25 739 PRO A C 1
ATOM 5484 O O . PRO A 1 739 ? 1.297 13.560 -11.774 1.00 94.25 739 PRO A O 1
ATOM 5487 N N . ASN A 1 740 ? 2.313 15.506 -12.310 1.00 92.56 740 ASN A N 1
ATOM 5488 C CA . ASN A 1 740 ? 3.636 15.114 -11.813 1.00 92.56 740 ASN A CA 1
ATOM 5489 C C . ASN A 1 740 ? 4.076 15.860 -10.542 1.00 92.56 740 ASN A C 1
ATOM 5491 O O . ASN A 1 740 ? 5.006 15.433 -9.874 1.00 92.56 740 ASN A O 1
ATOM 5495 N N . GLU A 1 741 ? 3.409 16.951 -10.161 1.00 93.12 741 GLU A N 1
ATOM 5496 C CA . GLU A 1 741 ? 3.668 17.634 -8.890 1.00 93.12 741 GLU A CA 1
ATOM 5497 C C . GLU A 1 741 ? 2.773 17.096 -7.766 1.00 93.12 741 GLU A C 1
ATOM 5499 O O . GLU A 1 741 ? 1.549 17.005 -7.918 1.00 93.12 741 GLU A O 1
ATOM 5504 N N . TYR A 1 742 ? 3.373 16.819 -6.606 1.00 93.19 742 TYR A N 1
ATOM 5505 C CA . TYR A 1 742 ? 2.711 16.236 -5.432 1.00 93.19 742 TYR A CA 1
ATOM 5506 C C . TYR A 1 742 ? 1.364 16.880 -5.068 1.00 93.19 742 TYR A C 1
ATOM 5508 O O . TYR A 1 742 ? 0.381 16.174 -4.841 1.00 93.19 742 TYR A O 1
ATOM 5516 N N . TYR A 1 743 ? 1.276 18.216 -5.067 1.00 92.38 743 TYR A N 1
ATOM 5517 C CA . TYR A 1 743 ? 0.051 18.933 -4.689 1.00 92.38 743 TYR A CA 1
ATOM 5518 C C . TYR A 1 743 ? -1.151 18.661 -5.614 1.00 92.38 743 TYR A C 1
ATOM 5520 O O . TYR A 1 743 ? -2.295 18.858 -5.198 1.00 92.38 743 TYR A O 1
ATOM 5528 N N . LYS A 1 744 ? -0.916 18.234 -6.863 1.00 93.88 744 LYS A N 1
ATOM 5529 C CA . LYS A 1 744 ? -1.978 17.909 -7.829 1.00 93.88 744 LYS A CA 1
ATOM 5530 C C . LYS A 1 744 ? -2.521 16.499 -7.631 1.00 93.88 744 LYS A C 1
ATOM 5532 O O . LYS A 1 744 ? -3.691 16.260 -7.902 1.00 93.88 744 LYS A O 1
ATOM 5537 N N . LEU A 1 745 ? -1.694 15.583 -7.129 1.00 94.69 745 LEU A N 1
ATOM 5538 C CA . LEU A 1 745 ? -2.046 14.176 -6.940 1.00 94.69 745 LEU A CA 1
ATOM 5539 C C . LEU A 1 745 ? -2.878 13.916 -5.675 1.00 94.69 745 LEU A C 1
ATOM 5541 O O . LEU A 1 745 ? -3.316 12.788 -5.477 1.00 94.69 745 LEU A O 1
ATOM 5545 N N . ILE A 1 746 ? -3.139 14.914 -4.821 1.00 93.00 746 ILE A N 1
ATOM 5546 C CA . ILE A 1 746 ? -3.837 14.697 -3.537 1.00 93.00 746 ILE A CA 1
ATOM 5547 C C . ILE A 1 746 ? -5.319 14.308 -3.676 1.00 93.00 746 ILE A C 1
ATOM 5549 O O . ILE A 1 746 ? -5.868 13.675 -2.777 1.00 93.00 746 ILE A O 1
ATOM 5553 N N . ASP A 1 747 ? -5.956 14.659 -4.795 1.00 93.00 747 ASP A N 1
ATOM 5554 C CA . ASP A 1 747 ? -7.382 14.446 -5.066 1.00 93.00 747 ASP A CA 1
ATOM 5555 C C . ASP A 1 747 ? -7.545 13.505 -6.268 1.00 93.00 747 ASP A C 1
ATOM 5557 O O . ASP A 1 747 ? -7.276 13.891 -7.406 1.00 93.00 747 ASP A O 1
ATOM 5561 N N . ASN A 1 748 ? -8.012 12.275 -6.032 1.00 94.12 748 ASN A N 1
ATOM 5562 C CA . ASN A 1 748 ? -8.192 11.267 -7.084 1.00 94.12 748 ASN A CA 1
ATOM 5563 C C . ASN A 1 748 ? -9.231 11.665 -8.159 1.00 94.12 748 ASN A C 1
ATOM 5565 O O . ASN A 1 748 ? -9.278 11.068 -9.237 1.00 94.12 748 ASN A O 1
ATOM 5569 N N . THR A 1 749 ? -10.044 12.692 -7.886 1.00 92.62 749 THR A N 1
ATOM 5570 C CA . THR A 1 749 ? -11.072 13.216 -8.794 1.00 92.62 749 THR A CA 1
ATOM 5571 C C . THR A 1 749 ? -10.593 14.386 -9.667 1.00 92.62 749 THR A C 1
ATOM 5573 O O . THR A 1 749 ? -11.289 14.764 -10.615 1.00 92.62 749 THR A O 1
ATOM 5576 N N . ASP A 1 750 ? -9.398 14.933 -9.406 1.00 91.00 750 ASP A N 1
ATOM 5577 C CA . ASP A 1 750 ? -8.869 16.197 -9.961 1.00 91.00 750 ASP A CA 1
ATOM 5578 C C . ASP A 1 750 ? -7.626 16.000 -10.858 1.00 91.00 750 ASP A C 1
ATOM 5580 O O . ASP A 1 750 ? -6.753 16.859 -10.950 1.00 91.00 750 ASP A O 1
ATOM 5584 N N . LEU A 1 751 ? -7.526 14.841 -11.516 1.00 92.56 751 LEU A N 1
ATOM 5585 C CA . LEU A 1 751 ? -6.362 14.384 -12.289 1.00 92.56 751 LEU A CA 1
ATOM 5586 C C . LEU A 1 751 ? -6.565 14.503 -13.816 1.00 92.56 751 LEU A C 1
ATOM 5588 O O . LEU A 1 751 ? -5.944 13.788 -14.606 1.00 92.56 751 LEU A O 1
ATOM 5592 N N . GLY A 1 752 ? -7.466 15.387 -14.254 1.00 89.44 752 GLY A N 1
ATOM 5593 C CA . GLY A 1 752 ? -7.775 15.620 -15.669 1.00 89.44 752 GLY A CA 1
ATOM 5594 C C . GLY A 1 752 ? -8.322 14.363 -16.375 1.00 89.44 752 GLY A C 1
ATOM 5595 O O . GLY A 1 752 ? -9.271 13.758 -15.877 1.00 89.44 752 GLY A O 1
ATOM 5596 N N . PRO A 1 753 ? -7.759 13.926 -17.523 1.00 87.75 753 PRO A N 1
ATOM 5597 C CA . PRO A 1 753 ? -8.206 12.707 -18.219 1.00 87.75 753 PRO A CA 1
ATOM 5598 C C . PRO A 1 753 ? -7.880 11.408 -17.451 1.00 87.75 753 PRO A C 1
ATOM 5600 O O . PRO A 1 753 ? -8.282 10.312 -17.855 1.00 87.75 753 PRO A O 1
ATOM 5603 N N . ASN A 1 754 ? -7.145 11.524 -16.343 1.00 92.94 754 ASN A N 1
ATOM 5604 C CA . ASN A 1 754 ? -6.785 10.430 -15.455 1.00 92.94 754 ASN A CA 1
ATOM 5605 C C . ASN A 1 754 ? -7.593 10.412 -14.148 1.00 92.94 754 ASN A C 1
ATOM 5607 O O . ASN A 1 754 ? -7.325 9.559 -13.312 1.00 92.94 754 ASN A O 1
ATOM 5611 N N . SER A 1 755 ? -8.587 11.293 -13.964 1.00 94.25 755 SER A N 1
ATOM 5612 C CA . SER A 1 755 ? -9.490 11.232 -12.804 1.00 94.25 755 SER A CA 1
ATOM 5613 C C . SER A 1 755 ? -10.288 9.924 -12.764 1.00 94.25 755 SER A C 1
ATOM 5615 O O . SER A 1 755 ? -10.821 9.482 -13.785 1.00 94.25 755 SER A O 1
ATOM 5617 N N . TYR A 1 756 ? -10.436 9.345 -11.572 1.00 95.06 756 TYR A N 1
ATOM 5618 C CA . TYR A 1 756 ? -11.221 8.131 -11.329 1.00 95.06 756 TYR A CA 1
ATOM 5619 C C . TYR A 1 756 ? -12.046 8.240 -10.051 1.00 95.06 756 TYR A C 1
ATOM 5621 O O . TYR A 1 756 ? -11.682 8.961 -9.128 1.00 95.06 756 TYR A O 1
ATOM 5629 N N . SER A 1 757 ? -13.152 7.505 -10.002 1.00 94.88 757 SER A N 1
ATOM 5630 C CA . SER A 1 757 ? -13.957 7.289 -8.801 1.00 94.88 757 SER A CA 1
ATOM 5631 C C . SER A 1 757 ? -13.596 5.966 -8.130 1.00 94.88 757 SER A C 1
ATOM 5633 O O . SER A 1 757 ? -13.187 5.017 -8.798 1.00 94.88 757 SER A O 1
ATOM 5635 N N . PHE A 1 758 ? -13.874 5.866 -6.835 1.00 96.12 758 PHE A N 1
ATOM 5636 C CA . PHE A 1 758 ? -14.089 4.598 -6.144 1.00 96.12 758 PHE A CA 1
ATOM 5637 C C . PHE A 1 758 ? -15.586 4.307 -5.961 1.00 96.12 758 PHE A C 1
ATOM 5639 O O . PHE A 1 758 ? -16.347 5.185 -5.548 1.00 96.12 758 PHE A O 1
ATOM 5646 N N . GLU A 1 759 ? -15.983 3.060 -6.210 1.00 93.75 759 GLU A N 1
ATOM 5647 C CA . GLU A 1 759 ? -17.236 2.463 -5.741 1.00 93.75 759 GLU A CA 1
ATOM 5648 C C . GLU A 1 759 ? -16.978 1.811 -4.377 1.00 93.75 759 GLU A C 1
ATOM 5650 O O . GLU A 1 759 ? -16.379 0.740 -4.298 1.00 93.75 759 GLU A O 1
ATOM 5655 N N . LEU A 1 760 ? -17.396 2.465 -3.292 1.00 92.94 760 LEU A N 1
ATOM 5656 C CA . LEU A 1 760 ? -17.132 2.017 -1.921 1.00 92.94 760 LEU A CA 1
ATOM 5657 C C . LEU A 1 760 ? -18.369 1.373 -1.289 1.00 92.94 760 LEU A C 1
ATOM 5659 O O . LEU A 1 760 ? -19.508 1.712 -1.608 1.00 92.94 760 LEU A O 1
ATOM 5663 N N . SER A 1 761 ? -18.169 0.448 -0.348 1.00 89.56 761 SER A N 1
ATOM 5664 C CA . SER A 1 761 ? -19.286 -0.265 0.282 1.00 89.56 761 SER A CA 1
ATOM 5665 C C . SER A 1 761 ? -18.960 -0.815 1.676 1.00 89.56 761 SER A C 1
ATOM 5667 O O . SER A 1 761 ? -17.833 -0.706 2.167 1.00 89.56 761 SER A O 1
ATOM 5669 N N . GLY A 1 762 ? -19.970 -1.361 2.361 1.00 88.69 762 GLY A N 1
ATOM 5670 C CA . GLY A 1 762 ? -19.811 -1.960 3.690 1.00 88.69 762 GLY A CA 1
ATOM 5671 C C . GLY A 1 762 ? -19.264 -0.965 4.719 1.00 88.69 762 GLY A C 1
ATOM 5672 O O . GLY A 1 762 ? -19.751 0.163 4.816 1.00 88.69 762 GLY A O 1
ATOM 5673 N N . LEU A 1 763 ? -18.249 -1.367 5.484 1.00 90.25 763 LEU A N 1
ATOM 5674 C CA . LEU A 1 763 ? -17.599 -0.493 6.464 1.00 90.25 763 LEU A CA 1
ATOM 5675 C C . LEU A 1 763 ? -16.715 0.585 5.829 1.00 90.25 763 LEU A C 1
ATOM 5677 O O . LEU A 1 763 ? -16.658 1.696 6.350 1.00 90.25 763 LEU A O 1
ATOM 5681 N N . VAL A 1 764 ? -16.079 0.299 4.691 1.00 92.88 764 VAL A N 1
ATOM 5682 C CA . VAL A 1 764 ? -15.298 1.288 3.926 1.00 92.88 764 VAL A CA 1
ATOM 5683 C C . VAL A 1 764 ? -16.218 2.409 3.419 1.00 92.88 764 VAL A C 1
ATOM 5685 O O . VAL A 1 764 ? -15.909 3.592 3.556 1.00 92.88 764 VAL A O 1
ATOM 5688 N N . GLY A 1 765 ? -17.415 2.046 2.947 1.00 91.00 765 GLY A N 1
ATOM 5689 C CA . GLY A 1 765 ? -18.487 2.979 2.590 1.00 91.00 765 GLY A CA 1
ATOM 5690 C C . GLY A 1 765 ? -19.067 3.752 3.784 1.00 91.00 765 GLY A C 1
ATOM 5691 O O . GLY A 1 765 ? -19.368 4.941 3.648 1.00 91.00 765 GLY A O 1
ATOM 5692 N N . ASP A 1 766 ? -19.184 3.139 4.970 1.00 88.38 766 ASP A N 1
ATOM 5693 C CA . ASP A 1 766 ? -19.572 3.852 6.202 1.00 88.38 766 ASP A CA 1
ATOM 5694 C C . ASP A 1 766 ? -18.503 4.874 6.618 1.00 88.38 766 ASP A C 1
ATOM 5696 O O . ASP A 1 766 ? -18.844 6.012 6.946 1.00 88.38 766 ASP A O 1
ATOM 5700 N N . LEU A 1 767 ? -17.217 4.506 6.522 1.00 92.31 767 LEU A N 1
ATOM 5701 C CA . LEU A 1 767 ? -16.077 5.377 6.816 1.00 92.31 767 LEU A CA 1
ATOM 5702 C C . LEU A 1 767 ? -15.998 6.556 5.845 1.00 92.31 767 LEU A C 1
ATOM 5704 O O . LEU A 1 767 ? -15.911 7.699 6.292 1.00 92.31 767 LEU A O 1
ATOM 5708 N N . TYR A 1 768 ? -16.133 6.308 4.538 1.00 93.00 768 TYR A N 1
ATOM 5709 C CA . TYR A 1 768 ? -16.248 7.371 3.540 1.00 93.00 768 TYR A CA 1
ATOM 5710 C C . TYR A 1 768 ? -17.441 8.285 3.835 1.00 93.00 768 TYR A C 1
ATOM 5712 O O . TYR A 1 768 ? -17.303 9.506 3.839 1.00 93.00 768 TYR A O 1
ATOM 5720 N N . THR A 1 769 ? -18.618 7.728 4.137 1.00 87.56 769 THR A N 1
ATOM 5721 C CA . THR A 1 769 ? -19.835 8.523 4.368 1.00 87.56 769 THR A CA 1
ATOM 5722 C C . THR A 1 769 ? -19.721 9.391 5.626 1.00 87.56 769 THR A C 1
ATOM 5724 O O . THR A 1 769 ? -19.944 10.603 5.558 1.00 87.56 769 THR A O 1
ATOM 5727 N N . LYS A 1 770 ? -19.374 8.783 6.769 1.00 89.38 770 LYS A N 1
ATOM 5728 C CA . LYS A 1 770 ? -19.517 9.358 8.120 1.00 89.38 770 LYS A CA 1
ATOM 5729 C C . LYS A 1 770 ? -18.201 9.810 8.766 1.00 89.38 770 LYS A C 1
ATOM 5731 O O . LYS A 1 770 ? -18.249 10.454 9.816 1.00 89.38 770 LYS A O 1
ATOM 5736 N N . CYS A 1 771 ? -17.043 9.521 8.170 1.00 92.94 771 CYS A N 1
ATOM 5737 C CA . CYS A 1 771 ? -15.726 9.925 8.673 1.00 92.94 771 CYS A CA 1
ATOM 5738 C C . CYS A 1 771 ? -15.523 9.501 10.145 1.00 92.94 771 CYS A C 1
ATOM 5740 O O . CYS A 1 771 ? -15.831 8.367 10.510 1.00 92.94 771 CYS A O 1
ATOM 5742 N N . GLY A 1 772 ? -15.079 10.403 11.029 1.00 91.00 772 GLY A N 1
ATOM 5743 C CA . GLY A 1 772 ? -14.928 10.128 12.465 1.00 91.00 772 GLY A CA 1
ATOM 5744 C C . GLY A 1 772 ? -16.200 9.641 13.189 1.00 91.00 772 GLY A C 1
ATOM 5745 O O . GLY A 1 772 ? -16.086 9.031 14.249 1.00 91.00 772 GLY A O 1
ATOM 5746 N N . ALA A 1 773 ? -17.401 9.828 12.625 1.00 89.81 773 ALA A N 1
ATOM 5747 C CA . ALA A 1 773 ? -18.660 9.311 13.183 1.00 89.81 773 ALA A CA 1
ATOM 5748 C C . ALA A 1 773 ? -19.046 7.898 12.684 1.00 89.81 773 ALA A C 1
ATOM 5750 O O . ALA A 1 773 ? -20.045 7.338 13.145 1.00 89.81 773 ALA A O 1
ATOM 5751 N N . ALA A 1 774 ? -18.280 7.308 11.759 1.00 90.00 774 ALA A N 1
ATOM 5752 C CA . ALA A 1 774 ? -18.505 5.949 11.265 1.00 90.00 774 ALA A CA 1
ATOM 5753 C C . ALA A 1 774 ? -18.419 4.922 12.403 1.00 90.00 774 ALA A C 1
ATOM 5755 O O . ALA A 1 774 ? -17.573 5.049 13.289 1.00 90.00 774 ALA A O 1
ATOM 5756 N N . GLY A 1 775 ? -19.309 3.930 12.415 1.00 85.50 775 GLY A N 1
ATOM 5757 C CA . GLY A 1 775 ? -19.362 2.918 13.480 1.00 85.50 775 GLY A CA 1
ATOM 5758 C C . GLY A 1 775 ? -19.625 3.426 14.916 1.00 85.50 775 GLY A C 1
ATOM 5759 O O . GLY A 1 775 ? -19.394 2.655 15.844 1.00 85.50 775 GLY A O 1
ATOM 5760 N N . LEU A 1 776 ? -20.081 4.678 15.111 1.00 82.69 776 LEU A N 1
ATOM 5761 C CA . LEU A 1 776 ? -20.409 5.280 16.427 1.00 82.69 776 LEU A CA 1
ATOM 5762 C C . LEU A 1 776 ? -21.852 5.796 16.560 1.00 82.69 776 LEU A C 1
ATOM 5764 O O . LEU A 1 776 ? -22.263 6.230 17.633 1.00 82.69 776 LEU A O 1
ATOM 5768 N N . GLN A 1 777 ? -22.632 5.803 15.482 1.00 67.88 777 GLN A N 1
ATOM 5769 C CA . GLN A 1 777 ? -24.030 6.240 15.513 1.00 67.88 777 GLN A CA 1
ATOM 5770 C C . GLN A 1 777 ? -24.955 5.047 15.292 1.00 67.88 777 GLN A C 1
ATOM 5772 O O . GLN A 1 777 ? -24.709 4.223 14.406 1.00 67.88 777 GLN A O 1
ATOM 5777 N N . SER A 1 778 ? -26.045 4.981 16.064 1.00 49.66 778 SER A N 1
ATOM 5778 C CA . SER A 1 778 ? -27.136 4.035 15.815 1.00 49.66 778 SER A CA 1
ATOM 5779 C C . SER A 1 778 ? -27.665 4.201 14.385 1.00 49.66 778 SER A C 1
ATOM 5781 O O . SER A 1 778 ? -27.564 5.279 13.795 1.00 49.66 778 SER A O 1
ATOM 5783 N N . GLN A 1 779 ? -28.154 3.108 13.787 1.00 47.66 779 GLN A N 1
ATOM 5784 C CA . GLN A 1 779 ? -28.240 2.967 12.328 1.00 47.66 779 GLN A CA 1
ATOM 5785 C C . GLN A 1 779 ? -29.191 3.956 11.627 1.00 47.66 779 GLN A C 1
ATOM 5787 O O . GLN A 1 779 ? -30.302 3.618 11.218 1.00 47.66 779 GLN A O 1
ATOM 5792 N N . GLY A 1 780 ? -28.685 5.149 11.322 1.00 42.94 780 GLY A N 1
ATOM 5793 C CA . GLY A 1 780 ? -29.038 5.812 10.079 1.00 42.94 780 GLY A CA 1
ATOM 5794 C C . GLY A 1 780 ? -28.604 4.913 8.921 1.00 42.94 780 GLY A C 1
ATOM 5795 O O . GLY A 1 780 ? -27.421 4.563 8.835 1.00 42.94 780 GLY A O 1
ATOM 5796 N N . ARG A 1 781 ? -29.556 4.544 8.046 1.00 44.78 781 ARG A N 1
ATOM 5797 C CA . ARG A 1 781 ? -29.270 3.916 6.741 1.00 44.78 781 ARG A CA 1
ATOM 5798 C C . ARG A 1 781 ? -28.076 4.629 6.106 1.00 44.78 781 ARG A C 1
ATOM 5800 O O . ARG A 1 781 ? -28.045 5.862 6.120 1.00 44.78 781 ARG A O 1
ATOM 5807 N N . LEU A 1 782 ? -27.152 3.870 5.506 1.00 45.22 782 LEU A N 1
ATOM 5808 C CA . LEU A 1 782 ? -26.209 4.439 4.542 1.00 45.22 782 LEU A CA 1
ATOM 5809 C C . LEU A 1 782 ? -27.038 5.260 3.552 1.00 45.22 782 LEU A C 1
ATOM 5811 O O . LEU A 1 782 ? -27.936 4.730 2.892 1.00 45.22 782 LEU A O 1
ATOM 5815 N N . ARG A 1 783 ? -26.826 6.577 3.555 1.00 39.78 783 ARG A N 1
ATOM 5816 C CA . ARG A 1 783 ? -27.573 7.484 2.695 1.00 39.78 783 ARG A CA 1
ATOM 5817 C C . ARG A 1 783 ? -26.995 7.277 1.309 1.00 39.78 783 ARG A C 1
ATOM 5819 O O . ARG A 1 783 ? -25.920 7.801 1.050 1.00 39.78 783 ARG A O 1
ATOM 5826 N N . GLY A 1 784 ? -27.686 6.486 0.488 1.00 40.03 784 GLY A N 1
ATOM 5827 C CA . GLY A 1 784 ? -27.301 6.240 -0.896 1.00 40.03 784 GLY A CA 1
ATOM 5828 C C . GLY A 1 784 ? -27.073 7.571 -1.598 1.00 40.03 784 GLY A C 1
ATOM 5829 O O . GLY A 1 784 ? -28.024 8.291 -1.901 1.00 40.03 784 GLY A O 1
ATOM 5830 N N . LEU A 1 785 ? -25.800 7.912 -1.776 1.00 40.09 785 LEU A N 1
ATOM 5831 C CA . LEU A 1 785 ? -25.374 8.817 -2.826 1.00 40.09 785 LEU A CA 1
ATOM 5832 C C . LEU A 1 785 ? -25.633 8.034 -4.113 1.00 40.09 785 LEU A C 1
ATOM 5834 O O . LEU A 1 785 ? -25.336 6.842 -4.139 1.00 40.09 785 LEU A O 1
ATOM 5838 N N . ASN A 1 786 ? -26.307 8.667 -5.076 1.00 41.62 786 ASN A N 1
ATOM 5839 C CA . ASN A 1 786 ? -27.045 7.983 -6.146 1.00 41.62 786 ASN A CA 1
ATOM 5840 C C . ASN A 1 786 ? -26.248 6.830 -6.782 1.00 41.62 786 ASN A C 1
ATOM 5842 O O . ASN A 1 786 ? -25.040 6.958 -6.957 1.00 41.62 786 ASN A O 1
ATOM 5846 N N . ASP A 1 787 ? -26.929 5.749 -7.176 1.00 45.72 787 ASP A N 1
ATOM 5847 C CA . ASP A 1 787 ? -26.334 4.482 -7.648 1.00 45.72 787 ASP A CA 1
ATOM 5848 C C . ASP A 1 787 ? -25.623 4.565 -9.029 1.00 45.72 787 ASP A C 1
ATOM 5850 O O . ASP A 1 787 ? -25.570 3.593 -9.781 1.00 45.72 787 ASP A O 1
ATOM 5854 N N . VAL A 1 788 ? -25.115 5.745 -9.395 1.00 51.31 788 VAL A N 1
ATOM 5855 C CA . VAL A 1 788 ? -24.395 6.093 -10.626 1.00 51.31 788 VAL A CA 1
ATOM 5856 C C . VAL A 1 788 ? -23.353 7.168 -10.267 1.00 51.31 788 VAL A C 1
ATOM 5858 O O . VAL A 1 788 ? -23.722 8.121 -9.575 1.00 51.31 788 VAL A O 1
ATOM 5861 N N . PRO A 1 789 ? -22.093 7.097 -10.749 1.00 52.56 789 PRO A N 1
ATOM 5862 C CA . PRO A 1 789 ? -21.101 8.151 -10.526 1.00 52.56 789 PRO A CA 1
ATOM 5863 C C . PRO A 1 789 ? -21.624 9.522 -10.980 1.00 52.56 789 PRO A C 1
ATOM 5865 O O . PRO A 1 789 ? -21.925 9.742 -12.157 1.00 52.56 789 PRO A O 1
ATOM 5868 N N . ALA A 1 790 ? -21.741 10.452 -10.031 1.00 51.09 790 ALA A N 1
ATOM 5869 C CA . ALA A 1 790 ? -22.232 11.797 -10.284 1.00 51.09 790 ALA A CA 1
ATOM 5870 C C . ALA A 1 790 ? -21.118 12.685 -10.858 1.00 51.09 790 ALA A C 1
ATOM 5872 O O . ALA A 1 790 ? -20.048 12.817 -10.266 1.00 51.09 790 ALA A O 1
ATOM 5873 N N . TYR A 1 791 ? -21.394 13.337 -11.991 1.00 50.94 791 TYR A N 1
ATOM 5874 C CA . TYR A 1 791 ? -20.536 14.388 -12.540 1.00 50.94 791 TYR A CA 1
ATOM 5875 C C . TYR A 1 791 ? -20.880 15.752 -11.922 1.00 50.94 791 TYR A C 1
ATOM 5877 O O . TYR A 1 791 ? -21.477 16.618 -12.570 1.00 50.94 791 TYR A O 1
ATOM 5885 N N . THR A 1 792 ? -20.538 15.955 -10.650 1.00 50.09 792 THR A N 1
ATOM 5886 C CA . THR A 1 792 ? -20.763 17.241 -9.975 1.00 50.09 792 THR A CA 1
ATOM 5887 C C . THR A 1 792 ? -19.662 18.231 -10.355 1.00 50.09 792 THR A C 1
ATOM 5889 O O . THR A 1 792 ? -18.473 17.928 -10.283 1.00 50.09 792 THR A O 1
ATOM 5892 N N . SER A 1 793 ? -20.043 19.440 -10.780 1.00 51.81 793 SER A N 1
ATOM 5893 C CA . SER A 1 793 ? -19.111 20.534 -11.123 1.00 51.81 793 SER A CA 1
ATOM 5894 C C . SER A 1 793 ? -18.021 20.185 -12.159 1.00 51.81 793 SER A C 1
ATOM 5896 O O . SER A 1 793 ? -17.020 20.889 -12.254 1.00 51.81 793 SER A O 1
ATOM 5898 N N . GLY A 1 794 ? -18.212 19.123 -12.952 1.00 56.47 794 GLY A N 1
ATOM 5899 C CA . GLY A 1 794 ? -17.253 18.658 -13.962 1.00 56.47 794 GLY A CA 1
ATOM 5900 C C . GLY A 1 794 ? -16.193 17.664 -13.467 1.00 56.47 794 GLY A C 1
ATOM 5901 O O . GLY A 1 794 ? -15.351 17.265 -14.267 1.00 56.47 794 GLY A O 1
ATOM 5902 N N . ARG A 1 795 ? -16.236 17.235 -12.199 1.00 65.19 795 ARG A N 1
ATOM 5903 C CA . ARG A 1 795 ? -15.401 16.144 -11.661 1.00 65.19 795 ARG A CA 1
ATOM 5904 C C . ARG A 1 795 ? -16.200 14.849 -11.567 1.00 65.19 795 ARG A C 1
ATOM 5906 O O . ARG A 1 795 ? -17.427 14.880 -11.575 1.00 65.19 795 ARG A O 1
ATOM 5913 N N . VAL A 1 796 ? -15.498 13.723 -11.474 1.00 80.38 796 VAL A N 1
ATOM 5914 C CA . VAL A 1 796 ? -16.084 12.442 -11.044 1.00 80.38 796 VAL A CA 1
ATOM 5915 C C . VAL A 1 796 ? -16.172 12.418 -9.512 1.00 80.38 796 VAL A C 1
ATOM 5917 O O . VAL A 1 796 ? -15.376 13.080 -8.855 1.00 80.38 796 VAL A O 1
ATOM 5920 N N . GLU A 1 797 ? -17.099 11.668 -8.917 1.00 82.00 797 GLU A N 1
ATOM 5921 C CA . GLU A 1 797 ? -17.191 11.528 -7.452 1.00 82.00 797 GLU A CA 1
ATOM 5922 C C . GLU A 1 797 ? -17.022 10.073 -7.001 1.00 82.00 797 GLU A C 1
ATOM 5924 O O . GLU A 1 797 ? -17.567 9.154 -7.620 1.00 82.00 797 GLU A O 1
ATOM 5929 N N . ASN A 1 798 ? -16.297 9.855 -5.899 1.00 90.25 798 ASN A N 1
ATOM 5930 C CA . ASN A 1 798 ? -16.304 8.575 -5.182 1.00 90.25 798 ASN A CA 1
ATOM 5931 C C . ASN A 1 798 ? -17.701 8.376 -4.562 1.00 90.25 798 ASN A C 1
ATOM 5933 O O . ASN A 1 798 ? -18.201 9.273 -3.881 1.00 90.25 798 ASN A O 1
ATOM 5937 N N . TYR A 1 799 ? -18.334 7.223 -4.777 1.00 87.19 799 TYR A N 1
ATOM 5938 C CA . TYR A 1 799 ? -19.720 6.969 -4.363 1.00 87.19 799 TYR A CA 1
ATOM 5939 C C . TYR A 1 799 ? -19.841 5.723 -3.479 1.00 87.19 799 TYR A C 1
ATOM 5941 O O . TYR A 1 799 ? -18.912 4.924 -3.374 1.00 87.19 799 TYR A O 1
ATOM 5949 N N . VAL A 1 800 ? -20.980 5.579 -2.790 1.00 86.75 800 VAL A N 1
ATOM 5950 C CA . VAL A 1 800 ? -21.209 4.488 -1.827 1.00 86.75 800 VAL A CA 1
ATOM 5951 C C . VAL A 1 800 ? -22.429 3.670 -2.217 1.00 86.75 800 VAL A C 1
ATOM 5953 O O . VAL A 1 800 ? -23.562 4.125 -2.051 1.00 86.75 800 VAL A O 1
ATOM 5956 N N . VAL A 1 801 ? -22.197 2.438 -2.671 1.00 84.25 801 VAL A N 1
ATOM 5957 C CA . VAL A 1 801 ? -23.266 1.479 -2.971 1.00 84.25 801 VAL A CA 1
ATOM 5958 C C . VAL A 1 801 ? -23.744 0.779 -1.703 1.00 84.25 801 VAL A C 1
ATOM 5960 O O . VAL A 1 801 ? -22.980 0.470 -0.781 1.00 84.25 801 VAL A O 1
ATOM 5963 N N . SER A 1 802 ? -25.046 0.507 -1.642 1.00 68.81 802 SER A N 1
ATOM 5964 C CA . SER A 1 802 ? -25.637 -0.175 -0.495 1.00 68.81 802 SER A CA 1
ATOM 5965 C C . SER A 1 802 ? -25.378 -1.683 -0.568 1.00 68.81 802 SER A C 1
ATOM 5967 O O . SER A 1 802 ? -26.156 -2.421 -1.171 1.00 68.81 802 SER A O 1
ATOM 5969 N N . LEU A 1 803 ? -24.325 -2.159 0.112 1.00 62.09 803 LEU A N 1
ATOM 5970 C CA . LEU A 1 803 ? -24.216 -3.572 0.503 1.00 62.09 803 LEU A CA 1
ATOM 5971 C C . LEU A 1 803 ? -25.334 -3.905 1.503 1.00 62.09 803 LEU A C 1
ATOM 5973 O O . LEU A 1 803 ? -25.160 -3.853 2.723 1.00 62.09 803 LEU A O 1
ATOM 5977 N N . GLN A 1 804 ? -26.517 -4.214 0.976 1.00 48.47 804 GLN A N 1
ATOM 5978 C CA . GLN A 1 804 ? -27.663 -4.597 1.784 1.00 48.47 804 GLN A CA 1
ATOM 5979 C C . GLN A 1 804 ? -27.405 -5.957 2.445 1.00 48.47 804 GLN A C 1
ATOM 5981 O O . GLN A 1 804 ? -27.246 -6.973 1.776 1.00 48.47 804 GLN A O 1
ATOM 5986 N N . ASN A 1 805 ? -27.454 -5.974 3.778 1.00 51.50 805 ASN A N 1
ATOM 5987 C CA . ASN A 1 805 ? -27.587 -7.181 4.599 1.00 51.50 805 ASN A CA 1
ATOM 5988 C C . ASN A 1 805 ? -26.393 -8.162 4.586 1.00 51.50 805 ASN A C 1
ATOM 5990 O O . ASN A 1 805 ? -26.575 -9.349 4.857 1.00 51.50 805 ASN A O 1
ATOM 5994 N N . ALA A 1 806 ? -25.166 -7.678 4.368 1.00 72.56 806 ALA A N 1
ATOM 5995 C CA . ALA A 1 806 ? -23.957 -8.451 4.664 1.00 72.56 806 ALA A CA 1
ATOM 5996 C C . ALA A 1 806 ? -23.914 -8.825 6.166 1.00 72.56 806 ALA A C 1
ATOM 5998 O O . ALA A 1 806 ? -23.741 -7.965 7.034 1.00 72.56 806 ALA A O 1
ATOM 5999 N N . SER A 1 807 ? -24.104 -10.109 6.484 1.00 85.06 807 SER A N 1
ATOM 6000 C CA . SER A 1 807 ? -24.327 -10.597 7.858 1.00 85.06 807 SER A CA 1
ATOM 6001 C C . SER A 1 807 ? -23.157 -10.319 8.807 1.00 85.06 807 SER A C 1
ATOM 6003 O O . SER A 1 807 ? -23.375 -9.967 9.965 1.00 85.06 807 SER A O 1
ATOM 6005 N N . HIS A 1 808 ? -21.923 -10.406 8.311 1.00 89.25 808 HIS A N 1
ATOM 6006 C CA . HIS A 1 808 ? -20.700 -10.086 9.049 1.00 89.25 808 HIS A CA 1
ATOM 6007 C C . HIS A 1 808 ? -20.603 -8.588 9.391 1.00 89.25 808 HIS A C 1
ATOM 6009 O O . HIS A 1 808 ? -20.367 -8.240 10.549 1.00 89.25 808 HIS A O 1
ATOM 6015 N N . VAL A 1 809 ? -20.909 -7.698 8.435 1.00 88.25 809 VAL A N 1
ATOM 6016 C CA . VAL A 1 809 ? -20.996 -6.243 8.671 1.00 88.25 809 VAL A CA 1
ATOM 6017 C C . VAL A 1 809 ? -22.087 -5.925 9.701 1.00 88.25 809 VAL A C 1
ATOM 6019 O O . VAL A 1 809 ? -21.892 -5.073 10.567 1.00 88.25 809 VAL A O 1
ATOM 6022 N N . ALA A 1 810 ? -23.223 -6.631 9.663 1.00 86.19 810 ALA A N 1
ATOM 6023 C CA . ALA A 1 810 ? -24.286 -6.483 10.656 1.00 86.19 810 ALA A CA 1
ATOM 6024 C C . ALA A 1 810 ? -23.868 -6.977 12.059 1.00 86.19 810 ALA A C 1
ATOM 6026 O O . ALA A 1 810 ? -24.127 -6.276 13.039 1.00 86.19 810 ALA A O 1
ATOM 6027 N N . LYS A 1 811 ? -23.177 -8.126 12.163 1.00 90.12 811 LYS A N 1
ATOM 6028 C CA . LYS A 1 811 ? -22.628 -8.685 13.419 1.00 90.12 811 LYS A CA 1
ATOM 6029 C C . LYS A 1 811 ? -21.649 -7.692 14.068 1.00 90.12 811 LYS A C 1
ATOM 6031 O O . LYS A 1 811 ? -21.832 -7.321 15.229 1.00 90.12 811 LYS A O 1
ATOM 6036 N N . TYR A 1 812 ? -20.704 -7.164 13.283 1.00 91.00 812 TYR A N 1
ATOM 6037 C CA . TYR A 1 812 ? -19.709 -6.178 13.720 1.00 91.00 812 TYR A CA 1
ATOM 6038 C C . TYR A 1 812 ? -20.321 -4.812 14.099 1.00 91.00 812 TYR A C 1
ATOM 6040 O O . TYR A 1 812 ? -20.030 -4.273 15.167 1.00 91.00 812 TYR A O 1
ATOM 6048 N N . ASN A 1 813 ? -21.228 -4.258 13.285 1.00 88.94 813 ASN A N 1
ATOM 6049 C CA . ASN A 1 813 ? -21.892 -2.990 13.616 1.00 88.94 813 ASN A CA 1
ATOM 6050 C C . ASN A 1 813 ? -22.839 -3.112 14.820 1.00 88.94 813 ASN A C 1
ATOM 6052 O O . ASN A 1 813 ? -22.970 -2.157 15.588 1.00 88.94 813 ASN A O 1
ATOM 6056 N N . GLY A 1 814 ? -23.474 -4.271 15.021 1.00 89.62 814 GLY A N 1
ATOM 6057 C CA . GLY A 1 814 ? -24.257 -4.559 16.223 1.00 89.62 814 GLY A CA 1
ATOM 6058 C C . GLY A 1 814 ? -23.401 -4.491 17.489 1.00 89.62 814 GLY A C 1
ATOM 6059 O O . GLY A 1 814 ? -23.777 -3.811 18.441 1.00 89.62 814 GLY A O 1
ATOM 6060 N N . TRP A 1 815 ? -22.216 -5.107 17.459 1.00 93.06 815 TRP A N 1
ATOM 6061 C CA . TRP A 1 815 ? -21.239 -5.077 18.552 1.00 93.06 815 TRP A CA 1
ATOM 6062 C C . TRP A 1 815 ? -20.775 -3.651 18.885 1.00 93.06 815 TRP A C 1
ATOM 6064 O O . TRP A 1 815 ? -20.898 -3.217 20.032 1.00 93.06 815 TRP A O 1
ATOM 6074 N N . ARG A 1 816 ? -20.353 -2.865 17.880 1.00 93.06 816 ARG A N 1
ATOM 6075 C CA . ARG A 1 816 ? -19.983 -1.448 18.085 1.00 93.06 816 ARG A CA 1
ATOM 6076 C C . ARG A 1 816 ? -21.136 -0.611 18.640 1.00 93.06 816 ARG A C 1
ATOM 6078 O O . ARG A 1 816 ? -20.916 0.248 19.493 1.00 93.06 816 ARG A O 1
ATOM 6085 N N . THR A 1 817 ? -22.364 -0.868 18.184 1.00 90.81 817 THR A N 1
ATOM 6086 C CA . THR A 1 817 ? -23.567 -0.178 18.681 1.00 90.81 817 THR A CA 1
ATOM 6087 C C . THR A 1 817 ? -23.827 -0.514 20.150 1.00 90.81 817 THR A C 1
ATOM 6089 O O . THR A 1 817 ? -24.154 0.385 20.923 1.00 90.81 817 THR A O 1
ATOM 6092 N N . ALA A 1 818 ? -23.641 -1.773 20.560 1.00 92.38 818 ALA A N 1
ATOM 6093 C CA . ALA A 1 818 ? -23.790 -2.194 21.950 1.00 92.38 818 ALA A CA 1
ATOM 6094 C C . ALA A 1 818 ? -22.738 -1.538 22.864 1.00 92.38 818 ALA A C 1
ATOM 6096 O O . ALA A 1 818 ? -23.109 -0.958 23.885 1.00 92.38 818 ALA A O 1
ATOM 6097 N N . ILE A 1 819 ? -21.459 -1.528 22.458 1.00 94.00 819 ILE A N 1
ATOM 6098 C CA . ILE A 1 819 ? -20.386 -0.836 23.197 1.00 94.00 819 ILE A CA 1
ATOM 6099 C C . ILE A 1 819 ? -20.689 0.659 23.312 1.00 94.00 819 ILE A C 1
ATOM 6101 O O . ILE A 1 819 ? -20.706 1.194 24.414 1.00 94.00 819 ILE A O 1
ATOM 6105 N N . THR A 1 820 ? -20.998 1.326 22.197 1.00 91.88 820 THR A N 1
ATOM 6106 C CA . THR A 1 820 ? -21.261 2.775 22.195 1.00 91.88 820 THR A CA 1
ATOM 6107 C C . THR A 1 820 ? -22.488 3.130 23.042 1.00 91.88 820 THR A C 1
ATOM 6109 O O . THR A 1 820 ? -22.501 4.160 23.709 1.00 91.88 820 THR A O 1
ATOM 6112 N N . SER A 1 821 ? -23.501 2.257 23.092 1.00 90.50 821 SER A N 1
ATOM 6113 C CA . SER A 1 821 ? -24.657 2.433 23.985 1.00 90.50 821 SER A CA 1
ATOM 6114 C C . SER A 1 821 ? -24.261 2.313 25.465 1.00 90.50 821 SER A C 1
ATOM 6116 O O . SER A 1 821 ? -24.729 3.094 26.295 1.00 90.50 821 SER A O 1
ATOM 6118 N N . ALA A 1 822 ? -23.367 1.376 25.801 1.00 91.25 822 ALA A N 1
ATOM 6119 C CA . ALA A 1 822 ? -22.829 1.223 27.150 1.00 91.25 822 ALA A CA 1
ATOM 6120 C C . ALA A 1 822 ? -21.970 2.434 27.563 1.00 91.25 822 ALA A C 1
ATOM 6122 O O . ALA A 1 822 ? -22.212 3.012 28.623 1.00 91.25 822 ALA A O 1
ATOM 6123 N N . THR A 1 823 ? -21.030 2.885 26.723 1.00 93.06 823 THR A N 1
ATOM 6124 C CA . THR A 1 823 ? -20.140 4.020 27.040 1.00 93.06 823 THR A CA 1
ATOM 6125 C C . THR A 1 823 ? -20.881 5.357 27.070 1.00 93.06 823 THR A C 1
ATOM 6127 O O . THR A 1 823 ? -20.601 6.198 27.927 1.00 93.06 823 THR A O 1
ATOM 6130 N N . GLN A 1 824 ? -21.899 5.541 26.221 1.00 87.88 824 GLN A N 1
ATOM 6131 C CA . GLN A 1 824 ? -22.771 6.717 26.270 1.00 87.88 824 GLN A CA 1
ATOM 6132 C C . GLN A 1 824 ? -23.515 6.830 27.609 1.00 87.88 824 GLN A C 1
ATOM 6134 O O . GLN A 1 824 ? -23.693 7.942 28.106 1.00 87.88 824 GLN A O 1
ATOM 6139 N N . SER A 1 825 ? -23.898 5.711 28.239 1.00 87.12 825 SER A N 1
ATOM 6140 C CA . SER A 1 825 ? -24.538 5.737 29.564 1.00 87.12 825 SER A CA 1
ATOM 6141 C C . SER A 1 825 ? -23.609 6.225 30.688 1.00 87.12 825 SER A C 1
ATOM 6143 O O . SER A 1 825 ? -24.083 6.688 31.724 1.00 87.12 825 SER A O 1
ATOM 6145 N N . LEU A 1 826 ? -22.292 6.178 30.454 1.00 92.44 826 LEU A N 1
ATOM 6146 C CA . LEU A 1 826 ? -21.242 6.674 31.350 1.00 92.44 826 LEU A CA 1
ATOM 6147 C C . LEU A 1 826 ? -20.830 8.126 31.046 1.00 92.44 826 LEU A C 1
ATOM 6149 O O . LEU A 1 826 ? -19.929 8.656 31.694 1.00 92.44 826 LEU A O 1
ATOM 6153 N N . GLY A 1 827 ? -21.445 8.770 30.046 1.00 93.00 827 GLY A N 1
ATOM 6154 C CA . GLY A 1 827 ? -21.096 10.129 29.621 1.00 93.00 827 GLY A CA 1
ATOM 6155 C C . GLY A 1 827 ? -19.744 10.250 28.905 1.00 93.00 827 GLY A C 1
ATOM 6156 O O . GLY A 1 827 ? -19.191 11.347 28.842 1.00 93.00 827 GLY A O 1
ATOM 6157 N N . TRP A 1 828 ? -19.186 9.149 28.389 1.00 94.69 828 TRP A N 1
ATOM 6158 C CA . TRP A 1 828 ? -17.895 9.160 27.695 1.00 94.69 828 TRP A CA 1
ATOM 6159 C C . TRP A 1 828 ? -17.944 9.908 26.359 1.00 94.69 828 TRP A C 1
ATOM 6161 O O . TRP A 1 828 ? -18.983 10.012 25.703 1.00 94.69 828 TRP A O 1
ATOM 6171 N N . THR A 1 829 ? -16.785 10.403 25.919 1.00 93.12 829 THR A N 1
ATOM 6172 C CA . THR A 1 829 ? -16.649 11.032 24.601 1.00 93.12 829 THR A CA 1
ATOM 6173 C C . THR A 1 829 ? -16.533 9.981 23.485 1.00 93.12 829 THR A C 1
ATOM 6175 O O . THR A 1 829 ? -16.139 8.835 23.742 1.00 93.12 829 THR A O 1
ATOM 6178 N N . PRO A 1 830 ? -16.806 10.363 22.221 1.00 89.81 830 PRO A N 1
ATOM 6179 C CA . PRO A 1 830 ? -16.527 9.526 21.053 1.00 89.81 830 PRO A CA 1
ATOM 6180 C C . PRO A 1 830 ? -15.081 9.011 20.994 1.00 89.81 830 PRO A C 1
ATOM 6182 O O . PRO A 1 830 ? -14.873 7.839 20.710 1.00 89.81 830 PRO A O 1
ATOM 6185 N N . ALA A 1 831 ? -14.094 9.855 21.320 1.00 91.00 831 ALA A N 1
ATOM 6186 C CA . ALA A 1 831 ? -12.677 9.486 21.280 1.00 91.00 831 ALA A CA 1
ATOM 6187 C C . ALA A 1 831 ? -12.312 8.436 22.344 1.00 91.00 831 ALA A C 1
ATOM 6189 O O . ALA A 1 831 ? -11.690 7.433 22.018 1.00 91.00 831 ALA A O 1
ATOM 6190 N N . VAL A 1 832 ? -12.770 8.607 23.592 1.00 94.06 832 VAL A N 1
ATOM 6191 C CA . VAL A 1 832 ? -12.572 7.596 24.652 1.00 94.06 832 VAL A CA 1
ATOM 6192 C C . VAL A 1 832 ? -13.247 6.274 24.272 1.00 94.06 832 VAL A C 1
ATOM 6194 O O . VAL A 1 832 ? -12.680 5.206 24.480 1.00 94.06 832 VAL A O 1
ATOM 6197 N N . THR A 1 833 ? -14.429 6.341 23.652 1.00 94.31 833 THR A N 1
ATOM 6198 C CA . THR A 1 833 ? -15.139 5.150 23.164 1.00 94.31 833 THR A CA 1
ATOM 6199 C C . THR A 1 833 ? -14.366 4.429 22.050 1.00 94.31 833 THR A C 1
ATOM 6201 O O . THR A 1 833 ? -14.302 3.206 22.076 1.00 94.31 833 THR A O 1
ATOM 6204 N N . GLU A 1 834 ? -13.739 5.140 21.106 1.00 93.50 834 GLU A N 1
ATOM 6205 C CA . GLU A 1 834 ? -12.888 4.521 20.073 1.00 93.50 834 GLU A CA 1
ATOM 6206 C C . GLU A 1 834 ? -11.632 3.860 20.651 1.00 93.50 834 GLU A C 1
ATOM 6208 O O . GLU A 1 834 ? -11.357 2.709 20.315 1.00 93.50 834 GLU A O 1
ATOM 6213 N N . THR A 1 835 ? -10.917 4.528 21.563 1.00 95.00 835 THR A N 1
ATOM 6214 C CA . THR A 1 835 ? -9.738 3.955 22.237 1.00 95.00 835 THR A CA 1
ATOM 6215 C C . THR A 1 835 ? -10.078 2.636 22.932 1.00 95.00 835 THR A C 1
ATOM 6217 O O . THR A 1 835 ? -9.365 1.642 22.788 1.00 95.00 835 THR A O 1
ATOM 6220 N N . GLU A 1 836 ? -11.203 2.596 23.645 1.00 96.50 836 GLU A N 1
ATOM 6221 C CA . GLU A 1 836 ? -11.672 1.400 24.345 1.00 96.50 836 GLU A CA 1
ATOM 6222 C C . GLU A 1 836 ? -12.191 0.312 23.389 1.00 96.50 836 GLU A C 1
ATOM 6224 O O . GLU A 1 836 ? -11.924 -0.872 23.603 1.00 96.50 836 GLU A O 1
ATOM 6229 N N . ILE A 1 837 ? -12.843 0.682 22.278 1.00 96.50 837 ILE A N 1
ATOM 6230 C CA . ILE A 1 837 ? -13.171 -0.272 21.208 1.00 96.50 837 ILE A CA 1
ATOM 6231 C C . ILE A 1 837 ? -11.888 -0.864 20.603 1.00 96.50 837 ILE A C 1
ATOM 6233 O O . ILE A 1 837 ? -11.863 -2.062 20.326 1.00 96.50 837 ILE A O 1
ATOM 6237 N N . ASN A 1 838 ? -10.811 -0.089 20.428 1.00 96.75 838 ASN A N 1
ATOM 6238 C CA . ASN A 1 838 ? -9.542 -0.613 19.917 1.00 96.75 838 ASN A CA 1
ATOM 6239 C C . ASN A 1 838 ? -8.918 -1.637 20.877 1.00 96.75 838 ASN A C 1
ATOM 6241 O O . ASN A 1 838 ? -8.553 -2.729 20.441 1.00 96.75 838 ASN A O 1
ATOM 6245 N N . LYS A 1 839 ? -8.899 -1.358 22.190 1.00 97.81 839 LYS A N 1
ATOM 6246 C CA . LYS A 1 839 ? -8.507 -2.354 23.206 1.00 97.81 839 LYS A CA 1
ATOM 6247 C C . LYS A 1 839 ? -9.346 -3.634 23.104 1.00 97.81 839 LYS A C 1
ATOM 6249 O O . LYS A 1 839 ? -8.796 -4.733 23.117 1.00 97.81 839 LYS A O 1
ATOM 6254 N N . MET A 1 840 ? -10.670 -3.508 22.957 1.00 97.19 840 MET A N 1
ATOM 6255 C CA . MET A 1 840 ? -11.563 -4.661 22.794 1.00 97.19 840 MET A CA 1
ATOM 6256 C C . MET A 1 840 ? -11.322 -5.436 21.487 1.00 97.19 840 MET A C 1
ATOM 6258 O O . MET A 1 840 ? -11.457 -6.660 21.499 1.00 97.19 840 MET A O 1
ATOM 6262 N N . VAL A 1 841 ? -10.941 -4.773 20.385 1.00 97.12 841 VAL A N 1
ATOM 6263 C CA . VAL A 1 841 ? -10.503 -5.446 19.147 1.00 97.12 841 VAL A CA 1
ATOM 6264 C C . VAL A 1 841 ? -9.214 -6.225 19.398 1.00 97.12 841 VAL A C 1
ATOM 6266 O O . VAL A 1 841 ? -9.191 -7.425 19.144 1.00 97.12 841 VAL A O 1
ATOM 6269 N N . VAL A 1 842 ? -8.175 -5.591 19.944 1.00 97.75 842 VAL A N 1
ATOM 6270 C CA . VAL A 1 842 ? -6.875 -6.232 20.224 1.00 97.75 842 VAL A CA 1
ATOM 6271 C C . VAL A 1 842 ? -7.041 -7.450 21.146 1.00 97.75 842 VAL A C 1
ATOM 6273 O O . VAL A 1 842 ? -6.512 -8.523 20.856 1.00 97.75 842 VAL A O 1
ATOM 6276 N N . ALA A 1 843 ? -7.864 -7.341 22.194 1.00 96.88 843 ALA A N 1
ATOM 6277 C CA . ALA A 1 843 ? -8.212 -8.465 23.066 1.00 96.88 843 ALA A CA 1
ATOM 6278 C C . ALA A 1 843 ? -9.049 -9.556 22.364 1.00 96.88 843 ALA A C 1
ATOM 6280 O O . ALA A 1 843 ? -8.929 -10.737 22.696 1.00 96.88 843 ALA A O 1
ATOM 6281 N N . TYR A 1 844 ? -9.914 -9.205 21.406 1.00 97.12 844 TYR A N 1
ATOM 6282 C CA . TYR A 1 844 ? -10.662 -10.196 20.625 1.00 97.12 844 TYR A CA 1
ATOM 6283 C C . TYR A 1 844 ? -9.751 -10.973 19.667 1.00 97.12 844 TYR A C 1
ATOM 6285 O O . TYR A 1 844 ? -9.843 -12.199 19.616 1.00 97.12 844 TYR A O 1
ATOM 6293 N N . TYR A 1 845 ? -8.828 -10.293 18.984 1.00 97.38 845 TYR A N 1
ATOM 6294 C CA . TYR A 1 845 ? -7.806 -10.946 18.168 1.00 97.38 845 TYR A CA 1
ATOM 6295 C C . TYR A 1 845 ? -6.954 -11.899 19.011 1.00 97.38 845 TYR A C 1
ATOM 6297 O O . TYR A 1 845 ? -6.953 -13.100 18.762 1.00 97.38 845 TYR A O 1
ATOM 6305 N N . HIS A 1 846 ? -6.306 -11.390 20.062 1.00 96.88 846 HIS A N 1
ATOM 6306 C CA . HIS A 1 846 ? -5.359 -12.163 20.867 1.00 96.88 846 HIS A CA 1
ATOM 6307 C C . HIS A 1 846 ? -5.975 -13.396 21.558 1.00 96.88 846 HIS A C 1
ATOM 6309 O O . HIS A 1 846 ? -5.337 -14.446 21.594 1.00 96.88 846 HIS A O 1
ATOM 6315 N N . TYR A 1 847 ? -7.199 -13.299 22.096 1.00 95.38 847 TYR A N 1
ATOM 6316 C CA . TYR A 1 847 ? -7.821 -14.410 22.834 1.00 95.38 847 TYR A CA 1
ATOM 6317 C C . TYR A 1 847 ? -8.748 -15.305 22.000 1.00 95.38 847 TYR A C 1
ATOM 6319 O O . TYR A 1 847 ? -9.038 -16.421 22.427 1.00 95.38 847 TYR A O 1
ATOM 6327 N N . CYS A 1 848 ? -9.279 -14.829 20.868 1.00 95.19 848 CYS A N 1
ATOM 6328 C CA . CYS A 1 848 ? -10.415 -15.475 20.199 1.00 95.19 848 CYS A CA 1
ATOM 6329 C C . CYS A 1 848 ? -10.302 -15.615 18.674 1.00 95.19 848 CYS A C 1
ATOM 6331 O O . CYS A 1 848 ? -11.188 -16.250 18.089 1.00 95.19 848 CYS A O 1
ATOM 6333 N N . LEU A 1 849 ? -9.253 -15.101 18.030 1.00 95.31 849 LEU A N 1
ATOM 6334 C CA . LEU A 1 849 ? -8.963 -15.370 16.620 1.00 95.31 849 LEU A CA 1
ATOM 6335 C C . LEU A 1 849 ? -7.631 -16.130 16.481 1.00 95.31 849 LEU A C 1
ATOM 6337 O O . LEU A 1 849 ? -6.681 -15.844 17.211 1.00 95.31 849 LEU A O 1
ATOM 6341 N N . PRO A 1 850 ? -7.521 -17.083 15.538 1.00 93.31 850 PRO A N 1
ATOM 6342 C CA . PRO A 1 850 ? -6.224 -17.558 15.059 1.00 93.31 850 PRO A CA 1
ATOM 6343 C C . PRO A 1 850 ? -5.314 -16.400 14.599 1.00 93.31 850 PRO A C 1
ATOM 6345 O O . PRO A 1 850 ? -5.777 -15.292 14.323 1.00 93.31 850 PRO A O 1
ATOM 6348 N N . GLY A 1 851 ? -4.001 -16.622 14.554 1.00 91.81 851 GLY A N 1
ATOM 6349 C CA . GLY A 1 851 ? -3.025 -15.577 14.202 1.00 91.81 851 GLY A CA 1
ATOM 6350 C C . GLY A 1 851 ? -2.848 -14.455 15.240 1.00 91.81 851 GLY A C 1
ATOM 6351 O O . GLY A 1 851 ? -1.854 -13.745 15.176 1.00 91.81 851 GLY A O 1
ATOM 6352 N N . GLY A 1 852 ? -3.746 -14.322 16.225 1.00 94.94 852 GLY A N 1
ATOM 6353 C CA . GLY A 1 852 ? -3.567 -13.460 17.393 1.00 94.94 852 GLY A CA 1
ATOM 6354 C C . GLY A 1 852 ? -3.297 -11.990 17.055 1.00 94.94 852 GLY A C 1
ATOM 6355 O O . GLY A 1 852 ? -3.998 -11.383 16.251 1.00 94.94 852 GLY A O 1
ATOM 6356 N N . VAL A 1 853 ? -2.297 -11.410 17.720 1.00 97.06 853 VAL A N 1
ATOM 6357 C CA . VAL A 1 853 ? -1.763 -10.065 17.453 1.00 97.06 853 VAL A CA 1
ATOM 6358 C C . VAL A 1 853 ? -0.246 -10.176 17.524 1.00 97.06 853 VAL A C 1
ATOM 6360 O O . VAL A 1 853 ? 0.296 -10.613 18.545 1.00 97.06 853 VAL A O 1
ATOM 6363 N N . HIS A 1 854 ? 0.428 -9.800 16.444 1.00 93.00 854 HIS A N 1
ATOM 6364 C CA . HIS A 1 854 ? 1.868 -9.940 16.265 1.00 93.00 854 HIS A CA 1
ATOM 6365 C C . HIS A 1 854 ? 2.445 -8.669 15.638 1.00 93.00 854 HIS A C 1
ATOM 6367 O O . HIS A 1 854 ? 1.725 -7.889 15.024 1.00 93.00 854 HIS A O 1
ATOM 6373 N N . ASP A 1 855 ? 3.740 -8.456 15.846 1.00 93.25 855 ASP A N 1
ATOM 6374 C CA . ASP A 1 855 ? 4.497 -7.373 15.218 1.00 93.25 855 ASP A CA 1
ATOM 6375 C C . ASP A 1 855 ? 5.123 -7.891 13.914 1.00 93.25 855 ASP A C 1
ATOM 6377 O O . ASP A 1 855 ? 5.279 -9.106 13.756 1.00 93.25 855 ASP A O 1
ATOM 6381 N N . LEU A 1 856 ? 5.545 -6.990 13.023 1.00 88.69 856 LEU A N 1
ATOM 6382 C CA . LEU A 1 856 ? 6.365 -7.374 11.867 1.00 88.69 856 LEU A CA 1
ATOM 6383 C C . LEU A 1 856 ? 7.640 -8.092 12.343 1.00 88.69 856 LEU A C 1
ATOM 6385 O O . LEU A 1 856 ? 8.235 -7.714 13.361 1.00 88.69 856 LEU A O 1
ATOM 6389 N N . SER A 1 857 ? 8.082 -9.116 11.614 1.00 88.38 857 SER A N 1
ATOM 6390 C CA . SER A 1 857 ? 9.295 -9.857 11.956 1.00 88.38 857 SER A CA 1
ATOM 6391 C C . SER A 1 857 ? 10.540 -8.965 11.823 1.00 88.38 857 SER A C 1
ATOM 6393 O O . SER A 1 857 ? 10.525 -7.976 11.087 1.00 88.38 857 SER A O 1
ATOM 6395 N N . PRO A 1 858 ? 11.663 -9.288 12.495 1.00 82.62 858 PRO A N 1
ATOM 6396 C CA . PRO A 1 858 ? 12.901 -8.516 12.364 1.00 82.62 858 PRO A CA 1
ATOM 6397 C C . PRO A 1 858 ? 13.421 -8.399 10.919 1.00 82.62 858 PRO A C 1
ATOM 6399 O O . PRO A 1 858 ? 14.121 -7.436 10.607 1.00 82.62 858 PRO A O 1
ATOM 6402 N N . GLN A 1 859 ? 13.079 -9.350 10.041 1.00 75.81 859 GLN A N 1
ATOM 6403 C CA . GLN A 1 859 ? 13.411 -9.297 8.617 1.00 75.81 859 GLN A CA 1
ATOM 6404 C C . GLN A 1 859 ? 12.531 -8.276 7.887 1.00 75.81 859 GLN A C 1
ATOM 6406 O O . GLN A 1 859 ? 13.056 -7.356 7.264 1.00 75.81 859 GLN A O 1
ATOM 6411 N N . ASP A 1 860 ? 11.211 -8.390 8.021 1.00 81.19 860 ASP A N 1
ATOM 6412 C CA . ASP A 1 860 ? 10.227 -7.508 7.393 1.00 81.19 860 ASP A CA 1
ATOM 6413 C C . ASP A 1 860 ? 10.413 -6.069 7.902 1.00 81.19 860 ASP A C 1
ATOM 6415 O O . ASP A 1 860 ? 10.416 -5.124 7.119 1.00 81.19 860 ASP A O 1
ATOM 6419 N N . LYS A 1 861 ? 10.702 -5.873 9.195 1.00 79.62 861 LYS A N 1
ATOM 6420 C CA . LYS A 1 861 ? 11.071 -4.555 9.737 1.00 79.62 861 LYS A CA 1
ATOM 6421 C C . LYS A 1 861 ? 12.317 -3.964 9.086 1.00 79.62 861 LYS A C 1
ATOM 6423 O O . LYS A 1 861 ? 12.346 -2.759 8.848 1.00 79.62 861 LYS A O 1
ATOM 6428 N N . LYS A 1 862 ? 13.329 -4.779 8.762 1.00 74.56 862 LYS A N 1
ATOM 6429 C CA . LYS A 1 862 ? 14.507 -4.316 8.012 1.00 74.56 862 LYS A CA 1
ATOM 6430 C C . LYS A 1 862 ? 14.142 -3.976 6.562 1.00 74.56 862 LYS A C 1
ATOM 6432 O O . LYS A 1 862 ? 14.557 -2.928 6.075 1.00 74.56 862 LYS A O 1
ATOM 6437 N N . MET A 1 863 ? 13.360 -4.828 5.898 1.00 78.69 863 MET A N 1
ATOM 6438 C CA . MET A 1 863 ? 12.905 -4.653 4.512 1.00 78.69 863 MET A CA 1
ATOM 6439 C C . MET A 1 863 ? 12.075 -3.369 4.343 1.00 78.69 863 MET A C 1
ATOM 6441 O O . MET A 1 863 ? 12.409 -2.504 3.536 1.00 78.69 863 MET A O 1
ATOM 6445 N N . TRP A 1 864 ? 11.049 -3.207 5.178 1.00 77.75 864 TRP A N 1
ATOM 6446 C CA . TRP A 1 864 ? 10.092 -2.098 5.171 1.00 77.75 864 TRP A CA 1
ATOM 6447 C C . TRP A 1 864 ? 10.521 -0.898 6.038 1.00 77.75 864 TRP A C 1
ATOM 6449 O O . TRP A 1 864 ? 9.731 0.018 6.262 1.00 77.75 864 TRP A O 1
ATOM 6459 N N . ARG A 1 865 ? 11.769 -0.897 6.532 1.00 75.06 865 ARG A N 1
ATOM 6460 C CA . ARG A 1 865 ? 12.412 0.187 7.308 1.00 75.06 865 ARG A CA 1
ATOM 6461 C C . ARG A 1 865 ? 11.608 0.640 8.543 1.00 75.06 865 ARG A C 1
ATOM 6463 O O . ARG A 1 865 ? 11.586 1.820 8.891 1.00 75.06 865 ARG A O 1
ATOM 6470 N N . VAL A 1 866 ? 10.946 -0.304 9.216 1.00 78.19 866 VAL A N 1
ATOM 6471 C CA . VAL A 1 866 ? 10.095 -0.054 10.391 1.00 78.19 866 VAL A CA 1
ATOM 6472 C C . VAL A 1 866 ? 10.922 -0.115 11.679 1.00 78.19 866 VAL A C 1
ATOM 6474 O O . VAL A 1 866 ? 11.299 -1.181 12.158 1.00 78.19 866 VAL A O 1
ATOM 6477 N N . ASP A 1 867 ? 11.154 1.057 12.265 1.00 78.06 867 ASP A N 1
ATOM 6478 C CA . ASP A 1 867 ? 11.878 1.298 13.524 1.00 78.06 867 ASP A CA 1
ATOM 6479 C C . ASP A 1 867 ? 11.081 0.966 14.803 1.00 78.06 867 ASP A C 1
ATOM 6481 O O . ASP A 1 867 ? 11.641 0.844 15.892 1.00 78.06 867 ASP A O 1
ATOM 6485 N N . SER A 1 868 ? 9.760 0.855 14.685 1.00 82.81 868 SER A N 1
ATOM 6486 C CA . SER A 1 868 ? 8.804 0.931 15.792 1.00 82.81 868 SER A CA 1
ATOM 6487 C C . SER A 1 868 ? 8.006 -0.364 15.979 1.00 82.81 868 SER A C 1
ATOM 6489 O O . SER A 1 868 ? 7.975 -1.238 15.115 1.00 82.81 868 SER A O 1
ATOM 6491 N N . VAL A 1 869 ? 7.380 -0.518 17.148 1.00 88.56 869 VAL A N 1
ATOM 6492 C CA . VAL A 1 869 ? 6.442 -1.613 17.470 1.00 88.56 869 VAL A CA 1
ATOM 6493 C C . VAL A 1 869 ? 5.031 -1.202 17.047 1.00 88.56 869 VAL A C 1
ATOM 6495 O O . VAL A 1 869 ? 4.652 -0.054 17.296 1.00 88.56 869 VAL A O 1
ATOM 6498 N N . SER A 1 870 ? 4.240 -2.106 16.453 1.00 90.81 870 SER A N 1
ATOM 6499 C CA . SER A 1 870 ? 2.870 -1.788 16.004 1.00 90.81 870 SER A CA 1
ATOM 6500 C C . SER A 1 870 ? 1.992 -1.182 17.120 1.00 90.81 870 SER A C 1
ATOM 6502 O O . SER A 1 870 ? 2.141 -1.510 18.305 1.00 90.81 870 SER A O 1
ATOM 6504 N N . LYS A 1 871 ? 1.051 -0.287 16.764 1.00 91.94 871 LYS A N 1
ATOM 6505 C CA . LYS A 1 871 ? 0.131 0.350 17.736 1.00 91.94 871 LYS A CA 1
ATOM 6506 C C . LYS A 1 871 ? -0.691 -0.720 18.486 1.00 91.94 871 LYS A C 1
ATOM 6508 O O . LYS A 1 871 ? -1.005 -0.555 19.662 1.00 91.94 871 LYS A O 1
ATOM 6513 N N . GLN A 1 872 ? -1.002 -1.829 17.824 1.00 95.06 872 GLN A N 1
ATOM 6514 C CA . GLN A 1 872 ? -1.829 -2.936 18.288 1.00 95.06 872 GLN A CA 1
ATOM 6515 C C . GLN A 1 872 ? -1.053 -3.838 19.258 1.00 95.06 872 GLN A C 1
ATOM 6517 O O . GLN A 1 872 ? -1.578 -4.188 20.316 1.00 95.06 872 GLN A O 1
ATOM 6522 N N . VAL A 1 873 ? 0.223 -4.121 18.973 1.00 96.06 873 VAL A N 1
ATOM 6523 C CA . VAL A 1 873 ? 1.132 -4.828 19.894 1.00 96.06 873 VAL A CA 1
ATOM 6524 C C . VAL A 1 873 ? 1.415 -3.990 21.145 1.00 96.06 873 VAL A C 1
ATOM 6526 O O . VAL A 1 873 ? 1.400 -4.523 22.255 1.00 96.06 873 VAL A O 1
ATOM 6529 N N . GLN A 1 874 ? 1.580 -2.667 21.008 1.00 96.25 874 GLN A N 1
ATOM 6530 C CA . GLN A 1 874 ? 1.693 -1.760 22.160 1.00 96.25 874 GLN A CA 1
ATOM 6531 C C . GLN A 1 874 ? 0.434 -1.774 23.045 1.00 96.25 874 GLN A C 1
ATOM 6533 O O . GLN A 1 874 ? 0.546 -1.764 24.270 1.00 96.25 874 GLN A O 1
ATOM 6538 N N . VAL A 1 875 ? -0.764 -1.809 22.447 1.00 97.50 875 VAL A N 1
ATOM 6539 C CA . VAL A 1 875 ? -2.028 -1.947 23.192 1.00 97.50 875 VAL A CA 1
ATOM 6540 C C . VAL A 1 875 ? -2.117 -3.316 23.868 1.00 97.50 875 VAL A C 1
ATOM 6542 O O . VAL A 1 875 ? -2.487 -3.376 25.037 1.00 97.50 875 VAL A O 1
ATOM 6545 N N . LEU A 1 876 ? -1.724 -4.403 23.195 1.00 97.88 876 LEU A N 1
ATOM 6546 C CA . LEU A 1 876 ? -1.721 -5.738 23.797 1.00 97.88 876 LEU A CA 1
ATOM 6547 C C . LEU A 1 876 ? -0.808 -5.809 25.026 1.00 97.88 876 LEU A C 1
ATOM 6549 O O . LEU A 1 876 ? -1.223 -6.340 26.052 1.00 97.88 876 LEU A O 1
ATOM 6553 N N . GLY A 1 877 ? 0.402 -5.244 24.948 1.00 97.62 877 GLY A N 1
ATOM 6554 C CA . GLY A 1 877 ? 1.335 -5.207 26.076 1.00 97.62 877 GLY A CA 1
ATOM 6555 C C . GLY A 1 877 ? 0.707 -4.592 27.330 1.00 97.62 877 GLY A C 1
ATOM 6556 O O . GLY A 1 877 ? 0.738 -5.211 28.392 1.00 97.62 877 GLY A O 1
ATOM 6557 N N . LYS A 1 878 ? 0.039 -3.440 27.178 1.00 97.94 878 LYS A N 1
ATOM 6558 C CA . LYS A 1 878 ? -0.625 -2.725 28.283 1.00 97.94 878 LYS A CA 1
ATOM 6559 C C . LYS A 1 878 ? -1.885 -3.406 28.831 1.00 97.94 878 LYS A C 1
ATOM 6561 O O . LYS A 1 878 ? -2.324 -3.109 29.943 1.00 97.94 878 LYS A O 1
ATOM 6566 N N . LEU A 1 879 ? -2.503 -4.282 28.039 1.00 97.19 879 LEU A N 1
ATOM 6567 C CA . LEU A 1 879 ? -3.593 -5.143 28.498 1.00 97.19 879 LEU A CA 1
ATOM 6568 C C . LEU A 1 879 ? -3.035 -6.310 29.324 1.00 97.19 879 LEU A C 1
ATOM 6570 O O . LEU A 1 879 ? -3.547 -6.590 30.402 1.00 97.19 879 LEU A O 1
ATOM 6574 N N . LEU A 1 880 ? -1.960 -6.947 28.847 1.00 96.25 880 LEU A N 1
ATOM 6575 C CA . LEU A 1 880 ? -1.340 -8.107 29.495 1.00 96.25 880 LEU A CA 1
ATOM 6576 C C . LEU A 1 880 ? -0.572 -7.764 30.783 1.00 96.25 880 LEU A C 1
ATOM 6578 O O . LEU A 1 880 ? -0.505 -8.609 31.675 1.00 96.25 880 LEU A O 1
ATOM 6582 N N . ASP A 1 881 ? -0.008 -6.558 30.903 1.00 96.50 881 ASP A N 1
ATOM 6583 C CA . ASP A 1 881 ? 0.640 -6.081 32.136 1.00 96.50 881 ASP A CA 1
ATOM 6584 C C . ASP A 1 881 ? -0.320 -5.376 33.120 1.00 96.50 881 ASP A C 1
ATOM 6586 O O . ASP A 1 881 ? 0.062 -5.083 34.255 1.00 96.50 881 ASP A O 1
ATOM 6590 N N . GLY A 1 882 ? -1.573 -5.139 32.711 1.00 95.69 882 GLY A N 1
ATOM 6591 C CA . GLY A 1 882 ? -2.603 -4.484 33.519 1.00 95.69 882 GLY A CA 1
ATOM 6592 C C . GLY A 1 882 ? -2.430 -2.968 33.695 1.00 95.69 882 GLY A C 1
ATOM 6593 O O . GLY A 1 882 ? -3.086 -2.387 34.560 1.00 95.69 882 GLY A O 1
ATOM 6594 N N . SER A 1 883 ? -1.570 -2.310 32.910 1.00 97.25 883 SER A N 1
ATOM 6595 C CA . SER A 1 883 ? -1.347 -0.857 32.986 1.00 97.25 883 SER A CA 1
ATOM 6596 C C . SER A 1 883 ? -2.427 -0.015 32.296 1.00 97.25 883 SER A C 1
ATOM 6598 O O . SER A 1 883 ? -2.633 1.133 32.692 1.00 97.25 883 SER A O 1
ATOM 6600 N N . ASP A 1 884 ? -3.142 -0.563 31.305 1.00 96.94 884 ASP A N 1
ATOM 6601 C CA . ASP A 1 884 ? -4.232 0.128 30.593 1.00 96.94 884 ASP A CA 1
ATOM 6602 C C . ASP A 1 884 ? -5.434 -0.801 30.274 1.00 96.94 884 ASP A C 1
ATOM 6604 O O . ASP A 1 884 ? -5.816 -0.957 29.107 1.00 96.94 884 ASP A O 1
ATOM 6608 N N . PRO A 1 885 ? -6.058 -1.450 31.282 1.00 96.31 885 PRO A N 1
ATOM 6609 C CA . PRO A 1 885 ? -7.126 -2.433 31.078 1.00 96.31 885 PRO A CA 1
ATOM 6610 C C . PRO A 1 885 ? -8.387 -1.826 30.440 1.00 96.31 885 PRO A C 1
ATOM 6612 O O . PRO A 1 885 ? -8.600 -0.608 30.461 1.00 96.31 885 PRO A O 1
ATOM 6615 N N . ILE A 1 886 ? -9.242 -2.686 29.873 1.00 96.81 886 ILE A N 1
ATOM 6616 C CA . ILE A 1 886 ? -10.511 -2.289 29.239 1.00 96.81 886 ILE A CA 1
ATOM 6617 C C . ILE A 1 886 ? -11.503 -1.815 30.307 1.00 96.81 886 ILE A C 1
ATOM 6619 O O . ILE A 1 886 ? -11.885 -2.567 31.201 1.00 96.81 886 ILE A O 1
ATOM 6623 N N . GLN A 1 887 ? -11.961 -0.574 30.172 1.00 95.88 887 GLN A N 1
ATOM 6624 C CA . GLN A 1 887 ? -12.852 0.109 31.111 1.00 95.88 887 GLN A CA 1
ATOM 6625 C C . GLN A 1 887 ? -14.344 -0.099 30.794 1.00 95.88 887 GLN A C 1
ATOM 6627 O O . GLN A 1 887 ? -15.205 0.284 31.587 1.00 95.88 887 GLN A O 1
ATOM 6632 N N . VAL A 1 888 ? -14.681 -0.662 29.625 1.00 95.44 888 VAL A N 1
ATOM 6633 C CA . VAL A 1 888 ? -16.073 -0.870 29.182 1.00 95.44 888 VAL A CA 1
ATOM 6634 C C . VAL A 1 888 ? -16.774 -1.900 30.086 1.00 95.44 888 VAL A C 1
ATOM 6636 O O . VAL A 1 888 ? -16.353 -3.060 30.130 1.00 95.44 888 VAL A O 1
ATOM 6639 N N . PRO A 1 889 ? -17.869 -1.544 30.789 1.00 91.75 889 PRO A N 1
ATOM 6640 C CA . PRO A 1 889 ? -18.551 -2.479 31.680 1.00 91.75 889 PRO A CA 1
ATOM 6641 C C . PRO A 1 889 ? -19.119 -3.686 30.926 1.00 91.75 889 PRO A C 1
ATOM 6643 O O . PRO A 1 889 ? -19.900 -3.536 29.988 1.00 91.75 889 PRO A O 1
ATOM 6646 N N . GLY A 1 890 ? -18.748 -4.893 31.359 1.00 92.00 890 GLY A N 1
ATOM 6647 C CA . GLY A 1 890 ? -19.222 -6.141 30.754 1.00 92.00 890 GLY A CA 1
ATOM 6648 C C . GLY A 1 890 ? -18.643 -6.436 29.365 1.00 92.00 890 GLY A C 1
ATOM 6649 O O . GLY A 1 890 ? -19.266 -7.172 28.601 1.00 92.00 890 GLY A O 1
ATOM 6650 N N . TRP A 1 891 ? -17.472 -5.891 29.020 1.00 94.44 891 TRP A N 1
ATOM 6651 C CA . TRP A 1 891 ? -16.865 -6.042 27.693 1.00 94.44 891 TRP A CA 1
ATOM 6652 C C . TRP A 1 891 ? -16.693 -7.502 27.235 1.00 94.44 891 TRP A C 1
ATOM 6654 O O . TRP A 1 891 ? -16.976 -7.800 26.072 1.00 94.44 891 TRP A O 1
ATOM 6664 N N . GLN A 1 892 ? -16.341 -8.435 28.132 1.00 93.88 892 GLN A N 1
ATOM 6665 C CA . GLN A 1 892 ? -16.277 -9.865 27.794 1.00 93.88 892 GLN A CA 1
ATOM 6666 C C . GLN A 1 892 ? -17.658 -10.427 27.426 1.00 93.88 892 GLN A C 1
ATOM 6668 O O . GLN A 1 892 ? -17.765 -11.259 26.531 1.00 93.88 892 GLN A O 1
ATOM 6673 N N . ALA A 1 893 ? -18.735 -9.963 28.071 1.00 93.69 893 ALA A N 1
ATOM 6674 C CA . 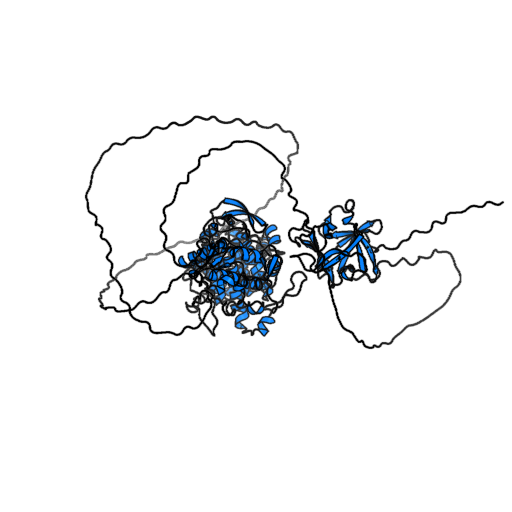ALA A 1 893 ? -20.095 -10.395 27.751 1.00 93.69 893 ALA A CA 1
ATOM 6675 C C . ALA A 1 893 ? -20.557 -9.856 26.386 1.00 93.69 893 ALA A C 1
ATOM 6677 O O . ALA A 1 893 ? -21.219 -10.579 25.646 1.00 93.69 893 ALA A O 1
ATOM 6678 N N . LEU A 1 894 ? -20.150 -8.636 26.011 1.00 93.94 894 LEU A N 1
ATOM 6679 C CA . LEU A 1 894 ? -20.387 -8.086 24.671 1.00 93.94 894 LEU A CA 1
ATOM 6680 C C . LEU A 1 894 ? -19.639 -8.887 23.591 1.00 93.94 894 LEU A C 1
ATOM 6682 O O . LEU A 1 894 ? -20.222 -9.216 22.558 1.00 93.94 894 LEU A O 1
ATOM 6686 N N . ASN A 1 895 ? -18.381 -9.262 23.843 1.00 94.38 895 ASN A N 1
ATOM 6687 C CA . ASN A 1 895 ? -17.601 -10.126 22.949 1.00 94.38 895 ASN A CA 1
ATOM 6688 C C . ASN A 1 895 ? -18.182 -11.550 22.861 1.00 94.38 895 ASN A C 1
ATOM 6690 O O . ASN A 1 895 ? -18.278 -12.108 21.769 1.00 94.38 895 ASN A O 1
ATOM 6694 N N . ALA A 1 896 ? -18.634 -12.125 23.977 1.00 93.00 896 ALA A N 1
ATOM 6695 C CA . ALA A 1 896 ? -19.302 -13.424 24.000 1.00 93.00 896 ALA A CA 1
ATOM 6696 C C . ALA A 1 896 ? -20.624 -13.403 23.214 1.00 93.00 896 ALA A C 1
ATOM 6698 O O . ALA A 1 896 ? -20.856 -14.284 22.391 1.00 93.00 896 ALA A O 1
ATOM 6699 N N . GLN A 1 897 ? -21.457 -12.377 23.421 1.00 93.25 897 GLN A N 1
ATOM 6700 C CA . GLN A 1 897 ? -22.758 -12.214 22.765 1.00 93.25 897 GLN A CA 1
ATOM 6701 C C . GLN A 1 897 ? -22.647 -11.982 21.252 1.00 93.25 897 GLN A C 1
ATOM 6703 O O . GLN A 1 897 ? -23.499 -12.454 20.502 1.00 93.25 897 GLN A O 1
ATOM 6708 N N . HIS A 1 898 ? -21.644 -11.222 20.802 1.00 92.00 898 HIS A N 1
ATOM 6709 C CA . HIS A 1 898 ? -21.541 -10.803 19.403 1.00 92.00 898 HIS A CA 1
ATOM 6710 C C . HIS A 1 898 ? -20.503 -11.557 18.573 1.00 92.00 898 HIS A C 1
ATOM 6712 O O . HIS A 1 898 ? -20.615 -11.511 17.352 1.00 92.00 898 HIS A O 1
ATOM 6718 N N . PHE A 1 899 ? -19.520 -12.227 19.176 1.00 91.88 899 PHE A N 1
ATOM 6719 C CA . PHE A 1 899 ? -18.442 -12.929 18.464 1.00 91.88 899 PHE A CA 1
ATOM 6720 C C . PHE A 1 899 ? -18.137 -14.332 19.015 1.00 91.88 899 PHE A C 1
ATOM 6722 O O . PHE A 1 899 ? -17.117 -14.929 18.667 1.00 91.88 899 PHE A O 1
ATOM 6729 N N . ASP A 1 900 ? -19.017 -14.885 19.857 1.00 89.62 900 ASP A N 1
ATOM 6730 C CA . ASP A 1 900 ? -18.915 -16.268 20.340 1.00 89.62 900 ASP A CA 1
ATOM 6731 C C . ASP A 1 900 ? -17.588 -16.513 21.109 1.00 89.62 900 ASP A C 1
ATOM 6733 O O . ASP A 1 900 ? -16.940 -17.559 21.013 1.00 89.62 900 ASP A O 1
ATOM 6737 N N . CYS A 1 901 ? -17.144 -15.483 21.838 1.00 90.00 901 CYS A N 1
ATOM 6738 C CA . CYS A 1 901 ? -15.830 -15.367 22.468 1.00 90.00 901 CYS A CA 1
ATOM 6739 C C . CYS A 1 901 ? -15.931 -15.394 24.002 1.00 90.00 901 CYS A C 1
ATOM 6741 O O . CYS A 1 901 ? -16.180 -14.375 24.639 1.00 90.00 901 CYS A O 1
ATOM 6743 N N . SER A 1 902 ? -15.754 -16.576 24.597 1.00 84.38 902 SER A N 1
ATOM 6744 C CA . SER A 1 902 ? -15.943 -16.828 26.038 1.00 84.38 902 SER A CA 1
ATOM 6745 C C . SER A 1 902 ? -14.652 -17.095 26.826 1.00 84.38 902 SER A C 1
ATOM 6747 O O . SER A 1 902 ? -14.711 -17.291 28.037 1.00 84.38 902 SER A O 1
ATOM 6749 N N . VAL A 1 903 ? -13.492 -17.111 26.162 1.00 80.31 903 VAL A N 1
ATOM 6750 C CA . VAL A 1 903 ? -12.188 -17.499 26.744 1.00 80.31 903 VAL A CA 1
ATOM 6751 C C . VAL A 1 903 ? -11.343 -16.312 27.231 1.00 80.31 903 VAL A C 1
ATOM 6753 O O . VAL A 1 903 ? -10.162 -16.468 27.527 1.00 80.31 903 VAL A O 1
ATOM 6756 N N . GLN A 1 904 ? -11.930 -15.115 27.308 1.00 82.38 904 GLN A N 1
ATOM 6757 C CA . GLN A 1 904 ? -11.215 -13.897 27.694 1.00 82.38 904 GLN A CA 1
ATOM 6758 C C . GLN A 1 904 ? -11.069 -13.809 29.223 1.00 82.38 904 GLN A C 1
ATOM 6760 O O . GLN A 1 904 ? -12.072 -13.948 29.929 1.00 82.38 904 GLN A O 1
ATOM 6765 N N . PRO A 1 905 ? -9.857 -13.568 29.757 1.00 78.31 905 PRO A N 1
ATOM 6766 C CA . PRO A 1 905 ? -9.655 -13.411 31.190 1.00 78.31 905 PRO A CA 1
ATOM 6767 C C . PRO A 1 905 ? -10.332 -12.144 31.737 1.00 78.31 905 PRO A C 1
ATOM 6769 O O . PRO A 1 905 ? -10.633 -11.186 31.016 1.00 78.31 905 PRO A O 1
ATOM 6772 N N . ALA A 1 906 ? -10.534 -12.128 33.054 1.00 64.50 906 ALA A N 1
ATOM 6773 C CA . ALA A 1 906 ? -10.668 -10.876 33.784 1.00 64.50 906 ALA A CA 1
ATOM 6774 C C . ALA A 1 906 ? -9.262 -10.271 33.932 1.00 64.50 906 ALA A C 1
ATOM 6776 O O . ALA A 1 906 ? -8.401 -10.892 34.557 1.00 64.50 906 ALA A O 1
ATOM 6777 N N . MET A 1 907 ? -9.061 -9.106 33.316 1.00 58.12 907 MET A N 1
ATOM 6778 C CA . MET A 1 907 ? -7.889 -8.234 33.455 1.00 58.12 907 MET A CA 1
ATOM 6779 C C . MET A 1 907 ? -8.309 -7.007 34.262 1.00 58.12 907 MET A C 1
ATOM 6781 O O . MET A 1 907 ? -9.412 -6.497 33.951 1.00 58.12 907 MET A O 1
#

pLDDT: mean 73.17, std 26.05, range [24.22, 98.88]

Foldseek 3Di:
DDDDDDDDDPDDDDPDQALQDAQFAKKWWAAPVRFTKAWDACFAPPFPHRTFIFRQHNDRVRRIWGWDDLDPQKIWTADPVQFTWFWDACRHPPFQHGTFIGRPHNDVNPPQRRIWRWGDPAQQKIWTAGPVRFTWFWDAPRGALGDGTGIGRPHNDPVSDRRRIIRMDGPNDGDRPSDDDDDDDDDDDDDDDDDDDDDDDDDDDDDDDDDDDDDDDDDDDDDDDDDDDDDDDDDDDDDDYDDDDDDDDDDDDDDDDDDDDDDDDDDPFDPLQVPEAAKFFDPFDGDHDAPADPCRQVPDPRMGGGHHDDDDDDDDDDDDDDDDDDDDDDDDDDDDDDDDDDDDDDDDDDDDDDDDDDDDDDDDDDDDDDDDDDDDDDDDDDDDDDDDDDDDDDDDDDDDDYDDDDDDDDDDDDDDDDDDDDDDDDDDDDDDHDDQLDDPDFFAAEAPVPDDPLLLVLVLVLVLLCLSRCNLVLLLQQLLSPVSLLQCAPFLNVLLSLLLSQLLVLLSSLRRDNSSVRHHQYAFPVQVLLLCQLQVVAFFSCRSTVCCPSLFHLADADFDWDQAPNDTWTARWTLGGPQQSHARDPPDDDRPRTAGWHNRNQFHAALLSYLLNLLCLLAPQDFSGSSLVSLLQGQNLRVQVRGDTQSLFSSRNSSRSVNSNHSVVSNLSLLLSCLQPPVVVVDDLVCLQPDRHNGDWDDRSNDDIQGQFDFNQTFGQDPNHTDGQCPDPVRNVSNVQFDGGNSQSSHLFRGPVSRHAYAAEQQSLQCSQQPLCRLQDDDDDSPFPDPGFDCPPNTTYHGYDYPPCPPSSVLSSVLSHVQNVQVVVVVDDSVVSSVLVLLLSLLCQQQPGPVRHDFRDPVSCVSSVPPDGDPSVVSVVCCVVVVDHRPRPCSLVSCCVRRVGNRGDDD

Sequence (907 aa):
MRLFTLAVVLGCGACADQCCFNDGDVISLQADTGHYLGRCNNCIWDEVYADSAFVHITEPWLGQWTVFNAGDGKIVLQADSGNFLARCNNCAPGASYPDEAFVHVDDWTASPWAQWTCVDVGEGKIALQADNGNFLARCKDCVNGAYSQAAFVHASGINDGSWVHWMIESDGQYLPNRCQMPTNAPCTDVPTTTPCANTSTPAPYTGAPTTALPYTDAPTTAPSTDLPIPAPYTNAPTTDSPYTDAPSTVPQTNVPVMTPATTLPATTRPVACGTCNNCFYAAGGNLCWDNWTESACTASDLYTWCGATTWTPTPAPSTTTPTATPGTDSPTTAPSSDYPVATDAPTTQPPLATPSPTTSASQPTSVTPATTSPTTIAPTTVAPPTAAPTTAAPTIVATTTAVPTTAAPATMAPTTLTPTTAAATTIVPTTGSPGPYLCTQPRVRKAWASLSEAEKTTYKDAIAVAMDVGLYQRFLTMHADRMDNMQAHGTCGFMYWHRQYLIGFENMLRSLKPEFACITIPYFDYVNDNTKYMARSCNDMASCSPILNELGSAADGASTTVDVMGYSQTSRCDSTYPLNHFNPNEGTSGALGCVPRGDWTTTYFPSEVSFTSIKQALMEDPNVVAVNRAIETQPHNNIHATLGGIMDNAYTSPADPIFFSHHSMVDALNAIYFKCRVAPLGYSDQQKQSSALGFEGCSVHGESAITAMSAITMRVIVGGTPVNVHDDPSVSPFFKDVPNEYYKLIDNTDLGPNSYSFELSGLVGDLYTKCGAAGLQSQGRLRGLNDVPAYTSGRVENYVVSLQNASHVAKYNGWRTAITSATQSLGWTPAVTETEINKMVVAYYHYCLPGGVHDLSPQDKKMWRVDSVSKQVQVLGKLLDGSDPIQVPGWQALNAQHFDCSVQPAM

InterPro domains:
  IPR002227 Tyrosinase copper-binding domain [PF00264] (472-673)
  IPR002227 Tyrosinase copper-binding domain [PR00092] (489-506)
  IPR002227 Tyrosinase copper-binding domain [PR00092] (635-646)
  IPR002227 Tyrosinase copper-binding domain [PR00092] (655-673)
  IPR002227 Tyrosinase copper-binding domain [PS00497] (489-506)
  IPR002227 Tyrosinase copper-binding domain [PS00498] (656-667)
  IPR008922 Di-copper centre-containing domain superfamily [G3DSA:1.10.1280.10] (397-727)
  IPR008922 Di-copper centre-containing domain superfamily [SSF48056] (435-673)
  IPR008999 Actin-crosslinking [SSF50405] (64-139)
  IPR050316 Tyrosinase and Hemocyanin [PTHR11474] (410-679)